Protein AF-0000000087600252 (afdb_homodimer)

Sequence (888 aa):
MESMSRAPHVVSIRDRVKFGDTDSASLASPEAEEEAQTPMVDALLRDGLIDSFSDLHMGVAGELQANMRGIDRDSQDSFAGTSYQRAQASSSFLEGEIVPVIVVAYPGASKTVLTPEAGEGLVSILPEVDALPGIPEALREEVAEEVAREGRVADAEREHSSCVVVCPAPSPCVTWVGGDEQPSRYRPDKMSKLRPAFIRSCPPLPTLLSHPAYRDDTGSSSSHFLAETGTEAKGREGVSQLSGTDTLVGTITAANAPSLNDGAAALVVTLPRCLEGGEEVVDNGVVTEVVCVAEVAVPPLAFTEAPTQAIRAIVRSLALASRTHSLSPEGERPPTLSPSDIDLYEVNEAFSCVALGSIGALGLDPQTVNVHGGSVGLGHPIGCSGARITGTLARSLQQLLEGREAEQGGDAGCVLGVAAICNGGGGGSAILLQVRRRGTSPRVMESMSRAPHVVSIRDRVKFGDTDSASLASPEAEEEAQTPMVDALLRDGLIDSFSDLHMGVAGELQANMRGIDRDSQDSFAGTSYQRAQASSSFLEGEIVPVIVVAYPGASKTVLTPEAGEGLVSILPEVDALPGIPEALREEVAEEVAREGRVADAEREHSSCVVVCPAPSPCVTWVGGDEQPSRYRPDKMSKLRPAFIRSCPPLPTLLSHPAYRDDTGSSSSHFLAETGTEAKGREGVSQLSGTDTLVGTITAANAPSLNDGAAALVVTLPRCLEGGEEVVDNGVVTEVVCVAEVAVPPLAFTEAPTQAIRAIVRSLALASRTHSLSPEGERPPTLSPSDIDLYEVNEAFSCVALGSIGALGLDPQTVNVHGGSVGLGHPIGCSGARITGTLARSLQQLLEGREAEQGGDAGCVLGVAAICNGGGGGSAILLQVRRRGTSPRV

Secondary structure (DSSP, 8-state):
-EESTTPPEEE--TTT--SS-EEGGGGS-SS-SS--PPEEEEHIIIIIIB-TTT--BHHHHHHHHHHHTT--HHHHHHHHHHHHHHHHHTHHHHHTT---EEEEE-TTSPPEEE-TTTTHHHHHSS--GGGSTT--HHHHHHHHHHHHH-SS-----S-SSS------TTS-EEEEE-S-SGGGG--HHHHTTPPPSSGGGPPPHHHHHHSGGGB-TTSSBTHHHHHTTT--SSSSHHHHGGGS-SSPPP---SSSS--S-EE--------GGGGTT-HHHHHHS---EEEEEEEEE--GGGGGGHHHHHHHHHHHHHHHHHHHS--SSSSS------GGG-SEEEE--SSHHHHHHHHHHHT--GGGBSTT--HHHH---TTTHHHHHHHHHHHHHHHHHHHHHHHHTS---EEEEEEEEE-TTSEEEEEEEEEE-TT-----/-EESTTPPEEE--TTT--SS-EEGGGGS-SS-SS--PPEEEEHIIIIIIB-TTT--BHHHHHHHHHHHTT--HHHHHHHHHHHHHHHHHTHHHHHTT---EEEEE-TTSPPEEE-TTTTHHHHHTS--GGGSTT--HHHHHHHHHHHHH-S------S-S-S-EEE--TTS-EEEEE-S-SGGGG--HHHHTTPPPSSGGGPPPHHHHHHSGGGB-TTSSBTHHHHHTTT--TTSSHHHHGGGS-SSPPP---SSSS----EE--------GGGGTT-HHHHHHS---EEEEEEEEE--GGGGGGHHHHHHHHHHHHHHHHHHHS--SSSSS------GGG-SEEEE--SSHHHHHHHHHHHT--GGGBSTT--HHHH---TTTHHHHHHHHHHHHHHHHHHHHHHHHTS---EEEEEEEEE-TTSEEEEEEEEEE-TT-----

Radius of gyration: 30.77 Å; Cα contacts (8 Å, |Δi|>4): 1554; chains: 2; bounding box: 82×77×81 Å

InterPro domains:
  IPR016039 Thiolase-like [G3DSA:3.40.47.10] (1-436)
  IPR016039 Thiolase-like [SSF53901] (1-270)
  IPR016039 Thiolase-like [SSF53901] (336-434)
  IPR020610 Thiolase, active site [PS00099] (417-430)
  IPR020616 Thiolase, N-terminal [PF00108] (1-115)
  IPR020617 Thiolase, C-terminal [PF02803] (337-434)

pLDDT: mean 72.81, std 24.36, range [25.77, 98.75]

Nearest PDB structures (foldseek):
  5lp7-assembly2_B  TM=8.497E-01  e=2.070E-17  Bacillus subtilis subsp. subtilis str. 168
  7ei4-assembly1_A  TM=8.134E-01  e=1.364E-16  [Empedobacter] haloabium
  5lp7-assembly2_A  TM=8.135E-01  e=5.949E-16  Bacillus subtilis subsp. subtilis str. 168
  5lp7-assembly1_E  TM=8.385E-01  e=1.933E-15  Bacillus subtilis subsp. subtilis str. 168
  4e1l-assembly1_B  TM=7.996E-01  e=1.261E-12  Clostridioides difficile 630

Structure (mmCIF, N/CA/C/O backbone):
data_AF-0000000087600252-model_v1
#
loop_
_entity.id
_entity.type
_entity.pdbx_description
1 polymer 'Thiolase C-terminal domain-containing protein'
#
loop_
_atom_site.group_PDB
_atom_site.id
_atom_site.type_symbol
_atom_site.label_atom_id
_atom_site.label_alt_id
_atom_site.label_comp_id
_atom_site.label_asym_id
_atom_site.label_entity_id
_atom_site.label_seq_id
_atom_site.pdbx_PDB_ins_code
_atom_site.Cartn_x
_atom_site.Cartn_y
_atom_site.Cartn_z
_atom_site.occupancy
_atom_site.B_iso_or_equiv
_atom_site.auth_seq_id
_atom_site.auth_comp_id
_atom_site.auth_asym_id
_atom_site.auth_atom_id
_atom_site.pdbx_PDB_model_num
ATOM 1 N N . MET A 1 1 ? -1.108 10.328 -3.381 1 85.75 1 MET 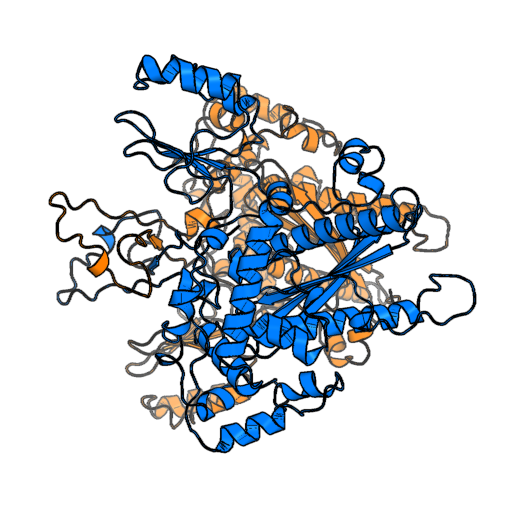A N 1
ATOM 2 C CA . MET A 1 1 ? -2.398 10.945 -3.666 1 85.75 1 MET A CA 1
ATOM 3 C C . MET A 1 1 ? -3.475 10.422 -2.723 1 85.75 1 MET A C 1
ATOM 5 O O . MET A 1 1 ? -3.391 9.289 -2.248 1 85.75 1 MET A O 1
ATOM 9 N N . GLU A 1 2 ? -4.363 11.352 -2.42 1 89 2 GLU A N 1
ATOM 10 C CA . GLU A 1 2 ? -5.484 11.008 -1.548 1 89 2 GLU A CA 1
ATOM 11 C C . GLU A 1 2 ? -6.75 11.75 -1.958 1 89 2 GLU A C 1
ATOM 13 O O . GLU A 1 2 ? -6.707 12.945 -2.262 1 89 2 GLU A O 1
ATOM 18 N N . SER A 1 3 ? -7.844 10.961 -2.105 1 89 3 SER A N 1
ATOM 19 C CA . SER A 1 3 ? -9.18 11.523 -2.301 1 89 3 SER A CA 1
ATOM 20 C C . SER A 1 3 ? -10.117 11.133 -1.163 1 89 3 SER A C 1
ATOM 22 O O . SER A 1 3 ? -10.852 10.148 -1.266 1 89 3 SER A O 1
ATOM 24 N N . MET A 1 4 ? -10.07 11.953 -0.156 1 90.62 4 MET A N 1
ATOM 25 C CA . MET A 1 4 ? -10.891 11.664 1.019 1 90.62 4 MET A CA 1
ATOM 26 C C . MET A 1 4 ? -12.367 11.945 0.738 1 90.62 4 MET A C 1
ATOM 28 O O . MET A 1 4 ? -13.234 11.195 1.184 1 90.62 4 MET A O 1
ATOM 32 N N . SER A 1 5 ? -12.672 12.961 -0.054 1 87.12 5 SER A N 1
ATOM 33 C CA . SER A 1 5 ? -14.039 13.367 -0.356 1 87.12 5 SER A CA 1
ATOM 34 C C . SER A 1 5 ? -14.758 12.305 -1.189 1 87.12 5 SER A C 1
ATOM 36 O O . SER A 1 5 ? -15.984 12.289 -1.259 1 87.12 5 SER A O 1
ATOM 38 N N . ARG A 1 6 ? -13.961 11.469 -1.792 1 87 6 ARG A N 1
ATOM 39 C CA . ARG A 1 6 ? -14.562 10.469 -2.668 1 87 6 ARG A CA 1
ATOM 40 C C . ARG A 1 6 ? -14.352 9.062 -2.119 1 87 6 ARG A C 1
ATOM 42 O O . ARG A 1 6 ? -14.547 8.078 -2.832 1 87 6 ARG A O 1
ATOM 49 N N . ALA A 1 7 ? -13.953 8.977 -0.904 1 92 7 ALA A N 1
ATOM 50 C CA . ALA A 1 7 ? -13.797 7.652 -0.314 1 92 7 ALA A CA 1
ATOM 51 C C . ALA A 1 7 ? -15.117 6.887 -0.337 1 92 7 ALA A C 1
ATOM 53 O O . ALA A 1 7 ? -16.172 7.445 -0.034 1 92 7 ALA A O 1
ATOM 54 N N . PRO A 1 8 ? -15.125 5.688 -0.701 1 93.25 8 PRO A N 1
ATOM 55 C CA . PRO A 1 8 ? -16.359 4.918 -0.836 1 93.25 8 PRO A CA 1
ATOM 56 C C . PRO A 1 8 ? -16.828 4.297 0.482 1 93.25 8 PRO A C 1
ATOM 58 O O . PRO A 1 8 ? -16.094 4.359 1.48 1 93.25 8 PRO A O 1
ATOM 61 N N . HIS A 1 9 ? -18.047 3.883 0.476 1 94.44 9 HIS A N 1
ATOM 62 C CA . HIS A 1 9 ? -18.5 2.869 1.426 1 94.44 9 HIS A CA 1
ATOM 63 C C . HIS A 1 9 ? -18.312 1.466 0.861 1 94.44 9 HIS A C 1
ATOM 65 O O . HIS A 1 9 ? -18.312 1.274 -0.357 1 94.44 9 HIS A O 1
ATOM 71 N N . VAL A 1 10 ? -18.047 0.513 1.712 1 94.19 10 VAL A N 1
ATOM 72 C CA . VAL A 1 10 ? -17.766 -0.861 1.303 1 94.19 10 VAL A CA 1
ATOM 73 C C . VAL A 1 10 ? -18.875 -1.783 1.828 1 94.19 10 VAL A C 1
ATOM 75 O O . VAL A 1 10 ? -19.375 -1.589 2.936 1 94.19 10 VAL A O 1
ATOM 78 N N . VAL A 1 11 ? -19.25 -2.727 1.015 1 92 11 VAL A N 1
ATOM 79 C CA . VAL A 1 11 ? -20.297 -3.674 1.385 1 92 11 VAL A CA 1
ATOM 80 C C . VAL A 1 11 ? -19.828 -5.098 1.08 1 92 11 VAL A C 1
ATOM 82 O O . VAL A 1 11 ? -19.219 -5.352 0.038 1 92 11 VAL A O 1
ATOM 85 N N . SER A 1 12 ? -20.047 -6.008 1.998 1 90.5 12 SER A N 1
ATOM 86 C CA . SER A 1 12 ? -19.672 -7.406 1.829 1 90.5 12 SER A CA 1
ATOM 87 C C . SER A 1 12 ? -20.844 -8.242 1.325 1 90.5 12 SER A C 1
ATOM 89 O O . SER A 1 12 ? -21.688 -8.664 2.113 1 90.5 12 SER A O 1
ATOM 91 N N . ILE A 1 13 ? -20.844 -8.508 0.002 1 88.44 13 ILE A N 1
ATOM 92 C CA . ILE A 1 13 ? -22 -9.211 -0.544 1 88.44 13 ILE A CA 1
ATOM 93 C C . ILE A 1 13 ? -21.516 -10.289 -1.523 1 88.44 13 ILE A C 1
ATOM 95 O O . ILE A 1 13 ? -22.203 -10.578 -2.512 1 88.44 13 ILE A O 1
ATOM 99 N N . ARG A 1 14 ? -20.328 -10.773 -1.345 1 86.81 14 ARG A N 1
ATOM 100 C CA . ARG A 1 14 ? -19.781 -11.773 -2.256 1 86.81 14 ARG A CA 1
ATOM 101 C C . ARG A 1 14 ? -20.625 -13.047 -2.242 1 86.81 14 ARG A C 1
ATOM 103 O O . ARG A 1 14 ? -20.625 -13.805 -3.217 1 86.81 14 ARG A O 1
ATOM 110 N N . ASP A 1 15 ? -21.297 -13.359 -1.185 1 80.88 15 ASP A N 1
ATOM 111 C CA . ASP A 1 15 ? -22.172 -14.516 -1.106 1 80.88 15 ASP A CA 1
ATOM 112 C C . ASP A 1 15 ? -23.359 -14.367 -2.051 1 80.88 15 ASP A C 1
ATOM 114 O O . ASP A 1 15 ? -23.953 -15.359 -2.49 1 80.88 15 ASP A O 1
ATOM 118 N N . ARG A 1 16 ? -23.812 -13.078 -2.34 1 82.94 16 ARG A N 1
ATOM 119 C CA . ARG A 1 16 ? -24.938 -12.789 -3.225 1 82.94 16 ARG A CA 1
ATOM 120 C C . ARG A 1 16 ? -24.469 -12.539 -4.652 1 82.94 16 ARG A C 1
ATOM 122 O O . ARG A 1 16 ? -25.109 -12.969 -5.609 1 82.94 16 ARG A O 1
ATOM 129 N N . VAL A 1 17 ? -23.359 -11.789 -4.645 1 88.06 17 VAL A N 1
ATOM 130 C CA . VAL A 1 17 ? -22.75 -11.453 -5.926 1 88.06 17 VAL A CA 1
ATOM 131 C C . VAL A 1 17 ? -21.297 -11.93 -5.941 1 88.06 17 VAL A C 1
ATOM 133 O O . VAL A 1 17 ? -20.406 -11.25 -5.434 1 88.06 17 VAL A O 1
ATOM 136 N N . LYS A 1 18 ? -21.062 -13.047 -6.562 1 82.5 18 LYS A N 1
ATOM 137 C CA . LYS A 1 18 ? -19.766 -13.695 -6.492 1 82.5 18 LYS A CA 1
ATOM 138 C C . LYS A 1 18 ? -18.719 -12.914 -7.293 1 82.5 18 LYS A C 1
ATOM 140 O O . LYS A 1 18 ? -17.562 -12.797 -6.871 1 82.5 18 LYS A O 1
ATOM 145 N N . PHE A 1 19 ? -19.219 -12.469 -8.562 1 86.06 19 PHE A N 1
ATOM 146 C CA . PHE A 1 19 ? -18.281 -11.805 -9.445 1 86.06 19 PHE A CA 1
ATOM 147 C C . PHE A 1 19 ? -18.938 -10.664 -10.211 1 86.06 19 PHE A C 1
ATOM 149 O O . PHE A 1 19 ? -20.109 -10.773 -10.602 1 86.06 19 PHE A O 1
ATOM 156 N N . GLY A 1 20 ? -18.156 -9.586 -10.344 1 89.56 20 GLY A N 1
ATOM 157 C CA . GLY A 1 20 ? -18.609 -8.547 -11.25 1 89.56 20 GLY A CA 1
ATOM 158 C C . GLY A 1 20 ? -19.266 -7.379 -10.539 1 89.56 20 GLY A C 1
ATOM 159 O O . GLY A 1 20 ? -19.734 -7.516 -9.406 1 89.56 20 GLY A O 1
ATOM 160 N N . ASP A 1 21 ? -19.281 -6.266 -11.234 1 90.44 21 ASP A N 1
ATOM 161 C CA . ASP A 1 21 ? -20.016 -5.09 -10.766 1 90.44 21 ASP A CA 1
ATOM 162 C C . ASP A 1 21 ? -21.5 -5.387 -10.625 1 90.44 21 ASP A C 1
ATOM 164 O O . ASP A 1 21 ? -22.016 -6.309 -11.266 1 90.44 21 ASP A O 1
ATOM 168 N N . THR A 1 22 ? -22.125 -4.645 -9.719 1 91.25 22 THR A N 1
ATOM 169 C CA . THR A 1 22 ? -23.562 -4.789 -9.508 1 91.25 22 THR A CA 1
ATOM 170 C C . THR A 1 22 ? -24.188 -3.463 -9.086 1 91.25 22 THR A C 1
ATOM 172 O O . THR A 1 22 ? -23.656 -2.395 -9.406 1 91.25 22 THR A O 1
ATOM 175 N N . ASP A 1 23 ? -25.391 -3.533 -8.641 1 88.94 23 ASP A N 1
ATOM 176 C CA . ASP A 1 23 ? -26.047 -2.322 -8.172 1 88.94 23 ASP A CA 1
ATOM 177 C C . ASP A 1 23 ? -26.891 -2.604 -6.934 1 88.94 23 ASP A C 1
ATOM 179 O O . ASP A 1 23 ? -26.875 -3.715 -6.402 1 88.94 23 ASP A O 1
ATOM 183 N N . SER A 1 24 ? -27.594 -1.586 -6.469 1 87.25 24 SER A N 1
ATOM 184 C CA . SER A 1 24 ? -28.281 -1.638 -5.188 1 87.25 24 SER A CA 1
ATOM 185 C C . SER A 1 24 ? -29.453 -2.619 -5.234 1 87.25 24 SER A C 1
ATOM 187 O O . SER A 1 24 ? -29.969 -3.023 -4.191 1 87.25 24 SER A O 1
ATOM 189 N N . ALA A 1 25 ? -29.859 -3.031 -6.422 1 82.62 25 ALA A N 1
ATOM 190 C CA . ALA A 1 25 ? -30.922 -4.027 -6.527 1 82.62 25 ALA A CA 1
ATOM 191 C C . ALA A 1 25 ? -30.484 -5.363 -5.941 1 82.62 25 ALA A C 1
ATOM 193 O O . ALA A 1 25 ? -31.312 -6.133 -5.441 1 82.62 25 ALA A O 1
ATOM 194 N N . SER A 1 26 ? -29.203 -5.586 -6.012 1 85.06 26 SER A N 1
ATOM 195 C CA . SER A 1 26 ? -28.656 -6.848 -5.527 1 85.06 26 SER A CA 1
ATOM 196 C C . SER A 1 26 ? -28.734 -6.941 -4.008 1 85.06 26 SER A C 1
ATOM 198 O O . SER A 1 26 ? -28.547 -8.016 -3.438 1 85.06 26 SER A O 1
ATOM 200 N N . LEU A 1 27 ? -29.016 -5.887 -3.373 1 82.88 27 LEU A N 1
ATOM 201 C CA . LEU A 1 27 ? -29.078 -5.875 -1.916 1 82.88 27 LEU A CA 1
ATOM 202 C C . LEU A 1 27 ? -30.484 -6.207 -1.433 1 82.88 27 LEU A C 1
ATOM 204 O O . LEU A 1 27 ? -30.703 -6.449 -0.243 1 82.88 27 LEU A O 1
ATOM 208 N N . ALA A 1 28 ? -31.469 -6.207 -2.316 1 70.19 28 ALA A N 1
ATOM 209 C CA . ALA A 1 28 ? -32.844 -6.484 -1.97 1 70.19 28 ALA A CA 1
ATOM 210 C C . ALA A 1 28 ? -33.094 -7.988 -1.853 1 70.19 28 ALA A C 1
ATOM 212 O O . ALA A 1 28 ? -32.594 -8.773 -2.652 1 70.19 28 ALA A O 1
ATOM 213 N N . SER A 1 29 ? -32.812 -8.672 -0.77 1 57.66 29 SER A N 1
ATOM 214 C CA . SER A 1 29 ? -33.062 -10.102 -0.623 1 57.66 29 SER A CA 1
ATOM 215 C C . SER A 1 29 ? -34.5 -10.445 -0.946 1 57.66 29 SER A C 1
ATOM 217 O O . SER A 1 29 ? -35.438 -9.844 -0.389 1 57.66 29 SER A O 1
ATOM 219 N N . PRO A 1 30 ? -34.812 -11.273 -2.049 1 51.72 30 PRO A N 1
ATOM 220 C CA . PRO A 1 30 ? -36.188 -11.656 -2.262 1 51.72 30 PRO A CA 1
ATOM 221 C C . PRO A 1 30 ? -36.844 -12.281 -1.021 1 51.72 30 PRO A C 1
ATOM 223 O O . PRO A 1 30 ? -38.031 -12.109 -0.785 1 51.72 30 PRO A O 1
ATOM 226 N N . GLU A 1 31 ? -36.188 -13.383 -0.538 1 49.75 31 GLU A N 1
ATOM 227 C CA . GLU A 1 31 ? -36.906 -14.266 0.389 1 49.75 31 GLU A CA 1
ATOM 228 C C . GLU A 1 31 ? -37 -13.633 1.775 1 49.75 31 GLU A C 1
ATOM 230 O O . GLU A 1 31 ? -37.688 -14.164 2.652 1 49.75 31 GLU A O 1
ATOM 235 N N . ALA A 1 32 ? -36 -12.836 2.213 1 45.72 32 ALA A N 1
ATOM 236 C CA . ALA A 1 32 ? -36.031 -12.641 3.66 1 45.72 32 ALA A CA 1
ATOM 237 C C . ALA A 1 32 ? -37.156 -11.68 4.059 1 45.72 32 ALA A C 1
ATOM 239 O O . ALA A 1 32 ? -37.25 -10.578 3.502 1 45.72 32 ALA A O 1
ATOM 240 N N . GLU A 1 33 ? -38.219 -12.102 4.5 1 47.5 33 GLU A N 1
ATOM 241 C CA . GLU A 1 33 ? -39.312 -11.398 5.16 1 47.5 33 GLU A CA 1
ATOM 242 C C . GLU A 1 33 ? -38.812 -10.156 5.891 1 47.5 33 GLU A C 1
ATOM 244 O O . GLU A 1 33 ? -39.469 -9.117 5.891 1 47.5 33 GLU A O 1
ATOM 249 N N . GLU A 1 34 ? -38 -10.32 6.988 1 48.09 34 GLU A N 1
ATOM 250 C CA . GLU A 1 34 ? -37.438 -9.211 7.762 1 48.09 34 GLU A CA 1
ATOM 251 C C . GLU A 1 34 ? -36.188 -8.656 7.109 1 48.09 34 GLU A C 1
ATOM 253 O O . GLU A 1 34 ? -35.188 -9.375 6.965 1 48.09 34 GLU A O 1
ATOM 258 N N . GLU A 1 35 ? -36.25 -7.816 6.18 1 52.16 35 GLU A N 1
ATOM 259 C CA . GLU A 1 35 ? -35.281 -7.156 5.293 1 52.16 35 GLU A CA 1
ATOM 260 C C . GLU A 1 35 ? -34.031 -6.75 6.039 1 52.16 35 GLU A C 1
ATOM 262 O O . GLU A 1 35 ? -33.969 -5.688 6.668 1 52.16 35 GLU A O 1
ATOM 267 N N . ALA A 1 36 ? -33.312 -7.641 6.625 1 64 36 ALA A N 1
ATOM 268 C CA . ALA A 1 36 ? -32.062 -7.242 7.32 1 64 36 ALA A CA 1
ATOM 269 C C . ALA A 1 36 ? -31.172 -6.406 6.414 1 64 36 ALA A C 1
ATOM 271 O O . ALA A 1 36 ? -30.891 -6.797 5.281 1 64 36 ALA A O 1
ATOM 272 N N . GLN A 1 37 ? -31.109 -5.062 6.734 1 81.06 37 GLN A N 1
ATOM 273 C CA . GLN A 1 37 ? -30.266 -4.09 6.043 1 81.06 37 GLN A CA 1
ATOM 274 C C . GLN A 1 37 ? -28.812 -4.543 6.008 1 81.06 37 GLN A C 1
ATOM 276 O O . GLN A 1 37 ? -28.312 -5.137 6.973 1 81.06 37 GLN A O 1
ATOM 281 N N . THR A 1 38 ? -28.344 -4.539 4.793 1 87.25 38 THR A N 1
ATOM 282 C CA . THR A 1 38 ? -26.938 -4.895 4.625 1 87.25 38 THR A CA 1
ATOM 283 C C . THR A 1 38 ? -26.031 -3.768 5.105 1 87.25 38 THR A C 1
ATOM 285 O O . THR A 1 38 ? -26.141 -2.631 4.641 1 87.25 38 THR A O 1
ATOM 288 N N . PRO A 1 39 ? -25.219 -4.059 6.055 1 89.25 39 PRO A N 1
ATOM 289 C CA . PRO A 1 39 ? -24.328 -3.008 6.562 1 89.25 39 PRO A CA 1
ATOM 290 C C . PRO A 1 39 ? -23.328 -2.535 5.523 1 89.25 39 PRO A C 1
ATOM 292 O O . PRO A 1 39 ? -22.844 -3.332 4.715 1 89.25 39 PRO A O 1
ATOM 295 N N . MET A 1 40 ? -23.047 -1.247 5.562 1 92.19 40 MET A N 1
ATOM 296 C CA . MET A 1 40 ? -22.016 -0.619 4.734 1 92.19 40 MET A CA 1
ATOM 297 C C . MET A 1 40 ? -21 0.125 5.594 1 92.19 40 MET A C 1
ATOM 299 O O . MET A 1 40 ? -21.375 0.919 6.457 1 92.19 40 MET A O 1
ATOM 303 N N . VAL A 1 41 ? -19.734 -0.138 5.277 1 93.56 41 VAL A N 1
ATOM 304 C CA . VAL A 1 41 ? -18.656 0.399 6.102 1 93.56 41 VAL A CA 1
ATOM 305 C C . VAL A 1 41 ? -18.016 1.6 5.406 1 93.56 41 VAL A C 1
ATOM 307 O O . VAL A 1 41 ? -17.703 1.543 4.211 1 93.56 41 VAL A O 1
ATOM 310 N N . ASP A 1 42 ? -17.859 2.672 6.176 1 94 42 ASP A N 1
ATOM 311 C CA . ASP A 1 42 ? -17.188 3.869 5.672 1 94 42 ASP A CA 1
ATOM 312 C C . ASP A 1 42 ? -15.68 3.652 5.555 1 94 42 ASP A C 1
ATOM 314 O O . ASP A 1 42 ? -14.977 3.631 6.566 1 94 42 ASP A O 1
ATOM 318 N N . ALA A 1 43 ? -15.195 3.615 4.32 1 92.44 43 ALA A N 1
ATOM 319 C CA . ALA A 1 43 ? -13.773 3.334 4.102 1 92.44 43 ALA A CA 1
ATOM 320 C C . ALA A 1 43 ? -12.906 4.492 4.586 1 92.44 43 ALA A C 1
ATOM 322 O O . ALA A 1 43 ? -11.766 4.285 5 1 92.44 43 ALA A O 1
ATOM 323 N N . LEU A 1 44 ? -13.406 5.684 4.582 1 92.19 44 LEU A N 1
ATOM 324 C CA . LEU A 1 44 ? -12.664 6.844 5.066 1 92.19 44 LEU A CA 1
ATOM 325 C C . LEU A 1 44 ? -12.312 6.684 6.543 1 92.19 44 LEU A C 1
ATOM 327 O O . LEU A 1 44 ? -11.164 6.898 6.938 1 92.19 44 LEU A O 1
ATOM 331 N N . LEU A 1 45 ? -13.289 6.266 7.27 1 90.94 45 LEU A N 1
ATOM 332 C CA . LEU A 1 45 ? -13.086 6.094 8.703 1 90.94 45 LEU A CA 1
ATOM 333 C C . LEU A 1 45 ? -12.281 4.832 8.992 1 90.94 45 LEU A C 1
ATOM 335 O O . LEU A 1 45 ? -11.25 4.887 9.664 1 90.94 45 LEU A O 1
ATOM 339 N N . ARG A 1 46 ? -12.688 3.783 8.414 1 89.88 46 ARG A N 1
ATOM 340 C CA . ARG A 1 46 ? -12.117 2.48 8.734 1 89.88 46 ARG A CA 1
ATOM 341 C C . ARG A 1 46 ? -10.648 2.414 8.328 1 89.88 46 ARG A C 1
ATOM 343 O O . ARG A 1 46 ? -9.805 1.941 9.094 1 89.88 46 ARG A O 1
ATOM 350 N N . ASP A 1 47 ? -10.367 2.918 7.133 1 86.25 47 ASP A N 1
ATOM 351 C CA . ASP A 1 47 ? -9.016 2.768 6.609 1 86.25 47 ASP A CA 1
ATOM 352 C C . ASP A 1 47 ? -8.18 4.016 6.883 1 86.25 47 ASP A C 1
ATOM 354 O O . ASP A 1 47 ? -6.949 3.961 6.852 1 86.25 47 ASP A O 1
ATOM 358 N N . GLY A 1 48 ? -8.766 5.07 7.207 1 88.38 48 GLY A N 1
ATOM 359 C CA . GLY A 1 48 ? -8.008 6.312 7.238 1 88.38 48 GLY A CA 1
ATOM 360 C C . GLY A 1 48 ? -7.949 6.941 8.617 1 88.38 48 GLY A C 1
ATOM 361 O O . GLY A 1 48 ? -6.918 7.48 9.016 1 88.38 48 GLY A O 1
ATOM 362 N N . LEU A 1 49 ? -9.086 6.84 9.367 1 91.19 49 LEU A N 1
ATOM 363 C CA . LEU A 1 49 ? -9.164 7.746 10.508 1 91.19 49 LEU A CA 1
ATOM 364 C C . LEU A 1 49 ? -9.383 6.973 11.805 1 91.19 49 LEU A C 1
ATOM 366 O O . LEU A 1 49 ? -9.352 7.555 12.891 1 91.19 49 LEU A O 1
ATOM 370 N N . ILE A 1 50 ? -9.609 5.676 11.758 1 89.44 50 ILE A N 1
ATOM 371 C CA . ILE A 1 50 ? -9.742 4.816 12.93 1 89.44 50 ILE A CA 1
ATOM 372 C C . ILE A 1 50 ? -8.5 3.934 13.062 1 89.44 50 ILE A C 1
ATOM 374 O O . ILE A 1 50 ? -8.031 3.357 12.078 1 89.44 50 ILE A O 1
ATOM 378 N N . ASP A 1 51 ? -8.023 3.965 14.219 1 85.38 51 ASP A N 1
ATOM 379 C CA . ASP A 1 51 ? -6.848 3.141 14.5 1 85.38 51 ASP A CA 1
ATOM 380 C C . ASP A 1 51 ? -7.199 1.655 14.453 1 85.38 51 ASP A C 1
ATOM 382 O O . ASP A 1 51 ? -8.125 1.211 15.133 1 85.38 51 ASP A O 1
ATOM 386 N N . SER A 1 52 ? -6.398 0.893 13.75 1 78.38 52 SER A N 1
ATOM 387 C CA . SER A 1 52 ? -6.703 -0.514 13.508 1 78.38 52 SER A CA 1
ATOM 388 C C . SER A 1 52 ? -6.449 -1.358 14.75 1 78.38 52 SER A C 1
ATOM 390 O O . SER A 1 52 ? -6.953 -2.479 14.859 1 78.38 52 SER A O 1
ATOM 392 N N . PHE A 1 53 ? -5.75 -0.844 15.727 1 73.25 53 PHE A N 1
ATOM 393 C CA . PHE A 1 53 ? -5.402 -1.625 16.906 1 73.25 53 PHE A CA 1
ATOM 394 C C . PHE A 1 53 ? -6.371 -1.345 18.047 1 73.25 53 PHE A C 1
ATOM 396 O O . PHE A 1 53 ? -6.699 -2.242 18.828 1 73.25 53 PHE A O 1
ATOM 403 N N . SER A 1 54 ? -6.867 -0.15 18.156 1 77.5 54 SER A N 1
ATOM 404 C CA . SER A 1 54 ? -7.703 0.248 19.281 1 77.5 54 SER A CA 1
ATOM 405 C C . SER A 1 54 ? -9.156 0.418 18.859 1 77.5 54 SER A C 1
ATOM 407 O O . SER A 1 54 ? -10.055 0.486 19.703 1 77.5 54 SER A O 1
ATOM 409 N N . ASP A 1 55 ? -9.359 0.556 17.594 1 82.31 55 ASP A N 1
ATOM 410 C CA . ASP A 1 55 ? -10.68 0.824 17.031 1 82.31 55 ASP A CA 1
ATOM 411 C C . ASP A 1 55 ? -11.203 2.188 17.469 1 82.31 55 ASP A C 1
ATOM 413 O O . ASP A 1 55 ? -12.414 2.418 17.484 1 82.31 55 ASP A O 1
ATOM 417 N N . LEU A 1 56 ? -10.312 3.037 17.906 1 86.31 56 LEU A N 1
ATOM 418 C CA . LEU A 1 56 ? -10.656 4.406 18.266 1 86.31 56 LEU A CA 1
ATOM 419 C C . LEU A 1 56 ? -10.258 5.383 17.172 1 86.31 56 LEU A C 1
ATOM 421 O O . LEU A 1 56 ? -9.273 5.168 16.469 1 86.31 56 LEU A O 1
ATOM 425 N N . HIS A 1 57 ? -11.102 6.398 17.047 1 90.06 57 HIS A N 1
ATOM 426 C CA . HIS A 1 57 ? -10.742 7.473 16.125 1 90.06 57 HIS A CA 1
ATOM 427 C C . HIS A 1 57 ? -9.398 8.094 16.5 1 90.06 57 HIS A C 1
ATOM 429 O O . HIS A 1 57 ? -9.117 8.312 17.688 1 90.06 57 HIS A O 1
ATOM 435 N N . MET A 1 58 ? -8.609 8.438 15.539 1 91.75 58 MET A N 1
ATOM 436 C CA . MET A 1 58 ? -7.281 8.992 15.781 1 91.75 58 MET A CA 1
ATOM 437 C C . MET A 1 58 ? -7.375 10.305 16.547 1 91.75 58 MET A C 1
ATOM 439 O O . MET A 1 58 ? -6.445 10.672 17.281 1 91.75 58 MET A O 1
ATOM 443 N N . GLY A 1 59 ? -8.492 10.992 16.406 1 92.94 59 GLY A N 1
ATOM 444 C CA . GLY A 1 59 ? -8.719 12.195 17.188 1 92.94 59 GLY A CA 1
ATOM 445 C C . GLY A 1 59 ? -8.773 11.938 18.672 1 92.94 59 GLY A C 1
ATOM 446 O O . GLY A 1 59 ? -8.391 12.797 19.469 1 92.94 59 GLY A O 1
ATOM 447 N N . VAL A 1 60 ? -9.297 10.742 19.047 1 91.19 60 VAL A N 1
ATOM 448 C CA . VAL A 1 60 ? -9.328 10.352 20.453 1 91.19 60 VAL A CA 1
ATOM 449 C C . VAL A 1 60 ? -7.898 10.188 20.969 1 91.19 60 VAL A C 1
ATOM 451 O O . VAL A 1 60 ? -7.574 10.633 22.062 1 91.19 60 VAL A O 1
ATOM 454 N N . ALA A 1 61 ? -7.094 9.586 20.172 1 90.25 61 ALA A N 1
ATOM 455 C CA . ALA A 1 61 ? -5.684 9.453 20.516 1 90.25 61 ALA A CA 1
ATOM 456 C C . ALA A 1 61 ? -5.008 10.82 20.609 1 90.25 61 ALA A C 1
ATOM 458 O O . ALA A 1 61 ? -4.152 11.031 21.484 1 90.25 61 ALA A O 1
ATOM 459 N N . GLY A 1 62 ? -5.371 11.711 19.719 1 93.06 62 GLY A N 1
ATOM 460 C CA . GLY A 1 62 ? -4.887 13.078 19.812 1 93.06 62 GLY A CA 1
ATOM 461 C C . GLY A 1 62 ? -5.262 13.766 21.109 1 93.06 62 GLY A C 1
ATOM 462 O O . GLY A 1 62 ? -4.414 14.398 21.734 1 93.06 62 GLY A O 1
ATOM 463 N N . GLU A 1 63 ? -6.516 13.625 21.484 1 91.75 63 GLU A N 1
ATOM 464 C CA . GLU A 1 63 ? -6.988 14.203 22.734 1 91.75 63 GLU A CA 1
ATOM 465 C C . GLU A 1 63 ? -6.238 13.625 23.938 1 91.75 63 GLU A C 1
ATOM 467 O O . GLU A 1 63 ? -5.852 14.352 24.844 1 91.75 63 GLU A O 1
ATOM 472 N N . LEU A 1 64 ? -6.09 12.312 23.922 1 87.5 64 LEU A N 1
ATOM 473 C CA . LEU A 1 64 ? -5.371 11.641 25 1 87.5 64 LEU A CA 1
ATOM 474 C C . LEU A 1 64 ? -3.971 12.219 25.156 1 87.5 64 LEU A C 1
ATOM 476 O O . LEU A 1 64 ? -3.572 12.594 26.266 1 87.5 64 LEU A O 1
ATOM 480 N N . GLN A 1 65 ? -3.311 12.406 24.156 1 86.38 65 GLN A N 1
ATOM 481 C CA . GLN A 1 65 ? -1.929 12.875 24.203 1 86.38 65 GLN A CA 1
ATOM 482 C C . GLN A 1 65 ? -1.864 14.352 24.594 1 86.38 65 GLN A C 1
ATOM 484 O O . GLN A 1 65 ? -0.972 14.766 25.328 1 86.38 65 GLN A O 1
ATOM 489 N N . ALA A 1 66 ? -2.76 15.133 24.016 1 92.06 66 ALA A N 1
ATOM 490 C CA . ALA A 1 66 ? -2.816 16.547 24.391 1 92.06 66 ALA A CA 1
ATOM 491 C C . ALA A 1 66 ? -2.996 16.703 25.891 1 92.06 66 ALA A C 1
ATOM 493 O O . ALA A 1 66 ? -2.312 17.516 26.516 1 92.06 66 ALA A O 1
ATOM 494 N N . ASN A 1 67 ? -3.904 15.922 26.438 1 86.94 67 ASN A N 1
ATOM 495 C CA . ASN A 1 67 ? -4.152 15.969 27.875 1 86.94 67 ASN A CA 1
ATOM 496 C C . ASN A 1 67 ? -2.936 15.5 28.656 1 86.94 67 ASN A C 1
ATOM 498 O O . ASN A 1 67 ? -2.533 16.156 29.625 1 86.94 67 ASN A O 1
ATOM 502 N N . MET A 1 68 ? -2.324 14.477 28.188 1 83.44 68 MET A N 1
ATOM 503 C CA . MET A 1 68 ? -1.201 13.883 28.906 1 83.44 68 MET A CA 1
ATOM 504 C C . MET A 1 68 ? 0.02 14.789 28.859 1 83.44 68 MET A C 1
ATOM 506 O O . MET A 1 68 ? 0.814 14.812 29.797 1 83.44 68 MET A O 1
ATOM 510 N N . ARG A 1 69 ? 0.122 15.609 27.859 1 87.31 69 ARG A N 1
ATOM 511 C CA . ARG A 1 69 ? 1.288 16.469 27.688 1 87.31 69 ARG A CA 1
ATOM 512 C C . ARG A 1 69 ? 0.985 17.906 28.141 1 87.31 69 ARG A C 1
ATOM 514 O O . ARG A 1 69 ? 1.834 18.781 28.016 1 87.31 69 ARG A O 1
ATOM 521 N N . GLY A 1 70 ? -0.157 18.078 28.484 1 88.19 70 GLY A N 1
ATOM 522 C CA . GLY A 1 70 ? -0.532 19.406 28.984 1 88.19 70 GLY A CA 1
ATOM 523 C C . GLY A 1 70 ? -0.647 20.438 27.875 1 88.19 70 GLY A C 1
ATOM 524 O O . GLY A 1 70 ? -0.313 21.594 28.062 1 88.19 70 GLY A O 1
ATOM 525 N N . ILE A 1 71 ? -1.033 20.016 26.719 1 94.12 71 ILE A N 1
ATOM 526 C CA . ILE A 1 71 ? -1.266 20.922 25.609 1 94.12 71 ILE A CA 1
ATOM 527 C C . ILE A 1 71 ? -2.734 21.344 25.578 1 94.12 71 ILE A C 1
ATOM 529 O O . ILE A 1 71 ? -3.6 20.562 25.172 1 94.12 71 ILE A O 1
ATOM 533 N N . ASP A 1 72 ? -2.973 22.547 25.906 1 94.19 72 ASP A N 1
ATOM 534 C CA . ASP A 1 72 ? -4.355 22.969 26.109 1 94.19 72 ASP A CA 1
ATOM 535 C C . ASP A 1 72 ? -4.953 23.531 24.828 1 94.19 72 ASP A C 1
ATOM 537 O O . ASP A 1 72 ? -4.254 23.672 23.828 1 94.19 72 ASP A O 1
ATOM 541 N N . ARG A 1 73 ? -6.223 23.828 24.875 1 95.44 73 ARG A N 1
ATOM 542 C CA . ARG A 1 73 ? -7.004 24.328 23.75 1 95.44 73 ARG A CA 1
ATOM 543 C C . ARG A 1 73 ? -6.43 25.656 23.234 1 95.44 73 ARG A C 1
ATOM 545 O O . ARG A 1 73 ? -6.266 25.828 22.031 1 95.44 73 ARG A O 1
ATOM 552 N N . ASP A 1 74 ? -6.055 26.531 24.094 1 95.62 74 ASP A N 1
ATOM 553 C CA . ASP A 1 74 ? -5.566 27.844 23.703 1 95.62 74 ASP A CA 1
ATOM 554 C C . ASP A 1 74 ? -4.254 27.75 22.938 1 95.62 74 ASP A C 1
ATOM 556 O O . ASP A 1 74 ? -4.066 28.438 21.922 1 95.62 74 ASP A O 1
ATOM 560 N N . SER A 1 75 ? -3.406 26.938 23.422 1 96.5 75 SER A N 1
ATOM 561 C CA . SER A 1 75 ? -2.137 26.734 22.734 1 96.5 75 SER A CA 1
ATOM 562 C C . SER A 1 75 ? -2.352 26.156 21.344 1 96.5 75 SER A C 1
ATOM 564 O O . SER A 1 75 ? -1.688 26.578 20.391 1 96.5 75 SER A O 1
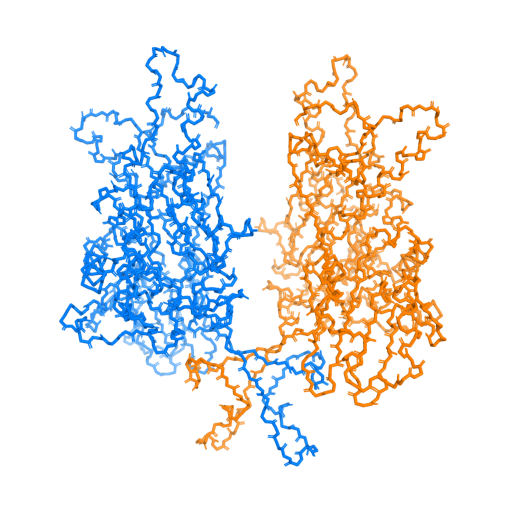ATOM 566 N N . GLN A 1 76 ? -3.287 25.25 21.219 1 97.44 76 GLN A N 1
ATOM 567 C CA . GLN A 1 76 ? -3.559 24.609 19.938 1 97.44 76 GLN A CA 1
ATOM 568 C C . GLN A 1 76 ? -4.199 25.594 18.969 1 97.44 76 GLN A C 1
ATOM 570 O O . GLN A 1 76 ? -3.83 25.641 17.781 1 97.44 76 GLN A O 1
ATOM 575 N N . ASP A 1 77 ? -5.117 26.391 19.469 1 97.06 77 ASP A N 1
ATOM 576 C CA . ASP A 1 77 ? -5.762 27.391 18.641 1 97.06 77 ASP A CA 1
ATOM 577 C C . ASP A 1 77 ? -4.766 28.453 18.188 1 97.06 77 ASP A C 1
ATOM 579 O O . ASP A 1 77 ? -4.805 28.906 17.031 1 97.06 77 ASP A O 1
ATOM 583 N N . SER A 1 78 ? -3.912 28.844 19.094 1 97.19 78 SER A N 1
ATOM 584 C CA . SER A 1 78 ? -2.883 29.828 18.75 1 97.19 78 SER A CA 1
ATOM 585 C C . SER A 1 78 ? -1.95 29.281 17.656 1 97.19 78 SER A C 1
ATOM 587 O O . SER A 1 78 ? -1.624 29.984 16.703 1 97.19 78 SER A O 1
ATOM 589 N N . PHE A 1 79 ? -1.549 28.125 17.844 1 97.69 79 PHE A N 1
ATOM 590 C CA . PHE A 1 79 ? -0.694 27.484 16.844 1 97.69 79 PHE A CA 1
ATOM 591 C C . PHE A 1 79 ? -1.403 27.391 15.5 1 97.69 79 PHE A C 1
ATOM 593 O O . PHE A 1 79 ? -0.803 27.656 14.461 1 97.69 79 PHE A O 1
ATOM 600 N N . ALA A 1 80 ? -2.664 26.906 15.531 1 98.06 80 ALA A N 1
ATOM 601 C CA . ALA A 1 80 ? -3.461 26.828 14.312 1 98.06 80 ALA A CA 1
ATOM 602 C C . ALA A 1 80 ? -3.512 28.188 13.609 1 98.06 80 ALA A C 1
ATOM 604 O O . ALA A 1 80 ? -3.348 28.266 12.391 1 98.06 80 ALA A O 1
ATOM 605 N N . GLY A 1 81 ? -3.748 29.25 14.422 1 97.38 81 GLY A N 1
ATOM 606 C CA . GLY A 1 81 ? -3.725 30.594 13.852 1 97.38 81 GLY A CA 1
ATOM 607 C C . GLY A 1 81 ? -2.422 30.922 13.148 1 97.38 81 GLY A C 1
ATOM 608 O O . GLY A 1 81 ? -2.43 31.469 12.039 1 97.38 81 GLY A O 1
ATOM 609 N N . THR A 1 82 ? -1.338 30.578 13.758 1 97.88 82 THR A N 1
ATOM 610 C CA . THR A 1 82 ? -0.022 30.797 13.172 1 97.88 82 THR A CA 1
ATOM 611 C C . THR A 1 82 ? 0.133 30.016 11.875 1 97.88 82 THR A C 1
ATOM 613 O O . THR A 1 82 ? 0.658 30.531 10.883 1 97.88 82 THR A O 1
ATOM 616 N N . SER A 1 83 ? -0.311 28.766 11.859 1 97.94 83 SER A N 1
ATOM 617 C CA . SER A 1 83 ? -0.225 27.922 10.664 1 97.94 83 SER A CA 1
ATOM 618 C C . SER A 1 83 ? -1.006 28.531 9.508 1 97.94 83 SER A C 1
ATOM 620 O O . SER A 1 83 ? -0.502 28.609 8.383 1 97.94 83 SER A O 1
ATOM 622 N N . TYR A 1 84 ? -2.211 29.016 9.797 1 97.19 84 TYR A N 1
ATOM 623 C CA . TYR A 1 84 ? -3.039 29.656 8.781 1 97.19 84 TYR A CA 1
ATOM 624 C C . TYR A 1 84 ? -2.381 30.938 8.273 1 97.19 84 TYR A C 1
ATOM 626 O O . TYR A 1 84 ? -2.301 31.172 7.066 1 97.19 84 TYR A O 1
ATOM 634 N N . GLN A 1 85 ? -1.897 31.734 9.156 1 97.69 85 GLN A N 1
ATOM 635 C CA . GLN A 1 85 ? -1.3 33.031 8.797 1 97.69 85 GLN A CA 1
ATOM 636 C C . GLN A 1 85 ? -0.026 32.812 7.977 1 97.69 85 GLN A C 1
ATOM 638 O O . GLN A 1 85 ? 0.206 33.531 7 1 97.69 85 GLN A O 1
ATOM 643 N N . ARG A 1 86 ? 0.742 31.891 8.383 1 98.31 86 ARG A N 1
ATOM 644 C CA . ARG A 1 86 ? 1.958 31.594 7.637 1 98.31 86 ARG A CA 1
ATOM 645 C C . ARG A 1 86 ? 1.626 31.094 6.234 1 98.31 86 ARG A C 1
ATOM 647 O O . ARG A 1 86 ? 2.281 31.469 5.262 1 98.31 86 ARG A O 1
ATOM 654 N N . ALA A 1 87 ? 0.612 30.234 6.164 1 97.31 87 ALA A N 1
ATOM 655 C CA . ALA A 1 87 ? 0.186 29.734 4.855 1 97.31 87 ALA A CA 1
ATOM 656 C C . ALA A 1 87 ? -0.269 30.891 3.961 1 97.31 87 ALA A C 1
ATOM 658 O O . ALA A 1 87 ? 0.1 30.953 2.785 1 97.31 87 ALA A O 1
ATOM 659 N N . GLN A 1 88 ? -0.979 31.812 4.527 1 95.81 88 GLN A N 1
ATOM 660 C CA . GLN A 1 88 ? -1.456 32.969 3.781 1 95.81 88 GLN A CA 1
ATOM 661 C C . GLN A 1 88 ? -0.298 33.875 3.369 1 95.81 88 GLN A C 1
ATOM 663 O O . GLN A 1 88 ? -0.243 34.344 2.23 1 95.81 88 GLN A O 1
ATOM 668 N N . ALA A 1 89 ? 0.6 34.062 4.25 1 97 89 ALA A N 1
ATOM 669 C CA . ALA A 1 89 ? 1.742 34.938 3.998 1 97 89 ALA A CA 1
ATOM 670 C C . ALA A 1 89 ? 2.689 34.312 2.973 1 97 89 ALA A C 1
ATOM 672 O O . ALA A 1 89 ? 3.449 35.031 2.314 1 97 89 ALA A O 1
ATOM 673 N N . SER A 1 90 ? 2.576 33 2.842 1 96.75 90 SER A N 1
ATOM 674 C CA . SER A 1 90 ? 3.518 32.312 1.979 1 96.75 90 SER A CA 1
ATOM 675 C C . SER A 1 90 ? 2.871 31.922 0.651 1 96.75 90 SER A C 1
ATOM 677 O O . SER A 1 90 ? 3.307 30.969 -0.007 1 96.75 90 SER A O 1
ATOM 679 N N . SER A 1 91 ? 1.854 32.562 0.292 1 90.81 91 SER A N 1
ATOM 680 C CA . SER A 1 91 ? 1.104 32.219 -0.913 1 90.81 91 SER A CA 1
ATOM 681 C C . SER A 1 91 ? 2.008 32.219 -2.141 1 90.81 91 SER A C 1
ATOM 683 O O . SER A 1 91 ? 1.911 31.297 -2.975 1 90.81 91 SER A O 1
ATOM 685 N N . SER A 1 92 ? 2.908 33.125 -2.232 1 90.38 92 SER A N 1
ATOM 686 C CA . SER A 1 92 ? 3.812 33.219 -3.375 1 90.38 92 SER A CA 1
ATOM 687 C C . SER A 1 92 ? 4.789 32.031 -3.389 1 90.38 92 SER A C 1
ATOM 689 O O . SER A 1 92 ? 5.055 31.453 -4.441 1 90.38 92 SER A O 1
ATOM 691 N N . PHE A 1 93 ? 5.324 31.781 -2.295 1 93.06 93 PHE A N 1
ATOM 692 C CA . PHE A 1 93 ? 6.211 30.625 -2.172 1 93.06 93 PHE A CA 1
ATOM 693 C C . PHE A 1 93 ? 5.484 29.344 -2.543 1 93.06 93 PHE A C 1
ATOM 695 O O . PHE A 1 93 ? 6.004 28.531 -3.307 1 93.06 93 PHE A O 1
ATOM 702 N N . LEU A 1 94 ? 4.27 29.172 -2.061 1 93.06 94 LEU A N 1
ATOM 703 C CA . LEU A 1 94 ? 3.504 27.953 -2.229 1 93.06 94 LEU A CA 1
ATOM 704 C C . LEU A 1 94 ? 3.047 27.781 -3.676 1 93.06 94 LEU A C 1
ATOM 706 O O . LEU A 1 94 ? 2.848 26.656 -4.145 1 93.06 94 LEU A O 1
ATOM 710 N N . GLU A 1 95 ? 2.932 28.812 -4.355 1 84.81 95 GLU A N 1
ATOM 711 C CA . GLU A 1 95 ? 2.574 28.766 -5.773 1 84.81 95 GLU A CA 1
ATOM 712 C C . GLU A 1 95 ? 3.602 27.969 -6.57 1 84.81 95 GLU A C 1
ATOM 714 O O . GLU A 1 95 ? 3.256 27.312 -7.559 1 84.81 95 GLU A O 1
ATOM 719 N N . GLY A 1 96 ? 4.812 27.984 -6.102 1 85.31 96 GLY A N 1
ATOM 720 C CA . GLY A 1 96 ? 5.879 27.281 -6.789 1 85.31 96 GLY A CA 1
ATOM 721 C C . GLY A 1 96 ? 5.773 25.766 -6.66 1 85.31 96 GLY A C 1
ATOM 722 O O . GLY A 1 96 ? 6.449 25.031 -7.375 1 85.31 96 GLY A O 1
ATOM 723 N N . GLU A 1 97 ? 4.91 25.328 -5.848 1 88.5 97 GLU A N 1
ATOM 724 C CA . GLU A 1 97 ? 4.777 23.891 -5.672 1 88.5 97 GLU A CA 1
ATOM 725 C C . GLU A 1 97 ? 3.393 23.406 -6.102 1 88.5 97 GLU A C 1
ATOM 727 O O . GLU A 1 97 ? 3.043 22.25 -5.895 1 88.5 97 GLU A O 1
ATOM 732 N N . ILE A 1 98 ? 2.627 24.219 -6.668 1 85.25 98 ILE A N 1
ATOM 733 C CA . ILE A 1 98 ? 1.268 23.859 -7.062 1 85.25 98 ILE A CA 1
ATOM 734 C C . ILE A 1 98 ? 1.176 23.781 -8.586 1 85.25 98 ILE A C 1
ATOM 736 O O . ILE A 1 98 ? 1.626 24.688 -9.289 1 85.25 98 ILE A O 1
ATOM 740 N N . VAL A 1 99 ? 0.775 22.625 -9.047 1 78 99 VAL A N 1
ATOM 741 C CA . VAL A 1 99 ? 0.388 22.469 -10.445 1 78 99 VAL A CA 1
ATOM 742 C C . VAL A 1 99 ? -1.131 22.562 -10.57 1 78 99 VAL A C 1
ATOM 744 O O . VAL A 1 99 ? -1.858 21.766 -9.969 1 78 99 VAL A O 1
ATOM 747 N N . PRO A 1 100 ? -1.541 23.547 -11.234 1 73.88 100 PRO A N 1
ATOM 748 C CA . PRO A 1 100 ? -2.992 23.688 -11.367 1 73.88 100 PRO A CA 1
ATOM 749 C C . PRO A 1 100 ? -3.637 22.516 -12.102 1 73.88 100 PRO A C 1
ATOM 751 O O . PRO A 1 100 ? -2.996 21.891 -12.945 1 73.88 100 PRO A O 1
ATOM 754 N N . VAL A 1 101 ? -4.832 22.172 -11.648 1 68.62 101 VAL A N 1
ATOM 755 C CA . VAL A 1 101 ? -5.629 21.141 -12.312 1 68.62 101 VAL A CA 1
ATOM 756 C C . VAL A 1 101 ? -6.898 21.766 -12.891 1 68.62 101 VAL A C 1
ATOM 758 O O . VAL A 1 101 ? -7.516 22.625 -12.266 1 68.62 101 VAL A O 1
ATOM 761 N N . ILE A 1 102 ? -7.172 21.391 -14.172 1 58.97 102 ILE A N 1
ATOM 762 C CA . ILE A 1 102 ? -8.398 21.828 -14.82 1 58.97 102 ILE A CA 1
ATOM 763 C C . ILE A 1 102 ? -9.422 20.688 -14.82 1 58.97 102 ILE A C 1
ATOM 765 O O . ILE A 1 102 ? -9.133 19.594 -15.289 1 58.97 102 ILE A O 1
ATOM 769 N N . VAL A 1 103 ? -10.5 20.906 -14.172 1 60.66 103 VAL A N 1
ATOM 770 C CA . VAL A 1 103 ? -11.57 19.922 -14.117 1 60.66 103 VAL A CA 1
ATOM 771 C C . VAL A 1 103 ? -12.688 20.312 -15.078 1 60.66 103 VAL A C 1
ATOM 773 O O . VAL A 1 103 ? -13.203 21.438 -15.008 1 60.66 103 VAL A O 1
ATOM 776 N N . VAL A 1 104 ? -12.938 19.328 -16.047 1 52.62 104 VAL A N 1
ATOM 777 C CA . VAL A 1 104 ? -14.008 19.562 -17.016 1 52.62 104 VAL A CA 1
ATOM 778 C C . VAL A 1 104 ? -15.203 18.672 -16.688 1 52.62 104 VAL A C 1
ATOM 780 O O . VAL A 1 104 ? -15.062 17.453 -16.547 1 52.62 104 VAL A O 1
ATOM 783 N N . ALA A 1 105 ? -16.219 19.234 -16.188 1 55.03 105 ALA A N 1
ATOM 784 C CA . ALA A 1 105 ? -17.438 18.469 -15.891 1 55.03 105 ALA A CA 1
ATOM 785 C C . ALA A 1 105 ? -18.484 18.688 -16.969 1 55.03 105 ALA A C 1
ATOM 787 O O . ALA A 1 105 ? -18.75 19.812 -17.375 1 55.03 105 A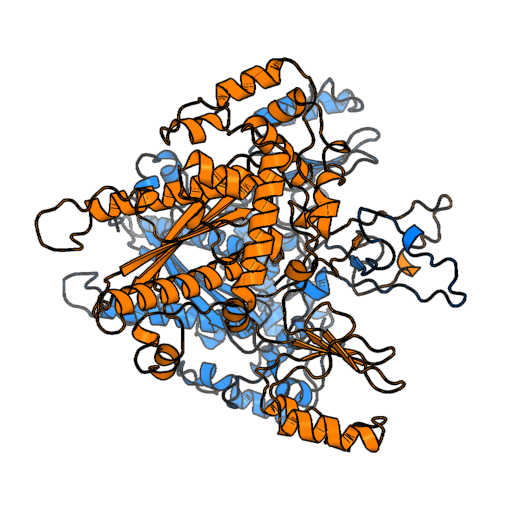LA A O 1
ATOM 788 N N . TYR A 1 106 ? -18.703 17.469 -17.609 1 45.5 106 TYR A N 1
ATOM 789 C CA . TYR A 1 106 ? -19.797 17.516 -18.578 1 45.5 106 TYR A CA 1
ATOM 790 C C . TYR A 1 106 ? -21.141 17.25 -17.875 1 45.5 106 TYR A C 1
ATOM 792 O O . TYR A 1 106 ? -21.203 16.484 -16.906 1 45.5 106 TYR A O 1
ATOM 800 N N . PRO A 1 107 ? -22.094 18.156 -18.188 1 45.31 107 PRO A N 1
ATOM 801 C CA . PRO A 1 107 ? -23.391 17.781 -17.625 1 45.31 107 PRO A CA 1
ATOM 802 C C . PRO A 1 107 ? -23.719 16.297 -17.828 1 45.31 107 PRO A C 1
ATOM 804 O O . PRO A 1 107 ? -23.594 15.781 -18.953 1 45.31 107 PRO A O 1
ATOM 807 N N . GLY A 1 108 ? -24.078 15.57 -16.781 1 46.56 108 GLY A N 1
ATOM 808 C CA . GLY A 1 108 ? -24.469 14.172 -16.797 1 46.56 108 GLY A CA 1
ATOM 809 C C . GLY A 1 108 ? -23.297 13.219 -16.828 1 46.56 108 GLY A C 1
ATOM 810 O O . GLY A 1 108 ? -23.469 12.008 -16.688 1 46.56 108 GLY A O 1
ATOM 811 N N . ALA A 1 109 ? -22.094 13.789 -17.406 1 45.31 109 ALA A N 1
ATOM 812 C CA . ALA A 1 109 ? -20.984 12.844 -17.578 1 45.31 109 ALA A CA 1
ATOM 813 C C . ALA A 1 109 ? -20.031 12.898 -16.391 1 45.31 109 ALA A C 1
ATOM 815 O O . ALA A 1 109 ? -19.984 13.891 -15.664 1 45.31 109 ALA A O 1
ATOM 816 N N . SER A 1 110 ? -19.391 11.719 -16.078 1 43.69 110 SER A N 1
ATOM 817 C CA . SER A 1 110 ? -18.312 11.617 -15.102 1 43.69 110 SER A CA 1
ATOM 818 C C . SER A 1 110 ? -17.203 12.625 -15.383 1 43.69 110 SER A C 1
ATOM 820 O O . SER A 1 110 ? -16.938 12.938 -16.531 1 43.69 110 SER A O 1
ATOM 822 N N . LYS A 1 111 ? -16.828 13.398 -14.445 1 47.59 111 LYS A N 1
ATOM 823 C CA . LYS A 1 111 ? -15.82 14.453 -14.461 1 47.59 111 LYS A CA 1
ATOM 824 C C . LYS A 1 111 ? -14.5 13.938 -15.031 1 47.59 111 LYS A C 1
ATOM 826 O O . LYS A 1 111 ? -14.078 12.828 -14.711 1 47.59 111 LYS A O 1
ATOM 831 N N . THR A 1 112 ? -14.023 14.586 -16.094 1 44.56 112 THR A N 1
ATOM 832 C CA . THR A 1 112 ? -12.68 14.359 -16.625 1 44.56 112 THR A CA 1
ATOM 833 C C . THR A 1 112 ? -11.695 15.375 -16.062 1 44.56 112 THR A C 1
ATOM 835 O O . THR A 1 112 ? -12.008 16.562 -15.969 1 44.56 112 THR A O 1
ATOM 838 N N . VAL A 1 113 ? -10.617 15.031 -15.25 1 44 113 VAL A N 1
ATOM 839 C CA . VAL A 1 113 ? -9.547 15.859 -14.703 1 44 113 VAL A CA 1
ATOM 840 C C . VAL A 1 113 ? -8.406 15.961 -15.711 1 44 113 VAL A C 1
ATOM 842 O O . VAL A 1 113 ? -7.93 14.953 -16.234 1 44 113 VAL A O 1
ATOM 845 N N . LEU A 1 114 ? -8.102 17.062 -16.234 1 43.34 114 LEU A N 1
ATOM 846 C CA . LEU A 1 114 ? -6.953 17.281 -17.109 1 43.34 114 LEU A CA 1
ATOM 847 C C . LEU A 1 114 ? -5.824 17.984 -16.359 1 43.34 114 LEU A C 1
ATOM 849 O O . LEU A 1 114 ? -6.078 18.828 -15.5 1 43.34 114 LEU A O 1
ATOM 853 N N . THR A 1 115 ? -4.516 17.328 -16.219 1 39.03 115 THR A N 1
ATOM 854 C CA . THR A 1 115 ? -3.326 17.938 -15.648 1 39.03 115 THR A CA 1
ATOM 855 C C . THR A 1 115 ? -2.65 18.859 -16.656 1 39.03 115 THR A C 1
ATOM 857 O O . THR A 1 115 ? -2.672 18.594 -17.859 1 39.03 115 THR A O 1
ATOM 860 N N . PRO A 1 116 ? -2.066 19.922 -16.188 1 35.09 116 PRO A N 1
ATOM 861 C CA . PRO A 1 116 ? -1.465 20.906 -17.094 1 35.09 116 PRO A CA 1
ATOM 862 C C . PRO A 1 116 ? -0.26 20.359 -17.844 1 35.09 116 PRO A C 1
ATOM 864 O O . PRO A 1 116 ? 0.043 20.828 -18.953 1 35.09 116 PRO A O 1
ATOM 867 N N . GLU A 1 117 ? 0.748 19.562 -17.391 1 33.88 117 GLU A N 1
ATOM 868 C CA . GLU A 1 117 ? 1.868 19.234 -18.25 1 33.88 117 GLU A CA 1
ATOM 869 C C . GLU A 1 117 ? 1.384 18.594 -19.562 1 33.88 117 GLU A C 1
ATOM 871 O O . GLU A 1 117 ? 2.18 18.328 -20.453 1 33.88 117 GLU A O 1
ATOM 876 N N . ALA A 1 118 ? 0.402 17.797 -19.578 1 32.09 118 ALA A N 1
ATOM 877 C CA . ALA A 1 118 ? -0.118 17.594 -20.938 1 32.09 118 ALA A CA 1
ATOM 878 C C . ALA A 1 118 ? -0.359 18.922 -21.641 1 32.09 118 ALA A C 1
ATOM 880 O O . ALA A 1 118 ? -1.496 19.391 -21.719 1 32.09 118 ALA A O 1
ATOM 881 N N . GLY A 1 119 ? 0.299 19.875 -21.453 1 29.02 119 GLY A N 1
ATOM 882 C CA . GLY A 1 119 ? 0.198 21.203 -22.031 1 29.02 119 GLY A CA 1
ATOM 883 C C . GLY A 1 119 ? 0.083 21.188 -23.547 1 29.02 119 GLY A C 1
ATOM 884 O O . GLY A 1 119 ? -0.648 22 -24.125 1 29.02 119 GLY A O 1
ATOM 885 N N . GLU A 1 120 ? 1.129 20.578 -24.266 1 30.83 120 GLU A N 1
ATOM 886 C CA . GLU A 1 120 ? 0.905 20.75 -25.703 1 30.83 120 GLU A CA 1
ATOM 887 C C . GLU A 1 120 ? -0.377 20.047 -26.141 1 30.83 120 GLU A C 1
ATOM 889 O O . GLU A 1 120 ? -1.102 20.562 -27 1 30.83 120 GLU A O 1
ATOM 894 N N . GLY A 1 121 ? -0.46 18.75 -25.859 1 28.11 121 GLY A N 1
ATOM 895 C CA . GLY A 1 121 ? -1.631 18.016 -26.328 1 28.11 121 GLY A CA 1
ATOM 896 C C . GLY A 1 121 ? -2.877 18.312 -25.516 1 28.11 121 GLY A C 1
ATOM 897 O O . GLY A 1 121 ? -3.869 17.578 -25.609 1 28.11 121 GLY A O 1
ATOM 898 N N . LEU A 1 122 ? -2.805 19 -24.516 1 31.69 122 LEU A N 1
ATOM 899 C CA . LEU A 1 122 ? -4.047 19.453 -23.906 1 31.69 122 LEU A CA 1
ATOM 900 C C . LEU A 1 122 ? -4.922 20.188 -24.922 1 31.69 122 LEU A C 1
ATOM 902 O O . LEU A 1 122 ? -6.152 20.078 -24.875 1 31.69 122 LEU A O 1
ATOM 906 N N . VAL A 1 123 ? -4.238 20.969 -25.781 1 30.22 123 VAL A N 1
ATOM 907 C CA . VAL A 1 123 ? -4.871 21.797 -26.812 1 30.22 123 VAL A CA 1
ATOM 908 C C . VAL A 1 123 ? -5.57 20.906 -27.828 1 30.22 123 VAL A C 1
ATOM 910 O O . VAL A 1 123 ? -6.691 21.188 -28.266 1 30.22 123 VAL A O 1
ATOM 913 N N . SER A 1 124 ? -4.84 19.953 -28.375 1 29.78 124 SER A N 1
ATOM 914 C CA . SER A 1 124 ? -5.418 19.219 -29.5 1 29.78 124 SER A CA 1
ATOM 915 C C . SER A 1 124 ? -6.562 18.328 -29.047 1 29.78 124 SER A C 1
ATOM 917 O O . SER A 1 124 ? -7.332 17.828 -29.859 1 29.78 124 SER A O 1
ATOM 919 N N . ILE A 1 125 ? -6.496 17.891 -27.844 1 31.03 125 ILE A N 1
ATOM 920 C CA . ILE A 1 125 ? -7.676 17.094 -27.531 1 31.03 125 ILE A CA 1
ATOM 921 C C . ILE A 1 125 ? -8.836 18.016 -27.141 1 31.03 125 ILE A C 1
ATOM 923 O O . ILE A 1 125 ? -9.945 17.562 -26.891 1 31.03 125 ILE A O 1
ATOM 927 N N . LEU A 1 126 ? -8.555 19.344 -26.734 1 32.06 126 LEU A N 1
ATOM 928 C CA . LEU A 1 126 ? -9.688 20.266 -26.828 1 32.06 126 LEU A CA 1
ATOM 929 C C . LEU A 1 126 ? -10.102 20.469 -28.281 1 32.06 126 LEU A C 1
ATOM 931 O O . LEU A 1 126 ? -9.266 20.766 -29.125 1 32.06 126 LEU A O 1
ATOM 935 N N . PRO A 1 127 ? -10.984 19.844 -28.844 1 31.44 127 PRO A N 1
ATOM 936 C CA . PRO A 1 127 ? -11.367 20.375 -30.156 1 31.44 127 PRO A CA 1
ATOM 937 C C . PRO A 1 127 ? -11.156 21.891 -30.266 1 31.44 127 PRO A C 1
ATOM 939 O O . PRO A 1 127 ? -11.039 22.562 -29.25 1 31.44 127 PRO A O 1
ATOM 942 N N . GLU A 1 128 ? -10.828 22.516 -31.484 1 32.97 128 GLU A N 1
ATOM 943 C CA . GLU A 1 128 ? -11.023 23.938 -31.75 1 32.97 128 GLU A CA 1
ATOM 944 C C . GLU A 1 128 ? -12.086 24.516 -30.812 1 32.97 128 GLU A C 1
ATOM 946 O O . GLU A 1 128 ? -13.148 23.938 -30.625 1 32.97 128 GLU A O 1
ATOM 951 N N . VAL A 1 129 ? -11.641 25.422 -29.812 1 36.41 129 VAL A N 1
ATOM 952 C CA . VAL A 1 129 ? -12.641 26.156 -29.031 1 36.41 129 VAL A CA 1
ATOM 953 C C . VAL A 1 129 ? -13.914 26.312 -29.844 1 36.41 129 VAL A C 1
ATOM 955 O O . VAL A 1 129 ? -15.023 26.281 -29.297 1 36.41 129 VAL A O 1
ATOM 958 N N . ASP A 1 130 ? -13.688 26.516 -31.109 1 36.97 130 ASP A N 1
ATOM 959 C CA . ASP A 1 130 ? -14.781 26.688 -32.062 1 36.97 130 ASP A CA 1
ATOM 960 C C . ASP A 1 130 ? -15.609 25.406 -32.188 1 36.97 130 ASP A C 1
ATOM 962 O O . ASP A 1 130 ? -16.797 25.453 -32.469 1 36.97 130 ASP A O 1
ATOM 966 N N . ALA A 1 131 ? -14.953 24.375 -32.219 1 36.12 131 ALA A N 1
ATO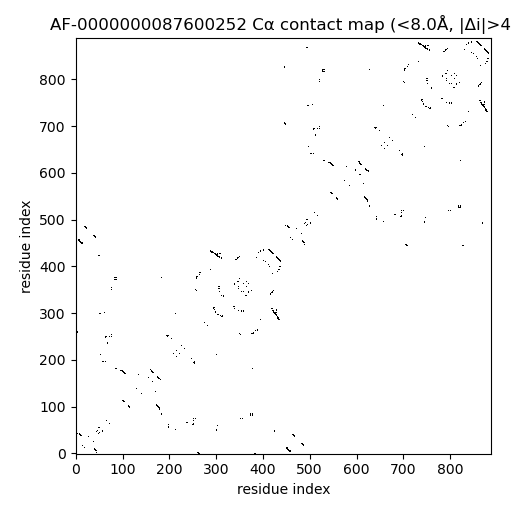M 967 C CA . ALA A 1 131 ? -15.703 23.141 -32.469 1 36.12 131 ALA A CA 1
ATOM 968 C C . ALA A 1 131 ? -16.219 22.531 -31.156 1 36.12 131 ALA A C 1
ATOM 970 O O . ALA A 1 131 ? -16.75 21.422 -31.141 1 36.12 131 ALA A O 1
ATOM 971 N N . LEU A 1 132 ? -15.852 23.094 -30.047 1 37.25 132 LEU A N 1
ATOM 972 C CA . LEU A 1 132 ? -16.5 22.688 -28.812 1 37.25 132 LEU A CA 1
ATOM 973 C C . LEU A 1 132 ? -17.984 23.062 -28.828 1 37.25 132 LEU A C 1
ATOM 975 O O . LEU A 1 132 ? -18.328 24.25 -28.969 1 37.25 132 LEU A O 1
ATOM 979 N N . PRO A 1 133 ? -18.844 22.406 -29.172 1 35.66 133 PRO A N 1
ATOM 980 C CA . PRO A 1 133 ? -20.281 22.703 -29.234 1 35.66 133 PRO A CA 1
ATOM 981 C C . PRO A 1 133 ? -20.844 23.172 -27.906 1 35.66 133 PRO A C 1
ATOM 983 O O . PRO A 1 133 ? -20.406 22.688 -26.844 1 35.66 133 PRO A O 1
ATOM 986 N N . GLY A 1 134 ? -21.672 24.484 -27.875 1 32.44 134 GLY A N 1
ATOM 987 C CA . GLY A 1 134 ? -22.453 25.062 -26.797 1 32.44 134 GLY A CA 1
ATOM 988 C C . GLY A 1 134 ? -21.766 26.25 -26.141 1 32.44 134 GLY A C 1
ATOM 989 O O . GLY A 1 134 ? -22.266 26.781 -25.141 1 32.44 134 GLY A O 1
ATOM 990 N N . ILE A 1 135 ? -20.484 26.453 -26.453 1 38.03 135 ILE A N 1
ATOM 991 C CA . ILE A 1 135 ? -19.953 27.719 -25.969 1 38.03 135 ILE A CA 1
ATOM 992 C C . ILE A 1 135 ? -20.578 28.875 -26.734 1 38.03 135 ILE A C 1
ATOM 994 O O . ILE A 1 135 ? -20.578 28.891 -27.969 1 38.03 135 ILE A O 1
ATOM 998 N N . PRO A 1 136 ? -21.297 29.703 -26.078 1 36.72 136 PRO A N 1
ATOM 999 C CA . PRO A 1 136 ? -21.781 30.859 -26.844 1 36.72 136 PRO A CA 1
ATOM 1000 C C . PRO A 1 136 ? -20.656 31.625 -27.531 1 36.72 136 PRO A C 1
ATOM 1002 O O . PRO A 1 136 ? -19.516 31.625 -27.047 1 36.72 136 PRO A O 1
ATOM 1005 N N . GLU A 1 137 ? -21 32.25 -28.656 1 42.41 137 GLU A N 1
ATOM 1006 C CA . GLU A 1 137 ? -20.109 33 -29.562 1 42.41 137 GLU A CA 1
ATOM 1007 C C . GLU A 1 137 ? -19.328 34.062 -28.812 1 42.41 137 GLU A C 1
ATOM 1009 O O . GLU A 1 137 ? -18.125 34.25 -29.062 1 42.41 137 GLU A O 1
ATOM 1014 N N . ALA A 1 138 ? -19.938 34.719 -27.828 1 40.69 138 ALA A N 1
ATOM 1015 C CA . ALA A 1 138 ? -19.344 35.875 -27.172 1 40.69 138 ALA A CA 1
ATOM 1016 C C . ALA A 1 138 ? -18.188 35.469 -26.25 1 40.69 138 ALA A C 1
ATOM 1018 O O . ALA A 1 138 ? -17.234 36.188 -26.062 1 40.69 138 ALA A O 1
ATOM 1019 N N . LEU A 1 139 ? -18.328 34.312 -25.672 1 42.38 139 LEU A N 1
ATOM 1020 C CA . LEU A 1 139 ? -17.281 33.875 -24.75 1 42.38 139 LEU A CA 1
ATOM 1021 C C . LEU A 1 139 ? -16.172 33.125 -25.484 1 42.38 139 LEU A C 1
ATOM 1023 O O . LEU A 1 139 ? -15.109 32.875 -24.922 1 42.38 139 LEU A O 1
ATOM 1027 N N . ARG A 1 140 ? -16.453 32.844 -26.734 1 45.16 140 ARG A N 1
ATOM 1028 C CA . ARG A 1 140 ? -15.461 32.125 -27.531 1 45.16 140 ARG A CA 1
ATOM 1029 C C . ARG A 1 140 ? -14.172 32.938 -27.656 1 45.16 140 ARG A C 1
ATOM 1031 O O . ARG A 1 140 ? -13.078 32.375 -27.547 1 45.16 140 ARG A O 1
ATOM 1038 N N . GLU A 1 141 ? -14.367 34.156 -27.938 1 44.97 141 GLU A N 1
ATOM 1039 C CA . GLU A 1 141 ? -13.211 35 -28.094 1 44.97 141 GLU A CA 1
ATOM 1040 C C . GLU A 1 141 ? -12.453 35.156 -26.781 1 44.97 141 GLU A C 1
ATOM 1042 O O . GLU A 1 141 ? -11.227 35.125 -26.75 1 44.97 141 GLU A O 1
ATOM 1047 N N . GLU A 1 142 ? -13.133 35.312 -25.656 1 41.38 142 GLU A N 1
ATOM 1048 C CA . GLU A 1 142 ? -12.453 35.5 -24.375 1 41.38 142 GLU A CA 1
ATOM 1049 C C . GLU A 1 142 ? -11.75 34.219 -23.922 1 41.38 142 GLU A C 1
ATOM 1051 O O . GLU A 1 142 ? -10.617 34.25 -23.453 1 41.38 142 GLU A O 1
ATOM 1056 N N . VAL A 1 143 ? -12.359 33.156 -24.078 1 43.19 143 VAL A N 1
ATOM 1057 C CA . VAL A 1 143 ? -11.711 31.875 -23.797 1 43.19 143 VAL A CA 1
ATOM 1058 C C . VAL A 1 143 ? -10.586 31.625 -24.797 1 43.19 143 VAL A C 1
ATOM 1060 O O . VAL A 1 143 ? -9.5 31.188 -24.422 1 43.19 143 VAL A O 1
ATOM 1063 N N . ALA A 1 144 ? -10.898 31.953 -26.016 1 44.44 144 ALA A N 1
ATOM 1064 C CA . ALA A 1 144 ? -9.836 31.875 -27.016 1 44.44 144 ALA A CA 1
ATOM 1065 C C . ALA A 1 144 ? -8.703 32.844 -26.703 1 44.44 144 ALA A C 1
ATOM 1067 O O . ALA A 1 144 ? -7.531 32.5 -26.812 1 44.44 144 ALA A O 1
ATOM 1068 N N . GLU A 1 145 ? -8.953 34.062 -26.438 1 42.03 145 GLU A N 1
ATOM 1069 C CA . GLU A 1 145 ? -7.941 35.031 -26.047 1 42.03 145 GLU A CA 1
ATOM 1070 C C . GLU A 1 145 ? -7.273 34.656 -24.734 1 42.03 145 GLU A C 1
ATOM 1072 O O . GLU A 1 145 ? -6.055 34.781 -24.594 1 42.03 145 GLU A O 1
ATOM 1077 N N . GLU A 1 146 ? -8 34.281 -23.766 1 38.06 146 GLU A N 1
ATOM 1078 C CA . GLU A 1 146 ? -7.363 33.844 -22.516 1 38.06 146 GLU A CA 1
ATOM 1079 C C . GLU A 1 146 ? -6.547 32.594 -22.719 1 38.06 146 GLU A C 1
ATOM 1081 O O . GLU A 1 146 ? -5.453 32.438 -22.156 1 38.06 146 GLU A O 1
ATOM 1086 N N . VAL A 1 147 ? -6.992 31.547 -23.312 1 40.22 147 VAL A N 1
ATOM 1087 C CA . VAL A 1 147 ? -6.168 30.438 -23.75 1 40.22 147 VAL A CA 1
ATOM 1088 C C . VAL A 1 147 ? -5.027 30.953 -24.625 1 40.22 147 VAL A C 1
ATOM 1090 O O . VAL A 1 147 ? -3.891 30.484 -24.516 1 40.22 147 VAL A O 1
ATOM 1093 N N . ALA A 1 148 ? -5.25 31.656 -25.547 1 38.34 148 ALA A N 1
ATOM 1094 C CA . ALA A 1 148 ? -4.25 32.375 -26.344 1 38.34 148 ALA A CA 1
ATOM 1095 C C . ALA A 1 148 ? -3.426 33.312 -25.469 1 38.34 148 ALA A C 1
ATOM 1097 O O . ALA A 1 148 ? -2.227 33.5 -25.703 1 38.34 148 ALA A O 1
ATOM 1098 N N . ARG A 1 149 ? -4.086 34.156 -24.734 1 32.62 149 ARG A N 1
ATOM 1099 C CA . ARG A 1 149 ? -3.264 34.969 -23.844 1 32.62 149 ARG A CA 1
ATOM 1100 C C . ARG A 1 149 ? -2.678 34.125 -22.719 1 32.62 149 ARG A C 1
ATOM 1102 O O . ARG A 1 149 ? -1.487 34.219 -22.422 1 32.62 149 ARG A O 1
ATOM 1109 N N . GLU A 1 150 ? -3.707 34 -21.438 1 31.53 150 GLU A N 1
ATOM 1110 C CA . GLU A 1 150 ? -3.047 33.219 -20.406 1 31.53 150 GLU A CA 1
ATOM 1111 C C . GLU A 1 150 ? -2.949 31.734 -20.812 1 31.53 150 GLU A C 1
ATOM 1113 O O . GLU A 1 150 ? -3.84 31.219 -21.484 1 31.53 150 GLU A O 1
ATOM 1118 N N . GLY A 1 151 ? -1.952 31.031 -20.375 1 29.11 151 GLY A N 1
ATOM 1119 C CA . GLY A 1 151 ? -1.379 30.688 -19.078 1 29.11 151 GLY A CA 1
ATOM 1120 C C . GLY A 1 151 ? -2.293 31.016 -17.922 1 29.11 151 GLY A C 1
ATOM 1121 O O . GLY A 1 151 ? -2.387 30.25 -16.953 1 29.11 151 GLY A O 1
ATOM 1122 N N . ARG A 1 152 ? -2.705 32.344 -17.359 1 27.06 152 ARG A N 1
ATOM 1123 C CA . ARG A 1 152 ? -3.277 32.562 -16.031 1 27.06 152 ARG A CA 1
ATOM 1124 C C . ARG A 1 152 ? -4.801 32.469 -16.078 1 27.06 152 ARG A C 1
ATOM 1126 O O . ARG A 1 152 ? -5.395 32.438 -17.156 1 27.06 152 ARG A O 1
ATOM 1133 N N . VAL A 1 153 ? -5.504 33.5 -15.141 1 28.84 153 VAL A N 1
ATOM 1134 C CA . VAL A 1 153 ? -6.051 34 -13.883 1 28.84 153 VAL A CA 1
ATOM 1135 C C . VAL A 1 153 ? -7.48 34.5 -14.094 1 28.84 153 VAL A C 1
ATOM 1137 O O . VAL A 1 153 ? -8.086 35.062 -13.188 1 28.84 153 VAL A O 1
ATOM 1140 N N . ALA A 1 154 ? -8.305 34.219 -14.945 1 27.02 154 ALA A N 1
ATOM 1141 C CA . ALA A 1 154 ? -9.289 35.281 -14.953 1 27.02 154 ALA A CA 1
ATOM 1142 C C . ALA A 1 154 ? -9.977 35.406 -13.594 1 27.02 154 ALA A C 1
ATOM 1144 O O . ALA A 1 154 ? -9.945 34.5 -12.789 1 27.02 154 ALA A O 1
ATOM 1145 N N . ASP A 1 155 ? -11.023 36.469 -13.297 1 25.97 155 ASP A N 1
ATOM 1146 C CA . ASP A 1 155 ? -11.664 37.312 -12.281 1 25.97 155 ASP A CA 1
ATOM 1147 C C . ASP A 1 155 ? -12.359 36.469 -11.227 1 25.97 155 ASP A C 1
ATOM 1149 O O . ASP A 1 155 ? -13.023 35.469 -11.555 1 25.97 155 ASP A O 1
ATOM 1153 N N . ALA A 1 156 ? -12.094 36.781 -9.922 1 25.77 156 ALA A N 1
ATOM 1154 C CA . ALA A 1 156 ? -11.844 36.562 -8.508 1 25.77 156 ALA A CA 1
ATOM 1155 C C . ALA A 1 156 ? -13.148 36.469 -7.723 1 25.77 156 ALA A C 1
ATOM 1157 O O . ALA A 1 156 ? -13.141 36.25 -6.508 1 25.77 156 ALA A O 1
ATOM 1158 N N . GLU A 1 157 ? -14.414 37.156 -7.988 1 26.67 157 GLU A N 1
ATOM 1159 C CA . GLU A 1 157 ? -14.906 37.688 -6.715 1 26.67 157 GLU A CA 1
ATOM 1160 C C . GLU A 1 157 ? -15.109 36.531 -5.707 1 26.67 157 GLU A C 1
ATOM 1162 O O . GLU A 1 157 ? -15.359 36.781 -4.527 1 26.67 157 GLU A O 1
ATOM 1167 N N . ARG A 1 158 ? -16.094 35.562 -5.934 1 28.67 158 ARG A N 1
ATOM 1168 C CA . ARG A 1 158 ? -16.062 34.906 -4.637 1 28.67 158 ARG A CA 1
ATOM 1169 C C . ARG A 1 158 ? -14.633 34.469 -4.285 1 28.67 158 ARG A C 1
ATOM 1171 O O . ARG A 1 158 ? -13.891 34 -5.141 1 28.67 158 ARG A O 1
ATOM 1178 N N . GLU A 1 159 ? -13.844 35.219 -3.363 1 29.02 159 GLU A N 1
ATOM 1179 C CA . GLU A 1 159 ? -12.461 35.281 -2.887 1 29.02 159 GLU A CA 1
ATOM 1180 C C . GLU A 1 159 ? -11.789 33.906 -3.018 1 29.02 159 GLU A C 1
ATOM 1182 O O . GLU A 1 159 ? -10.578 33.781 -2.82 1 29.02 159 GLU A O 1
ATOM 1187 N N . HIS A 1 160 ? -12.398 32.938 -2.568 1 28.2 160 HIS A N 1
ATOM 1188 C CA . HIS A 1 160 ? -11.375 31.922 -2.414 1 28.2 160 HIS A CA 1
ATOM 1189 C C . HIS A 1 160 ? -10.82 31.484 -3.768 1 28.2 160 HIS A C 1
ATOM 1191 O O . HIS A 1 160 ? -11.508 31.578 -4.785 1 28.2 160 HIS A O 1
ATOM 1197 N N . SER A 1 161 ? -9.492 31.344 -4.051 1 30.03 161 SER A N 1
ATOM 1198 C CA . SER A 1 161 ? -8.539 31.109 -5.137 1 30.03 161 SER A CA 1
ATOM 1199 C C . SER A 1 161 ? -9.195 30.344 -6.285 1 30.03 161 SER A C 1
ATOM 1201 O O . SER A 1 161 ? -9.383 30.906 -7.371 1 30.03 161 SER A O 1
ATOM 1203 N N . SER A 1 162 ? -8.82 29.188 -6.605 1 30.5 162 SER A N 1
ATOM 1204 C CA . SER A 1 162 ? -8.492 28.625 -7.906 1 30.5 162 SER A CA 1
ATOM 1205 C C . SER A 1 162 ? -9.75 28.328 -8.719 1 30.5 162 SER A C 1
ATOM 1207 O O . SER A 1 162 ? -9.664 27.969 -9.891 1 30.5 162 SER A O 1
ATOM 1209 N N . CYS A 1 163 ? -10.984 28.078 -8.172 1 32.59 163 CYS A N 1
ATOM 1210 C CA . CYS A 1 163 ? -11.773 27.344 -9.148 1 32.59 163 CYS A CA 1
ATOM 1211 C C . CYS A 1 163 ? -12.625 28.281 -9.992 1 32.59 163 CYS A C 1
ATOM 1213 O O . CYS A 1 163 ? -13.352 29.125 -9.453 1 32.59 163 CYS A O 1
ATOM 1215 N N . VAL A 1 164 ? -12.172 28.891 -11.094 1 35.12 164 VAL A N 1
ATOM 1216 C CA . VAL A 1 164 ? -13.078 29.703 -11.891 1 35.12 164 VAL A CA 1
ATOM 1217 C C . VAL A 1 164 ? -13.953 28.797 -12.766 1 35.12 164 VAL A C 1
ATOM 1219 O O . VAL A 1 164 ? -15.148 29.047 -12.93 1 35.12 164 VAL A O 1
ATOM 1222 N N . VAL A 1 165 ? -14.453 27.75 -12.758 1 36.03 165 VAL A N 1
ATOM 1223 C CA . VAL A 1 165 ? -15.039 27.312 -14.023 1 36.03 165 VAL A CA 1
ATOM 1224 C C . VAL A 1 165 ? -16.516 27.703 -14.062 1 36.03 165 VAL A C 1
ATOM 1226 O O . VAL A 1 165 ? -17.281 27.375 -13.148 1 36.03 165 VAL A O 1
ATOM 1229 N N . VAL A 1 166 ? -17.125 28.688 -14.711 1 36.66 166 VAL A N 1
ATOM 1230 C CA . VAL A 1 166 ? -18.516 29.016 -15.023 1 36.66 166 VAL A CA 1
ATOM 1231 C C . VAL A 1 166 ? -18.969 28.188 -16.219 1 36.66 166 VAL A C 1
ATOM 1233 O O . VAL A 1 166 ? -18.312 28.172 -17.266 1 36.66 166 VAL A O 1
ATOM 1236 N N . CYS A 1 167 ? -19.719 27.031 -16.125 1 38.47 167 CYS A N 1
ATOM 1237 C CA . CYS A 1 167 ? -20.422 26.109 -17.016 1 38.47 167 CYS A CA 1
ATOM 1238 C C . CYS A 1 167 ? -21.688 26.766 -17.594 1 38.47 167 CYS A C 1
ATOM 1240 O O . CYS A 1 167 ? -22.594 27.125 -16.844 1 38.47 167 CYS A O 1
ATOM 1242 N N . PRO A 1 168 ? -21.953 27.578 -18.438 1 34.56 168 PRO A N 1
ATOM 1243 C CA . PRO A 1 168 ? -23.297 27.719 -19.016 1 34.56 168 PRO A CA 1
ATOM 1244 C C . PRO A 1 168 ? -23.844 26.391 -19.547 1 34.56 168 PRO A C 1
ATOM 1246 O O . PRO A 1 168 ? -23.078 25.516 -19.953 1 34.56 168 PRO A O 1
ATOM 1249 N N . ALA A 1 169 ? -25.016 25.781 -19.391 1 40.78 169 ALA A N 1
ATOM 1250 C CA . ALA A 1 169 ? -25.703 24.75 -20.156 1 40.78 169 ALA A CA 1
ATOM 1251 C C . ALA A 1 169 ? -25.641 25.062 -21.656 1 40.78 169 ALA A C 1
ATOM 1253 O O . ALA A 1 169 ? -25.688 26.234 -22.062 1 40.78 169 ALA A O 1
ATOM 1254 N N . PRO A 1 170 ? -25.594 23.766 -22.5 1 41.44 170 PRO A N 1
ATOM 1255 C CA . PRO A 1 170 ? -25.156 22.391 -22.281 1 41.44 170 PRO A CA 1
ATOM 1256 C C . PRO A 1 170 ? -23.641 22.281 -22.125 1 41.44 170 PRO A C 1
ATOM 1258 O O . PRO A 1 170 ? -23.062 21.203 -22.359 1 41.44 170 PRO A O 1
ATOM 1261 N N . SER A 1 171 ? -23 23.344 -22.047 1 42.38 171 SER A N 1
ATOM 1262 C CA . SER A 1 171 ? -21.531 23.422 -22.062 1 42.38 171 SER A CA 1
ATOM 1263 C C . SER A 1 171 ? -20.938 22.828 -20.781 1 42.38 171 SER A C 1
ATOM 1265 O O . SER A 1 171 ? -21.578 22.828 -19.734 1 42.38 171 SER A O 1
ATOM 1267 N N . PRO A 1 172 ? -19.734 21.969 -21 1 47.25 172 PRO A N 1
ATOM 1268 C CA . PRO A 1 172 ? -19.078 21.422 -19.812 1 47.25 172 PRO A CA 1
ATOM 1269 C C . PRO A 1 172 ? -18.625 22.5 -18.828 1 47.25 172 PRO A C 1
ATOM 1271 O O . PRO A 1 172 ? -18.391 23.641 -19.219 1 47.25 172 PRO A O 1
ATOM 1274 N N . CYS A 1 173 ? -18.828 22.312 -17.562 1 53.03 173 CYS A N 1
ATOM 1275 C CA . CYS A 1 173 ? -18.312 23.141 -16.5 1 53.03 173 CYS A CA 1
ATOM 1276 C C . CYS A 1 173 ? -16.812 22.938 -16.297 1 53.03 173 CYS A C 1
ATOM 1278 O O . CYS A 1 173 ? -16.359 21.797 -16.172 1 53.03 173 CYS A O 1
ATOM 1280 N N . VAL A 1 174 ? -16 24.016 -16.703 1 53.53 174 VAL A N 1
ATOM 1281 C CA . VAL A 1 174 ? -14.562 23.922 -16.516 1 53.53 174 VAL A CA 1
ATOM 1282 C C . VAL A 1 174 ? -14.164 24.609 -15.211 1 53.53 174 VAL A C 1
ATOM 1284 O O . VAL A 1 174 ? -14.516 25.766 -14.969 1 53.53 174 VAL A O 1
ATOM 1287 N N . THR A 1 175 ? -13.578 23.859 -14.281 1 61.59 175 THR A N 1
ATOM 1288 C CA . THR A 1 175 ? -13.102 24.375 -13 1 61.59 175 THR A CA 1
ATOM 1289 C C . THR A 1 175 ? -11.578 24.328 -12.938 1 61.59 175 THR A C 1
ATOM 1291 O O . THR A 1 175 ? -10.977 23.297 -13.234 1 61.59 175 THR A O 1
ATOM 1294 N N . TRP A 1 176 ? -10.969 25.562 -12.75 1 61.91 176 TRP A N 1
ATOM 1295 C CA . TRP A 1 176 ? -9.531 25.641 -12.5 1 61.91 176 TRP A CA 1
ATOM 1296 C C . TRP A 1 176 ? -9.234 25.578 -11.008 1 61.91 176 TRP A C 1
ATOM 1298 O O . TRP A 1 176 ? -9.695 26.406 -10.234 1 61.91 176 TRP A O 1
ATOM 1308 N N . VAL A 1 177 ? -8.508 24.609 -10.625 1 72.5 177 VAL A N 1
ATOM 1309 C CA . VAL A 1 177 ? -8.055 24.469 -9.242 1 72.5 177 VAL A CA 1
ATOM 1310 C C . VAL A 1 177 ? -6.559 24.781 -9.164 1 72.5 177 VAL A C 1
ATOM 1312 O O . VAL A 1 177 ? -5.723 23.922 -9.445 1 72.5 177 VAL A O 1
ATOM 1315 N N . GLY A 1 178 ? -6.246 26.047 -8.789 1 73.38 178 GLY A N 1
ATOM 1316 C CA . GLY A 1 178 ? -4.863 26.484 -8.844 1 73.38 178 GLY A CA 1
ATOM 1317 C C . GLY A 1 178 ? -4.277 26.781 -7.473 1 73.38 178 GLY A C 1
ATOM 1318 O O . GLY A 1 178 ? -3.135 27.234 -7.363 1 73.38 178 GLY A O 1
ATOM 1319 N N . GLY A 1 179 ? -5.016 26.641 -6.438 1 80.56 179 GLY A N 1
ATOM 1320 C CA . GLY A 1 179 ? -4.523 26.922 -5.098 1 80.56 179 GLY A CA 1
ATOM 1321 C C . GLY A 1 179 ? -5.152 26.047 -4.035 1 80.56 179 GLY A C 1
ATOM 1322 O O . GLY A 1 179 ? -6.203 25.438 -4.266 1 80.56 179 GLY A O 1
ATOM 1323 N N . ASP A 1 180 ? -4.469 26.031 -2.936 1 88 180 ASP A N 1
ATOM 1324 C CA . ASP A 1 180 ? -5.02 25.297 -1.795 1 88 180 ASP A CA 1
ATOM 1325 C C . ASP A 1 180 ? -6.207 26.047 -1.194 1 88 180 ASP A C 1
ATOM 1327 O O . ASP A 1 180 ? -6.176 27.266 -1.059 1 88 180 ASP A O 1
ATOM 1331 N N . GLU A 1 181 ? -7.246 25.375 -0.783 1 86.94 181 GLU A N 1
ATOM 1332 C CA . GLU A 1 181 ? -8.484 25.984 -0.316 1 86.94 181 GLU A CA 1
ATOM 1333 C C . GLU A 1 181 ? -8.406 26.344 1.166 1 86.94 181 GLU A C 1
ATOM 1335 O O . GLU A 1 181 ? -9.031 27.297 1.617 1 86.94 181 GLU A O 1
ATOM 1340 N N . GLN A 1 182 ? -7.59 25.688 1.894 1 91.25 182 GLN A N 1
ATOM 1341 C CA . GLN A 1 182 ? -7.656 25.719 3.352 1 91.25 182 GLN A CA 1
ATOM 1342 C C . GLN A 1 182 ? -7.223 27.078 3.896 1 91.25 182 GLN A C 1
ATOM 1344 O O . GLN A 1 182 ? -7.809 27.578 4.859 1 91.25 182 GLN A O 1
ATOM 1349 N N . PRO A 1 183 ? -6.199 27.75 3.355 1 92.69 183 PRO A N 1
ATOM 1350 C CA . PRO A 1 183 ? -5.766 29.031 3.918 1 92.69 183 PRO A CA 1
ATOM 1351 C C . PRO A 1 183 ? -6.875 30.078 3.936 1 92.69 183 PRO A C 1
ATOM 1353 O O . PRO A 1 183 ? -6.949 30.891 4.859 1 92.69 183 PRO A O 1
ATOM 1356 N N . SER A 1 184 ? -7.727 29.969 3.004 1 88.94 184 SER A N 1
ATOM 1357 C CA . SER A 1 184 ? -8.781 30.969 2.881 1 88.94 184 SER A CA 1
ATOM 1358 C C . SER A 1 184 ? -9.906 30.703 3.877 1 88.94 184 SER A C 1
ATOM 1360 O O . SER A 1 184 ? -10.758 31.562 4.098 1 88.94 184 SER A O 1
ATOM 1362 N N . ARG A 1 185 ? -9.883 29.625 4.543 1 87.94 185 ARG A N 1
ATOM 1363 C CA . ARG A 1 185 ? -10.961 29.25 5.445 1 87.94 185 ARG A CA 1
ATOM 1364 C C . ARG A 1 185 ? -10.648 29.656 6.879 1 87.94 185 ARG A C 1
ATOM 1366 O O . ARG A 1 185 ? -11.422 29.359 7.797 1 87.94 185 ARG A O 1
ATOM 1373 N N . TYR A 1 186 ? -9.57 30.406 7.062 1 92.56 186 TYR A N 1
ATOM 1374 C CA . TYR A 1 186 ? -9.156 30.859 8.383 1 92.56 186 TYR A CA 1
ATOM 1375 C C . TYR A 1 186 ? -10.156 31.875 8.945 1 92.56 186 TYR A C 1
ATOM 1377 O O . TYR A 1 186 ? -10.43 32.906 8.32 1 92.56 186 TYR A O 1
ATOM 1385 N N . ARG A 1 187 ? -10.773 31.5 10.055 1 91.75 187 ARG A N 1
ATOM 1386 C CA . ARG A 1 187 ? -11.719 32.344 10.766 1 91.75 187 ARG A CA 1
ATOM 1387 C C . ARG A 1 187 ? -11.344 32.5 12.234 1 91.75 187 ARG A C 1
ATOM 1389 O O . ARG A 1 187 ? -11.906 31.812 13.094 1 91.75 187 ARG A O 1
ATOM 1396 N N . PRO A 1 188 ? -10.469 33.469 12.531 1 92.44 188 PRO A N 1
ATOM 1397 C CA . PRO A 1 188 ? -9.984 33.594 13.906 1 92.44 188 PRO A CA 1
ATOM 1398 C C . PRO A 1 188 ? -11.109 33.906 14.898 1 92.44 188 PRO A C 1
ATOM 1400 O O . PRO A 1 188 ? -11.07 33.438 16.047 1 92.44 188 PRO A O 1
ATOM 1403 N N . ASP A 1 189 ? -12.141 34.594 14.531 1 91.94 189 ASP A N 1
ATOM 1404 C CA . ASP A 1 189 ? -13.219 35 15.422 1 91.94 189 ASP A CA 1
ATOM 1405 C C . ASP A 1 189 ? -14.117 33.844 15.797 1 91.94 189 ASP A C 1
ATOM 1407 O O . ASP A 1 189 ? -14.773 33.875 16.844 1 91.94 189 ASP A O 1
ATOM 1411 N N . LYS A 1 190 ? -14.094 32.812 14.977 1 91.25 190 LYS A N 1
ATOM 1412 C CA . LYS A 1 190 ? -15 31.688 15.203 1 91.25 190 LYS A CA 1
ATOM 1413 C C . LYS A 1 190 ? -14.281 30.531 15.906 1 91.25 190 LYS A C 1
ATOM 1415 O O . LYS A 1 190 ? -14.93 29.609 16.422 1 91.25 190 LYS A O 1
ATOM 1420 N N . MET A 1 191 ? -13.008 30.609 16.016 1 91.5 191 MET A N 1
ATOM 1421 C CA . MET A 1 191 ? -12.211 29.484 16.484 1 91.5 191 MET A CA 1
ATOM 1422 C C . MET A 1 191 ? -12.539 29.156 17.938 1 91.5 191 MET A C 1
ATOM 1424 O O . MET A 1 191 ? -12.688 27.984 18.312 1 91.5 191 MET A O 1
ATOM 1428 N N . SER A 1 192 ? -12.688 30.219 18.734 1 86.88 192 SER A N 1
ATOM 1429 C CA . SER A 1 192 ? -12.875 30.031 20.172 1 86.88 192 SER A CA 1
ATOM 1430 C C . SER A 1 192 ? -14.258 29.453 20.469 1 86.88 192 SER A C 1
ATOM 1432 O O . SER A 1 192 ? -14.477 28.906 21.562 1 86.88 192 SER A O 1
ATOM 1434 N N . LYS A 1 193 ? -15.172 29.484 19.547 1 91.06 193 LYS A N 1
ATOM 1435 C CA . LYS A 1 193 ? -16.547 29.062 19.781 1 91.06 193 LYS A CA 1
ATOM 1436 C C . LYS A 1 193 ? -16.75 27.609 19.359 1 91.06 193 LYS A C 1
ATOM 1438 O O . LYS A 1 193 ? -17.797 27 19.641 1 91.06 193 LYS A O 1
ATOM 1443 N N . LEU A 1 194 ? -15.812 27.047 18.797 1 93.06 194 LEU A N 1
ATOM 1444 C CA . LEU A 1 194 ? -15.953 25.688 18.266 1 93.06 194 LEU A CA 1
ATOM 1445 C C . LEU A 1 194 ? -15.922 24.656 19.391 1 93.06 194 LEU A C 1
ATOM 1447 O O . LEU A 1 194 ? -15.164 24.812 20.344 1 93.06 194 LEU A O 1
ATOM 1451 N N . ARG A 1 195 ? -16.734 23.672 19.219 1 92.38 195 ARG A N 1
ATOM 1452 C CA . ARG A 1 195 ? -16.766 22.578 20.188 1 92.38 195 ARG A CA 1
ATOM 1453 C C . ARG A 1 195 ? -15.68 21.547 19.875 1 92.38 195 ARG A C 1
ATOM 1455 O O . ARG A 1 195 ? -15.312 21.344 18.719 1 92.38 195 ARG A O 1
ATOM 1462 N N . PRO A 1 196 ? -15.18 20.922 20.938 1 92.5 196 PRO A N 1
ATOM 1463 C CA . PRO A 1 196 ? -14.25 19.828 20.688 1 92.5 196 PRO A CA 1
ATOM 1464 C C . PRO A 1 196 ? -14.844 18.734 19.797 1 92.5 196 PRO A C 1
ATOM 1466 O O . PRO A 1 196 ? -16.016 18.391 19.953 1 92.5 196 PRO A O 1
ATOM 1469 N N . ALA A 1 197 ? -14.07 18.25 18.953 1 91.19 197 ALA A N 1
ATOM 1470 C CA . ALA A 1 197 ? -14.57 17.391 17.875 1 91.19 197 ALA A CA 1
ATOM 1471 C C . ALA A 1 197 ? -14.609 15.93 18.312 1 91.19 197 ALA A C 1
ATOM 1473 O O . ALA A 1 197 ? -15.414 15.141 17.812 1 91.19 197 ALA A O 1
ATOM 1474 N N . PHE A 1 198 ? -13.828 15.523 19.328 1 90 198 PHE A N 1
ATOM 1475 C CA . PHE A 1 198 ? -13.641 14.086 19.516 1 90 198 PHE A CA 1
ATOM 1476 C C . PHE A 1 198 ? -13.938 13.688 20.953 1 90 198 PHE A C 1
ATOM 1478 O O . PHE A 1 198 ? -13.922 12.5 21.297 1 90 198 PHE A O 1
ATOM 1485 N N . ILE A 1 199 ? -14.266 14.594 21.797 1 85.56 199 ILE A N 1
ATOM 1486 C CA . ILE A 1 199 ? -14.344 14.336 23.234 1 85.56 199 ILE A CA 1
ATOM 1487 C C . ILE A 1 199 ? -15.531 13.422 23.531 1 85.56 199 ILE A C 1
ATOM 1489 O O . ILE A 1 199 ? -15.469 12.594 24.438 1 85.56 199 ILE A O 1
ATOM 1493 N N . ARG A 1 200 ? -16.531 13.5 22.781 1 78.44 200 ARG A N 1
ATOM 1494 C CA . ARG A 1 200 ? -17.734 12.719 23.031 1 78.44 200 ARG A CA 1
ATOM 1495 C C . ARG A 1 200 ? -17.484 11.234 22.781 1 78.44 200 ARG A C 1
ATOM 1497 O O . ARG A 1 200 ? -18.172 10.383 23.328 1 78.44 200 ARG A O 1
ATOM 1504 N N . SER A 1 201 ? -16.484 10.992 22 1 76.56 201 SER A N 1
ATOM 1505 C CA . SER A 1 201 ? -16.188 9.609 21.641 1 76.56 201 SER A CA 1
ATOM 1506 C C . SER A 1 201 ? -15.07 9.039 22.516 1 76.56 201 SER A C 1
ATOM 1508 O O . SER A 1 201 ? -14.656 7.891 22.328 1 76.56 201 SER A O 1
ATOM 1510 N N . CYS A 1 202 ? -14.656 9.812 23.469 1 83.38 202 CYS A N 1
ATOM 1511 C CA . CYS A 1 202 ? -13.523 9.375 24.266 1 83.38 202 CYS A CA 1
ATOM 1512 C C . CYS A 1 202 ? -13.984 8.492 25.422 1 83.38 202 CYS A C 1
ATOM 1514 O O . CYS A 1 202 ? -14.836 8.891 26.219 1 83.38 202 CYS A O 1
ATOM 1516 N N . PRO A 1 203 ? -13.367 7.297 25.531 1 78.31 203 PRO A N 1
ATOM 1517 C CA . PRO A 1 203 ? -13.57 6.516 26.75 1 78.31 203 PRO A CA 1
ATOM 1518 C C . PRO A 1 203 ? -12.938 7.176 27.984 1 78.31 203 PRO A C 1
ATOM 1520 O O . PRO A 1 203 ? -12.148 8.109 27.844 1 78.31 203 PRO A O 1
ATOM 1523 N N . PRO A 1 204 ? -13.43 6.613 29.172 1 80 204 PRO A N 1
ATOM 1524 C CA . PRO A 1 204 ? -12.781 7.121 30.375 1 80 204 PRO A CA 1
ATOM 1525 C C . PRO A 1 204 ? -11.266 6.941 30.359 1 80 204 PRO A C 1
ATOM 1527 O O . PRO A 1 204 ? -10.758 5.98 29.781 1 80 204 PRO A O 1
ATOM 1530 N N . LEU A 1 205 ? -10.648 7.875 31.016 1 81 205 LEU A N 1
ATOM 1531 C CA . LEU A 1 205 ? -9.195 7.949 30.984 1 81 205 LEU A CA 1
ATOM 1532 C C . LEU A 1 205 ? -8.57 6.641 31.469 1 81 205 LEU A C 1
ATOM 1534 O O . LEU A 1 205 ? -7.664 6.109 30.828 1 81 205 LEU A O 1
ATOM 1538 N N . PRO A 1 206 ? -9.031 6.051 32.531 1 71.12 206 PRO A N 1
ATOM 1539 C CA . PRO A 1 206 ? -8.43 4.789 32.969 1 71.12 206 PRO A CA 1
ATOM 1540 C C . PRO A 1 206 ? -8.539 3.693 31.906 1 71.12 206 PRO A C 1
ATOM 1542 O O . PRO A 1 206 ? -7.629 2.865 31.766 1 71.12 206 PRO A O 1
ATOM 1545 N N . THR A 1 207 ? -9.594 3.781 31.156 1 76.44 207 THR A N 1
ATOM 1546 C CA . THR A 1 207 ? -9.797 2.809 30.094 1 76.44 207 THR A CA 1
ATOM 1547 C C . THR A 1 207 ? -8.773 3.004 28.984 1 76.44 207 THR A C 1
ATOM 1549 O O . THR A 1 207 ? -8.203 2.033 28.469 1 76.44 207 THR A O 1
ATOM 1552 N N . LEU A 1 208 ? -8.555 4.223 28.656 1 81.38 208 LEU A N 1
ATOM 1553 C CA . LEU A 1 208 ? -7.59 4.535 27.609 1 81.38 208 LEU A CA 1
ATOM 1554 C C . LEU A 1 208 ? -6.172 4.18 28.062 1 81.38 208 LEU A C 1
ATOM 1556 O O . LEU A 1 208 ? -5.406 3.594 27.281 1 81.38 208 LEU A O 1
ATOM 1560 N N . LEU A 1 209 ? -5.824 4.406 29.266 1 75.56 209 LEU A N 1
ATOM 1561 C CA . LEU A 1 209 ? -4.477 4.195 29.781 1 75.56 209 LEU A CA 1
ATOM 1562 C C . LEU A 1 209 ? -4.184 2.705 29.938 1 75.56 209 LEU A C 1
ATOM 1564 O O . LEU A 1 209 ? -3.025 2.287 29.875 1 75.56 209 LEU A O 1
ATOM 1568 N N . SER A 1 210 ? -5.227 1.972 30.094 1 73.56 210 SER A N 1
ATOM 1569 C CA . SER A 1 210 ? -5.051 0.536 30.281 1 73.56 210 SER A CA 1
ATOM 1570 C C . SER A 1 210 ? -5.164 -0.214 28.953 1 73.56 210 SER A C 1
ATOM 1572 O O . SER A 1 210 ? -4.941 -1.426 28.906 1 73.56 210 SER A O 1
ATOM 1574 N N . HIS A 1 211 ? -5.504 0.537 27.984 1 75.19 211 HIS A N 1
ATOM 1575 C CA . HIS A 1 211 ? -5.684 -0.115 26.688 1 75.19 211 HIS A CA 1
ATOM 1576 C C . HIS A 1 211 ? -4.363 -0.682 26.172 1 75.19 211 HIS A C 1
ATOM 1578 O O . HIS A 1 211 ? -3.326 -0.022 26.25 1 75.19 211 HIS A O 1
ATOM 1584 N N . PRO A 1 212 ? -4.32 -1.835 25.578 1 71.19 212 PRO A N 1
ATOM 1585 C CA . PRO A 1 212 ? -3.088 -2.441 25.062 1 71.19 212 PRO A CA 1
ATOM 1586 C C . PRO A 1 212 ? -2.434 -1.606 23.953 1 71.19 212 PRO A C 1
ATOM 1588 O O . PRO A 1 212 ? -1.215 -1.665 23.781 1 71.19 212 PRO A O 1
ATOM 1591 N N . ALA A 1 213 ? -3.209 -0.837 23.312 1 75.44 213 ALA A N 1
ATOM 1592 C CA . ALA A 1 213 ? -2.697 -0.001 22.234 1 75.44 213 ALA A CA 1
ATOM 1593 C C . ALA A 1 213 ? -1.95 1.211 22.781 1 75.44 213 ALA A C 1
ATOM 1595 O O . ALA A 1 213 ? -1.363 1.984 22.031 1 75.44 213 ALA A O 1
ATOM 1596 N N . TYR A 1 214 ? -2.031 1.345 24.062 1 72.31 214 TYR A N 1
ATOM 1597 C CA . TYR A 1 214 ? -1.269 2.428 24.672 1 72.31 214 TYR A CA 1
ATOM 1598 C C . TYR A 1 214 ? -0.059 1.884 25.422 1 72.31 214 TYR A C 1
ATOM 1600 O O . TYR A 1 214 ? 0.787 2.652 25.891 1 72.31 214 TYR A O 1
ATOM 1608 N N . ARG A 1 215 ? 0.036 0.396 25.516 1 62.19 215 ARG A N 1
ATOM 1609 C CA . ARG A 1 215 ? 1.104 -0.198 26.312 1 62.19 215 ARG A CA 1
ATOM 1610 C C . ARG A 1 215 ? 2.207 -0.756 25.422 1 62.19 215 ARG A C 1
ATOM 1612 O O . ARG A 1 215 ? 1.95 -1.149 24.281 1 62.19 215 ARG A O 1
ATOM 1619 N N . ASP A 1 216 ? 3.469 -0.491 25.594 1 53.94 216 ASP A N 1
ATOM 1620 C CA . ASP A 1 216 ? 4.578 -1.13 24.891 1 53.94 216 ASP A CA 1
ATOM 1621 C C . ASP A 1 216 ? 4.738 -2.584 25.328 1 53.94 216 ASP A C 1
ATOM 1623 O O . ASP A 1 216 ? 4.203 -2.992 26.359 1 53.94 216 ASP A O 1
ATOM 1627 N N . ASP A 1 217 ? 4.945 -3.621 24.406 1 42.75 217 ASP A N 1
ATOM 1628 C CA . ASP A 1 217 ? 5.086 -5.047 24.703 1 42.75 217 ASP A CA 1
ATOM 1629 C C . ASP A 1 217 ? 5.773 -5.266 26.047 1 42.75 217 ASP A C 1
ATOM 1631 O O . ASP A 1 217 ? 5.883 -6.402 26.516 1 42.75 217 ASP A O 1
ATOM 1635 N N . THR A 1 218 ? 7.012 -4.691 26.344 1 37.69 218 THR A N 1
ATOM 1636 C CA . THR A 1 218 ? 7.77 -5.098 27.516 1 37.69 218 THR A CA 1
ATOM 1637 C C . THR A 1 218 ? 6.969 -4.836 28.797 1 37.69 218 THR A C 1
ATOM 1639 O O . THR A 1 218 ? 7.453 -5.09 29.906 1 37.69 218 THR A O 1
ATOM 1642 N N . GLY A 1 219 ? 5.703 -4.762 28.875 1 34.12 219 GLY A N 1
ATOM 1643 C CA . GLY A 1 219 ? 4.973 -4.352 30.062 1 34.12 219 GLY A CA 1
ATOM 1644 C C . GLY A 1 219 ? 5.184 -2.891 30.422 1 34.12 219 GLY A C 1
ATOM 1645 O O . GLY A 1 219 ? 4.645 -2.402 31.422 1 34.12 219 GLY A O 1
ATOM 1646 N N . SER A 1 220 ? 6.41 -2.336 30.344 1 30.27 220 SER A N 1
ATOM 1647 C CA . SER A 1 220 ? 6.746 -0.938 30.594 1 30.27 220 SER A CA 1
ATOM 1648 C C . SER A 1 220 ? 5.98 -0.006 29.656 1 30.27 220 SER A C 1
ATOM 1650 O O . SER A 1 220 ? 5.75 -0.337 28.5 1 30.27 220 SER A O 1
ATOM 1652 N N . SER A 1 221 ? 5.191 0.748 30.172 1 29.11 221 SER A N 1
ATOM 1653 C CA . SER A 1 221 ? 4.504 1.859 29.531 1 29.11 221 SER A CA 1
ATOM 1654 C C . SER A 1 221 ? 5.34 2.438 28.391 1 29.11 221 SER A C 1
ATOM 1656 O O . SER A 1 221 ? 6.566 2.311 28.391 1 29.11 221 SER A O 1
ATOM 1658 N N . SER A 1 222 ? 4.875 2.703 27.203 1 34.88 222 SER A N 1
ATOM 1659 C CA . SER A 1 222 ? 5.496 3.525 26.172 1 34.88 222 SER A CA 1
ATOM 1660 C C . SER A 1 222 ? 6.52 4.484 26.766 1 34.88 222 SER A C 1
ATOM 1662 O O . SER A 1 222 ? 7.031 5.367 26.078 1 34.88 222 SER A O 1
ATOM 1664 N N . SER A 1 223 ? 6.762 4.422 28.031 1 31.59 223 SER A N 1
ATOM 1665 C CA . SER A 1 223 ? 7.707 5.258 28.766 1 31.59 223 SER A CA 1
ATOM 1666 C C . SER A 1 223 ? 9.148 4.922 28.375 1 31.59 223 SER A C 1
ATOM 1668 O O . SER A 1 223 ? 10.062 5.715 28.625 1 31.59 223 SER A O 1
ATOM 1670 N N . HIS A 1 224 ? 9.398 3.752 28.219 1 32.91 224 HIS A N 1
ATOM 1671 C CA . HIS A 1 224 ? 10.805 3.473 27.953 1 32.91 224 HIS A CA 1
ATOM 1672 C C . HIS A 1 224 ? 11.266 4.117 26.641 1 32.91 224 HIS A C 1
ATOM 1674 O O . HIS A 1 224 ? 12.445 4.402 26.469 1 32.91 224 HIS A O 1
ATOM 1680 N N . PHE A 1 225 ? 10.508 3.984 25.672 1 32.28 225 PHE A N 1
ATOM 1681 C CA . PHE A 1 225 ? 10.859 4.773 24.484 1 32.28 225 PHE A CA 1
ATOM 1682 C C . PHE A 1 225 ? 11 6.246 24.844 1 32.28 225 PHE A C 1
ATOM 1684 O O . PHE A 1 225 ? 11.844 6.949 24.281 1 32.28 225 PHE A O 1
ATOM 1691 N N . LEU A 1 226 ? 10.172 6.613 25.828 1 32.31 226 LEU A N 1
ATOM 1692 C CA . LEU A 1 226 ? 10.344 7.938 26.406 1 32.31 226 LEU A CA 1
ATOM 1693 C C . LEU A 1 226 ? 11.617 8.008 27.234 1 32.31 226 LEU A C 1
ATOM 1695 O O . LEU A 1 226 ? 12.234 9.07 27.359 1 32.31 226 LEU A O 1
ATOM 1699 N N . ALA A 1 227 ? 11.938 6.977 28.031 1 30.83 227 ALA A N 1
ATOM 1700 C CA . ALA A 1 227 ? 13.031 6.992 29 1 30.83 227 ALA A CA 1
ATOM 1701 C C . ALA A 1 227 ? 14.383 7.035 28.281 1 30.83 227 ALA A C 1
ATOM 1703 O O . ALA A 1 227 ? 15.312 7.699 28.75 1 30.83 227 ALA A O 1
ATOM 1704 N N . GLU A 1 228 ? 14.617 6.125 27.375 1 31.98 228 GLU A N 1
ATOM 1705 C CA . GLU A 1 228 ? 16 6.172 26.906 1 31.98 228 GLU A CA 1
ATOM 1706 C C . GLU A 1 228 ? 16.328 7.531 26.297 1 31.98 228 GLU A C 1
ATOM 1708 O O . GLU A 1 228 ? 17.484 7.805 25.969 1 31.98 228 GLU A O 1
ATOM 1713 N N . THR A 1 229 ? 15.453 8.07 25.562 1 32.41 229 THR A N 1
ATOM 1714 C CA . THR A 1 229 ? 15.883 9.312 24.938 1 32.41 229 THR A CA 1
ATOM 1715 C C . THR A 1 229 ? 16.062 10.414 25.984 1 32.41 229 THR A C 1
ATOM 1717 O O . THR A 1 229 ? 16.188 11.594 25.641 1 32.41 229 THR A O 1
ATOM 1720 N N . GLY A 1 230 ? 16.547 10.094 27.281 1 30.39 230 GLY A N 1
ATOM 1721 C CA . GLY A 1 230 ? 16.812 11.055 28.344 1 30.39 230 GLY A CA 1
ATOM 1722 C C . GLY A 1 230 ? 15.633 11.953 28.656 1 30.39 230 GLY A C 1
ATOM 1723 O O . GLY A 1 230 ? 15.773 12.938 29.391 1 30.39 230 GLY A O 1
ATOM 1724 N N . THR A 1 231 ? 14.812 12.234 27.797 1 29.86 231 THR A N 1
ATOM 1725 C CA . THR A 1 231 ? 13.789 13.172 28.25 1 29.86 231 THR A CA 1
ATOM 1726 C C . THR A 1 231 ? 12.969 12.57 29.391 1 29.86 231 THR A C 1
ATOM 1728 O O . THR A 1 231 ? 12.344 11.523 29.219 1 29.86 231 THR A O 1
ATOM 1731 N N . GLU A 1 232 ? 13.383 12.648 30.625 1 29.91 232 GLU A N 1
ATOM 1732 C CA . GLU A 1 232 ? 12.734 12.5 31.922 1 29.91 232 GLU A CA 1
ATOM 1733 C C . GLU A 1 232 ? 11.242 12.812 31.844 1 29.91 232 GLU A C 1
ATOM 1735 O O . GLU A 1 232 ? 10.82 13.648 31.047 1 29.91 232 GLU A O 1
ATOM 1740 N N . ALA A 1 233 ? 10.422 11.93 32.312 1 31.61 233 ALA A N 1
ATOM 1741 C CA . ALA A 1 233 ? 9.016 12.047 32.688 1 31.61 233 ALA A CA 1
ATOM 1742 C C . ALA A 1 233 ? 8.719 13.422 33.281 1 31.61 233 ALA A C 1
ATOM 1744 O O . ALA A 1 233 ? 8.719 13.586 34.5 1 31.61 233 ALA A O 1
ATOM 1745 N N . LYS A 1 234 ? 9.445 14.422 33.125 1 32.84 234 LYS A N 1
ATOM 1746 C CA . LYS A 1 234 ? 8.766 15.547 33.781 1 32.84 234 LYS A CA 1
ATOM 1747 C C . LYS A 1 234 ? 7.285 15.57 33.406 1 32.84 234 LYS A C 1
ATOM 1749 O O . LYS A 1 234 ? 6.508 16.328 34 1 32.84 234 LYS A O 1
ATOM 1754 N N . GLY A 1 235 ? 6.977 15.117 32.312 1 31.16 235 GLY A N 1
ATOM 1755 C CA . GLY A 1 235 ? 5.574 15.18 31.938 1 31.16 235 GLY A CA 1
ATOM 1756 C C . GLY A 1 235 ? 4.719 14.141 32.656 1 31.16 235 GLY A C 1
ATOM 1757 O O . GLY A 1 235 ? 3.537 13.984 32.344 1 31.16 235 GLY A O 1
ATOM 1758 N N . ARG A 1 236 ? 5.281 13.234 33.219 1 35.66 236 ARG A N 1
ATOM 1759 C CA . ARG A 1 236 ? 4.5 12.359 34.094 1 35.66 236 ARG A CA 1
ATOM 1760 C C . ARG A 1 236 ? 3.902 13.133 35.25 1 35.66 236 ARG A C 1
ATOM 1762 O O . ARG A 1 236 ? 3.027 12.625 35.969 1 35.66 236 ARG A O 1
ATOM 1769 N N . GLU A 1 237 ? 4.664 13.992 35.594 1 33.31 237 GLU A N 1
ATOM 1770 C CA . GLU A 1 237 ? 4.062 14.781 36.656 1 33.31 237 GLU A CA 1
ATOM 1771 C C . GLU A 1 237 ? 2.723 15.367 36.25 1 33.31 237 GLU A C 1
ATOM 1773 O O . GLU A 1 237 ? 1.858 15.641 37.062 1 33.31 237 GLU A O 1
ATOM 1778 N N . GLY A 1 238 ? 2.701 15.773 35 1 34.72 238 GLY A N 1
ATOM 1779 C CA . GLY A 1 238 ? 1.406 16.281 34.562 1 34.72 238 GLY A CA 1
ATOM 1780 C C . GLY A 1 238 ? 0.337 15.211 34.5 1 34.72 238 GLY A C 1
ATOM 1781 O O . GLY A 1 238 ? -0.851 15.516 34.375 1 34.72 238 GLY A O 1
ATOM 1782 N N . VAL A 1 239 ? 0.746 13.969 34.219 1 39.28 239 VAL A N 1
ATOM 1783 C CA . VAL A 1 239 ? -0.207 12.875 34.312 1 39.28 239 VAL A CA 1
ATOM 1784 C C . VAL A 1 239 ? -0.751 12.781 35.75 1 39.28 239 VAL A C 1
ATOM 1786 O O . VAL A 1 239 ? -1.904 12.391 35.938 1 39.28 239 VAL A O 1
ATOM 1789 N N . SER A 1 240 ? 0.057 13.008 36.656 1 36.44 240 SER A N 1
ATOM 1790 C CA . SER A 1 240 ? -0.398 13.008 38.031 1 36.44 240 SER A CA 1
ATOM 1791 C C . SER A 1 240 ? -1.558 13.969 38.25 1 36.44 240 SER A C 1
ATOM 1793 O O . SER A 1 240 ? -2.414 13.75 39.094 1 36.44 240 SER A O 1
ATOM 1795 N N . GLN A 1 241 ? -1.431 15.094 37.594 1 36.59 241 GLN A N 1
ATOM 1796 C CA . GLN A 1 241 ? -2.533 16.016 37.812 1 36.59 241 GLN A CA 1
ATOM 1797 C C . GLN A 1 241 ? -3.801 15.562 37.094 1 36.59 241 GLN A C 1
ATOM 1799 O O . GLN A 1 241 ? -4.867 16.156 37.281 1 36.59 241 GLN A O 1
ATOM 1804 N N . LEU A 1 242 ? -3.65 14.828 36.094 1 43.31 242 LEU A N 1
ATOM 1805 C CA . LEU A 1 242 ? -4.855 14.203 35.562 1 43.31 242 LEU A CA 1
ATOM 1806 C C . LEU A 1 242 ? -5.457 13.227 36.562 1 43.31 242 LEU A C 1
ATOM 1808 O O . LEU A 1 242 ? -6.359 12.461 36.25 1 43.31 242 LEU A O 1
ATOM 1812 N N . SER A 1 243 ? -4.84 12.953 37.625 1 42 243 SER A N 1
ATOM 1813 C CA . SER A 1 243 ? -5.184 12.07 38.719 1 42 243 SER A CA 1
ATOM 1814 C C . SER A 1 243 ? -6.645 12.234 39.125 1 42 243 SER A C 1
ATOM 1816 O O . SER A 1 243 ? -7.27 11.289 39.625 1 42 243 SER A O 1
ATOM 1818 N N . GLY A 1 244 ? -7.156 13.461 39.094 1 44.81 244 GLY A N 1
ATOM 1819 C CA . GLY A 1 244 ? -8.43 13.523 39.781 1 44.81 244 GLY A CA 1
ATOM 1820 C C . GLY A 1 244 ? -9.617 13.164 38.906 1 44.81 244 GLY A C 1
ATOM 1821 O O . GLY A 1 244 ? -10.703 12.883 39.406 1 44.81 244 GLY A O 1
ATOM 1822 N N . THR A 1 245 ? -9.641 13.656 37.531 1 55.81 245 THR A N 1
ATOM 1823 C CA . THR A 1 245 ? -10.906 13.445 36.844 1 55.81 245 THR A CA 1
ATOM 1824 C C . THR A 1 245 ? -10.805 12.25 35.906 1 55.81 245 THR A C 1
ATOM 1826 O O . THR A 1 245 ? -9.742 11.984 35.344 1 55.81 245 THR A O 1
ATOM 1829 N N . ASP A 1 246 ? -11.781 11.367 35.938 1 66.12 246 ASP A N 1
ATOM 1830 C CA . ASP A 1 246 ? -12.07 10.164 35.156 1 66.12 246 ASP A CA 1
ATOM 1831 C C . ASP A 1 246 ? -12.281 10.5 33.688 1 66.12 246 ASP A C 1
ATOM 1833 O O . ASP A 1 246 ? -12.484 9.609 32.875 1 66.12 246 ASP A O 1
ATOM 1837 N N . THR A 1 247 ? -12.156 11.961 33.375 1 74.31 247 THR A N 1
ATOM 1838 C CA . THR A 1 247 ? -12.547 12.297 32 1 74.31 247 THR A CA 1
ATOM 1839 C C . THR A 1 247 ? -11.492 13.188 31.359 1 74.31 247 THR A C 1
ATOM 1841 O O . THR A 1 247 ? -10.781 13.93 32.031 1 74.31 247 THR A O 1
ATOM 1844 N N . LEU A 1 248 ? -11.227 13.117 30.125 1 84.31 248 LEU A N 1
ATOM 1845 C CA . LEU A 1 248 ? -10.375 13.953 29.297 1 84.31 248 LEU A CA 1
ATOM 1846 C C . LEU A 1 248 ? -11.07 15.273 28.953 1 84.31 248 LEU A C 1
ATOM 1848 O O . LEU A 1 248 ? -12.297 15.344 28.922 1 84.31 248 LEU A O 1
ATOM 1852 N N . VAL A 1 249 ? -10.227 16.328 28.891 1 87.38 249 VAL A N 1
ATOM 1853 C CA . VAL A 1 249 ? -10.719 17.609 28.406 1 87.38 249 VAL A CA 1
ATOM 1854 C C . VAL A 1 249 ? -10.586 17.688 26.875 1 87.38 249 VAL A C 1
ATOM 1856 O O . VAL A 1 249 ? -9.539 17.344 26.328 1 87.38 249 VAL A O 1
ATOM 1859 N N . GLY A 1 250 ? -11.727 18.047 26.25 1 92.31 250 GLY A N 1
ATOM 1860 C CA . GLY A 1 250 ? -11.688 18.219 24.812 1 92.31 250 GLY A CA 1
ATOM 1861 C C . GLY A 1 250 ? -10.922 19.453 24.375 1 92.31 250 GLY A C 1
ATOM 1862 O O . GLY A 1 250 ? -11.234 20.562 24.812 1 92.31 250 GLY A O 1
ATOM 1863 N N . THR A 1 251 ? -9.875 19.281 23.5 1 95.19 251 THR A N 1
ATOM 1864 C CA . THR A 1 251 ? -9.039 20.422 23.109 1 95.19 251 THR A CA 1
ATOM 1865 C C . THR A 1 251 ? -8.961 20.531 21.594 1 95.19 251 THR A C 1
ATOM 1867 O O . THR A 1 251 ? -8.609 21.578 21.062 1 95.19 251 THR A O 1
ATOM 1870 N N . ILE A 1 252 ? -9.258 19.5 20.844 1 96.12 252 ILE A N 1
ATOM 1871 C CA . ILE A 1 252 ? -9.117 19.5 19.391 1 96.12 252 ILE A CA 1
ATOM 1872 C C . ILE A 1 252 ? -10.438 19.891 18.734 1 96.12 252 ILE A C 1
ATOM 1874 O O . ILE A 1 252 ? -11.492 19.359 19.094 1 96.12 252 ILE A O 1
ATOM 1878 N N . THR A 1 253 ? -10.375 20.828 17.844 1 95.69 253 THR A N 1
ATOM 1879 C CA . THR A 1 253 ? -11.539 21.312 17.125 1 95.69 253 THR A CA 1
ATOM 1880 C C . THR A 1 253 ? -11.289 21.297 15.625 1 95.69 253 THR A C 1
ATOM 1882 O O . THR A 1 253 ? -10.195 20.969 15.172 1 95.69 253 THR A O 1
ATOM 1885 N N . ALA A 1 254 ? -12.336 21.688 14.898 1 93.75 254 ALA A N 1
ATOM 1886 C CA . ALA A 1 254 ? -12.234 21.766 13.445 1 93.75 254 ALA A CA 1
ATOM 1887 C C . ALA A 1 254 ? -11.242 22.844 13.016 1 93.75 254 ALA A C 1
ATOM 1889 O O . ALA A 1 254 ? -10.766 22.844 11.875 1 93.75 254 ALA A O 1
ATOM 1890 N N . ALA A 1 255 ? -10.875 23.75 13.898 1 94.44 255 ALA A N 1
ATOM 1891 C CA . ALA A 1 255 ? -9.977 24.844 13.547 1 94.44 255 ALA A CA 1
ATOM 1892 C C . ALA A 1 255 ? -8.516 24.453 13.781 1 94.44 255 ALA A C 1
ATOM 1894 O O . ALA A 1 255 ? -7.621 24.938 13.086 1 94.44 255 ALA A O 1
ATOM 1895 N N . ASN A 1 256 ? -8.328 23.656 14.812 1 97 256 ASN A N 1
ATOM 1896 C CA . ASN A 1 256 ? -6.941 23.344 15.141 1 97 256 ASN A CA 1
ATOM 1897 C C . ASN A 1 256 ? -6.574 21.922 14.703 1 97 256 ASN A C 1
ATOM 1899 O O . ASN A 1 256 ? -5.664 21.312 15.266 1 97 256 ASN A O 1
ATOM 1903 N N . ALA A 1 257 ? -7.367 21.359 13.773 1 96.25 257 ALA A N 1
ATOM 1904 C CA . ALA A 1 257 ? -7.117 20.125 13.031 1 96.25 257 ALA A CA 1
ATOM 1905 C C . ALA A 1 257 ? -7.426 20.312 11.547 1 96.25 257 ALA A C 1
ATOM 1907 O O . ALA A 1 257 ? -8.25 21.156 11.172 1 96.25 257 ALA A O 1
ATOM 1908 N N . PRO A 1 258 ? -6.684 19.5 10.766 1 94.25 258 PRO A N 1
ATOM 1909 C CA . PRO A 1 258 ? -7.023 19.562 9.336 1 94.25 258 PRO A CA 1
ATOM 1910 C C . PRO A 1 258 ? -8.414 19.016 9.039 1 94.25 258 PRO A C 1
ATOM 1912 O O . PRO A 1 258 ? -8.93 18.172 9.781 1 94.25 258 PRO A O 1
ATOM 1915 N N . SER A 1 259 ? -8.992 19.5 8.008 1 89.5 259 SER A N 1
ATOM 1916 C CA . SER A 1 259 ? -10.258 18.984 7.504 1 89.5 259 SER A CA 1
ATOM 1917 C C . SER A 1 259 ? -10.039 17.766 6.621 1 89.5 259 SER A C 1
ATOM 1919 O O . SER A 1 259 ? -8.961 17.156 6.641 1 89.5 259 SER A O 1
ATOM 1921 N N . LEU A 1 260 ? -11.188 17.281 6.031 1 88.75 260 LEU A N 1
ATOM 1922 C CA . LEU A 1 260 ? -11.062 16.281 4.984 1 88.75 260 LEU A CA 1
ATOM 1923 C C . LEU A 1 260 ? -10.508 16.891 3.703 1 88.75 260 LEU A C 1
ATOM 1925 O O . LEU A 1 260 ? -11.086 17.844 3.162 1 88.75 260 LEU A O 1
ATOM 1929 N N . ASN A 1 261 ? -9.359 16.406 3.334 1 92.44 261 ASN A N 1
ATOM 1930 C CA . ASN A 1 261 ? -8.664 17.047 2.229 1 92.44 261 ASN A CA 1
ATOM 1931 C C . ASN A 1 261 ? -8.352 16.062 1.104 1 92.44 261 ASN A C 1
ATOM 1933 O O . ASN A 1 261 ? -8.117 14.883 1.358 1 92.44 261 ASN A O 1
ATOM 1937 N N . ASP A 1 262 ? -8.477 16.562 -0.095 1 90.06 262 ASP A N 1
ATOM 1938 C CA . ASP A 1 262 ? -7.996 15.891 -1.296 1 90.06 262 ASP A CA 1
ATOM 1939 C C . ASP A 1 262 ? -6.719 16.547 -1.816 1 90.06 262 ASP A C 1
ATOM 1941 O O . ASP A 1 262 ? -6.566 17.766 -1.748 1 90.06 262 ASP A O 1
ATOM 1945 N N . GLY A 1 263 ? -5.766 15.664 -2.229 1 90.75 263 GLY A N 1
ATOM 1946 C CA . GLY A 1 263 ? -4.535 16.219 -2.762 1 90.75 263 GLY A CA 1
ATOM 1947 C C . GLY A 1 263 ? -3.568 15.172 -3.268 1 90.75 263 GLY A C 1
ATOM 1948 O O . GLY A 1 263 ? -3.758 13.977 -3.021 1 90.75 263 GLY A O 1
ATOM 1949 N N . ALA A 1 264 ? -2.705 15.656 -4.051 1 91.12 264 ALA A N 1
ATOM 1950 C CA . ALA A 1 264 ? -1.64 14.805 -4.578 1 91.12 264 ALA A CA 1
ATOM 1951 C C . ALA A 1 264 ? -0.309 15.555 -4.605 1 91.12 264 ALA A C 1
ATOM 1953 O O . ALA A 1 264 ? -0.281 16.781 -4.719 1 91.12 264 ALA A O 1
ATOM 1954 N N . ALA A 1 265 ? 0.746 14.836 -4.379 1 93.25 265 ALA A N 1
ATOM 1955 C CA . ALA A 1 265 ? 2.115 15.336 -4.484 1 93.25 265 ALA A CA 1
ATOM 1956 C C . ALA A 1 265 ? 3.033 14.289 -5.109 1 93.25 265 ALA A C 1
ATOM 1958 O O . ALA A 1 265 ? 2.824 13.086 -4.934 1 93.25 265 ALA A O 1
ATOM 1959 N N . ALA A 1 266 ? 3.986 14.773 -5.902 1 88.19 266 ALA A N 1
ATOM 1960 C CA . ALA A 1 266 ? 4.965 13.883 -6.52 1 88.19 266 ALA A CA 1
ATOM 1961 C C . ALA A 1 266 ? 6.387 14.398 -6.316 1 88.19 266 ALA A C 1
ATOM 1963 O O . ALA A 1 266 ? 6.633 15.609 -6.414 1 88.19 266 ALA A O 1
ATOM 1964 N N . LEU A 1 267 ? 7.293 13.523 -5.953 1 88.38 267 LEU A N 1
ATOM 1965 C CA . LEU A 1 267 ? 8.719 13.789 -5.801 1 88.38 267 LEU A CA 1
ATOM 1966 C C . LEU A 1 267 ? 9.547 12.82 -6.648 1 88.38 267 LEU A C 1
ATOM 1968 O O . LEU A 1 267 ? 9.188 11.648 -6.781 1 88.38 267 LEU A O 1
ATOM 1972 N N . VAL A 1 268 ? 10.625 13.359 -7.238 1 81.31 268 VAL A N 1
ATOM 1973 C CA . VAL A 1 268 ? 11.555 12.523 -7.984 1 81.31 268 VAL A CA 1
ATOM 1974 C C . VAL A 1 268 ? 12.852 12.367 -7.195 1 81.31 268 VAL A C 1
ATOM 1976 O O . VAL A 1 268 ? 13.453 13.359 -6.77 1 81.31 268 VAL A O 1
ATOM 1979 N N . VAL A 1 269 ? 13.203 11.141 -6.863 1 77.88 269 VAL A N 1
ATOM 1980 C CA . VAL A 1 269 ? 14.477 10.812 -6.23 1 77.88 269 VAL A CA 1
ATOM 1981 C C . VAL A 1 269 ? 15.391 10.133 -7.238 1 77.88 269 VAL A C 1
ATOM 1983 O O . VAL A 1 269 ? 14.984 9.195 -7.926 1 77.88 269 VAL A O 1
ATOM 1986 N N . THR A 1 270 ? 16.531 10.719 -7.422 1 72.12 270 THR A N 1
ATOM 1987 C CA . THR A 1 270 ? 17.484 10.172 -8.391 1 72.12 270 THR A CA 1
ATOM 1988 C C . THR A 1 270 ? 18.891 10.125 -7.812 1 72.12 270 THR A C 1
ATOM 1990 O O . THR A 1 270 ? 19.109 10.555 -6.676 1 72.12 270 THR A O 1
ATOM 1993 N N . LEU A 1 271 ? 19.75 9.43 -8.547 1 64 271 LEU A N 1
ATOM 1994 C CA . LEU A 1 271 ? 21.172 9.383 -8.188 1 64 271 LEU A CA 1
ATOM 1995 C C . LEU A 1 271 ? 21.922 10.57 -8.766 1 64 271 LEU A C 1
ATOM 1997 O O . LEU A 1 271 ? 21.547 11.094 -9.82 1 64 271 LEU A O 1
ATOM 2001 N N . PRO A 1 272 ? 22.969 10.961 -7.988 1 65.5 272 PRO A N 1
ATOM 2002 C CA . PRO A 1 272 ? 23.75 12.102 -8.477 1 65.5 272 PRO A CA 1
ATOM 2003 C C . PRO A 1 272 ? 24.219 11.93 -9.914 1 65.5 272 PRO A C 1
ATOM 2005 O O . PRO A 1 272 ? 24.234 12.891 -10.688 1 65.5 272 PRO A O 1
ATOM 2008 N N . ARG A 1 273 ? 24.516 10.711 -10.289 1 63.22 273 ARG A N 1
ATOM 2009 C CA . ARG A 1 273 ? 25.062 10.453 -11.617 1 63.22 273 ARG A CA 1
ATOM 2010 C C . ARG A 1 273 ? 24.016 10.719 -12.695 1 63.22 273 ARG A C 1
ATOM 2012 O O . ARG A 1 273 ? 24.359 11.062 -13.828 1 63.22 273 ARG A O 1
ATOM 2019 N N . CYS A 1 274 ? 22.797 10.508 -12.305 1 65.38 274 CYS A N 1
ATOM 2020 C CA . CYS A 1 274 ? 21.719 10.711 -13.258 1 65.38 274 CYS A CA 1
ATOM 2021 C C . CYS A 1 274 ? 21.5 12.195 -13.547 1 65.38 274 CYS A C 1
ATOM 2023 O O . CYS A 1 274 ? 20.859 12.562 -14.531 1 65.38 274 CYS A O 1
ATOM 2025 N N . LEU A 1 275 ? 22 12.922 -12.68 1 67.62 275 LEU A N 1
ATOM 2026 C CA . LEU A 1 275 ? 21.859 14.359 -12.844 1 67.62 275 LEU A CA 1
ATOM 2027 C C . LEU A 1 275 ? 22.969 14.906 -13.742 1 67.62 275 LEU A C 1
ATOM 2029 O O . LEU A 1 275 ? 22.891 16.047 -14.203 1 67.62 275 LEU A O 1
ATOM 2033 N N . GLU A 1 276 ? 23.984 13.906 -13.914 1 60.72 276 GLU A N 1
ATOM 2034 C CA . GLU A 1 276 ? 25.062 14.328 -14.789 1 60.72 276 GLU A CA 1
ATOM 2035 C C . GLU A 1 276 ? 24.578 14.531 -16.219 1 60.72 276 GLU A C 1
ATOM 2037 O O . GLU A 1 276 ? 23.922 13.648 -16.781 1 60.72 276 GLU A O 1
ATOM 2042 N N . GLY A 1 277 ? 24.703 15.555 -16.672 1 58.84 277 GLY A N 1
ATOM 2043 C CA . GLY A 1 277 ? 24.266 15.898 -18.016 1 58.84 277 GLY A CA 1
ATOM 2044 C C . GLY A 1 277 ? 22.891 16.531 -18.062 1 58.84 277 GLY A C 1
ATOM 2045 O O . GLY A 1 277 ? 22.422 16.953 -19.125 1 58.84 277 GLY A O 1
ATOM 2046 N N . GLY A 1 278 ? 22.188 16.312 -16.984 1 57.62 278 GLY A N 1
ATOM 2047 C CA . GLY A 1 278 ? 20.844 16.891 -16.922 1 57.62 278 GLY A CA 1
ATOM 2048 C C . GLY A 1 278 ? 20.828 18.281 -16.328 1 57.62 278 GLY A C 1
ATOM 2049 O O . GLY A 1 278 ? 19.922 18.625 -15.57 1 57.62 278 GLY A O 1
ATOM 2050 N N . GLU A 1 279 ? 21.766 18.922 -16.719 1 58.72 279 GLU A N 1
ATOM 2051 C CA . GLU A 1 279 ? 22.016 20.266 -16.188 1 58.72 279 GLU A CA 1
ATOM 2052 C C . GLU A 1 279 ? 20.75 21.109 -16.203 1 58.72 279 GLU A C 1
ATOM 2054 O O . GLU A 1 279 ? 20.531 21.922 -15.297 1 58.72 279 GLU A O 1
ATOM 2059 N N . GLU A 1 280 ? 19.984 20.781 -17.078 1 55.25 280 GLU A N 1
ATOM 2060 C CA . GLU A 1 280 ? 18.766 21.594 -17.172 1 55.25 280 GLU A CA 1
ATOM 2061 C C . GLU A 1 280 ? 17.828 21.312 -16 1 55.25 280 GLU A C 1
ATOM 2063 O O . GLU A 1 280 ? 17.25 22.234 -15.438 1 55.25 280 GLU A O 1
ATOM 2068 N N . VAL A 1 281 ? 17.734 20.094 -15.672 1 58.62 281 VAL A N 1
ATOM 2069 C CA . VAL A 1 281 ? 16.859 19.75 -14.547 1 58.62 281 VAL A CA 1
ATOM 2070 C C . VAL A 1 281 ? 17.438 20.328 -13.258 1 58.62 281 VAL A C 1
ATOM 2072 O O . VAL A 1 281 ? 16.688 20.844 -12.414 1 58.62 281 VAL A O 1
ATOM 2075 N N . VAL A 1 282 ? 18.656 20.25 -13.305 1 59.06 282 VAL A N 1
ATOM 2076 C CA . VAL A 1 282 ? 19.375 20.703 -12.109 1 59.06 282 VAL A CA 1
ATOM 2077 C C . VAL A 1 282 ? 19.312 22.219 -12.023 1 59.06 282 VAL A C 1
ATOM 2079 O O . VAL A 1 282 ? 19.156 22.781 -10.945 1 59.06 282 VAL A O 1
ATOM 2082 N N . ASP A 1 283 ? 19.422 22.766 -13.188 1 57.69 283 ASP A N 1
ATOM 2083 C CA . ASP A 1 283 ? 19.484 24.219 -13.195 1 57.69 283 ASP A CA 1
ATOM 2084 C C . ASP A 1 283 ? 18.141 24.828 -12.82 1 57.69 283 ASP A C 1
ATOM 2086 O O . ASP A 1 283 ? 18.078 25.922 -12.25 1 57.69 283 ASP A O 1
ATOM 2090 N N . ASN A 1 284 ? 17.125 24.094 -13.07 1 56.12 284 ASN A N 1
ATOM 2091 C CA . ASN A 1 284 ? 15.805 24.688 -12.859 1 56.12 284 ASN A CA 1
ATOM 2092 C C . ASN A 1 284 ? 15.102 24.078 -11.656 1 56.12 284 ASN A C 1
ATOM 2094 O O . ASN A 1 284 ? 14.023 24.531 -11.266 1 56.12 284 ASN A O 1
ATOM 2098 N N . GLY A 1 285 ? 15.82 23.109 -11.094 1 65.12 285 GLY A N 1
ATOM 2099 C CA . GLY A 1 285 ? 15.055 22.422 -10.062 1 65.12 285 GLY A CA 1
ATOM 2100 C C . GLY A 1 285 ? 15.719 22.469 -8.695 1 65.12 285 GLY A C 1
ATOM 2101 O O . GLY A 1 285 ? 16.812 23.016 -8.547 1 65.12 285 GLY A O 1
ATOM 2102 N N . VAL A 1 286 ? 14.906 22.312 -7.648 1 68.19 286 VAL A N 1
ATOM 2103 C CA . VAL A 1 286 ? 15.398 22.141 -6.285 1 68.19 286 VAL A CA 1
ATOM 2104 C C . VAL A 1 286 ? 16.062 20.781 -6.141 1 68.19 286 VAL A C 1
ATOM 2106 O O . VAL A 1 286 ? 15.43 19.75 -6.391 1 68.19 286 VAL A O 1
ATOM 2109 N N . VAL A 1 287 ? 17.391 20.953 -6.016 1 76.88 287 VAL A N 1
ATOM 2110 C CA . VAL A 1 287 ? 18.109 19.703 -5.793 1 76.88 287 VAL A CA 1
ATOM 2111 C C . VAL A 1 287 ? 18.531 19.609 -4.332 1 76.88 287 VAL A C 1
ATOM 2113 O O . VAL A 1 287 ? 19.234 20.5 -3.826 1 76.88 287 VAL A O 1
ATOM 2116 N N . THR A 1 288 ? 17.953 18.719 -3.688 1 87.69 288 THR A N 1
ATOM 2117 C CA . THR A 1 288 ? 18.266 18.438 -2.291 1 87.69 288 THR A CA 1
ATOM 2118 C C . THR A 1 288 ? 18.766 17.016 -2.125 1 87.69 288 THR A C 1
ATOM 2120 O O . THR A 1 288 ? 18.453 16.141 -2.938 1 87.69 288 THR A O 1
ATOM 2123 N N . GLU A 1 289 ? 19.641 16.859 -1.176 1 85.5 289 GLU A N 1
ATOM 2124 C CA . GLU A 1 289 ? 20.172 15.531 -0.905 1 85.5 289 GLU A CA 1
ATOM 2125 C C . GLU A 1 289 ? 19.484 14.891 0.295 1 85.5 289 GLU A C 1
ATOM 2127 O O . GLU A 1 289 ? 19.281 15.539 1.321 1 85.5 289 GLU A O 1
ATOM 2132 N N . VAL A 1 290 ? 19.125 13.641 0.113 1 86.12 290 VAL A N 1
ATOM 2133 C CA . VAL A 1 290 ? 18.656 12.859 1.25 1 86.12 290 VAL A CA 1
ATOM 2134 C C . VAL A 1 290 ? 19.859 12.328 2.037 1 86.12 290 VAL A C 1
ATOM 2136 O O . VAL A 1 290 ? 20.641 11.523 1.525 1 86.12 290 VAL A O 1
ATOM 2139 N N . VAL A 1 291 ? 20 12.758 3.24 1 82.38 291 VAL A N 1
ATOM 2140 C CA . VAL A 1 291 ? 21.141 12.367 4.062 1 82.38 291 VAL A CA 1
ATOM 2141 C C . VAL A 1 291 ? 20.828 11.07 4.797 1 82.38 291 VAL A C 1
ATOM 2143 O O . VAL A 1 291 ? 21.641 10.133 4.797 1 82.38 291 VAL A O 1
ATOM 2146 N N . CYS A 1 292 ? 19.75 11.031 5.461 1 80.31 292 CYS A N 1
ATOM 2147 C CA . CYS A 1 292 ? 19.297 9.812 6.133 1 80.31 292 CYS A CA 1
ATOM 2148 C C . CYS A 1 292 ? 17.797 9.844 6.383 1 80.31 292 CYS A C 1
ATOM 2150 O O . CYS A 1 292 ? 17.156 10.883 6.211 1 80.31 292 CYS A O 1
ATOM 2152 N N . VAL A 1 293 ? 17.266 8.695 6.688 1 86.12 293 VAL A N 1
ATOM 2153 C CA . VAL A 1 293 ? 15.859 8.516 7.02 1 86.12 293 VAL A CA 1
ATOM 2154 C C . VAL A 1 293 ? 15.734 7.711 8.312 1 86.12 293 VAL A C 1
ATOM 2156 O O . VAL A 1 293 ? 16.656 7.008 8.711 1 86.12 293 VAL A O 1
ATOM 2159 N N . ALA A 1 294 ? 14.648 7.988 9.008 1 83.31 294 ALA A N 1
ATOM 2160 C CA . ALA A 1 294 ? 14.359 7.234 10.219 1 83.31 294 ALA A CA 1
ATOM 2161 C C . ALA A 1 294 ? 12.898 6.793 10.258 1 83.31 294 ALA A C 1
ATOM 2163 O O . ALA A 1 294 ? 12.008 7.543 9.852 1 83.31 294 ALA A O 1
ATOM 2164 N N . GLU A 1 295 ? 12.711 5.562 10.641 1 81.56 295 GLU A N 1
ATOM 2165 C CA . GLU A 1 295 ? 11.391 5.004 10.938 1 81.56 295 GLU A CA 1
ATOM 2166 C C . GLU A 1 295 ? 11.305 4.531 12.383 1 81.56 295 GLU A C 1
ATOM 2168 O O . GLU A 1 295 ? 12.242 3.932 12.906 1 81.56 295 GLU A O 1
ATOM 2173 N N . VAL A 1 296 ? 10.203 4.914 13 1 81.62 296 VAL A N 1
ATOM 2174 C CA . VAL A 1 296 ? 10.023 4.547 14.406 1 81.62 296 VAL A CA 1
ATOM 2175 C C . VAL A 1 296 ? 8.609 4.016 14.625 1 81.62 296 VAL A C 1
ATOM 2177 O O . VAL A 1 296 ? 7.75 4.145 13.742 1 81.62 296 VAL A O 1
ATOM 2180 N N . ALA A 1 297 ? 8.438 3.309 15.734 1 81.56 297 ALA A N 1
ATOM 2181 C CA . ALA A 1 297 ? 7.109 2.865 16.156 1 81.56 297 ALA A CA 1
ATOM 2182 C C . ALA A 1 297 ? 6.879 3.152 17.641 1 81.56 297 ALA A C 1
ATOM 2184 O O . ALA A 1 297 ? 7.781 2.977 18.453 1 81.56 297 ALA A O 1
ATOM 2185 N N . VAL A 1 298 ? 5.785 3.719 17.875 1 82.88 298 VAL A N 1
ATOM 2186 C CA . VAL A 1 298 ? 5.277 3.92 19.219 1 82.88 298 VAL A CA 1
ATOM 2187 C C . VAL A 1 298 ? 3.92 3.232 19.375 1 82.88 298 VAL A C 1
ATOM 2189 O O . VAL A 1 298 ? 3.344 2.762 18.391 1 82.88 298 VAL A O 1
ATOM 2192 N N . PRO A 1 299 ? 3.463 3.068 20.688 1 81.12 299 PRO A N 1
ATOM 2193 C CA . PRO A 1 299 ? 2.115 2.504 20.797 1 81.12 299 PRO A CA 1
ATOM 2194 C C . PRO A 1 299 ? 1.078 3.287 20 1 81.12 299 PRO A C 1
ATOM 2196 O O . PRO A 1 299 ? 1.134 4.52 19.938 1 81.12 299 PRO A O 1
ATOM 2199 N N . PRO A 1 300 ? 0.142 2.625 19.453 1 87.19 300 PRO A N 1
ATOM 2200 C CA . PRO A 1 300 ? -0.812 3.242 18.516 1 87.19 300 PRO A CA 1
ATOM 2201 C C . PRO A 1 300 ? -1.521 4.453 19.125 1 87.19 300 PRO A C 1
ATOM 2203 O O . PRO A 1 300 ? -1.674 5.477 18.453 1 87.19 300 PRO A O 1
ATOM 2206 N N . LEU A 1 301 ? -1.889 4.422 20.375 1 87.81 301 LEU A N 1
ATOM 2207 C CA . LEU A 1 301 ? -2.633 5.523 20.984 1 87.81 301 LEU A CA 1
ATOM 2208 C C . LEU A 1 301 ? -1.702 6.676 21.344 1 87.81 301 LEU A C 1
ATOM 2210 O O . LEU A 1 301 ? -2.164 7.758 21.703 1 87.81 301 LEU A O 1
ATOM 2214 N N . ALA A 1 302 ? -0.399 6.461 21.141 1 87.5 302 ALA A N 1
ATOM 2215 C CA . ALA A 1 302 ? 0.593 7.512 21.344 1 87.5 302 ALA A CA 1
ATOM 2216 C C . ALA A 1 302 ? 1.167 7.996 20.016 1 87.5 302 ALA A C 1
ATOM 2218 O O . ALA A 1 302 ? 2.24 8.602 19.984 1 87.5 302 ALA A O 1
ATOM 2219 N N . PHE A 1 303 ? 0.413 7.797 18.984 1 90.75 303 PHE A N 1
ATOM 2220 C CA . PHE A 1 303 ? 0.955 7.988 17.641 1 90.75 303 PHE A CA 1
ATOM 2221 C C . PHE A 1 303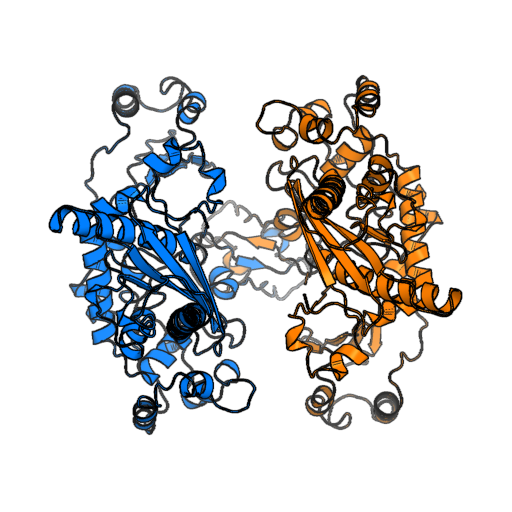 ? 1.402 9.43 17.438 1 90.75 303 PHE A C 1
ATOM 2223 O O . PHE A 1 303 ? 2.293 9.703 16.625 1 90.75 303 PHE A O 1
ATOM 2230 N N . THR A 1 304 ? 0.864 10.406 18.172 1 93.5 304 THR A N 1
ATOM 2231 C CA . THR A 1 304 ? 1.205 11.812 18.016 1 93.5 304 THR A CA 1
ATOM 2232 C C . THR A 1 304 ? 2.639 12.078 18.453 1 93.5 304 THR A C 1
ATOM 2234 O O . THR A 1 304 ? 3.207 13.133 18.156 1 93.5 304 THR A O 1
ATOM 2237 N N . GLU A 1 305 ? 3.254 11.141 19.094 1 92.06 305 GLU A N 1
ATOM 2238 C CA . GLU A 1 305 ? 4.637 11.273 19.547 1 92.06 305 GLU A CA 1
ATOM 2239 C C . GLU A 1 305 ? 5.613 10.758 18.484 1 92.06 305 GLU A C 1
ATOM 2241 O O . GLU A 1 305 ? 6.816 11.008 18.578 1 92.06 305 GLU A O 1
ATOM 2246 N N . ALA A 1 306 ? 5.117 10.109 17.578 1 92.81 306 ALA A N 1
ATOM 2247 C CA . ALA A 1 306 ? 5.961 9.383 16.641 1 92.81 306 ALA A CA 1
ATOM 2248 C C . ALA A 1 306 ? 6.891 10.328 15.891 1 92.81 306 ALA A C 1
ATOM 2250 O O . ALA A 1 306 ? 8.078 10.039 15.727 1 92.81 306 ALA A O 1
ATOM 2251 N N . PRO A 1 307 ? 6.41 11.516 15.477 1 96.31 307 PRO A N 1
ATOM 2252 C CA . PRO A 1 307 ? 7.336 12.43 14.797 1 96.31 307 PRO A CA 1
ATOM 2253 C C . PRO A 1 307 ? 8.5 12.859 15.688 1 96.31 307 PRO A C 1
ATOM 2255 O O . PRO A 1 307 ? 9.633 12.969 15.219 1 96.31 307 PRO A O 1
ATOM 2258 N N . THR A 1 308 ? 8.188 13.117 16.938 1 94.56 308 THR A N 1
ATOM 2259 C CA . THR A 1 308 ? 9.219 13.5 17.891 1 94.56 308 THR A CA 1
ATOM 2260 C C . THR A 1 308 ? 10.297 12.422 18 1 94.56 308 THR A C 1
ATOM 2262 O O . THR A 1 308 ? 11.492 12.719 17.922 1 94.56 308 THR A O 1
ATOM 2265 N N . GLN A 1 309 ? 9.805 11.227 18.094 1 90.12 309 GLN A N 1
ATOM 2266 C CA . GLN A 1 309 ? 10.734 10.109 18.203 1 90.12 309 GLN A CA 1
ATOM 2267 C C . GLN A 1 309 ? 11.523 9.914 16.906 1 90.12 309 GLN A C 1
ATOM 2269 O O . GLN A 1 309 ? 12.703 9.555 16.938 1 90.12 309 GLN A O 1
ATOM 2274 N N . ALA A 1 310 ? 10.891 10.086 15.828 1 90.88 310 ALA A N 1
ATOM 2275 C CA . ALA A 1 310 ? 11.57 9.953 14.539 1 90.88 310 ALA A CA 1
ATOM 2276 C C . ALA A 1 310 ? 12.664 11.008 14.383 1 90.88 310 ALA A C 1
ATOM 2278 O O . ALA A 1 310 ? 13.758 10.703 13.891 1 90.88 310 ALA A O 1
ATOM 2279 N N . ILE A 1 311 ? 12.391 12.219 14.812 1 93.81 311 ILE A N 1
ATOM 2280 C CA . ILE A 1 311 ? 13.375 13.297 14.758 1 93.81 311 ILE A CA 1
ATOM 2281 C C . ILE A 1 311 ? 14.555 12.953 15.672 1 93.81 311 ILE A C 1
ATOM 2283 O O . ILE A 1 311 ? 15.711 13.133 15.289 1 93.81 311 ILE A O 1
ATOM 2287 N N . ARG A 1 312 ? 14.258 12.453 16.844 1 88.56 312 ARG A N 1
ATOM 2288 C CA . ARG A 1 312 ? 15.312 12.031 17.766 1 88.56 312 ARG A CA 1
ATOM 2289 C C . ARG A 1 312 ? 16.203 10.977 17.109 1 88.56 312 ARG A C 1
ATOM 2291 O O . ARG A 1 312 ? 17.422 11.008 17.266 1 88.56 312 ARG A O 1
ATOM 2298 N N . ALA A 1 313 ? 15.547 10.086 16.453 1 83.12 313 ALA A N 1
ATOM 2299 C CA . ALA A 1 313 ? 16.297 9.023 15.781 1 83.12 313 ALA A CA 1
ATOM 2300 C C . ALA A 1 313 ? 17.219 9.602 14.719 1 83.12 313 ALA A C 1
ATOM 2302 O O . ALA A 1 313 ? 18.359 9.141 14.57 1 83.12 313 ALA A O 1
ATOM 2303 N N . ILE A 1 314 ? 16.766 10.562 13.953 1 86.38 314 ILE A N 1
ATOM 2304 C CA . ILE A 1 314 ? 17.578 11.234 12.945 1 86.38 314 ILE A CA 1
ATOM 2305 C C . ILE A 1 314 ? 18.797 11.883 13.617 1 86.38 314 ILE A C 1
ATOM 2307 O O . ILE A 1 314 ? 19.922 11.703 13.164 1 86.38 314 ILE A O 1
ATOM 2311 N N . VAL A 1 315 ? 18.594 12.602 14.648 1 83.06 315 VAL A N 1
ATOM 2312 C CA . VAL A 1 315 ? 19.641 13.352 15.336 1 83.06 315 VAL A CA 1
ATOM 2313 C C . VAL A 1 315 ? 20.672 12.383 15.914 1 83.06 315 VAL A C 1
ATOM 2315 O O . VAL A 1 315 ? 21.875 12.617 15.828 1 83.06 315 VAL A O 1
ATOM 2318 N N . ARG A 1 316 ? 20.172 11.273 16.391 1 77.31 316 ARG A N 1
ATOM 2319 C CA . ARG A 1 316 ? 21.062 10.258 16.938 1 77.31 316 ARG A CA 1
ATOM 2320 C C . ARG A 1 316 ? 21.922 9.641 15.844 1 77.31 316 ARG A C 1
ATOM 2322 O O . ARG A 1 316 ? 23.109 9.391 16.062 1 77.31 316 ARG A O 1
ATOM 2329 N N . SER A 1 317 ? 21.312 9.336 14.758 1 72.19 317 SER A N 1
ATOM 2330 C CA . SER A 1 317 ? 22.031 8.734 13.633 1 72.19 317 SER A CA 1
ATOM 2331 C C . SER A 1 317 ? 23.141 9.648 13.141 1 72.19 317 SER A C 1
ATOM 2333 O O . SER A 1 317 ? 24.219 9.18 12.766 1 72.19 317 SER A O 1
ATOM 2335 N N . LEU A 1 318 ? 22.922 10.812 13.102 1 71.19 318 LEU A N 1
ATOM 2336 C CA . LEU A 1 318 ? 23.922 11.781 12.664 1 71.19 318 LEU A CA 1
ATOM 2337 C C . LEU A 1 318 ? 25.062 11.875 13.656 1 71.19 318 LEU A C 1
ATOM 2339 O O . LEU A 1 318 ? 26.219 12.016 13.266 1 71.19 318 LEU A O 1
ATOM 2343 N N . ALA A 1 319 ? 24.672 11.797 14.852 1 62.12 319 ALA A N 1
ATOM 2344 C CA . ALA A 1 319 ? 25.703 11.828 15.883 1 62.12 319 ALA A CA 1
ATOM 2345 C C . ALA A 1 319 ? 26.641 10.633 15.766 1 62.12 319 ALA A C 1
ATOM 2347 O O . ALA A 1 319 ? 27.859 10.773 15.922 1 62.12 319 ALA A O 1
ATOM 2348 N N . L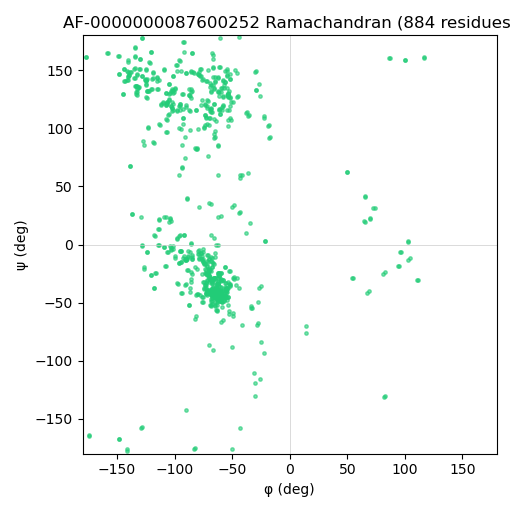EU A 1 320 ? 26.078 9.523 15.344 1 53.53 320 LEU A N 1
ATOM 2349 C CA . LEU A 1 320 ? 26.859 8.297 15.203 1 53.53 320 LEU A CA 1
ATOM 2350 C C . LEU A 1 320 ? 27.734 8.359 13.953 1 53.53 320 LEU A C 1
ATOM 2352 O O . LEU A 1 320 ? 28.875 7.918 13.969 1 53.53 320 LEU A O 1
ATOM 2356 N N . ALA A 1 321 ? 27.188 8.773 12.891 1 54.31 321 ALA A N 1
ATOM 2357 C CA . ALA A 1 321 ? 27.938 8.875 11.641 1 54.31 321 ALA A CA 1
ATOM 2358 C C . ALA A 1 321 ? 29.109 9.844 11.781 1 54.31 321 ALA A C 1
ATOM 2360 O O . ALA A 1 321 ? 30.156 9.641 11.18 1 54.31 321 ALA A O 1
ATOM 2361 N N . SER A 1 322 ? 28.859 10.852 12.391 1 50.09 322 SER A N 1
ATOM 2362 C CA . SER A 1 322 ? 29.938 11.812 12.625 1 50.09 322 SER A CA 1
ATOM 2363 C C . SER A 1 322 ? 31.078 11.18 13.414 1 50.09 322 SER A C 1
ATOM 2365 O O . SER A 1 322 ? 32.25 11.562 13.25 1 50.09 322 SER A O 1
ATOM 2367 N N . ARG A 1 323 ? 30.656 10.094 14.18 1 45.09 323 ARG A N 1
ATOM 2368 C CA . ARG A 1 323 ? 31.703 9.438 14.961 1 45.09 323 ARG A CA 1
ATOM 2369 C C . ARG A 1 323 ? 32.5 8.477 14.086 1 45.09 323 ARG A C 1
ATOM 2371 O O . ARG A 1 323 ? 33.688 8.273 14.32 1 45.09 323 ARG A O 1
ATOM 2378 N N . THR A 1 324 ? 31.797 7.688 13.234 1 40.97 324 THR A N 1
ATOM 2379 C CA . THR A 1 324 ? 32.5 6.648 12.492 1 40.97 324 THR A CA 1
ATOM 2380 C C . THR A 1 324 ? 33.188 7.242 11.258 1 40.97 324 THR A C 1
ATOM 2382 O O . THR A 1 324 ? 34.188 6.699 10.773 1 40.97 324 THR A O 1
ATOM 2385 N N . HIS A 1 325 ? 32.562 7.828 10.273 1 37.84 325 HIS A N 1
ATOM 2386 C CA . HIS A 1 325 ? 33.125 8.32 9.031 1 37.84 325 HIS A CA 1
ATOM 2387 C C . HIS A 1 325 ? 33.844 9.656 9.258 1 37.84 325 HIS A C 1
ATOM 2389 O O . HIS A 1 325 ? 33.344 10.508 10 1 37.84 325 HIS A O 1
ATOM 2395 N N . SER A 1 326 ? 35.281 9.672 8.922 1 34.44 326 SER A N 1
ATOM 2396 C CA . SER A 1 326 ? 36.188 10.812 8.789 1 34.44 326 SER A CA 1
ATOM 2397 C C . SER A 1 326 ? 35.531 11.945 8.008 1 34.44 326 SER A C 1
ATOM 2399 O O . SER A 1 326 ? 35.688 12.047 6.793 1 34.44 326 SER A O 1
ATOM 2401 N N . LEU A 1 327 ? 34.25 12.289 7.863 1 34.28 327 LEU A N 1
ATOM 2402 C CA . LEU A 1 327 ? 34 13.453 7.027 1 34.28 327 LEU A CA 1
ATOM 2403 C C . LEU A 1 327 ? 35.156 14.445 7.113 1 34.28 327 LEU A C 1
ATOM 2405 O O . LEU A 1 327 ? 35.656 14.898 6.09 1 34.28 327 LEU A O 1
ATOM 2409 N N . SER A 1 328 ? 35.188 15.727 7.699 1 32.34 328 SER A N 1
ATOM 2410 C CA . SER A 1 328 ? 36.344 16.578 7.527 1 32.34 328 SER A CA 1
ATOM 2411 C C . SER A 1 328 ? 37.594 15.93 8.125 1 32.34 328 SER A C 1
ATOM 2413 O O . SER A 1 328 ? 37.531 15.227 9.133 1 32.34 328 SER A O 1
ATOM 2415 N N . PRO A 1 329 ? 38.812 15.781 7.379 1 31.83 329 PRO A N 1
ATOM 2416 C CA . PRO A 1 329 ? 40.156 15.57 7.93 1 31.83 329 PRO A CA 1
ATOM 2417 C C . PRO A 1 329 ? 40.281 16.047 9.375 1 31.83 329 PRO A C 1
ATOM 2419 O O . PRO A 1 329 ? 40.906 15.375 10.195 1 31.83 329 PRO A O 1
ATOM 2422 N N . GLU A 1 330 ? 40.781 17.453 9.484 1 31.59 330 GLU A N 1
ATOM 2423 C CA . GLU A 1 330 ? 41.344 18 10.703 1 31.59 330 GLU A CA 1
ATOM 2424 C C . GLU A 1 330 ? 40.531 17.594 11.93 1 31.59 330 GLU A C 1
ATOM 2426 O O . GLU A 1 330 ? 39.438 17.062 11.805 1 31.59 330 GLU A O 1
ATOM 2431 N N . GLY A 1 331 ? 40.719 18.5 13.102 1 32.19 331 GLY A N 1
ATOM 2432 C CA . GLY A 1 331 ? 40.562 18.609 14.539 1 32.19 331 GLY A CA 1
ATOM 2433 C C . GLY A 1 331 ? 39.156 18.203 15.023 1 32.19 331 GLY A C 1
ATOM 2434 O O . GLY A 1 331 ? 39.031 17.406 15.945 1 32.19 331 GLY A O 1
ATOM 2435 N N . GLU A 1 332 ? 38.219 19.219 15.031 1 33.31 332 GLU A N 1
ATOM 2436 C CA . GLU A 1 332 ? 37.125 19.359 15.969 1 33.31 332 GLU A CA 1
ATOM 2437 C C . GLU A 1 332 ? 36.031 18.312 15.711 1 33.31 332 GLU A C 1
ATOM 2439 O O . GLU A 1 332 ? 35.719 18.016 14.562 1 33.31 332 GLU A O 1
ATOM 2444 N N . ARG A 1 333 ? 35.969 17.203 16.594 1 38.12 333 ARG A N 1
ATOM 2445 C CA . ARG A 1 333 ? 34.844 16.266 16.766 1 38.12 333 ARG A CA 1
ATOM 2446 C C . ARG A 1 333 ? 33.562 16.844 16.203 1 38.12 333 ARG A C 1
ATOM 2448 O O . ARG A 1 333 ? 33.156 17.953 16.547 1 38.12 333 ARG A O 1
ATOM 2455 N N . PRO A 1 334 ? 33.281 16.594 15.055 1 39.62 334 PRO A N 1
ATOM 2456 C CA . PRO A 1 334 ? 32 17.203 14.727 1 39.62 334 PRO A CA 1
ATOM 2457 C C . PRO A 1 334 ? 31.016 17.203 15.898 1 39.62 334 PRO A C 1
ATOM 2459 O O . PRO A 1 334 ? 30.922 16.203 16.625 1 39.62 334 PRO A O 1
ATOM 2462 N N . PRO A 1 335 ? 30.609 18.281 16.547 1 45.06 335 PRO A N 1
ATOM 2463 C CA . PRO A 1 335 ? 29.625 18.469 17.609 1 45.06 335 PRO A CA 1
ATOM 2464 C C . PRO A 1 335 ? 28.391 17.594 17.438 1 45.06 335 PRO A C 1
ATOM 2466 O O . PRO A 1 335 ? 28.047 17.219 16.312 1 45.06 335 PRO A O 1
ATOM 2469 N N . THR A 1 336 ? 28.062 16.547 18.328 1 56.91 336 THR A N 1
ATOM 2470 C CA . THR A 1 336 ? 26.75 15.922 18.5 1 56.91 336 THR A CA 1
ATOM 2471 C C . THR A 1 336 ? 25.656 16.812 17.938 1 56.91 336 THR A C 1
ATOM 2473 O O . THR A 1 336 ? 25.547 17.984 18.312 1 56.91 336 THR A O 1
ATOM 2476 N N . LEU A 1 337 ? 25.203 16.391 16.75 1 68.31 337 LEU A N 1
ATOM 2477 C CA . LEU A 1 337 ? 24.094 17.188 16.234 1 68.31 337 LEU A CA 1
ATOM 2478 C C . LEU A 1 337 ? 22.922 17.188 17.203 1 68.31 337 LEU A C 1
ATOM 2480 O O . LEU A 1 337 ? 22.609 16.156 17.797 1 68.31 337 LEU A O 1
ATOM 2484 N N . SER A 1 338 ? 22.594 18.312 17.641 1 82.5 338 SER A N 1
ATOM 2485 C CA . SER A 1 338 ? 21.391 18.547 18.438 1 82.5 338 SER A CA 1
ATOM 2486 C C . SER A 1 338 ? 20.234 19.031 17.562 1 82.5 338 SER A C 1
ATOM 2488 O O . SER A 1 338 ? 20.453 19.469 16.422 1 82.5 338 SER A O 1
ATOM 2490 N N . PRO A 1 339 ? 19.047 18.844 18.078 1 87.5 339 PRO A N 1
ATOM 2491 C CA . PRO A 1 339 ? 17.891 19.359 17.312 1 87.5 339 PRO A CA 1
ATOM 2492 C C . PRO A 1 339 ? 18.047 20.828 16.938 1 87.5 339 PRO A C 1
ATOM 2494 O O . PRO A 1 339 ? 17.516 21.266 15.914 1 87.5 339 PRO A O 1
ATOM 2497 N N . SER A 1 340 ? 18.859 21.5 17.688 1 88.88 340 SER A N 1
ATOM 2498 C CA . SER A 1 340 ? 19.062 22.922 17.438 1 88.88 340 SER A CA 1
ATOM 2499 C C . SER A 1 340 ? 19.969 23.156 16.234 1 88.88 340 SER A C 1
ATOM 2501 O O . SER A 1 340 ? 20.047 24.266 15.711 1 88.88 340 SER A O 1
ATOM 2503 N N . ASP A 1 341 ? 20.625 22.125 15.805 1 87.06 341 ASP A N 1
ATOM 2504 C CA . ASP A 1 341 ? 21.562 22.234 14.68 1 87.06 341 ASP A CA 1
ATOM 2505 C C . ASP A 1 341 ? 20.828 22.109 13.352 1 87.06 341 ASP A C 1
ATOM 2507 O O . ASP A 1 341 ? 21.406 22.375 12.289 1 87.06 341 ASP A O 1
ATOM 2511 N N . ILE A 1 342 ? 19.641 21.766 13.422 1 93.5 342 ILE A N 1
ATOM 2512 C CA . ILE A 1 342 ? 18.812 21.672 12.219 1 93.5 342 ILE A CA 1
ATOM 2513 C C . ILE A 1 342 ? 18.188 23.031 11.93 1 93.5 342 ILE A C 1
ATOM 2515 O O . ILE A 1 342 ? 17.656 23.688 12.828 1 93.5 342 ILE A O 1
ATOM 2519 N N . ASP A 1 343 ? 18.266 23.422 10.703 1 95.88 343 ASP A N 1
ATOM 2520 C CA . ASP A 1 343 ? 17.859 24.781 10.336 1 95.88 343 ASP A CA 1
ATOM 2521 C C . ASP A 1 343 ? 16.344 24.891 10.25 1 95.88 343 ASP A C 1
ATOM 2523 O O . ASP A 1 343 ? 15.773 25.906 10.648 1 95.88 343 ASP A O 1
ATOM 2527 N N . LEU A 1 344 ? 15.719 23.906 9.648 1 98.12 344 LEU A N 1
ATOM 2528 C CA . LEU A 1 344 ? 14.273 23.969 9.453 1 98.12 344 LEU A CA 1
ATOM 2529 C C . LEU A 1 344 ? 13.633 22.609 9.734 1 98.12 344 LEU A C 1
ATOM 2531 O O . LEU A 1 344 ? 14.258 21.562 9.508 1 98.12 344 LEU A O 1
ATOM 2535 N N . TYR A 1 345 ? 12.398 22.688 10.219 1 98.62 345 TYR A N 1
ATOM 2536 C CA . TYR A 1 345 ? 11.586 21.484 10.43 1 98.62 345 TYR A CA 1
ATOM 2537 C C . TYR A 1 345 ? 10.258 21.594 9.703 1 98.62 345 TYR A C 1
ATOM 2539 O O . TYR A 1 345 ? 9.641 22.656 9.672 1 98.62 345 TYR A O 1
ATOM 2547 N N . GLU A 1 346 ? 9.859 20.531 9.094 1 98.75 346 GLU A N 1
ATOM 2548 C CA . GLU A 1 346 ? 8.469 20.297 8.695 1 98.75 346 GLU A CA 1
ATOM 2549 C C . GLU A 1 346 ? 7.867 19.141 9.477 1 98.75 346 GLU A C 1
ATOM 2551 O O . GLU A 1 346 ? 8.133 17.969 9.18 1 98.75 346 GLU A O 1
ATOM 2556 N N . VAL A 1 347 ? 7.066 19.453 10.414 1 98.56 347 VAL A N 1
ATOM 2557 C CA . VAL A 1 347 ? 6.355 18.438 11.188 1 98.56 347 VAL A CA 1
ATOM 2558 C C . VAL A 1 347 ? 4.883 18.422 10.781 1 98.56 347 VAL A C 1
ATOM 2560 O O . VAL A 1 347 ? 4.184 19.422 10.891 1 98.56 347 VAL A O 1
ATOM 2563 N N . ASN A 1 348 ? 4.465 17.266 10.328 1 98.44 348 ASN A N 1
ATOM 2564 C CA . ASN A 1 348 ? 3.082 17.203 9.875 1 98.44 348 ASN A CA 1
ATOM 2565 C C . ASN A 1 348 ? 2.102 17.484 11.008 1 98.44 348 ASN A C 1
ATOM 2567 O O . ASN A 1 348 ? 2.223 16.922 12.094 1 98.44 348 ASN A O 1
ATOM 2571 N N . GLU A 1 349 ? 1.18 18.359 10.688 1 97.38 349 GLU A N 1
ATOM 2572 C CA . GLU A 1 349 ? 0.186 18.797 11.664 1 97.38 349 GLU A CA 1
ATOM 2573 C C . GLU A 1 349 ? -1.087 17.953 11.57 1 97.38 349 GLU A C 1
ATOM 2575 O O . GLU A 1 349 ? -2.168 18.484 11.305 1 97.38 349 GLU A O 1
ATOM 2580 N N . ALA A 1 350 ? -0.922 16.688 11.922 1 96.81 350 ALA A N 1
ATOM 2581 C CA . ALA A 1 350 ? -2.156 15.906 11.969 1 96.81 350 ALA A CA 1
ATOM 2582 C C . ALA A 1 350 ? -3.182 16.562 12.898 1 96.81 350 ALA A C 1
ATOM 2584 O O . ALA A 1 350 ? -4.387 16.469 12.656 1 96.81 350 ALA A O 1
ATOM 2585 N N . PHE A 1 351 ? -2.689 17.078 13.938 1 96.81 351 PHE A N 1
ATOM 2586 C CA . PHE A 1 351 ? -3.295 18.031 14.867 1 96.81 351 PHE A CA 1
ATOM 2587 C C . PHE A 1 351 ? -2.279 19.078 15.312 1 96.81 351 PHE A C 1
ATOM 2589 O O . PHE A 1 351 ? -1.071 18.844 15.25 1 96.81 351 PHE A O 1
ATOM 2596 N N . SER A 1 352 ? -2.838 20.172 15.758 1 98 352 SER A N 1
ATOM 2597 C CA . SER A 1 352 ? -1.921 21.172 16.281 1 98 352 SER A CA 1
ATOM 2598 C C . SER A 1 352 ? -1.048 20.594 17.391 1 98 352 SER A C 1
ATOM 2600 O O . SER A 1 352 ? 0.13 20.938 17.5 1 98 352 SER A O 1
ATOM 2602 N N . CYS A 1 353 ? -1.611 19.703 18.125 1 97.06 353 CYS A N 1
ATOM 2603 C CA . CYS A 1 353 ? -0.903 19.188 19.297 1 97.06 353 CYS A CA 1
ATOM 2604 C C . CYS A 1 353 ? 0.283 18.328 18.859 1 97.06 353 CYS A C 1
ATOM 2606 O O . CYS A 1 353 ? 1.208 18.109 19.641 1 97.06 353 CYS A O 1
ATOM 2608 N N . VAL A 1 354 ? 0.27 17.781 17.641 1 97.5 354 VAL A N 1
ATOM 2609 C CA . VAL A 1 354 ? 1.383 16.969 17.172 1 97.5 354 VAL A CA 1
ATOM 2610 C C . VAL A 1 354 ? 2.625 17.844 16.984 1 97.5 354 VAL A C 1
ATOM 2612 O O . VAL A 1 354 ? 3.689 17.531 17.531 1 97.5 354 VAL A O 1
ATOM 2615 N N . ALA A 1 355 ? 2.504 18.906 16.281 1 97.94 355 ALA A N 1
ATOM 2616 C CA . ALA A 1 355 ? 3.625 19.828 16.078 1 97.94 355 ALA A CA 1
ATOM 2617 C C . ALA A 1 355 ? 4.059 20.469 17.391 1 97.94 355 ALA A C 1
ATOM 2619 O O . ALA A 1 355 ? 5.254 20.562 17.688 1 97.94 355 ALA A O 1
ATOM 2620 N N . LEU A 1 356 ? 3.088 20.875 18.188 1 97.56 356 LEU A N 1
ATOM 2621 C CA . LEU A 1 356 ? 3.391 21.469 19.484 1 97.56 356 LEU A CA 1
ATOM 2622 C C . LEU A 1 356 ? 4.148 20.5 20.375 1 97.56 356 LEU A C 1
ATOM 2624 O O . LEU A 1 356 ? 5.055 20.891 21.109 1 97.56 356 LEU A O 1
ATOM 2628 N N . GLY A 1 357 ? 3.695 19.266 20.281 1 95.56 357 GLY A N 1
ATOM 2629 C CA . GLY A 1 357 ? 4.383 18.234 21.047 1 95.56 357 GLY A CA 1
ATOM 2630 C C . GLY A 1 357 ? 5.848 18.109 20.672 1 95.56 357 GLY A C 1
ATOM 2631 O O . GLY A 1 357 ? 6.707 18 21.547 1 95.56 357 GLY A O 1
ATOM 2632 N N . SER A 1 358 ? 6.125 18.125 19.438 1 96.19 358 SER A N 1
ATOM 2633 C CA . SER A 1 358 ? 7.504 18.016 18.969 1 96.19 358 SER A CA 1
ATOM 2634 C C . SER A 1 358 ? 8.312 19.25 19.359 1 96.19 358 SER A C 1
ATOM 2636 O O . SER A 1 358 ? 9.461 19.141 19.781 1 96.19 358 SER A O 1
ATOM 2638 N N . ILE A 1 359 ? 7.734 20.438 19.188 1 96.81 359 ILE A N 1
ATOM 2639 C CA . ILE A 1 359 ? 8.391 21.688 19.562 1 96.81 359 ILE A CA 1
ATOM 2640 C C . ILE A 1 359 ? 8.773 21.656 21.031 1 96.81 359 ILE A C 1
ATOM 2642 O O . ILE A 1 359 ? 9.922 21.938 21.391 1 96.81 359 ILE A O 1
ATOM 2646 N N . GLY A 1 360 ? 7.844 21.266 21.859 1 94.38 360 GLY A N 1
ATOM 2647 C CA . GLY A 1 360 ? 8.078 21.234 23.297 1 94.38 360 GLY A CA 1
ATOM 2648 C C . GLY A 1 360 ? 9.078 20.172 23.703 1 94.38 360 GLY A C 1
ATOM 2649 O O . GLY A 1 360 ? 10.031 20.469 24.438 1 94.38 360 GLY A O 1
ATOM 2650 N N . ALA A 1 361 ? 8.898 19 23.234 1 92.12 361 ALA A N 1
ATOM 2651 C CA . ALA A 1 361 ? 9.695 17.859 23.672 1 92.12 361 ALA A CA 1
ATOM 2652 C C . ALA A 1 361 ? 11.148 18 23.219 1 92.12 361 ALA A C 1
ATOM 2654 O O . ALA A 1 361 ? 12.062 17.562 23.922 1 92.12 361 ALA A O 1
ATOM 2655 N N . LEU A 1 362 ? 11.344 18.641 22.078 1 93.88 362 LEU A N 1
ATOM 2656 C CA . LEU A 1 362 ? 12.688 18.734 21.516 1 93.88 362 LEU A CA 1
ATOM 2657 C C . LEU A 1 362 ? 13.289 20.109 21.75 1 93.88 362 LEU A C 1
ATOM 2659 O O . LEU A 1 362 ? 14.453 20.359 21.422 1 93.88 362 LEU A O 1
ATOM 2663 N N . GLY A 1 363 ? 12.523 20.969 22.297 1 94.44 363 GLY A N 1
ATOM 2664 C CA . GLY A 1 363 ? 13 22.328 22.531 1 94.44 363 GLY A CA 1
ATOM 2665 C C . GLY A 1 363 ? 13.281 23.078 21.234 1 94.44 363 GLY A C 1
ATOM 2666 O O . GLY A 1 363 ? 14.281 23.797 21.141 1 94.44 363 GLY A O 1
ATOM 2667 N N . LEU A 1 364 ? 12.445 22.922 20.297 1 96.75 364 LEU A N 1
ATOM 2668 C CA . LEU A 1 364 ? 12.664 23.562 19 1 96.75 364 LEU A CA 1
ATOM 2669 C C . LEU A 1 364 ? 12.25 25.031 19.047 1 96.75 364 LEU A C 1
ATOM 2671 O O . LEU A 1 364 ? 11.336 25.406 19.766 1 96.75 364 LEU A O 1
ATOM 2675 N N . ASP A 1 365 ? 12.984 25.812 18.281 1 96.94 365 ASP A N 1
ATOM 2676 C CA . ASP A 1 365 ? 12.508 27.172 18 1 96.94 365 ASP A CA 1
ATOM 2677 C C . ASP A 1 365 ? 11.266 27.141 17.125 1 96.94 365 ASP A C 1
ATOM 2679 O O . ASP A 1 365 ? 11.328 26.734 15.961 1 96.94 365 ASP A O 1
ATOM 2683 N N . PRO A 1 366 ? 10.086 27.594 17.672 1 97.31 366 PRO A N 1
ATOM 2684 C CA . PRO A 1 366 ? 8.852 27.547 16.891 1 97.31 366 PRO A CA 1
ATOM 2685 C C . PRO A 1 366 ? 8.961 28.281 15.562 1 97.31 366 PRO A C 1
ATOM 2687 O O . PRO A 1 366 ? 8.227 27.969 14.617 1 97.31 366 PRO A O 1
ATOM 2690 N N . GLN A 1 367 ? 9.922 29.156 15.414 1 97.12 367 GLN A N 1
ATOM 2691 C CA . GLN A 1 367 ? 10.07 29.953 14.195 1 97.12 367 GLN A CA 1
ATOM 2692 C C . GLN A 1 367 ? 10.719 29.125 13.078 1 97.12 367 GLN A C 1
ATOM 2694 O O . GLN A 1 367 ? 10.711 29.531 11.914 1 97.12 367 GLN A O 1
ATOM 2699 N N . THR A 1 368 ? 11.242 27.984 13.43 1 97.94 368 THR A N 1
ATOM 2700 C CA . THR A 1 368 ? 11.914 27.156 12.445 1 97.94 368 THR A CA 1
ATOM 2701 C C . THR A 1 368 ? 11.039 25.969 12.039 1 97.94 368 THR A C 1
ATOM 2703 O O . THR A 1 368 ? 11.43 25.156 11.203 1 97.94 368 THR A O 1
ATOM 2706 N N . VAL A 1 369 ? 9.828 25.891 12.672 1 98.56 369 VAL A N 1
ATOM 2707 C CA . VAL A 1 369 ? 8.945 24.766 12.422 1 98.56 369 VAL A CA 1
ATOM 2708 C C . VAL A 1 369 ? 7.789 25.188 11.531 1 98.56 369 VAL A C 1
ATOM 2710 O O . VAL A 1 369 ? 7.059 26.125 11.859 1 98.56 369 VAL A O 1
ATOM 2713 N N . ASN A 1 370 ? 7.621 24.5 10.438 1 98.56 370 ASN A N 1
ATOM 2714 C CA . ASN A 1 370 ? 6.523 24.781 9.516 1 98.56 370 ASN A CA 1
ATOM 2715 C C . ASN A 1 370 ? 6.438 26.25 9.164 1 98.56 370 ASN A C 1
ATOM 2717 O O . ASN A 1 370 ? 5.379 26.875 9.312 1 98.56 370 ASN A O 1
ATOM 2721 N N . VAL A 1 371 ? 7.5 26.766 8.516 1 98.31 371 VAL A N 1
ATOM 2722 C CA . VAL A 1 371 ? 7.684 28.219 8.359 1 98.31 371 VAL A CA 1
ATOM 2723 C C . VAL A 1 371 ? 6.711 28.75 7.312 1 98.31 371 VAL A C 1
ATOM 2725 O O . VAL A 1 371 ? 6.441 29.953 7.262 1 98.31 371 VAL A O 1
ATOM 2728 N N . HIS A 1 372 ? 6.148 27.906 6.512 1 98.06 372 HIS A N 1
ATOM 2729 C CA . HIS A 1 372 ? 5.195 28.312 5.492 1 98.06 372 HIS A CA 1
ATOM 2730 C C . HIS A 1 372 ? 3.801 27.766 5.789 1 98.06 372 HIS A C 1
ATOM 2732 O O . HIS A 1 372 ? 2.967 27.656 4.887 1 98.06 372 HIS A O 1
ATOM 2738 N N . GLY A 1 373 ? 3.57 27.438 7.055 1 97.69 373 GLY A N 1
ATOM 2739 C CA . GLY A 1 373 ? 2.326 26.766 7.402 1 97.69 373 GLY A CA 1
ATOM 2740 C C . GLY A 1 373 ? 2.398 25.25 7.254 1 97.69 373 GLY A C 1
ATOM 2741 O O . GLY A 1 373 ? 3.316 24.734 6.617 1 97.69 373 GLY A O 1
ATOM 2742 N N . GLY A 1 374 ? 1.493 24.594 7.898 1 97.44 374 GLY A N 1
ATOM 2743 C CA . GLY A 1 374 ? 1.431 23.141 7.848 1 97.44 374 GLY A CA 1
ATOM 2744 C C . GLY A 1 374 ? 0.052 22.609 7.496 1 97.44 374 GLY A C 1
ATOM 2745 O O . GLY A 1 374 ? -0.736 23.297 6.848 1 97.44 374 GLY A O 1
ATOM 2746 N N . SER A 1 375 ? -0.21 21.406 7.848 1 97.44 375 SER A N 1
ATOM 2747 C CA . SER A 1 375 ? -1.417 20.703 7.426 1 97.44 375 SER A CA 1
ATOM 2748 C C . SER A 1 375 ? -2.668 21.359 8.008 1 97.44 375 SER A C 1
ATOM 2750 O O . SER A 1 375 ? -3.746 21.281 7.41 1 97.44 375 SER A O 1
ATOM 2752 N N . VAL A 1 376 ? -2.564 21.984 9.148 1 97.5 376 VAL A N 1
ATOM 2753 C CA . VAL A 1 376 ? -3.715 22.672 9.727 1 97.5 376 VAL A CA 1
ATOM 2754 C C . VAL A 1 376 ? -4.125 23.844 8.82 1 97.5 376 VAL A C 1
ATOM 2756 O O . VAL A 1 376 ? -5.316 24.047 8.57 1 97.5 376 VAL A O 1
ATOM 2759 N N . GLY A 1 377 ? -3.176 24.484 8.289 1 96.5 377 GLY A N 1
ATOM 2760 C CA . GLY A 1 377 ? -3.447 25.656 7.465 1 96.5 377 GLY A CA 1
ATOM 2761 C C . GLY A 1 377 ? -3.535 25.344 5.984 1 96.5 377 GLY A C 1
ATOM 2762 O O . GLY A 1 377 ? -4.066 26.125 5.203 1 96.5 377 GLY A O 1
ATOM 2763 N N . LEU A 1 378 ? -3.068 24.188 5.59 1 96.06 378 LEU A N 1
ATOM 2764 C CA . LEU A 1 378 ? -2.969 23.875 4.168 1 96.06 378 LEU A CA 1
ATOM 2765 C C . LEU A 1 378 ? -3.799 22.641 3.826 1 96.06 378 LEU A C 1
ATOM 2767 O O . LEU A 1 378 ? -4.184 22.453 2.672 1 96.06 378 LEU A O 1
ATOM 2771 N N . GLY A 1 379 ? -3.994 21.828 4.734 1 94.25 379 GLY A N 1
ATOM 2772 C CA . GLY A 1 379 ? -4.676 20.562 4.5 1 94.25 379 GLY A CA 1
ATOM 2773 C C . GLY A 1 379 ? -3.797 19.359 4.746 1 94.25 379 GLY A C 1
ATOM 2774 O O . GLY A 1 379 ? -2.57 19.469 4.781 1 94.25 379 GLY A O 1
ATOM 2775 N N . HIS A 1 380 ? -4.555 18.234 4.922 1 94.69 380 HIS A N 1
ATOM 2776 C CA . HIS A 1 380 ? -3.863 16.984 5.234 1 94.69 380 HIS A CA 1
ATOM 2777 C C . HIS A 1 380 ? -4.473 15.812 4.473 1 94.69 380 HIS A C 1
ATOM 2779 O O . HIS A 1 380 ? -5.051 14.906 5.074 1 94.69 380 HIS A O 1
ATOM 2785 N N . PRO A 1 381 ? -4.324 15.805 3.121 1 95.44 381 PRO A N 1
ATOM 2786 C CA . PRO A 1 381 ? -4.594 14.5 2.504 1 95.44 381 PRO A CA 1
ATOM 2787 C C . PRO A 1 381 ? -3.664 13.398 3.018 1 95.44 381 PRO A C 1
ATOM 2789 O O . PRO A 1 381 ? -2.469 13.406 2.717 1 95.44 381 PRO A O 1
ATOM 2792 N N . ILE A 1 382 ? -4.203 12.484 3.721 1 92.06 382 ILE A N 1
ATOM 2793 C CA . ILE A 1 382 ? -3.414 11.656 4.625 1 92.06 382 ILE A CA 1
ATOM 2794 C C . ILE A 1 382 ? -2.381 10.859 3.83 1 92.06 382 ILE A C 1
ATOM 2796 O O . ILE A 1 382 ? -1.253 10.664 4.289 1 92.06 382 ILE A O 1
ATOM 2800 N N . GLY A 1 383 ? -2.664 10.422 2.605 1 91.25 383 GLY A N 1
ATOM 2801 C CA . GLY A 1 383 ? -1.71 9.664 1.807 1 91.25 383 GLY A CA 1
ATOM 2802 C C . GLY A 1 383 ? -0.754 10.547 1.03 1 91.25 383 GLY A C 1
ATOM 2803 O O . GLY A 1 383 ? 0.151 10.055 0.355 1 91.25 383 GLY A O 1
ATOM 2804 N N . CYS A 1 384 ? -0.866 11.789 1.147 1 92.06 384 CYS A N 1
ATOM 2805 C CA . CYS A 1 384 ? -0.125 12.758 0.352 1 92.06 384 CYS A CA 1
ATOM 2806 C C . CYS A 1 384 ? 0.808 13.586 1.23 1 92.06 384 CYS A C 1
ATOM 2808 O O . CYS A 1 384 ? 1.826 14.094 0.757 1 92.06 384 CYS A O 1
ATOM 2810 N N . SER A 1 385 ? 0.537 13.703 2.418 1 96 385 SER A N 1
ATOM 2811 C CA . SER A 1 385 ? 1.108 14.75 3.254 1 96 385 SER A CA 1
ATOM 2812 C C . SER A 1 385 ? 2.607 14.547 3.449 1 96 385 SER A C 1
ATOM 2814 O O . SER A 1 385 ? 3.367 15.516 3.516 1 96 385 SER A O 1
ATOM 2816 N N . GLY A 1 386 ? 3.053 13.289 3.502 1 95.88 386 GLY A N 1
ATOM 2817 C CA . GLY A 1 386 ? 4.48 13.047 3.641 1 95.88 386 GLY A CA 1
ATOM 2818 C C . GLY A 1 386 ? 5.297 13.617 2.498 1 95.88 386 GLY A C 1
ATOM 2819 O O . GLY A 1 386 ? 6.297 14.297 2.723 1 95.88 386 GLY A O 1
ATOM 2820 N N . ALA A 1 387 ? 4.855 13.336 1.311 1 95.69 387 ALA A N 1
ATOM 2821 C CA . ALA A 1 387 ? 5.535 13.859 0.13 1 95.69 387 ALA A CA 1
ATOM 2822 C C . ALA A 1 387 ? 5.441 15.383 0.076 1 95.69 387 ALA A C 1
ATOM 2824 O O . ALA A 1 387 ? 6.418 16.062 -0.26 1 95.69 387 ALA A O 1
ATOM 2825 N N . ARG A 1 388 ? 4.324 15.922 0.429 1 96.06 388 ARG A N 1
ATOM 2826 C CA . ARG A 1 388 ? 4.105 17.359 0.365 1 96.06 388 ARG A CA 1
ATOM 2827 C C . ARG A 1 388 ? 5.059 18.109 1.295 1 96.06 388 ARG A C 1
ATOM 2829 O O . ARG A 1 388 ? 5.723 19.062 0.88 1 96.06 388 ARG A O 1
ATOM 2836 N N . ILE A 1 389 ? 5.172 17.656 2.529 1 97.88 389 ILE A N 1
ATOM 2837 C CA . ILE A 1 389 ? 6 18.391 3.473 1 97.88 389 ILE A CA 1
ATOM 2838 C C . ILE A 1 389 ? 7.473 18.203 3.123 1 97.88 389 ILE A C 1
ATOM 2840 O O . ILE A 1 389 ? 8.289 19.094 3.369 1 97.88 389 ILE A O 1
ATOM 2844 N N . THR A 1 390 ? 7.785 17.062 2.566 1 97.25 390 THR A N 1
ATOM 2845 C CA . THR A 1 390 ? 9.156 16.859 2.125 1 97.25 390 THR A CA 1
ATOM 2846 C C . THR A 1 390 ? 9.516 17.828 1.003 1 97.25 390 THR A C 1
ATOM 2848 O O . THR A 1 390 ? 10.594 18.422 1.016 1 97.25 390 THR A O 1
ATOM 2851 N N . GLY A 1 391 ? 8.641 17.953 0.036 1 95.31 391 GLY A N 1
ATOM 2852 C CA . GLY A 1 391 ? 8.852 18.906 -1.039 1 95.31 391 GLY A CA 1
ATOM 2853 C C . GLY A 1 391 ? 8.961 20.344 -0.55 1 95.31 391 GLY A C 1
ATOM 2854 O O . GLY A 1 391 ? 9.836 21.094 -0.985 1 95.31 391 GLY A O 1
ATOM 2855 N N . THR A 1 392 ? 8.055 20.734 0.328 1 96.94 392 THR A N 1
ATOM 2856 C CA . THR A 1 392 ? 8.078 22.078 0.897 1 96.94 392 THR A CA 1
ATOM 2857 C C . THR A 1 392 ? 9.391 22.328 1.632 1 96.94 392 THR A C 1
ATOM 2859 O O . THR A 1 392 ? 9.984 23.406 1.509 1 96.94 392 THR A O 1
ATOM 2862 N N . LEU A 1 393 ? 9.812 21.328 2.375 1 97.75 393 LEU A N 1
ATOM 2863 C CA . LEU A 1 393 ? 11.07 21.469 3.102 1 97.75 393 LEU A CA 1
ATOM 2864 C C . LEU A 1 393 ? 12.234 21.688 2.139 1 97.75 393 LEU A C 1
ATOM 2866 O O . LEU A 1 393 ? 13.086 22.547 2.373 1 97.75 393 LEU A O 1
ATOM 2870 N N . ALA A 1 394 ? 12.297 20.938 1.112 1 94.81 394 ALA A N 1
ATOM 2871 C CA . ALA A 1 394 ? 13.367 21.047 0.126 1 94.81 394 ALA A CA 1
ATOM 2872 C C . ALA A 1 394 ? 13.43 22.469 -0.439 1 94.81 394 ALA A C 1
ATOM 2874 O O . ALA A 1 394 ? 14.508 23.078 -0.498 1 94.81 394 ALA A O 1
ATOM 2875 N N . ARG A 1 395 ? 12.352 23.016 -0.751 1 94.5 395 ARG A N 1
ATOM 2876 C CA . ARG A 1 395 ? 12.289 24.359 -1.323 1 94.5 395 ARG A CA 1
ATOM 2877 C C . ARG A 1 395 ? 12.633 25.422 -0.278 1 94.5 395 ARG A C 1
ATOM 2879 O O . ARG A 1 395 ? 13.289 26.406 -0.586 1 94.5 395 ARG A O 1
ATOM 2886 N N . SER A 1 396 ? 12.117 25.188 0.896 1 96.94 396 SER A N 1
ATOM 2887 C CA . SER A 1 396 ? 12.406 26.109 1.985 1 96.94 396 SER A CA 1
ATOM 2888 C C . SER A 1 396 ? 13.906 26.188 2.27 1 96.94 396 SER A C 1
ATOM 2890 O O . SER A 1 396 ? 14.445 27.266 2.523 1 96.94 396 SER A O 1
ATOM 2892 N N . LEU A 1 397 ? 14.531 25.016 2.25 1 95.69 397 LEU A N 1
ATOM 2893 C CA . LEU A 1 397 ? 15.969 24.969 2.488 1 95.69 397 LEU A CA 1
ATOM 2894 C C . LEU A 1 397 ? 16.734 25.688 1.389 1 95.69 397 LEU A C 1
ATOM 2896 O O . LEU A 1 397 ? 17.703 26.391 1.664 1 95.69 397 LEU A O 1
ATOM 2900 N N . GLN A 1 398 ? 16.312 25.516 0.209 1 91.31 398 GLN A N 1
ATOM 2901 C CA . GLN A 1 398 ? 16.938 26.234 -0.902 1 91.31 398 GLN A CA 1
ATOM 2902 C C . GLN A 1 398 ? 16.828 27.75 -0.716 1 91.31 398 GLN A C 1
ATOM 2904 O O . GLN A 1 398 ? 17.797 28.469 -0.896 1 91.31 398 GLN A O 1
ATOM 2909 N N . GLN A 1 399 ? 15.641 28.203 -0.391 1 92.25 399 GLN A N 1
ATOM 2910 C CA . GLN A 1 399 ? 15.406 29.625 -0.154 1 92.25 399 GLN A CA 1
ATOM 2911 C C . GLN A 1 399 ? 16.266 30.125 0.997 1 92.25 399 GLN A C 1
ATOM 2913 O O . GLN A 1 399 ? 16.812 31.234 0.929 1 92.25 399 GLN A O 1
ATOM 2918 N N . LEU A 1 400 ? 16.359 29.328 2.027 1 94.5 400 LEU A N 1
ATOM 2919 C CA . LEU A 1 400 ? 17.172 29.703 3.18 1 94.5 400 LEU A CA 1
ATOM 2920 C C . LEU A 1 400 ? 18.641 29.844 2.787 1 94.5 400 LEU A C 1
ATOM 2922 O O . LEU A 1 400 ? 19.297 30.797 3.195 1 94.5 400 LEU A O 1
ATOM 2926 N N . LEU A 1 401 ? 19.125 28.906 2.037 1 92.12 401 LEU A N 1
ATOM 2927 C CA . LEU A 1 401 ? 20.5 28.953 1.591 1 92.12 401 LEU A CA 1
ATOM 2928 C C . LEU A 1 401 ? 20.766 30.203 0.744 1 92.12 401 LEU A C 1
ATOM 2930 O O . LEU A 1 401 ? 21.766 30.891 0.942 1 92.12 401 LEU A O 1
ATOM 2934 N N . GLU A 1 402 ? 19.938 30.453 -0.168 1 89.94 402 GLU A N 1
ATOM 2935 C CA . GLU A 1 402 ? 20.062 31.625 -1.036 1 89.94 402 GLU A CA 1
ATOM 2936 C C . GLU A 1 402 ? 20.062 32.906 -0.227 1 89.94 402 GLU A C 1
ATOM 2938 O O . GLU A 1 402 ? 20.812 33.844 -0.521 1 89.94 402 GLU A O 1
ATOM 2943 N N . GLY A 1 403 ? 19.203 32.938 0.712 1 92.19 403 GLY A N 1
ATOM 2944 C CA . GLY A 1 403 ? 19.172 34.094 1.585 1 92.19 403 GLY A CA 1
ATOM 2945 C C . GLY A 1 403 ? 20.453 34.312 2.365 1 92.19 403 GLY A C 1
ATOM 2946 O O . GLY A 1 403 ? 20.953 35.438 2.457 1 92.19 403 GLY A O 1
ATOM 2947 N N . ARG A 1 404 ? 20.938 33.25 2.832 1 92.75 404 ARG A N 1
ATOM 2948 C CA . ARG A 1 404 ? 22.188 33.312 3.584 1 92.75 404 ARG A CA 1
ATOM 2949 C C . ARG A 1 404 ? 23.344 33.719 2.684 1 92.75 404 ARG A C 1
ATOM 2951 O O . ARG A 1 404 ? 24.219 34.469 3.098 1 92.75 404 ARG A O 1
ATOM 2958 N N . GLU A 1 405 ? 23.359 33.188 1.582 1 90.81 405 GLU A N 1
ATOM 2959 C CA . GLU A 1 405 ? 24.406 33.531 0.629 1 90.81 405 GLU A CA 1
ATOM 2960 C C . GLU A 1 405 ? 24.328 35 0.223 1 90.81 405 GLU A C 1
ATOM 2962 O O . GLU A 1 405 ? 25.359 35.656 0.061 1 90.81 405 GLU A O 1
ATOM 2967 N N . ALA A 1 406 ? 23.219 35.469 0.046 1 92.38 406 ALA A N 1
ATOM 2968 C CA . ALA A 1 406 ? 23.031 36.875 -0.292 1 92.38 406 ALA A CA 1
ATOM 2969 C C . ALA A 1 406 ? 23.5 37.781 0.843 1 92.38 406 ALA A C 1
ATOM 2971 O O . ALA A 1 406 ? 24.109 38.812 0.601 1 92.38 406 ALA A O 1
ATOM 2972 N N . GLU A 1 407 ? 23.297 37.375 1.971 1 92.62 407 GLU A N 1
ATOM 2973 C CA . GLU A 1 407 ? 23.672 38.156 3.145 1 92.62 407 GLU A CA 1
ATOM 2974 C C . GLU A 1 407 ? 25.172 38.125 3.373 1 92.62 407 GLU A C 1
ATOM 2976 O O . GLU A 1 407 ? 25.797 39.125 3.721 1 92.62 407 GLU A O 1
ATOM 2981 N N . GLN A 1 408 ? 25.734 36.938 3.109 1 90.06 408 GLN A N 1
ATOM 2982 C CA . GLN A 1 408 ? 27.156 36.719 3.404 1 90.06 408 GLN A CA 1
ATOM 2983 C C . GLN A 1 408 ? 28.016 37.094 2.203 1 90.06 408 GLN A C 1
ATOM 2985 O O . GLN A 1 408 ? 29.234 37.281 2.346 1 90.06 408 GLN A O 1
ATOM 2990 N N . GLY A 1 409 ? 27.547 37.281 1.121 1 85.88 409 GLY A N 1
ATOM 2991 C CA . GLY A 1 409 ? 28.281 37.594 -0.097 1 85.88 409 GLY A CA 1
ATOM 2992 C C . GLY A 1 409 ? 29.094 36.406 -0.598 1 85.88 409 GLY A C 1
ATOM 2993 O O . GLY A 1 409 ? 30.156 36.594 -1.193 1 85.88 409 GLY A O 1
ATOM 2994 N N . GLY A 1 410 ? 28.719 35.188 -0.206 1 84.12 410 GLY A N 1
ATOM 2995 C CA . GLY A 1 410 ? 29.469 34 -0.646 1 84.12 410 GLY A CA 1
ATOM 2996 C C . GLY A 1 410 ? 28.828 32.688 -0.229 1 84.12 410 GLY A C 1
ATOM 2997 O O . GLY A 1 410 ? 27.625 32.625 0.027 1 84.12 410 GLY A O 1
ATOM 2998 N N . ASP A 1 411 ? 29.625 31.688 -0.321 1 83.19 411 ASP A N 1
ATOM 2999 C CA . ASP A 1 411 ? 29.188 30.328 0.021 1 83.19 411 ASP A CA 1
ATOM 3000 C C . ASP A 1 411 ? 28.766 30.234 1.487 1 83.19 411 ASP A C 1
ATOM 3002 O O . ASP A 1 411 ? 29.578 30.516 2.383 1 83.19 411 ASP A O 1
ATOM 3006 N N . ALA A 1 412 ? 27.484 29.922 1.663 1 83.12 412 ALA A N 1
ATOM 3007 C CA . ALA A 1 412 ? 26.922 29.859 3.014 1 83.12 412 ALA A CA 1
ATOM 3008 C C . ALA A 1 412 ? 27.016 28.453 3.578 1 83.12 412 ALA A C 1
ATOM 3010 O O . ALA A 1 412 ? 26.453 28.156 4.637 1 83.12 412 ALA A O 1
ATOM 3011 N N . GLY A 1 413 ? 27.672 27.656 2.912 1 83.69 413 GLY A N 1
ATOM 3012 C CA . GLY A 1 413 ? 27.844 26.297 3.402 1 83.69 413 GLY A CA 1
ATOM 3013 C C . GLY A 1 413 ? 26.656 25.391 3.084 1 83.69 413 GLY A C 1
ATOM 3014 O O . GLY A 1 413 ? 26.219 25.328 1.936 1 83.69 413 GLY A O 1
ATOM 3015 N N . CYS A 1 414 ? 26.219 24.688 4.207 1 87.19 414 CYS A N 1
ATOM 3016 C CA . CYS A 1 414 ? 25.141 23.719 4.062 1 87.19 414 CYS A CA 1
ATOM 3017 C C . CYS A 1 414 ? 24 24.016 5.027 1 87.19 414 CYS A C 1
ATOM 3019 O O . CYS A 1 414 ? 24.234 24.516 6.133 1 87.19 414 CYS A O 1
ATOM 3021 N N . VAL A 1 415 ? 22.828 23.812 4.539 1 92.38 415 VAL A N 1
ATOM 3022 C CA . VAL A 1 415 ? 21.656 23.938 5.41 1 92.38 415 VAL A CA 1
ATOM 3023 C C . VAL A 1 415 ? 20.969 22.578 5.539 1 92.38 415 VAL A C 1
ATOM 3025 O O . VAL A 1 415 ? 20.906 21.812 4.574 1 92.38 415 VAL A O 1
ATOM 3028 N N . LEU A 1 416 ? 20.438 22.312 6.777 1 93.25 416 LEU A N 1
ATOM 3029 C CA . LEU A 1 416 ? 19.812 21.031 7.105 1 93.25 416 LEU A CA 1
ATOM 3030 C C . LEU A 1 416 ? 18.359 21.203 7.484 1 93.25 416 LEU A C 1
ATOM 3032 O O . LEU A 1 416 ? 18 22.188 8.141 1 93.25 416 LEU A O 1
ATOM 3036 N N . GLY A 1 417 ? 17.562 20.25 7.074 1 96.75 417 GLY A N 1
ATOM 3037 C CA . GLY A 1 417 ? 16.156 20.234 7.461 1 96.75 417 GLY A CA 1
ATOM 3038 C C . GLY A 1 417 ? 15.617 18.844 7.688 1 96.75 417 GLY A C 1
ATOM 3039 O O . GLY A 1 417 ? 16.078 17.875 7.074 1 96.75 417 GLY A O 1
ATOM 3040 N N . VAL A 1 418 ? 14.641 18.734 8.555 1 97.44 418 VAL A N 1
ATOM 3041 C CA . VAL A 1 418 ? 14.008 17.453 8.828 1 97.44 418 VAL A CA 1
ATOM 3042 C C . VAL A 1 418 ? 12.5 17.562 8.586 1 97.44 418 VAL A C 1
ATOM 3044 O O . VAL A 1 418 ? 11.852 18.484 9.062 1 97.44 418 VAL A O 1
ATOM 3047 N N . ALA A 1 419 ? 12 16.672 7.77 1 98.56 419 ALA A N 1
ATOM 3048 C CA . ALA A 1 419 ? 10.555 16.453 7.684 1 98.56 419 ALA A CA 1
ATOM 3049 C C . ALA A 1 419 ? 10.141 15.219 8.469 1 98.56 419 ALA A C 1
ATOM 3051 O O . ALA A 1 419 ? 10.789 14.172 8.383 1 98.56 419 ALA A O 1
ATOM 3052 N N . ALA A 1 420 ? 9.102 15.344 9.32 1 98.31 420 ALA A N 1
ATOM 3053 C CA . ALA A 1 420 ? 8.656 14.234 10.164 1 98.31 420 ALA A CA 1
ATOM 3054 C C . ALA A 1 420 ? 7.133 14.109 10.141 1 98.31 420 ALA A C 1
ATOM 3056 O O . ALA A 1 420 ? 6.422 15.109 10.094 1 98.31 420 ALA A O 1
ATOM 3057 N N . ILE A 1 421 ? 6.645 12.859 10.164 1 97.88 421 ILE A N 1
ATOM 3058 C CA . ILE A 1 421 ? 5.211 12.609 10.07 1 97.88 421 ILE A CA 1
ATOM 3059 C C . ILE A 1 421 ? 4.848 11.359 10.867 1 97.88 421 ILE A C 1
ATOM 3061 O O . ILE A 1 421 ? 5.672 10.461 11.023 1 97.88 421 ILE A O 1
ATOM 3065 N N . CYS A 1 422 ? 3.621 11.469 11.414 1 95.62 422 CYS A N 1
ATOM 3066 C CA . CYS A 1 422 ? 3.096 10.297 12.102 1 95.62 422 CYS A CA 1
ATOM 3067 C C . CYS A 1 422 ? 2.146 9.516 11.203 1 95.62 422 CYS A C 1
ATOM 3069 O O . CYS A 1 422 ? 1.675 10.031 10.188 1 95.62 422 CYS A O 1
ATOM 3071 N N . ASN A 1 423 ? 1.998 8.289 11.43 1 89.69 423 ASN A N 1
ATOM 3072 C CA . ASN A 1 423 ? 0.985 7.461 10.789 1 89.69 423 ASN A CA 1
ATOM 3073 C C . ASN A 1 423 ? 0.114 6.738 11.812 1 89.69 423 ASN A C 1
ATOM 3075 O O . ASN A 1 423 ? 0.565 6.445 12.922 1 89.69 423 ASN A O 1
ATOM 3079 N N . GLY A 1 424 ? -1.138 6.496 11.375 1 84.5 424 GLY A N 1
ATOM 3080 C CA . GLY A 1 424 ? -1.979 5.648 12.203 1 84.5 424 GLY A CA 1
ATOM 3081 C C . GLY A 1 424 ? -1.325 4.328 12.562 1 84.5 424 GLY A C 1
ATOM 3082 O O . GLY A 1 424 ? -0.589 3.752 11.758 1 84.5 424 GLY A O 1
ATOM 3083 N N . GLY A 1 425 ? -1.537 3.844 13.773 1 82.75 425 GLY A N 1
ATOM 3084 C CA . GLY A 1 425 ? -0.925 2.605 14.234 1 82.75 425 GLY A CA 1
ATOM 3085 C C . GLY A 1 425 ? 0.345 2.83 15.031 1 82.75 425 GLY A C 1
ATOM 3086 O O . GLY A 1 425 ? 0.923 1.882 15.562 1 82.75 425 GLY A O 1
ATOM 3087 N N . GLY A 1 426 ? 0.771 4.062 15.07 1 86.19 426 GLY A N 1
ATOM 3088 C CA . GLY A 1 426 ? 1.879 4.398 15.945 1 86.19 426 GLY A CA 1
ATOM 3089 C C . GLY A 1 426 ? 3.197 4.562 15.219 1 86.19 426 GLY A C 1
ATOM 3090 O O . GLY A 1 426 ? 4.227 4.848 15.836 1 86.19 426 GLY A O 1
ATOM 3091 N N . GLY A 1 427 ? 3.162 4.438 13.914 1 85.69 427 GLY A N 1
ATOM 3092 C CA . GLY A 1 427 ? 4.379 4.609 13.133 1 85.69 427 GLY A CA 1
ATOM 3093 C C . GLY A 1 427 ? 4.766 6.062 12.938 1 85.69 427 GLY A C 1
ATOM 3094 O O . GLY A 1 427 ? 3.912 6.949 13.008 1 85.69 427 GLY A O 1
ATOM 3095 N N . GLY A 1 428 ? 6.059 6.359 12.797 1 91.62 428 GLY A N 1
ATOM 3096 C CA . GLY A 1 428 ? 6.605 7.668 12.484 1 91.62 428 GLY A CA 1
ATOM 3097 C C . GLY A 1 428 ? 7.781 7.609 11.523 1 91.62 428 GLY A C 1
ATOM 3098 O O . GLY A 1 428 ? 8.578 6.668 11.57 1 91.62 428 GLY A O 1
ATOM 3099 N N . SER A 1 429 ? 7.801 8.586 10.641 1 92.12 429 SER A N 1
ATOM 3100 C CA . SER A 1 429 ? 8.891 8.68 9.68 1 92.12 429 SER A CA 1
ATOM 3101 C C . SER A 1 429 ? 9.508 10.078 9.68 1 92.12 429 SER A C 1
ATOM 3103 O O . SER A 1 429 ? 8.82 11.07 9.93 1 92.12 429 SER A O 1
ATOM 3105 N N . ALA A 1 430 ? 10.797 10.055 9.477 1 94.69 430 ALA A N 1
ATOM 3106 C CA . ALA A 1 430 ? 11.5 11.32 9.32 1 94.69 430 ALA A CA 1
ATOM 3107 C C . ALA A 1 430 ? 12.578 11.219 8.242 1 94.69 430 ALA A C 1
ATOM 3109 O O . ALA A 1 430 ? 13.117 10.141 8 1 94.69 430 ALA A O 1
ATOM 3110 N N . ILE A 1 431 ? 12.805 12.312 7.586 1 92.81 431 ILE A N 1
ATOM 3111 C CA . ILE A 1 431 ? 13.828 12.398 6.547 1 92.81 431 ILE A CA 1
ATOM 3112 C C . ILE A 1 431 ? 14.672 13.648 6.75 1 92.81 431 ILE A C 1
ATOM 3114 O O . ILE A 1 431 ? 14.141 14.734 7 1 92.81 431 ILE A O 1
ATOM 3118 N N . LEU A 1 432 ? 15.938 13.438 6.758 1 91.94 432 LEU A N 1
ATOM 3119 C CA . LEU A 1 432 ? 16.891 14.547 6.832 1 91.94 432 LEU A CA 1
ATOM 3120 C C . LEU A 1 432 ? 17.359 14.945 5.441 1 91.94 432 LEU A C 1
ATOM 3122 O O . LEU A 1 432 ? 17.922 14.117 4.711 1 91.94 432 LEU A O 1
ATOM 3126 N N . LEU A 1 433 ? 17.109 16.219 5.121 1 93.06 433 LEU A N 1
ATOM 3127 C CA . LEU A 1 433 ? 17.547 16.781 3.838 1 93.06 433 LEU A CA 1
ATOM 3128 C C . LEU A 1 433 ? 18.688 17.766 4.031 1 93.06 433 LEU A C 1
ATOM 3130 O O . LEU A 1 433 ? 18.766 18.438 5.062 1 93.06 433 LEU A O 1
ATOM 3134 N N . GLN A 1 434 ? 19.484 17.812 2.984 1 90.25 434 GLN A N 1
ATOM 3135 C CA . GLN A 1 434 ? 20.578 18.781 2.959 1 90.25 434 GLN A CA 1
ATOM 3136 C C . GLN A 1 434 ? 20.625 19.516 1.626 1 90.25 434 GLN A C 1
ATOM 3138 O O . GLN A 1 434 ? 20.391 18.922 0.57 1 90.25 434 GLN A O 1
ATOM 3143 N N . VAL A 1 435 ? 20.828 20.844 1.711 1 89.19 435 VAL A N 1
ATOM 3144 C CA . VAL A 1 435 ? 21.047 21.656 0.519 1 89.19 435 VAL A CA 1
ATOM 3145 C C . VAL A 1 435 ? 22.391 22.391 0.638 1 89.19 435 VAL A C 1
ATOM 3147 O O . VAL A 1 435 ? 22.719 22.922 1.699 1 89.19 435 VAL A O 1
ATOM 3150 N N . ARG A 1 436 ? 23.156 22.281 -0.465 1 84.44 436 ARG A N 1
ATOM 3151 C CA . ARG A 1 436 ? 24.438 22.953 -0.568 1 84.44 436 ARG A CA 1
ATOM 3152 C C . ARG A 1 436 ? 24.547 23.734 -1.875 1 84.44 436 ARG A C 1
ATOM 3154 O O . ARG A 1 436 ? 23.734 23.547 -2.787 1 84.44 436 ARG A O 1
ATOM 3161 N N . ARG A 1 437 ? 25.562 24.766 -1.796 1 72.81 437 ARG A N 1
ATOM 3162 C CA . ARG A 1 437 ? 25.797 25.516 -3.033 1 72.81 437 ARG A CA 1
ATOM 3163 C C . ARG A 1 437 ? 26.188 24.578 -4.168 1 72.81 437 ARG A C 1
ATOM 3165 O O . ARG A 1 437 ? 26.953 23.625 -3.953 1 72.81 437 ARG A O 1
ATOM 3172 N N . ARG A 1 438 ? 25.453 24.719 -5.223 1 60.97 438 ARG A N 1
ATOM 3173 C CA . ARG A 1 438 ? 25.703 23.938 -6.43 1 60.97 438 ARG A CA 1
ATOM 3174 C C . ARG A 1 438 ? 27.156 24.078 -6.879 1 60.97 438 ARG A C 1
ATOM 3176 O O . ARG A 1 438 ? 27.734 25.156 -6.766 1 60.97 438 ARG A O 1
ATOM 3183 N N . GLY A 1 439 ? 27.859 22.984 -7.137 1 54.5 439 GLY A N 1
ATOM 3184 C CA . GLY A 1 439 ? 29.266 22.938 -7.531 1 54.5 439 GLY A CA 1
ATOM 3185 C C . GLY A 1 439 ? 30.156 22.344 -6.457 1 54.5 439 GLY A C 1
ATOM 3186 O O . GLY A 1 439 ? 31.312 21.984 -6.727 1 54.5 439 GLY A O 1
ATOM 3187 N N . THR A 1 440 ? 29.766 22.531 -5.273 1 41.72 440 THR A N 1
ATOM 3188 C CA . THR A 1 440 ? 30.641 22 -4.23 1 41.72 440 THR A CA 1
ATOM 3189 C C . THR A 1 440 ? 30.234 20.594 -3.838 1 41.72 440 THR A C 1
ATOM 3191 O O . THR A 1 440 ? 30.734 20.047 -2.854 1 41.72 440 THR A O 1
ATOM 3194 N N . SER A 1 441 ? 29.25 20.172 -4.227 1 41.03 441 SER A N 1
ATOM 3195 C CA . SER A 1 441 ? 28.75 18.938 -3.633 1 41.03 441 SER A CA 1
ATOM 3196 C C . SER A 1 441 ? 29.672 17.766 -3.934 1 41.03 441 SER A C 1
ATOM 3198 O O . SER A 1 441 ? 30.016 17.531 -5.094 1 41.03 441 SER A O 1
ATOM 3200 N N . PRO A 1 442 ? 30.391 17.312 -2.916 1 32.72 442 PRO A N 1
ATOM 3201 C CA . PRO A 1 442 ? 31.172 16.094 -3.174 1 32.72 442 PRO A CA 1
ATOM 3202 C C . PRO A 1 442 ? 30.312 14.969 -3.762 1 32.72 442 PRO A C 1
ATOM 3204 O O . PRO A 1 442 ? 29.109 14.898 -3.504 1 32.72 442 PRO A O 1
ATOM 3207 N N . ARG A 1 443 ? 30.703 14.406 -4.891 1 34.34 443 ARG A N 1
ATOM 3208 C CA . ARG A 1 443 ? 30.297 13.188 -5.566 1 34.34 443 ARG A CA 1
ATOM 3209 C C . ARG A 1 443 ? 30.156 12.031 -4.578 1 34.34 443 ARG A C 1
ATOM 3211 O O . ARG A 1 443 ? 31.172 11.508 -4.09 1 34.34 443 ARG A O 1
ATOM 3218 N N . VAL A 1 444 ? 29.359 12.094 -3.559 1 27.14 444 VAL A N 1
ATOM 3219 C CA . VAL A 1 444 ? 29.203 10.781 -2.939 1 27.14 444 VAL A CA 1
ATOM 3220 C C . VAL A 1 444 ? 28.172 9.961 -3.709 1 27.14 444 VAL A C 1
ATOM 3222 O O . VAL A 1 444 ? 27.094 10.469 -4.035 1 27.14 444 VAL A O 1
ATOM 3225 N N . MET B 1 1 ? -0.653 -10.531 2.812 1 85.88 1 MET B N 1
ATOM 3226 C CA . MET B 1 1 ? -1.915 -11.242 2.988 1 85.88 1 MET B CA 1
ATOM 3227 C C . MET B 1 1 ? -2.945 -10.789 1.96 1 85.88 1 MET B C 1
ATOM 3229 O O . MET B 1 1 ? -2.895 -9.656 1.484 1 85.88 1 MET B O 1
ATOM 3233 N N . GLU B 1 2 ? -3.74 -11.773 1.585 1 89.19 2 GLU B N 1
ATOM 3234 C CA . GLU B 1 2 ? -4.809 -11.508 0.627 1 89.19 2 GLU B CA 1
ATOM 3235 C C . GLU B 1 2 ? -6.047 -12.336 0.934 1 89.19 2 GLU B C 1
ATOM 3237 O O . GLU B 1 2 ? -5.945 -13.531 1.234 1 89.19 2 GLU B O 1
ATOM 3242 N N . SER B 1 3 ? -7.203 -11.625 0.984 1 89.12 3 SER B N 1
ATOM 3243 C CA . SER B 1 3 ? -8.5 -12.281 1.07 1 89.12 3 SER B CA 1
ATOM 3244 C C . SER B 1 3 ? -9.367 -11.953 -0.14 1 89.12 3 SER B C 1
ATOM 3246 O O . SER B 1 3 ? -10.172 -11.016 -0.099 1 89.12 3 SER B O 1
ATOM 3248 N N . MET B 1 4 ? -9.188 -12.766 -1.14 1 90.56 4 MET B N 1
ATOM 3249 C CA . MET B 1 4 ? -9.93 -12.523 -2.377 1 90.56 4 MET B CA 1
ATOM 3250 C C . MET B 1 4 ? -11.398 -12.898 -2.217 1 90.56 4 MET B C 1
ATOM 3252 O O . MET B 1 4 ? -12.273 -12.211 -2.738 1 90.56 4 MET B O 1
ATOM 3256 N N . SER B 1 5 ? -11.695 -13.93 -1.444 1 87.06 5 SER B N 1
ATOM 3257 C CA . SER B 1 5 ? -13.055 -14.43 -1.254 1 87.06 5 SER B CA 1
ATOM 3258 C C . SER B 1 5 ? -13.906 -13.422 -0.483 1 87.06 5 SER B C 1
ATOM 3260 O O . SER B 1 5 ? -15.133 -13.492 -0.514 1 87.06 5 SER B O 1
ATOM 3262 N N . ARG B 1 6 ? -13.219 -12.547 0.185 1 87 6 ARG B N 1
ATOM 3263 C CA . ARG B 1 6 ? -13.953 -11.594 1.007 1 87 6 ARG B CA 1
ATOM 3264 C C . ARG B 1 6 ? -13.797 -10.172 0.473 1 87 6 ARG B C 1
ATOM 3266 O O . ARG B 1 6 ? -14.117 -9.203 1.166 1 87 6 ARG B O 1
ATOM 3273 N N . ALA B 1 7 ? -13.312 -10.055 -0.71 1 91.94 7 ALA B N 1
ATOM 3274 C CA . ALA B 1 7 ? -13.195 -8.719 -1.289 1 91.94 7 ALA B CA 1
ATOM 3275 C C . ALA B 1 7 ? -14.562 -8.047 -1.373 1 91.94 7 ALA B C 1
ATOM 3277 O O . ALA B 1 7 ? -15.547 -8.672 -1.764 1 91.94 7 ALA B O 1
ATOM 3278 N N . PRO B 1 8 ? -14.688 -6.844 -1.01 1 93.19 8 PRO B N 1
ATOM 3279 C CA . PRO B 1 8 ? -15.984 -6.16 -0.974 1 93.19 8 PRO B CA 1
ATOM 3280 C C . PRO B 1 8 ? -16.375 -5.57 -2.326 1 93.19 8 PRO B C 1
ATOM 3282 O O . PRO B 1 8 ? -15.57 -5.574 -3.264 1 93.19 8 PRO B O 1
ATOM 3285 N N . HIS B 1 9 ? -17.625 -5.242 -2.41 1 94.38 9 HIS B N 1
ATOM 3286 C CA . HIS B 1 9 ? -18.062 -4.262 -3.396 1 94.38 9 HIS B CA 1
ATOM 3287 C C . HIS B 1 9 ? -18.016 -2.85 -2.824 1 94.38 9 HIS B C 1
ATOM 3289 O O . HIS B 1 9 ? -18.141 -2.66 -1.612 1 94.38 9 HIS B O 1
ATOM 3295 N N . VAL B 1 10 ? -17.734 -1.892 -3.654 1 94.19 10 VAL B N 1
ATOM 3296 C CA . VAL B 1 10 ? -17.594 -0.503 -3.23 1 94.19 10 VAL B CA 1
ATOM 3297 C C . VAL B 1 10 ? -18.719 0.344 -3.84 1 94.19 10 VAL B C 1
ATOM 3299 O O . VAL B 1 10 ? -19.109 0.12 -4.984 1 94.19 10 VAL B O 1
ATOM 3302 N N . VAL B 1 11 ? -19.219 1.265 -3.064 1 92.06 11 VAL B N 1
ATOM 3303 C CA . VAL B 1 11 ? -20.297 2.139 -3.516 1 92.06 11 VAL B CA 1
ATOM 3304 C C . VAL B 1 11 ? -19.969 3.59 -3.182 1 92.06 11 VAL B C 1
ATOM 3306 O O . VAL B 1 11 ? -19.453 3.883 -2.096 1 92.06 11 VAL B O 1
ATOM 3309 N N . SER B 1 12 ? -20.156 4.48 -4.109 1 90.56 12 SER B N 1
ATOM 3310 C CA . SER B 1 12 ? -19.891 5.902 -3.918 1 90.56 12 SER B CA 1
ATOM 3311 C C . SER B 1 12 ? -21.156 6.652 -3.51 1 90.56 12 SER B C 1
ATOM 3313 O O . SER B 1 12 ? -21.969 7.023 -4.363 1 90.56 12 SER B O 1
ATOM 3315 N N . ILE B 1 13 ? -21.281 6.906 -2.201 1 88.56 13 ILE B N 1
ATOM 3316 C CA . ILE B 1 13 ? -22.516 7.531 -1.746 1 88.56 13 ILE B CA 1
ATOM 3317 C C . ILE B 1 13 ? -22.203 8.633 -0.738 1 88.56 13 ILE B C 1
ATOM 3319 O O . ILE B 1 13 ? -22.969 8.875 0.194 1 88.56 13 ILE B O 1
ATOM 3323 N N . ARG B 1 14 ? -21.031 9.203 -0.827 1 86.94 14 ARG B N 1
ATOM 3324 C CA . ARG B 1 14 ? -20.625 10.242 0.117 1 86.94 14 ARG B CA 1
ATOM 3325 C C . ARG B 1 14 ? -21.547 11.453 0.03 1 86.94 14 ARG B C 1
ATOM 3327 O O . ARG B 1 14 ? -21.688 12.203 0.995 1 86.94 14 ARG B O 1
ATOM 3334 N N . ASP B 1 15 ? -22.156 11.711 -1.077 1 81.38 15 ASP B N 1
ATOM 3335 C CA . ASP B 1 15 ? -23.109 12.805 -1.231 1 81.38 15 ASP B CA 1
ATOM 3336 C C . ASP B 1 15 ? -24.359 12.57 -0.382 1 81.38 15 ASP B C 1
ATOM 3338 O O . ASP B 1 15 ? -25.047 13.523 0.004 1 81.38 15 ASP B O 1
ATOM 3342 N N . ARG B 1 16 ? -24.719 11.258 -0.12 1 83.44 16 ARG B N 1
ATOM 3343 C CA . ARG B 1 16 ? -25.891 10.891 0.674 1 83.44 16 ARG B CA 1
ATOM 3344 C C . ARG B 1 16 ? -25.516 10.672 2.135 1 83.44 16 ARG B C 1
ATOM 3346 O O . ARG B 1 16 ? -26.25 11.047 3.039 1 83.44 16 ARG B O 1
ATOM 3353 N N . VAL B 1 17 ? -24.375 10.008 2.215 1 88.38 17 VAL B N 1
ATOM 3354 C CA . VAL B 1 17 ? -23.844 9.711 3.541 1 88.38 17 VAL B CA 1
ATOM 3355 C C . VAL B 1 17 ? -22.438 10.281 3.672 1 88.38 17 VAL B C 1
ATOM 3357 O O . VAL B 1 17 ? -21.453 9.672 3.23 1 88.38 17 VAL B O 1
ATOM 3360 N N . LYS B 1 18 ? -22.328 11.414 4.328 1 82.81 18 LYS B N 1
ATOM 3361 C CA . LYS B 1 18 ? -21.078 12.148 4.359 1 82.81 18 LYS B CA 1
ATOM 3362 C C . LYS B 1 18 ? -20.047 11.445 5.242 1 82.81 18 LYS B C 1
ATOM 3364 O O . LYS B 1 18 ? -18.859 11.406 4.906 1 82.81 18 LYS B O 1
ATOM 3369 N N . PHE B 1 19 ? -20.625 10.938 6.469 1 86.25 19 PHE B N 1
ATOM 3370 C CA . PHE B 1 19 ? -19.703 10.344 7.43 1 86.25 19 PHE B CA 1
ATOM 3371 C C . PHE B 1 19 ? -20.344 9.156 8.141 1 86.25 19 PHE B C 1
ATOM 3373 O O . PHE B 1 19 ? -21.547 9.188 8.438 1 86.25 19 PHE B O 1
ATOM 3380 N N . GLY B 1 20 ? -19.5 8.148 8.328 1 89.62 20 GLY B N 1
ATOM 3381 C CA . GLY B 1 20 ? -19.953 7.082 9.203 1 89.62 20 GLY B CA 1
ATOM 3382 C C . GLY B 1 20 ? -20.469 5.871 8.445 1 89.62 20 GLY B C 1
ATOM 3383 O O . GLY B 1 20 ? -20.859 5.98 7.285 1 89.62 20 GLY B O 1
ATOM 3384 N N . ASP B 1 21 ? -20.469 4.75 9.141 1 90.5 21 ASP B N 1
ATOM 3385 C CA . ASP B 1 21 ? -21.078 3.529 8.617 1 90.5 21 ASP B CA 1
ATOM 3386 C C . ASP B 1 21 ? -22.562 3.721 8.367 1 90.5 21 ASP B C 1
ATOM 3388 O O . ASP B 1 21 ? -23.188 4.598 8.961 1 90.5 21 ASP B O 1
ATOM 3392 N N . THR B 1 22 ? -23.062 2.938 7.414 1 91.44 22 THR B N 1
ATOM 3393 C CA . THR B 1 22 ? -24.484 2.984 7.094 1 91.44 22 THR B CA 1
ATOM 3394 C C . THR B 1 22 ? -24.984 1.617 6.629 1 91.44 22 THR B C 1
ATOM 3396 O O . THR B 1 22 ? -24.422 0.587 6.996 1 91.44 22 THR B O 1
ATOM 3399 N N . ASP B 1 23 ? -26.141 1.614 6.09 1 89 23 ASP B N 1
ATOM 3400 C CA . ASP B 1 23 ? -26.688 0.36 5.574 1 89 23 ASP B CA 1
ATOM 3401 C C . ASP B 1 23 ? -27.438 0.585 4.27 1 89 23 ASP B C 1
ATOM 3403 O O . ASP B 1 23 ? -27.453 1.695 3.734 1 89 23 ASP B O 1
ATOM 3407 N N . SER B 1 24 ? -28.016 -0.47 3.75 1 87.31 24 SER B N 1
ATOM 3408 C CA . SER B 1 24 ? -28.609 -0.464 2.418 1 87.31 24 SER B CA 1
ATOM 3409 C C . SER B 1 24 ? -29.844 0.437 2.367 1 87.31 24 SER B C 1
ATOM 3411 O O . SER B 1 24 ? -30.297 0.804 1.285 1 87.31 24 SER B O 1
ATOM 3413 N N . ALA B 1 25 ? -30.375 0.812 3.525 1 82.69 25 ALA B N 1
ATOM 3414 C CA . ALA B 1 25 ? -31.5 1.734 3.541 1 82.69 25 ALA B CA 1
ATOM 3415 C C . ALA B 1 25 ? -31.109 3.1 2.986 1 82.69 25 ALA B C 1
ATOM 3417 O O . ALA B 1 25 ? -31.938 3.811 2.42 1 82.69 25 ALA B O 1
ATOM 3418 N N . SER B 1 26 ? -29.844 3.402 3.158 1 85.19 26 SER B N 1
ATOM 3419 C CA . SER B 1 26 ? -29.344 4.699 2.711 1 85.19 26 SER B CA 1
ATOM 3420 C C . SER B 1 26 ? -29.312 4.785 1.188 1 85.19 26 SER B C 1
ATOM 3422 O O . SER B 1 26 ? -29.156 5.867 0.625 1 85.19 26 SER B O 1
ATOM 3424 N N . LEU B 1 27 ? -29.469 3.713 0.544 1 82.75 27 LEU B N 1
ATOM 3425 C CA . LEU B 1 27 ? -29.422 3.695 -0.914 1 82.75 27 LEU B CA 1
ATOM 3426 C C . LEU B 1 27 ? -30.812 3.938 -1.507 1 82.75 27 LEU B C 1
ATOM 3428 O O . LEU B 1 27 ? -30.938 4.168 -2.711 1 82.75 27 LEU B O 1
ATOM 3432 N N . ALA B 1 28 ? -31.859 3.871 -0.709 1 70.06 28 ALA B N 1
ATOM 3433 C CA . ALA B 1 28 ? -33.219 4.062 -1.164 1 70.06 28 ALA B CA 1
ATOM 3434 C C . ALA B 1 28 ? -33.562 5.547 -1.307 1 70.06 28 ALA B C 1
ATOM 3436 O O . ALA B 1 28 ? -33.156 6.363 -0.48 1 70.06 28 ALA B O 1
ATOM 3437 N N . SER B 1 29 ? -33.25 6.23 -2.385 1 57.5 29 SER B N 1
ATOM 3438 C CA . SER B 1 29 ? -33.562 7.641 -2.561 1 57.5 29 SER B CA 1
ATOM 3439 C C . SER B 1 29 ? -35.062 7.898 -2.342 1 57.5 29 SER B C 1
ATOM 3441 O O . SER B 1 29 ? -35.906 7.254 -2.965 1 57.5 29 SER B O 1
ATOM 3443 N N . PRO B 1 30 ? -35.469 8.703 -1.262 1 51.25 30 PRO B N 1
ATOM 3444 C CA . PRO B 1 30 ? -36.875 9.008 -1.152 1 51.25 30 PRO B CA 1
ATOM 3445 C C . PRO B 1 30 ? -37.469 9.594 -2.438 1 51.25 30 PRO B C 1
ATOM 3447 O O . PRO B 1 30 ? -38.625 9.352 -2.762 1 51.25 30 PRO B O 1
ATOM 3450 N N . GLU B 1 31 ? -36.875 10.781 -2.863 1 49.94 31 GLU B N 1
ATOM 3451 C CA . GLU B 1 31 ? -37.562 11.617 -3.84 1 49.94 31 GLU B CA 1
ATOM 3452 C C . GLU B 1 31 ? -37.531 10.984 -5.23 1 49.94 31 GLU B C 1
ATOM 3454 O O . GLU B 1 31 ? -38.188 11.484 -6.16 1 49.94 31 GLU B O 1
ATOM 3459 N N . ALA B 1 32 ? -36.438 10.281 -5.602 1 44.94 32 ALA B N 1
ATOM 3460 C CA . ALA B 1 32 ? -36.375 10.086 -7.047 1 44.94 32 ALA B CA 1
ATOM 3461 C C . ALA B 1 32 ? -37.375 9.055 -7.52 1 44.94 32 ALA B C 1
ATOM 3463 O O . ALA B 1 32 ? -37.469 7.949 -6.969 1 44.94 32 ALA B O 1
ATOM 3464 N N . GLU B 1 33 ? -38.406 9.367 -8.031 1 47.12 33 GLU B N 1
ATOM 3465 C CA . GLU B 1 33 ? -39.406 8.594 -8.781 1 47.12 33 GLU B CA 1
ATOM 3466 C C . GLU B 1 33 ? -38.75 7.402 -9.484 1 47.12 33 GLU B C 1
ATOM 3468 O O . GLU B 1 33 ? -39.344 6.32 -9.539 1 47.12 33 GLU B O 1
ATOM 3473 N N . GLU B 1 34 ? -37.906 7.629 -10.516 1 47.84 34 GLU B N 1
ATOM 3474 C CA . GLU B 1 34 ? -37.219 6.574 -11.258 1 47.84 34 GLU B CA 1
ATOM 3475 C C . GLU B 1 34 ? -35.969 6.102 -10.516 1 47.84 34 GLU B C 1
ATOM 3477 O O . GLU B 1 34 ? -35.031 6.883 -10.297 1 47.84 34 GLU B O 1
ATOM 3482 N N . GLU B 1 35 ? -36.031 5.266 -9.594 1 52.19 35 GLU B N 1
ATOM 3483 C CA . GLU B 1 35 ? -35.125 4.684 -8.617 1 52.19 35 GLU B CA 1
ATOM 3484 C C . GLU B 1 35 ? -33.781 4.32 -9.258 1 52.19 35 GLU B C 1
ATOM 3486 O O . GLU B 1 35 ? -33.625 3.248 -9.844 1 52.19 35 GLU B O 1
ATOM 3491 N N . ALA B 1 36 ? -33.062 5.23 -9.812 1 64.06 36 ALA B N 1
ATOM 3492 C CA . ALA B 1 36 ? -31.766 4.887 -10.406 1 64.06 36 ALA B CA 1
ATOM 3493 C C . ALA B 1 36 ? -30.891 4.121 -9.422 1 64.06 36 ALA B C 1
ATOM 3495 O O . ALA B 1 36 ? -30.719 4.547 -8.281 1 64.06 36 ALA B O 1
ATOM 3496 N N . GLN B 1 37 ? -30.719 2.779 -9.711 1 81.12 37 GLN B N 1
ATOM 3497 C CA . GLN B 1 37 ? -29.875 1.869 -8.938 1 81.12 37 GLN B CA 1
ATOM 3498 C C . GLN B 1 37 ? -28.469 2.424 -8.797 1 81.12 37 GLN B C 1
ATOM 3500 O O . GLN B 1 37 ? -27.938 3.051 -9.719 1 81.12 37 GLN B O 1
ATOM 3505 N N . THR B 1 38 ? -28.109 2.443 -7.543 1 87.19 38 THR B N 1
ATOM 3506 C CA . THR B 1 38 ? -26.75 2.898 -7.266 1 87.19 38 THR B CA 1
ATOM 3507 C C . THR B 1 38 ? -25.734 1.839 -7.676 1 87.19 38 THR B C 1
ATOM 3509 O O . THR B 1 38 ? -25.797 0.698 -7.215 1 87.19 38 THR B O 1
ATOM 3512 N N . PRO B 1 39 ? -24.859 2.188 -8.555 1 89.19 39 PRO B N 1
ATOM 3513 C CA . PRO B 1 39 ? -23.875 1.204 -8.992 1 89.19 39 PRO B CA 1
ATOM 3514 C C . PRO B 1 39 ? -22.906 0.798 -7.871 1 89.19 39 PRO B C 1
ATOM 3516 O O . PRO B 1 39 ? -22.562 1.625 -7.027 1 89.19 39 PRO B O 1
ATOM 3519 N N . MET B 1 40 ? -22.547 -0.472 -7.891 1 92 40 MET B N 1
ATOM 3520 C CA . MET B 1 40 ? -21.547 -1.03 -6.977 1 92 40 MET B CA 1
ATOM 3521 C C . MET B 1 40 ? -20.422 -1.698 -7.75 1 92 40 MET B C 1
ATOM 3523 O O . MET B 1 40 ? -20.672 -2.516 -8.641 1 92 40 MET B O 1
ATOM 3527 N N . VAL B 1 41 ? -19.188 -1.347 -7.34 1 93.5 41 VAL B N 1
ATOM 3528 C CA . VAL B 1 41 ? -18.016 -1.805 -8.078 1 93.5 41 VAL B CA 1
ATOM 3529 C C . VAL B 1 41 ? -17.359 -2.961 -7.332 1 93.5 41 VAL B C 1
ATOM 3531 O O . VAL B 1 41 ? -17.141 -2.885 -6.121 1 93.5 41 VAL B O 1
ATOM 3534 N N . ASP B 1 42 ? -17.062 -4.02 -8.086 1 93.94 42 ASP B N 1
ATOM 3535 C CA . ASP B 1 42 ? -16.359 -5.168 -7.531 1 93.94 42 ASP B CA 1
ATOM 3536 C C . ASP B 1 42 ? -14.883 -4.844 -7.297 1 93.94 42 ASP B C 1
ATOM 3538 O O . ASP B 1 42 ? -14.102 -4.766 -8.25 1 93.94 42 ASP B O 1
ATOM 3542 N N . ALA B 1 43 ? -14.508 -4.773 -6.031 1 92.44 43 ALA B N 1
ATOM 3543 C CA . ALA B 1 43 ? -13.141 -4.391 -5.703 1 92.44 43 ALA B CA 1
ATOM 3544 C C . ALA B 1 43 ? -12.156 -5.48 -6.113 1 92.44 43 ALA B C 1
ATOM 3546 O O . ALA B 1 43 ? -11 -5.195 -6.441 1 92.44 43 ALA B O 1
ATOM 3547 N N . LEU B 1 44 ? -12.555 -6.707 -6.141 1 92.06 44 LEU B N 1
ATOM 3548 C CA . LEU B 1 44 ? -11.703 -7.809 -6.566 1 92.06 44 LEU B CA 1
ATOM 3549 C C . LEU B 1 44 ? -11.25 -7.625 -8.008 1 92.06 44 LEU B C 1
ATOM 3551 O O . LEU B 1 44 ? -10.062 -7.754 -8.32 1 92.06 44 LEU B O 1
ATOM 3555 N N . LEU B 1 45 ? -12.203 -7.273 -8.82 1 90.81 45 LEU B N 1
ATOM 3556 C CA . LEU B 1 45 ? -11.898 -7.078 -10.234 1 90.81 45 LEU B CA 1
ATOM 3557 C C . LEU B 1 45 ? -11.164 -5.766 -10.461 1 90.81 45 LEU B C 1
ATOM 3559 O O . LEU B 1 45 ? -10.078 -5.75 -11.047 1 90.81 45 LEU B O 1
ATOM 3563 N N . ARG B 1 46 ? -11.68 -4.75 -9.922 1 89.75 46 ARG B N 1
ATOM 3564 C CA . ARG B 1 46 ? -11.172 -3.41 -10.195 1 89.75 46 ARG B CA 1
ATOM 3565 C C . ARG B 1 46 ? -9.75 -3.244 -9.68 1 89.75 46 ARG B C 1
ATOM 3567 O O . ARG B 1 46 ? -8.883 -2.713 -10.375 1 89.75 46 ARG B O 1
ATOM 3574 N N . ASP B 1 47 ? -9.531 -3.725 -8.469 1 86.12 47 ASP B N 1
ATOM 3575 C CA . ASP B 1 47 ? -8.234 -3.482 -7.84 1 86.12 47 ASP B CA 1
ATOM 3576 C C . ASP B 1 47 ? -7.297 -4.672 -8.039 1 86.12 47 ASP B C 1
ATOM 3578 O O . ASP B 1 47 ? -6.078 -4.535 -7.91 1 86.12 47 ASP B O 1
ATOM 3582 N N . GLY B 1 48 ? -7.785 -5.758 -8.398 1 88.12 48 GLY B N 1
ATOM 3583 C CA . GLY B 1 48 ? -6.949 -6.945 -8.367 1 88.12 48 GLY B CA 1
ATOM 3584 C C . GLY B 1 48 ? -6.738 -7.57 -9.734 1 88.12 48 GLY B C 1
ATOM 3585 O O . GLY B 1 48 ? -5.641 -8.031 -10.047 1 88.12 48 GLY B O 1
ATOM 3586 N N . LEU B 1 49 ? -7.816 -7.547 -10.578 1 90.88 49 LEU B N 1
ATOM 3587 C CA . LEU B 1 49 ? -7.738 -8.453 -11.719 1 90.88 49 LEU B CA 1
ATOM 3588 C C . LEU B 1 49 ? -7.906 -7.695 -13.031 1 90.88 49 LEU B C 1
ATOM 3590 O O . LEU B 1 49 ? -7.746 -8.273 -14.109 1 90.88 49 LEU B O 1
ATOM 3594 N N . ILE B 1 50 ? -8.227 -6.414 -13 1 89.19 50 ILE B N 1
ATOM 3595 C CA . ILE B 1 50 ? -8.32 -5.566 -14.18 1 89.19 50 ILE B CA 1
ATOM 3596 C C . ILE B 1 50 ? -7.141 -4.598 -14.219 1 89.19 50 ILE B C 1
ATOM 3598 O O . ILE B 1 50 ? -6.793 -3.994 -13.203 1 89.19 50 ILE B O 1
ATOM 3602 N N . ASP B 1 51 ? -6.566 -4.594 -15.336 1 85.06 51 ASP B N 1
ATOM 3603 C CA . ASP B 1 51 ? -5.438 -3.688 -15.516 1 85.06 51 ASP B CA 1
ATOM 3604 C C . ASP B 1 51 ? -5.895 -2.23 -15.508 1 85.06 51 ASP B C 1
ATOM 3606 O O . ASP B 1 51 ? -6.785 -1.852 -16.266 1 85.06 51 ASP B O 1
ATOM 3610 N N . SER B 1 52 ? -5.223 -1.419 -14.734 1 77.75 52 SER B N 1
ATOM 3611 C CA . SER B 1 52 ? -5.645 -0.039 -14.523 1 77.75 52 SER B CA 1
ATOM 3612 C C . SER B 1 52 ? -5.352 0.823 -15.75 1 77.75 52 SER B C 1
ATOM 3614 O O . SER B 1 52 ? -5.93 1.9 -15.906 1 77.75 52 SER B O 1
ATOM 3616 N N . PHE B 1 53 ? -4.535 0.359 -16.641 1 72.62 53 PHE B N 1
ATOM 3617 C CA . PHE B 1 53 ? -4.145 1.164 -17.797 1 72.62 53 PHE B CA 1
ATOM 3618 C C . PHE B 1 53 ? -5 0.819 -19.016 1 72.62 53 PHE B C 1
ATOM 3620 O O . PHE B 1 53 ? -5.328 1.696 -19.812 1 72.62 53 PHE B O 1
ATOM 3627 N N . SER B 1 54 ? -5.395 -0.406 -19.172 1 77.19 54 SER B N 1
ATOM 3628 C CA . SER B 1 54 ? -6.105 -0.858 -20.359 1 77.19 54 SER B CA 1
ATOM 3629 C C . SER B 1 54 ? -7.578 -1.13 -20.062 1 77.19 54 SER B C 1
ATOM 3631 O O . SER B 1 54 ? -8.391 -1.257 -20.969 1 77.19 54 SER B O 1
ATOM 3633 N N . ASP B 1 55 ? -7.871 -1.279 -18.812 1 81.94 55 ASP B N 1
ATOM 3634 C CA . ASP B 1 55 ? -9.211 -1.64 -18.344 1 81.94 55 ASP B CA 1
ATOM 3635 C C . ASP B 1 55 ? -9.594 -3.037 -18.828 1 81.94 55 ASP B C 1
ATOM 3637 O O . ASP B 1 55 ? -10.781 -3.352 -18.953 1 81.94 55 ASP B O 1
ATOM 3641 N N . LEU B 1 56 ? -8.609 -3.814 -19.188 1 86.06 56 LEU B N 1
ATOM 3642 C CA . LEU B 1 56 ? -8.828 -5.203 -19.578 1 86.06 56 LEU B CA 1
ATOM 3643 C C . LEU B 1 56 ? -8.461 -6.152 -18.453 1 86.06 56 LEU B C 1
ATOM 3645 O O . LEU B 1 56 ? -7.547 -5.871 -17.672 1 86.06 56 LEU B O 1
ATOM 3649 N N . HIS B 1 57 ? -9.234 -7.227 -18.391 1 89.88 57 HIS B N 1
ATOM 3650 C CA . HIS B 1 57 ? -8.883 -8.281 -17.453 1 89.88 57 HIS B CA 1
ATOM 3651 C C . HIS B 1 57 ? -7.473 -8.805 -17.719 1 89.88 57 HIS B C 1
ATOM 3653 O O . HIS B 1 57 ? -7.086 -9 -18.859 1 89.88 57 HIS B O 1
ATOM 3659 N N . MET B 1 58 ? -6.746 -9.086 -16.672 1 91.5 58 MET B N 1
ATOM 3660 C CA . MET B 1 58 ? -5.367 -9.555 -16.812 1 91.5 58 MET B CA 1
ATOM 3661 C C . MET B 1 58 ? -5.309 -10.867 -17.578 1 91.5 58 MET B C 1
ATOM 3663 O O . MET B 1 58 ? -4.301 -11.164 -18.234 1 91.5 58 MET B O 1
ATOM 3667 N N . GLY B 1 59 ? -6.371 -11.633 -17.516 1 92.75 59 GLY B N 1
ATOM 3668 C CA . GLY B 1 59 ? -6.453 -12.852 -18.297 1 92.75 59 GLY B CA 1
ATOM 3669 C C . GLY B 1 59 ? -6.406 -12.594 -19.797 1 92.75 59 GLY B C 1
ATOM 3670 O O . GLY B 1 59 ? -5.906 -13.43 -20.562 1 92.75 59 GLY B O 1
ATOM 3671 N N . VAL B 1 60 ? -6.992 -11.438 -20.219 1 91.06 60 VAL B N 1
ATOM 3672 C CA . VAL B 1 60 ? -6.934 -11.055 -21.625 1 91.06 60 VAL B CA 1
ATOM 3673 C C . VAL B 1 60 ? -5.488 -10.789 -22.031 1 91.06 60 VAL B C 1
ATOM 3675 O O . VAL B 1 60 ? -5.047 -11.211 -23.109 1 91.06 60 VAL B O 1
ATOM 3678 N N . ALA B 1 61 ? -4.789 -10.133 -21.172 1 90.12 61 ALA B N 1
ATOM 3679 C CA . ALA B 1 61 ? -3.367 -9.898 -21.406 1 90.12 61 ALA B CA 1
ATOM 3680 C C . ALA B 1 61 ? -2.594 -11.219 -21.453 1 90.12 61 ALA B C 1
ATOM 3682 O O . ALA B 1 61 ? -1.664 -11.375 -22.25 1 90.12 61 ALA B O 1
ATOM 3683 N N . GLY B 1 62 ? -2.971 -12.125 -20.578 1 92.88 62 GLY B N 1
ATOM 3684 C CA . GLY B 1 62 ? -2.385 -13.453 -20.609 1 92.88 62 GLY B CA 1
ATOM 3685 C C . GLY B 1 62 ? -2.605 -14.172 -21.938 1 92.88 62 GLY B C 1
ATOM 3686 O O . GLY B 1 62 ? -1.67 -14.742 -22.5 1 92.88 62 GLY B O 1
ATOM 3687 N N . GLU B 1 63 ? -3.83 -14.133 -22.438 1 91.62 63 GLU B N 1
ATOM 3688 C CA . GLU B 1 63 ? -4.156 -14.742 -23.719 1 91.62 63 GLU B CA 1
ATOM 3689 C C . GLU B 1 63 ? -3.359 -14.102 -24.844 1 91.62 63 GLU B C 1
ATOM 3691 O O . GLU B 1 63 ? -2.848 -14.805 -25.719 1 91.62 63 GLU B O 1
ATOM 3696 N N . LEU B 1 64 ? -3.305 -12.781 -24.828 1 87.44 64 LEU B N 1
ATOM 3697 C CA . LEU B 1 64 ? -2.549 -12.062 -25.844 1 87.44 64 LEU B CA 1
ATOM 3698 C C . LEU B 1 64 ? -1.103 -12.539 -25.906 1 87.44 64 LEU B C 1
ATOM 3700 O O . LEU B 1 64 ? -0.594 -12.883 -26.969 1 87.44 64 LEU B O 1
ATOM 3704 N N . GLN B 1 65 ? -0.513 -12.68 -24.828 1 86.31 65 GLN B N 1
ATOM 3705 C CA . GLN B 1 65 ? 0.897 -13.047 -24.766 1 86.31 65 GLN B CA 1
ATOM 3706 C C . GLN B 1 65 ? 1.097 -14.516 -25.141 1 86.31 65 GLN B C 1
ATOM 3708 O O . GLN B 1 65 ? 2.07 -14.867 -25.812 1 86.31 65 GLN B O 1
ATOM 3713 N N . ALA B 1 66 ? 0.205 -15.367 -24.641 1 91.94 66 ALA B N 1
ATOM 3714 C CA . ALA B 1 66 ? 0.276 -16.781 -25 1 91.94 66 ALA B CA 1
ATOM 3715 C C . ALA B 1 66 ? 0.231 -16.953 -26.516 1 91.94 66 ALA B C 1
ATOM 3717 O O . ALA B 1 66 ? 1.02 -17.703 -27.094 1 91.94 66 ALA B O 1
ATOM 3718 N N . ASN B 1 67 ? -0.679 -16.234 -27.141 1 86.88 67 ASN B N 1
ATOM 3719 C CA . ASN B 1 67 ? -0.806 -16.297 -28.594 1 86.88 67 ASN B CA 1
ATOM 3720 C C . ASN B 1 67 ? 0.436 -15.742 -29.281 1 86.88 67 ASN B C 1
ATOM 3722 O O . ASN B 1 67 ? 0.959 -16.359 -30.219 1 86.88 67 ASN B O 1
ATOM 3726 N N . MET B 1 68 ? 0.932 -14.672 -28.766 1 83.31 68 MET B N 1
ATOM 3727 C CA . MET B 1 68 ? 2.064 -13.992 -29.391 1 83.31 68 MET B CA 1
ATOM 3728 C C . MET B 1 68 ? 3.338 -14.82 -29.25 1 83.31 68 MET B C 1
ATOM 3730 O O . MET B 1 68 ? 4.207 -14.781 -30.125 1 83.31 68 MET B O 1
ATOM 3734 N N . ARG B 1 69 ? 3.416 -15.633 -28.234 1 87.25 69 ARG B N 1
ATOM 3735 C CA . ARG B 1 69 ? 4.621 -16.406 -27.969 1 87.25 69 ARG B CA 1
ATOM 3736 C C . ARG B 1 69 ? 4.453 -17.859 -28.438 1 87.25 69 ARG B C 1
ATOM 3738 O O . ARG B 1 69 ? 5.352 -18.672 -28.25 1 87.25 69 ARG B O 1
ATOM 3745 N N . GLY B 1 70 ? 3.361 -18.109 -28.906 1 88.06 70 GLY B N 1
ATOM 3746 C CA . GLY B 1 70 ? 3.119 -19.453 -29.406 1 88.06 70 GLY B CA 1
ATOM 3747 C C . GLY B 1 70 ? 2.984 -20.5 -28.312 1 88.06 70 GLY B C 1
ATOM 3748 O O . GLY B 1 70 ? 3.414 -21.641 -28.484 1 88.06 70 GLY B O 1
ATOM 3749 N N . ILE B 1 71 ? 2.48 -20.109 -27.188 1 94 71 ILE B N 1
ATOM 3750 C CA . ILE B 1 71 ? 2.221 -21.031 -26.094 1 94 71 ILE B CA 1
ATOM 3751 C C . ILE B 1 71 ? 0.787 -21.547 -26.188 1 94 71 ILE B C 1
ATOM 3753 O O . ILE B 1 71 ? -0.161 -20.844 -25.859 1 94 71 ILE B O 1
ATOM 3757 N N . ASP B 1 72 ? 0.658 -22.766 -26.531 1 94.12 72 ASP B N 1
ATOM 3758 C CA . ASP B 1 72 ? -0.669 -23.281 -26.859 1 94.12 72 ASP B CA 1
ATOM 3759 C C . ASP B 1 72 ? -1.329 -23.891 -25.625 1 94.12 72 ASP B C 1
ATOM 3761 O O . ASP B 1 72 ? -0.711 -23.969 -24.562 1 94.12 72 ASP B O 1
ATOM 3765 N N . ARG B 1 73 ? -2.568 -24.281 -25.766 1 95.31 73 ARG B N 1
ATOM 3766 C CA . ARG B 1 73 ? -3.398 -24.844 -24.703 1 95.31 73 ARG B CA 1
ATOM 3767 C C . ARG B 1 73 ? -2.777 -26.109 -24.141 1 95.31 73 ARG B C 1
ATOM 3769 O O . ARG B 1 73 ? -2.693 -26.281 -22.922 1 95.31 73 ARG B O 1
ATOM 3776 N N . ASP B 1 74 ? -2.291 -26.953 -24.969 1 95.62 74 ASP B N 1
ATOM 3777 C CA . ASP B 1 74 ? -1.747 -28.234 -24.531 1 95.62 74 ASP B CA 1
ATOM 3778 C C . ASP B 1 74 ? -0.51 -28.047 -23.656 1 95.62 74 ASP B C 1
ATOM 3780 O O . ASP B 1 74 ? -0.355 -28.719 -22.641 1 95.62 74 ASP B O 1
ATOM 3784 N N . SER B 1 75 ? 0.329 -27.188 -24.094 1 96.5 75 SER B N 1
ATOM 3785 C CA . SER B 1 75 ? 1.524 -26.891 -23.297 1 96.5 75 SER B CA 1
ATOM 3786 C C . SER B 1 75 ? 1.161 -26.344 -21.922 1 96.5 75 SER B C 1
ATOM 3788 O O . SER B 1 75 ? 1.771 -26.719 -20.922 1 96.5 75 SER B O 1
ATOM 3790 N N . GLN B 1 76 ? 0.161 -25.5 -21.891 1 97.38 76 GLN B N 1
ATOM 3791 C CA . GLN B 1 76 ? -0.252 -24.875 -20.625 1 97.38 76 GLN B CA 1
ATOM 3792 C C . GLN B 1 76 ? -0.9 -25.906 -19.703 1 97.38 76 GLN B C 1
ATOM 3794 O O . GLN B 1 76 ? -0.622 -25.922 -18.5 1 97.38 76 GLN B O 1
ATOM 3799 N N . ASP B 1 77 ? -1.717 -26.75 -20.281 1 97 77 ASP B N 1
ATOM 3800 C CA . ASP B 1 77 ? -2.357 -27.797 -19.484 1 97 77 ASP B CA 1
ATOM 3801 C C . ASP B 1 77 ? -1.329 -28.797 -18.953 1 97 77 ASP B C 1
ATOM 3803 O O . ASP B 1 77 ? -1.428 -29.25 -17.812 1 97 77 ASP B O 1
ATOM 3807 N N . SER B 1 78 ? -0.392 -29.141 -19.781 1 97.19 78 SER B N 1
ATOM 3808 C CA . SER B 1 78 ? 0.671 -30.047 -19.359 1 97.19 78 SER B CA 1
ATOM 3809 C C . SER B 1 78 ? 1.478 -29.438 -18.203 1 97.19 78 SER B C 1
ATOM 3811 O O . SER B 1 78 ? 1.772 -30.125 -17.234 1 97.19 78 SER B O 1
ATOM 3813 N N . PHE B 1 79 ? 1.816 -28.25 -18.359 1 97.56 79 PHE B N 1
ATOM 3814 C CA . PHE B 1 79 ? 2.543 -27.562 -17.312 1 97.56 79 PHE B CA 1
ATOM 3815 C C . PHE B 1 79 ? 1.723 -27.516 -16.016 1 97.56 79 PHE B C 1
ATOM 3817 O O . PHE B 1 79 ? 2.254 -27.75 -14.93 1 97.56 79 PHE B O 1
ATOM 3824 N N . ALA B 1 80 ? 0.442 -27.125 -16.156 1 98 80 ALA B N 1
ATOM 3825 C CA . ALA B 1 80 ? -0.452 -27.109 -14.992 1 98 80 ALA B CA 1
ATOM 3826 C C . ALA B 1 80 ? -0.466 -28.469 -14.297 1 98 80 ALA B C 1
ATOM 3828 O O . ALA B 1 80 ? -0.39 -28.531 -13.062 1 98 80 ALA B O 1
ATOM 3829 N N . GLY B 1 81 ? -0.565 -29.547 -15.117 1 97.31 81 GLY B N 1
ATOM 3830 C CA . GLY B 1 81 ? -0.495 -30.875 -14.547 1 97.31 81 GLY B CA 1
ATOM 3831 C C . GLY B 1 81 ? 0.767 -31.109 -13.742 1 97.31 81 GLY B C 1
ATOM 3832 O O . GLY B 1 81 ? 0.71 -31.672 -12.633 1 97.31 81 GLY B O 1
ATOM 3833 N N . THR B 1 82 ? 1.87 -30.703 -14.258 1 97.81 82 THR B N 1
ATOM 3834 C CA . THR B 1 82 ? 3.146 -30.828 -13.562 1 97.81 82 THR B CA 1
ATOM 3835 C C . THR B 1 82 ? 3.143 -30.031 -12.266 1 97.81 82 THR B C 1
ATOM 3837 O O . THR B 1 82 ? 3.619 -30.516 -11.234 1 97.81 82 THR B O 1
ATOM 3840 N N . SER B 1 83 ? 2.619 -28.828 -12.289 1 97.88 83 SER B N 1
ATOM 3841 C CA . SER B 1 83 ? 2.551 -27.984 -11.094 1 97.88 83 SER B CA 1
ATOM 3842 C C . SER B 1 83 ? 1.726 -28.656 -10 1 97.88 83 SER B C 1
ATOM 3844 O O . SER B 1 83 ? 2.145 -28.688 -8.844 1 97.88 83 SER B O 1
ATOM 3846 N N . TYR B 1 84 ? 0.587 -29.203 -10.383 1 97.12 84 TYR B N 1
ATOM 3847 C CA . TYR B 1 84 ? -0.271 -29.922 -9.438 1 97.12 84 TYR B CA 1
ATOM 3848 C C . TYR B 1 84 ? 0.433 -31.141 -8.875 1 97.12 84 TYR B C 1
ATOM 3850 O O . TYR B 1 84 ? 0.435 -31.375 -7.66 1 97.12 84 TYR B O 1
ATOM 3858 N N . GLN B 1 85 ? 1.035 -31.906 -9.703 1 97.62 85 GLN B N 1
ATOM 3859 C CA . GLN B 1 85 ? 1.689 -33.156 -9.297 1 97.62 85 GLN B CA 1
ATOM 3860 C C . GLN B 1 85 ? 2.877 -32.875 -8.383 1 97.62 85 GLN B C 1
ATOM 3862 O O . GLN B 1 85 ? 3.078 -33.562 -7.383 1 97.62 85 GLN B O 1
ATOM 3867 N N . ARG B 1 86 ? 3.602 -31.875 -8.727 1 98.25 86 ARG B N 1
ATOM 3868 C CA . ARG B 1 86 ? 4.73 -31.5 -7.883 1 98.25 86 ARG B CA 1
ATOM 3869 C C . ARG B 1 86 ? 4.254 -31.031 -6.512 1 98.25 86 ARG B C 1
ATOM 3871 O O . ARG B 1 86 ? 4.852 -31.359 -5.492 1 98.25 86 ARG B O 1
ATOM 3878 N N . ALA B 1 87 ? 3.184 -30.234 -6.527 1 97.25 87 ALA B N 1
ATOM 3879 C CA . ALA B 1 87 ? 2.621 -29.781 -5.258 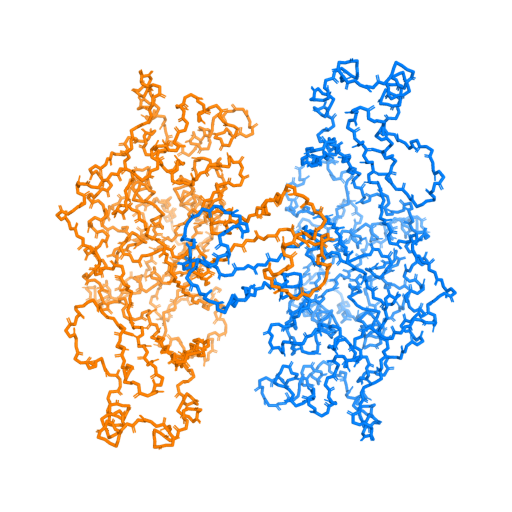1 97.25 87 ALA B CA 1
ATOM 3880 C C . ALA B 1 87 ? 2.178 -30.969 -4.398 1 97.25 87 ALA B C 1
ATOM 3882 O O . ALA B 1 87 ? 2.459 -31 -3.197 1 97.25 87 ALA B O 1
ATOM 3883 N N . GLN B 1 88 ? 1.583 -31.938 -5.023 1 95.75 88 GLN B N 1
ATOM 3884 C CA . GLN B 1 88 ? 1.13 -33.125 -4.312 1 95.75 88 GLN B CA 1
ATOM 3885 C C . GLN B 1 88 ? 2.312 -33.938 -3.807 1 95.75 88 GLN B C 1
ATOM 3887 O O . GLN B 1 88 ? 2.311 -34.406 -2.662 1 95.75 88 GLN B O 1
ATOM 3892 N N . ALA B 1 89 ? 3.281 -34.062 -4.605 1 96.94 89 ALA B N 1
ATOM 3893 C CA . ALA B 1 89 ? 4.457 -34.875 -4.262 1 96.94 89 ALA B CA 1
ATOM 3894 C C . ALA B 1 89 ? 5.273 -34.188 -3.168 1 96.94 89 ALA B C 1
ATOM 3896 O O . ALA B 1 89 ? 6.027 -34.844 -2.447 1 96.94 89 ALA B O 1
ATOM 3897 N N . SER B 1 90 ? 5.066 -32.875 -3.049 1 96.69 90 SER B N 1
ATOM 3898 C CA . SER B 1 90 ? 5.887 -32.125 -2.115 1 96.69 90 SER B CA 1
ATOM 3899 C C . SER B 1 90 ? 5.113 -31.781 -0.845 1 96.69 90 SER B C 1
ATOM 3901 O O . SER B 1 90 ? 5.426 -30.812 -0.161 1 96.69 90 SER B O 1
ATOM 3903 N N . SER B 1 91 ? 4.117 -32.5 -0.562 1 90.69 91 SER B N 1
ATOM 3904 C CA . SER B 1 91 ? 3.252 -32.219 0.578 1 90.69 91 SER B CA 1
ATOM 3905 C C . SER B 1 91 ? 4.055 -32.125 1.873 1 90.69 91 SER B C 1
ATOM 3907 O O . SER B 1 91 ? 3.834 -31.234 2.693 1 90.69 91 SER B O 1
ATOM 3909 N N . SER B 1 92 ? 5.004 -33 2.041 1 90.19 92 SER B N 1
ATOM 3910 C CA . SER B 1 92 ? 5.82 -33 3.25 1 90.19 92 SER B CA 1
ATOM 3911 C C . SER B 1 92 ? 6.707 -31.766 3.336 1 90.19 92 SER B C 1
ATOM 3913 O O . SER B 1 92 ? 6.848 -31.172 4.406 1 90.19 92 SER B O 1
ATOM 3915 N N . PHE B 1 93 ? 7.309 -31.484 2.285 1 92.81 93 PHE B N 1
ATOM 3916 C CA . PHE B 1 93 ? 8.125 -30.281 2.229 1 92.81 93 PHE B CA 1
ATOM 3917 C C . PHE B 1 93 ? 7.281 -29.047 2.541 1 92.81 93 PHE B C 1
ATOM 3919 O O . PHE B 1 93 ? 7.684 -28.188 3.34 1 92.81 93 PHE B O 1
ATOM 3926 N N . LEU B 1 94 ? 6.105 -28.953 1.967 1 92.81 94 LEU B N 1
ATOM 3927 C CA . LEU B 1 94 ? 5.242 -27.781 2.072 1 92.81 94 LEU B CA 1
ATOM 3928 C C . LEU B 1 94 ? 4.668 -27.656 3.479 1 92.81 94 LEU B C 1
ATOM 3930 O O . LEU B 1 94 ? 4.359 -26.547 3.928 1 92.81 94 LEU B O 1
ATOM 3934 N N . GLU B 1 95 ? 4.578 -28.688 4.152 1 84.38 95 GLU B N 1
ATOM 3935 C CA . GLU B 1 95 ? 4.113 -28.672 5.535 1 84.38 95 GLU B CA 1
ATOM 3936 C C . GLU B 1 95 ? 5.016 -27.797 6.406 1 84.38 95 GLU B C 1
ATOM 3938 O O . GLU B 1 95 ? 4.551 -27.172 7.363 1 84.38 95 GLU B O 1
ATOM 3943 N N . GLY B 1 96 ? 6.254 -27.75 6.035 1 85.12 96 GLY B N 1
ATOM 3944 C CA . GLY B 1 96 ? 7.215 -26.953 6.801 1 85.12 96 GLY B CA 1
ATOM 3945 C C . GLY B 1 96 ? 7.012 -25.469 6.656 1 85.12 96 GLY B C 1
ATOM 3946 O O . GLY B 1 96 ? 7.586 -24.672 7.41 1 85.12 96 GLY B O 1
ATOM 3947 N N . GLU B 1 97 ? 6.188 -25.094 5.777 1 88.38 97 GLU B N 1
ATOM 3948 C CA . GLU B 1 97 ? 5.965 -23.656 5.59 1 88.38 97 GLU B CA 1
ATOM 3949 C C . GLU B 1 97 ? 4.52 -23.281 5.898 1 88.38 97 GLU B C 1
ATOM 3951 O O . GLU B 1 97 ? 4.105 -22.141 5.66 1 88.38 97 GLU B O 1
ATOM 3956 N N . ILE B 1 98 ? 3.773 -24.141 6.406 1 85.25 98 ILE B N 1
ATOM 3957 C CA . ILE B 1 98 ? 2.365 -23.891 6.688 1 85.25 98 ILE B CA 1
ATOM 3958 C C . ILE B 1 98 ? 2.145 -23.812 8.195 1 85.25 98 ILE B C 1
ATOM 3960 O O . ILE B 1 98 ? 2.594 -24.703 8.93 1 85.25 98 ILE B O 1
ATOM 3964 N N . VAL B 1 99 ? 1.622 -22.688 8.617 1 77.94 99 VAL B N 1
ATOM 3965 C CA . VAL B 1 99 ? 1.114 -22.562 9.977 1 77.94 99 VAL B CA 1
ATOM 3966 C C . VAL B 1 99 ? -0.4 -22.766 9.984 1 77.94 99 VAL B C 1
ATOM 3968 O O . VAL B 1 99 ? -1.134 -22.031 9.328 1 77.94 99 VAL B O 1
ATOM 3971 N N . PRO B 1 100 ? -0.782 -23.797 10.625 1 73.69 100 PRO B N 1
ATOM 3972 C CA . PRO B 1 100 ? -2.225 -24.047 10.641 1 73.69 100 PRO B CA 1
ATOM 3973 C C . PRO B 1 100 ? -3.01 -22.938 11.32 1 73.69 100 PRO B C 1
ATOM 3975 O O . PRO B 1 100 ? -2.486 -22.266 12.219 1 73.69 100 PRO B O 1
ATOM 3978 N N . VAL B 1 101 ? -4.191 -22.672 10.758 1 68.69 101 VAL B N 1
ATOM 3979 C CA . VAL B 1 101 ? -5.105 -21.703 11.359 1 68.69 101 VAL B CA 1
ATOM 3980 C C . VAL B 1 101 ? -6.367 -22.406 11.844 1 68.69 101 VAL B C 1
ATOM 3982 O O . VAL B 1 101 ? -6.871 -23.312 11.172 1 68.69 101 VAL B O 1
ATOM 3985 N N . ILE B 1 102 ? -6.762 -22.062 13.086 1 58.84 102 ILE B N 1
ATOM 3986 C CA . ILE B 1 102 ? -8 -22.594 13.641 1 58.84 102 ILE B CA 1
ATOM 3987 C C . ILE B 1 102 ? -9.102 -21.531 13.562 1 58.84 102 ILE B C 1
ATOM 3989 O O . ILE B 1 102 ? -8.93 -20.422 14.047 1 58.84 102 ILE B O 1
ATOM 3993 N N . VAL B 1 103 ? -10.102 -21.844 12.828 1 60.59 103 VAL B N 1
ATOM 3994 C CA . VAL B 1 103 ? -11.242 -20.938 12.688 1 60.59 103 VAL B CA 1
ATOM 3995 C C . VAL B 1 103 ? -12.398 -21.438 13.562 1 60.59 103 VAL B C 1
ATOM 3997 O O . VAL B 1 103 ? -12.82 -22.578 13.453 1 60.59 103 VAL B O 1
ATOM 4000 N N . VAL B 1 104 ? -12.797 -20.469 14.484 1 52.69 104 VAL B N 1
ATOM 4001 C CA . VAL B 1 104 ? -13.922 -20.781 15.359 1 52.69 104 VAL B CA 1
ATOM 4002 C C . VAL B 1 104 ? -15.148 -19.984 14.93 1 52.69 104 VAL B C 1
ATOM 4004 O O . VAL B 1 104 ? -15.094 -18.766 14.805 1 52.69 104 VAL B O 1
ATOM 4007 N N . ALA B 1 105 ? -16.094 -20.625 14.367 1 55.09 105 ALA B N 1
ATOM 4008 C CA . ALA B 1 105 ? -17.328 -19.969 13.969 1 55.09 105 ALA B CA 1
ATOM 4009 C C . ALA B 1 105 ? -18.453 -20.266 14.961 1 55.09 105 ALA B C 1
ATOM 4011 O O . ALA B 1 105 ? -18.656 -21.422 15.352 1 55.09 105 ALA B O 1
ATOM 4012 N N . TYR B 1 106 ? -18.812 -19.047 15.57 1 45.78 106 TYR B N 1
ATOM 4013 C CA . TYR B 1 106 ? -19.984 -19.172 16.438 1 45.78 106 TYR B CA 1
ATOM 4014 C C . TYR B 1 106 ? -21.266 -19.031 15.633 1 45.78 106 TYR B C 1
ATOM 4016 O O . TYR B 1 106 ? -21.312 -18.281 14.648 1 45.78 106 TYR B O 1
ATOM 4024 N N . PRO B 1 107 ? -22.172 -20 15.898 1 45.34 107 PRO B N 1
ATOM 4025 C CA . PRO B 1 107 ? -23.453 -19.734 15.234 1 45.34 107 PRO B CA 1
ATOM 4026 C C . PRO B 1 107 ? -23.906 -18.281 15.391 1 45.34 107 PRO B C 1
ATOM 4028 O O . PRO B 1 107 ? -23.906 -17.75 16.5 1 45.34 107 PRO B O 1
ATOM 4031 N N . GLY B 1 108 ? -24.219 -17.562 14.297 1 46.66 108 GLY B N 1
ATOM 4032 C CA . GLY B 1 108 ? -24.719 -16.203 14.266 1 46.66 108 GLY B CA 1
ATOM 4033 C C . GLY B 1 108 ? -23.625 -15.156 14.375 1 46.66 108 GLY B C 1
ATOM 4034 O O . GLY B 1 108 ? -23.875 -13.961 14.211 1 46.66 108 GLY B O 1
ATOM 4035 N N . ALA B 1 109 ? -22.406 -15.633 15.008 1 44.91 109 ALA B N 1
ATOM 4036 C CA . ALA B 1 109 ? -21.406 -14.602 15.25 1 44.91 109 ALA B CA 1
ATOM 4037 C C . ALA B 1 109 ? -20.344 -14.609 14.148 1 44.91 109 ALA B C 1
ATOM 4039 O O . ALA B 1 109 ? -20.156 -15.617 13.461 1 44.91 109 ALA B O 1
ATOM 4040 N N . SER B 1 110 ? -19.75 -13.43 13.844 1 45.81 110 SER B N 1
ATOM 4041 C CA . SER B 1 110 ? -18.625 -13.25 12.938 1 45.81 110 SER B CA 1
ATOM 4042 C C . SER B 1 110 ? -17.453 -14.148 13.312 1 45.81 110 SER B C 1
ATOM 4044 O O . SER B 1 110 ? -17.219 -14.398 14.5 1 45.81 110 SER B O 1
ATOM 4046 N N . LYS B 1 111 ? -16.953 -14.898 12.391 1 46.47 111 LYS B N 1
ATOM 4047 C CA . LYS B 1 111 ? -15.875 -15.875 12.492 1 46.47 111 LYS B CA 1
ATOM 4048 C C . LYS B 1 111 ? -14.633 -15.258 13.133 1 46.47 111 LYS B C 1
ATOM 4050 O O . LYS B 1 111 ? -14.289 -14.109 12.852 1 46.47 111 LYS B O 1
ATOM 4055 N N . THR B 1 112 ? -14.195 -15.836 14.32 1 44.25 112 THR B N 1
ATOM 4056 C CA . THR B 1 112 ? -12.93 -15.484 14.961 1 44.25 112 THR B CA 1
ATOM 4057 C C . THR B 1 112 ? -11.82 -16.422 14.5 1 44.25 112 THR B C 1
ATOM 4059 O O . THR B 1 112 ? -12.031 -17.641 14.398 1 44.25 112 THR B O 1
ATOM 4062 N N . VAL B 1 113 ? -10.727 -15.977 13.797 1 43.69 113 VAL B N 1
ATOM 4063 C CA . VAL B 1 113 ? -9.555 -16.734 13.359 1 43.69 113 VAL B CA 1
ATOM 4064 C C . VAL B 1 113 ? -8.492 -16.734 14.453 1 43.69 113 VAL B C 1
ATOM 4066 O O . VAL B 1 113 ? -8.141 -15.672 14.984 1 43.69 113 VAL B O 1
ATOM 4069 N N . LEU B 1 114 ? -8.141 -17.812 15.031 1 43.38 114 LEU B N 1
ATOM 4070 C CA . LEU B 1 114 ? -7.055 -17.938 16 1 43.38 114 LEU B CA 1
ATOM 4071 C C . LEU B 1 114 ? -5.824 -18.562 15.344 1 43.38 114 LEU B C 1
ATOM 4073 O O . LEU B 1 114 ? -5.949 -19.438 14.477 1 43.38 114 LEU B O 1
ATOM 4077 N N . THR B 1 115 ? -4.562 -17.797 15.297 1 38.47 115 THR B N 1
ATOM 4078 C CA . THR B 1 115 ? -3.293 -18.328 14.82 1 38.47 115 THR B CA 1
ATOM 4079 C C . THR B 1 115 ? -2.629 -19.188 15.891 1 38.47 115 THR B C 1
ATOM 4081 O O . THR B 1 115 ? -2.764 -18.922 17.078 1 38.47 115 THR B O 1
ATOM 4084 N N . PRO B 1 116 ? -1.897 -20.203 15.438 1 34.69 116 PRO B N 1
ATOM 4085 C CA . PRO B 1 116 ? -1.289 -21.141 16.391 1 34.69 116 PRO B CA 1
ATOM 4086 C C . PRO B 1 116 ? -0.175 -20.5 17.219 1 34.69 116 PRO B C 1
ATOM 4088 O O . PRO B 1 116 ? 0.096 -20.953 18.328 1 34.69 116 PRO B O 1
ATOM 4091 N N . GLU B 1 117 ? 0.812 -19.625 16.797 1 33.5 117 GLU B N 1
ATOM 4092 C CA . GLU B 1 117 ? 1.858 -19.219 17.734 1 33.5 117 GLU B CA 1
ATOM 4093 C C . GLU B 1 117 ? 1.263 -18.625 19 1 33.5 117 GLU B C 1
ATOM 4095 O O . GLU B 1 117 ? 1.988 -18.312 19.953 1 33.5 117 GLU B O 1
ATOM 4100 N N . ALA B 1 118 ? 0.226 -17.891 18.984 1 31.95 118 ALA B N 1
ATOM 4101 C CA . ALA B 1 118 ? -0.375 -17.75 20.312 1 31.95 118 ALA B CA 1
ATOM 4102 C C . ALA B 1 118 ? -0.538 -19.109 20.984 1 31.95 118 ALA B C 1
ATOM 4104 O O . ALA B 1 118 ? -1.623 -19.688 20.969 1 31.95 118 ALA B O 1
ATOM 4105 N N . GLY B 1 119 ? 0.242 -20 20.828 1 28.84 119 GLY B N 1
ATOM 4106 C CA . GLY B 1 119 ? 0.221 -21.344 21.375 1 28.84 119 GLY B CA 1
ATOM 4107 C C . GLY B 1 119 ? -0.01 -21.359 22.875 1 28.84 119 GLY B C 1
ATOM 4108 O O . GLY B 1 119 ? -0.727 -22.219 23.391 1 28.84 119 GLY B O 1
ATOM 4109 N N . GLU B 1 120 ? 0.96 -20.703 23.703 1 30.89 120 GLU B N 1
ATOM 4110 C CA . GLU B 1 120 ? 0.648 -20.922 25.109 1 30.89 120 GLU B CA 1
ATOM 4111 C C . GLU B 1 120 ? -0.705 -20.312 25.484 1 30.89 120 GLU B C 1
ATOM 4113 O O . GLU B 1 120 ? -1.456 -20.891 26.266 1 30.89 120 GLU B O 1
ATOM 4118 N N . GLY B 1 121 ? -0.832 -18.969 25.25 1 28.09 121 GLY B N 1
ATOM 4119 C CA . GLY B 1 121 ? -2.076 -18.344 25.656 1 28.09 121 GLY B CA 1
ATOM 4120 C C . GLY B 1 121 ? -3.238 -18.656 24.734 1 28.09 121 GLY B C 1
ATOM 4121 O O . GLY B 1 121 ? -4.273 -18 24.781 1 28.09 121 GLY B O 1
ATOM 4122 N N . LEU B 1 122 ? -3.043 -19.312 23.719 1 31.88 122 LEU B N 1
ATOM 4123 C CA . LEU B 1 122 ? -4.199 -19.797 22.984 1 31.88 122 LEU B CA 1
ATOM 4124 C C . LEU B 1 122 ? -5.125 -20.609 23.891 1 31.88 122 LEU B C 1
ATOM 4126 O O . LEU B 1 122 ? -6.348 -20.562 23.734 1 31.88 122 LEU B O 1
ATOM 4130 N N . VAL B 1 123 ? -4.469 -21.375 24.781 1 30.33 123 VAL B N 1
ATOM 4131 C CA . VAL B 1 123 ? -5.129 -22.266 25.734 1 30.33 123 VAL B CA 1
ATOM 4132 C C . VAL B 1 123 ? -5.957 -21.453 26.719 1 30.33 123 VAL B C 1
ATOM 4134 O O . VAL B 1 123 ? -7.086 -21.828 27.047 1 30.33 123 VAL B O 1
ATOM 4137 N N . SER B 1 124 ? -5.332 -20.469 27.328 1 29.66 124 SER B N 1
ATOM 4138 C CA . SER B 1 124 ? -6.039 -19.797 28.406 1 29.66 124 SER B CA 1
ATOM 4139 C C . SER B 1 124 ? -7.207 -18.969 27.875 1 29.66 124 SER B C 1
ATOM 4141 O O . SER B 1 124 ? -8.039 -18.484 28.656 1 29.66 124 SER B O 1
ATOM 4143 N N . ILE B 1 125 ? -7.07 -18.516 26.688 1 30.86 125 ILE B N 1
ATOM 4144 C CA . ILE B 1 125 ? -8.273 -17.781 26.297 1 30.86 125 ILE B CA 1
ATOM 4145 C C . ILE B 1 125 ? -9.344 -18.781 25.844 1 30.86 125 ILE B C 1
ATOM 4147 O O . ILE B 1 125 ? -10.453 -18.375 25.484 1 30.86 125 ILE B O 1
ATOM 4151 N N . LEU B 1 126 ? -8.953 -20.078 25.438 1 31.83 126 LEU B N 1
ATOM 4152 C CA . LEU B 1 126 ? -10.031 -21.047 25.484 1 31.83 126 LEU B CA 1
ATOM 4153 C C . LEU B 1 126 ? -10.508 -21.281 26.906 1 31.83 126 LEU B C 1
ATOM 4155 O O . LEU B 1 126 ? -9.703 -21.5 27.812 1 31.83 126 LEU B O 1
ATOM 4159 N N . PRO B 1 127 ? -11.484 -20.734 27.406 1 31.48 127 PRO B N 1
ATOM 4160 C CA . PRO B 1 127 ? -11.891 -21.281 28.703 1 31.48 127 PRO B CA 1
ATOM 4161 C C . PRO B 1 127 ? -11.555 -22.766 28.828 1 31.48 127 PRO B C 1
ATOM 4163 O O . PRO B 1 127 ? -11.305 -23.438 27.828 1 31.48 127 PRO B O 1
ATOM 4166 N N . GLU B 1 128 ? -11.227 -23.359 30.078 1 33.25 128 GLU B N 1
ATOM 4167 C CA . GLU B 1 128 ? -11.305 -24.797 30.328 1 33.25 128 GLU B CA 1
ATOM 4168 C C . GLU B 1 128 ? -12.25 -25.484 29.344 1 33.25 128 GLU B C 1
ATOM 4170 O O . GLU B 1 128 ? -13.344 -24.984 29.078 1 33.25 128 GLU B O 1
ATOM 4175 N N . VAL B 1 129 ? -11.656 -26.328 28.344 1 37.09 129 VAL B N 1
ATOM 4176 C CA . VAL B 1 129 ? -12.539 -27.156 27.516 1 37.09 129 VAL B CA 1
ATOM 4177 C C . VAL B 1 129 ? -13.844 -27.422 28.266 1 37.09 129 VAL B C 1
ATOM 4179 O O . VAL B 1 129 ? -14.914 -27.484 27.641 1 37.09 129 VAL B O 1
ATOM 4182 N N . ASP B 1 130 ? -13.68 -27.562 29.547 1 37.47 130 ASP B N 1
ATOM 4183 C CA . ASP B 1 130 ? -14.812 -27.812 30.422 1 37.47 130 ASP B CA 1
ATOM 4184 C C . ASP B 1 130 ? -15.742 -26.609 30.484 1 37.47 130 ASP B C 1
ATOM 4186 O O . ASP B 1 130 ? -16.938 -26.75 30.734 1 37.47 130 ASP B O 1
ATOM 4190 N N . ALA B 1 131 ? -15.172 -25.547 30.547 1 36.78 131 ALA B N 1
ATOM 4191 C CA . ALA B 1 131 ? -16.016 -24.375 30.734 1 36.78 131 ALA B CA 1
ATOM 4192 C C . ALA B 1 131 ? -16.516 -23.828 29.406 1 36.78 131 ALA B C 1
ATOM 4194 O O . ALA B 1 131 ? -17.141 -22.766 29.359 1 36.78 131 ALA B O 1
ATOM 4195 N N . LEU B 1 132 ? -16.031 -24.391 28.328 1 37.91 132 LEU B N 1
ATOM 4196 C CA . LEU B 1 132 ? -16.656 -24.047 27.062 1 37.91 132 LEU B CA 1
ATOM 4197 C C . LEU B 1 132 ? -18.094 -24.547 27.016 1 37.91 132 LEU B C 1
ATOM 4199 O O . LEU B 1 132 ? -18.359 -25.734 27.156 1 37.91 132 LEU B O 1
ATOM 4203 N N . PRO B 1 133 ? -19.016 -23.906 27.344 1 35.53 133 PRO B N 1
ATOM 4204 C CA . PRO B 1 133 ? -20.422 -24.328 27.344 1 35.53 133 PRO B CA 1
ATOM 4205 C C . PRO B 1 133 ? -20.875 -24.859 25.984 1 35.53 133 PRO B C 1
ATOM 4207 O O . PRO B 1 133 ? -20.422 -24.375 24.938 1 35.53 133 PRO B O 1
ATOM 4210 N N . GLY B 1 134 ? -21.609 -26.203 25.953 1 32.56 134 GLY B N 1
ATOM 4211 C CA . GLY B 1 134 ? -22.281 -26.875 24.859 1 32.56 134 GLY B CA 1
ATOM 4212 C C . GLY B 1 134 ? -21.484 -28.016 24.266 1 32.56 134 GLY B C 1
ATOM 4213 O O . GLY B 1 134 ? -21.891 -28.609 23.266 1 32.56 134 GLY B O 1
ATOM 4214 N N . ILE B 1 135 ? -20.188 -28.078 24.625 1 38.31 135 ILE B N 1
ATOM 4215 C CA . ILE B 1 135 ? -19.531 -29.312 24.219 1 38.31 135 ILE B CA 1
ATOM 4216 C C . ILE B 1 135 ? -20.094 -30.5 24.984 1 38.31 135 ILE B C 1
ATOM 4218 O O . ILE B 1 135 ? -20.156 -30.469 26.219 1 38.31 135 ILE B O 1
ATOM 4222 N N . PRO B 1 136 ? -20.75 -31.391 24.328 1 36.84 136 PRO B N 1
ATOM 4223 C CA . PRO B 1 136 ? -21.188 -32.562 25.094 1 36.84 136 PRO B CA 1
ATOM 4224 C C . PRO B 1 136 ? -20.047 -33.219 25.859 1 36.84 136 PRO B C 1
ATOM 4226 O O . PRO B 1 136 ? -18.891 -33.156 25.438 1 36.84 136 PRO B O 1
ATOM 4229 N N . GLU B 1 137 ? -20.375 -33.781 27.031 1 42.44 137 GLU B N 1
ATOM 4230 C CA . GLU B 1 137 ? -19.484 -34.406 27.984 1 42.44 137 GLU B CA 1
ATOM 4231 C C . GLU B 1 137 ? -18.594 -35.469 27.312 1 42.44 137 GLU B C 1
ATOM 4233 O O . GLU B 1 137 ? -17.406 -35.562 27.609 1 42.44 137 GLU B O 1
ATOM 4238 N N . ALA B 1 138 ? -19.109 -36.188 26.312 1 41.12 138 ALA B N 1
ATOM 4239 C CA . ALA B 1 138 ? -18.406 -37.344 25.719 1 41.12 138 ALA B CA 1
ATOM 4240 C C . ALA B 1 138 ? -17.25 -36.844 24.844 1 41.12 138 ALA B C 1
ATOM 4242 O O . ALA B 1 138 ? -16.234 -37.562 24.719 1 41.12 138 ALA B O 1
ATOM 4243 N N . LEU B 1 139 ? -17.438 -35.719 24.25 1 41.97 139 LEU B N 1
ATOM 4244 C CA . LEU B 1 139 ? -16.391 -35.25 23.359 1 41.97 139 LEU B CA 1
ATOM 4245 C C . LEU B 1 139 ? -15.352 -34.438 24.125 1 41.97 139 LEU B C 1
ATOM 4247 O O . LEU B 1 139 ? -14.281 -34.125 23.594 1 41.97 139 LEU B O 1
ATOM 4251 N N . ARG B 1 140 ? -15.672 -34.125 25.328 1 45.5 140 ARG B N 1
ATOM 4252 C CA . ARG B 1 140 ? -14.766 -33.312 26.141 1 45.5 140 ARG B CA 1
ATOM 4253 C C . ARG B 1 140 ? -13.43 -34 26.328 1 45.5 140 ARG B C 1
ATOM 4255 O O . ARG B 1 140 ? -12.375 -33.375 26.219 1 45.5 140 ARG B O 1
ATOM 4262 N N . GLU B 1 141 ? -13.516 -35.219 26.672 1 45.66 141 GLU B N 1
ATOM 4263 C CA . GLU B 1 141 ? -12.297 -35.969 26.891 1 45.66 141 GLU B CA 1
ATOM 4264 C C . GLU B 1 141 ? -11.5 -36.125 25.594 1 45.66 141 GLU B C 1
ATOM 4266 O O . GLU B 1 141 ? -10.273 -35.969 25.594 1 45.66 141 GLU B O 1
ATOM 4271 N N . GLU B 1 142 ? -12.125 -36.375 24.453 1 41.94 142 GLU B N 1
ATOM 4272 C CA . GLU B 1 142 ? -11.398 -36.562 23.203 1 41.94 142 GLU B CA 1
ATOM 4273 C C . GLU B 1 142 ? -10.75 -35.25 22.734 1 41.94 142 GLU B C 1
ATOM 4275 O O . GLU B 1 142 ? -9.602 -35.25 22.297 1 41.94 142 GLU B O 1
ATOM 4280 N N . VAL B 1 143 ? -11.422 -34.219 22.844 1 43.66 143 VAL B N 1
ATOM 4281 C CA . VAL B 1 143 ? -10.836 -32.938 22.531 1 43.66 143 VAL B CA 1
ATOM 4282 C C . VAL B 1 143 ? -9.75 -32.594 23.547 1 43.66 143 VAL B C 1
ATOM 4284 O O . VAL B 1 143 ? -8.672 -32.094 23.188 1 43.66 143 VAL B O 1
ATOM 4287 N N . ALA B 1 144 ? -10.031 -32.906 24.75 1 45.03 144 ALA B N 1
ATOM 4288 C CA . ALA B 1 144 ? -9 -32.75 25.781 1 45.03 144 ALA B CA 1
ATOM 4289 C C . ALA B 1 144 ? -7.805 -33.656 25.5 1 45.03 144 ALA B C 1
ATOM 4291 O O . ALA B 1 144 ? -6.652 -33.219 25.625 1 45.03 144 ALA B O 1
ATOM 4292 N N . GLU B 1 145 ? -7.934 -34.906 25.281 1 42.53 145 GLU B N 1
ATOM 4293 C CA . GLU B 1 145 ? -6.852 -35.844 24.969 1 42.53 145 GLU B CA 1
ATOM 4294 C C . GLU B 1 145 ? -6.172 -35.469 23.656 1 42.53 145 GLU B C 1
ATOM 4296 O O . GLU B 1 145 ? -4.945 -35.531 23.547 1 42.53 145 GLU B O 1
ATOM 4301 N N . GLU B 1 146 ? -6.883 -35.188 22.656 1 38.56 146 GLU B N 1
ATOM 4302 C CA . GLU B 1 146 ? -6.223 -34.812 21.406 1 38.56 146 GLU B CA 1
ATOM 4303 C C . GLU B 1 146 ? -5.457 -33.5 21.562 1 38.56 146 GLU B C 1
ATOM 4305 O O . GLU B 1 146 ? -4.359 -33.344 21.031 1 38.56 146 GLU B O 1
ATOM 4310 N N . VAL B 1 147 ? -5.922 -32.5 22.125 1 40.22 147 VAL B N 1
ATOM 4311 C CA . VAL B 1 147 ? -5.121 -31.344 22.531 1 40.22 147 VAL B CA 1
ATOM 4312 C C . VAL B 1 147 ? -3.969 -31.812 23.422 1 40.22 147 VAL B C 1
ATOM 4314 O O . VAL B 1 147 ? -2.842 -31.328 23.297 1 40.22 147 VAL B O 1
ATOM 4317 N N . ALA B 1 148 ? -4.141 -32.562 24.328 1 38.94 148 ALA B N 1
ATOM 4318 C CA . ALA B 1 148 ? -3.111 -33.188 25.141 1 38.94 148 ALA B CA 1
ATOM 4319 C C . ALA B 1 148 ? -2.242 -34.125 24.297 1 38.94 148 ALA B C 1
ATOM 4321 O O . ALA B 1 148 ? -1.037 -34.219 24.531 1 38.94 148 ALA B O 1
ATOM 4322 N N . ARG B 1 149 ? -2.789 -35.094 23.625 1 33.16 149 ARG B N 1
ATOM 4323 C CA . ARG B 1 149 ? -1.917 -35.906 22.781 1 33.16 149 ARG B CA 1
ATOM 4324 C C . ARG B 1 149 ? -1.352 -35.094 21.625 1 33.16 149 ARG B C 1
ATOM 4326 O O . ARG B 1 149 ? -0.153 -35.156 21.344 1 33.16 149 ARG B O 1
ATOM 4333 N N . GLU B 1 150 ? -2.336 -35.219 20.375 1 31.92 150 GLU B N 1
ATOM 4334 C CA . GLU B 1 150 ? -1.695 -34.531 19.25 1 31.92 150 GLU B CA 1
ATOM 4335 C C . GLU B 1 150 ? -1.603 -33.031 19.516 1 31.92 150 GLU B C 1
ATOM 4337 O O . GLU B 1 150 ? -2.428 -32.469 20.25 1 31.92 150 GLU B O 1
ATOM 4342 N N . GLY B 1 151 ? -0.687 -32.406 18.781 1 29.31 151 GLY B N 1
ATOM 4343 C CA . GLY B 1 151 ? -0.339 -32.188 17.391 1 29.31 151 GLY B CA 1
ATOM 4344 C C . GLY B 1 151 ? -1.447 -32.562 16.422 1 29.31 151 GLY B C 1
ATOM 4345 O O . GLY B 1 151 ? -1.724 -31.828 15.461 1 29.31 151 GLY B O 1
ATOM 4346 N N . ARG B 1 152 ? -1.923 -33.938 15.938 1 27.3 152 ARG B N 1
ATOM 4347 C CA . ARG B 1 152 ? -2.539 -34.344 14.68 1 27.3 152 ARG B CA 1
ATOM 4348 C C . ARG B 1 152 ? -4.059 -34.281 14.773 1 27.3 152 ARG B C 1
ATOM 4350 O O . ARG B 1 152 ? -4.621 -34.312 15.867 1 27.3 152 ARG B O 1
ATOM 4357 N N . VAL B 1 153 ? -4.629 -34.375 13.219 1 30.55 153 VAL B N 1
ATOM 4358 C CA . VAL B 1 153 ? -5.688 -34.344 12.211 1 30.55 153 VAL B CA 1
ATOM 4359 C C . VAL B 1 153 ? -6.668 -35.469 12.469 1 30.55 153 VAL B C 1
ATOM 4361 O O . VAL B 1 153 ? -6.293 -36.656 12.422 1 30.55 153 VAL B O 1
ATOM 4364 N N . ALA B 1 154 ? -7.297 -35.688 13.336 1 27.56 154 ALA B N 1
ATOM 4365 C CA . ALA B 1 154 ? -8.078 -36.906 13.391 1 27.56 154 ALA B CA 1
ATOM 4366 C C . ALA B 1 154 ? -8.906 -37.094 12.117 1 27.56 154 ALA B C 1
ATOM 4368 O O . ALA B 1 154 ? -9.117 -36.156 11.367 1 27.56 154 ALA B O 1
ATOM 4369 N N . ASP B 1 155 ? -9.836 -38.125 11.883 1 26.28 155 ASP B N 1
ATOM 4370 C CA . ASP B 1 155 ? -10.469 -38.938 10.852 1 26.28 155 ASP B CA 1
ATOM 4371 C C . ASP B 1 155 ? -11.188 -38.062 9.828 1 26.28 155 ASP B C 1
ATOM 4373 O O . ASP B 1 155 ? -11.984 -37.188 10.195 1 26.28 155 ASP B O 1
ATOM 4377 N N . ALA B 1 156 ? -10.789 -38.156 8.531 1 26.41 156 ALA B N 1
ATOM 4378 C CA . ALA B 1 156 ? -10.453 -37.812 7.152 1 26.41 156 ALA B CA 1
ATOM 4379 C C . ALA B 1 156 ? -11.688 -37.844 6.258 1 26.41 156 ALA B C 1
ATOM 4381 O O . ALA B 1 156 ? -11.594 -37.625 5.047 1 26.41 156 ALA B O 1
ATOM 4382 N N . GLU B 1 157 ? -12.867 -38.656 6.391 1 26.61 157 GLU B N 1
ATOM 4383 C CA . GLU B 1 157 ? -13.234 -39.125 5.059 1 26.61 157 GLU B CA 1
ATOM 4384 C C . GLU B 1 157 ? -13.469 -37.969 4.098 1 26.61 157 GLU B C 1
ATOM 4386 O O . GLU B 1 157 ? -13.617 -38.156 2.893 1 26.61 157 GLU B O 1
ATOM 4391 N N . ARG B 1 158 ? -14.539 -37.062 4.301 1 29 158 ARG B N 1
ATOM 4392 C CA . ARG B 1 158 ? -14.562 -36.375 3.014 1 29 158 ARG B CA 1
ATOM 4393 C C . ARG B 1 158 ? -13.188 -35.812 2.66 1 29 158 ARG B C 1
ATOM 4395 O O . ARG B 1 158 ? -12.477 -35.281 3.525 1 29 158 ARG B O 1
ATOM 4402 N N . GLU B 1 159 ? -12.406 -36.406 1.657 1 28.92 159 GLU B N 1
ATOM 4403 C CA . GLU B 1 159 ? -11.031 -36.406 1.164 1 28.92 159 GLU B CA 1
ATOM 4404 C C . GLU B 1 159 ? -10.375 -35.031 1.337 1 28.92 159 GLU B C 1
ATOM 4406 O O . GLU B 1 159 ? -9.156 -34.906 1.231 1 28.92 159 GLU B O 1
ATOM 4411 N N . HIS B 1 160 ? -10.969 -34.031 0.847 1 28.52 160 HIS B N 1
ATOM 4412 C CA . HIS B 1 160 ? -9.977 -32.969 0.688 1 28.52 160 HIS B CA 1
ATOM 4413 C C . HIS B 1 160 ? -9.469 -32.5 2.041 1 28.52 160 HIS B C 1
ATOM 4415 O O . HIS B 1 160 ? -10.188 -32.562 3.039 1 28.52 160 HIS B O 1
ATOM 4421 N N . SER B 1 161 ? -8.141 -32.281 2.365 1 30.34 161 SER B N 1
ATOM 4422 C CA . SER B 1 161 ? -7.219 -32.031 3.463 1 30.34 161 SER B CA 1
ATOM 4423 C C . SER B 1 161 ? -7.906 -31.266 4.594 1 30.34 161 SER B C 1
ATOM 4425 O O . SER B 1 161 ? -9.086 -30.938 4.496 1 30.34 161 SER B O 1
ATOM 4427 N N . SER B 1 162 ? -7.328 -30.156 5.117 1 32.06 162 SER B N 1
ATOM 4428 C CA . SER B 1 162 ? -6.973 -29.688 6.457 1 32.06 162 SER B CA 1
ATOM 4429 C C . SER B 1 162 ? -8.203 -29.203 7.219 1 32.06 162 SER B C 1
ATOM 4431 O O . SER B 1 162 ? -8.078 -28.578 8.273 1 32.06 162 SER B O 1
ATOM 4433 N N . CYS B 1 163 ? -9.359 -29.062 6.602 1 32.59 163 CYS B N 1
ATOM 4434 C CA . CYS B 1 163 ? -10.305 -28.359 7.461 1 32.59 163 CYS B CA 1
ATOM 4435 C C . CYS B 1 163 ? -11.102 -29.359 8.305 1 32.59 163 CYS B C 1
ATOM 4437 O O . CYS B 1 163 ? -11.617 -30.344 7.793 1 32.59 163 CYS B O 1
ATOM 4439 N N . VAL B 1 164 ? -10.773 -29.734 9.469 1 34.66 164 VAL B N 1
ATOM 4440 C CA . VAL B 1 164 ? -11.648 -30.484 10.367 1 34.66 164 VAL B CA 1
ATOM 4441 C C . VAL B 1 164 ? -12.734 -29.562 10.922 1 34.66 164 VAL B C 1
ATOM 4443 O O . VAL B 1 164 ? -12.438 -28.484 11.438 1 34.66 164 VAL B O 1
ATOM 4446 N N . VAL B 1 165 ? -13.984 -29.734 10.305 1 35.47 165 VAL B N 1
ATOM 4447 C CA . VAL B 1 165 ? -15.125 -28.969 10.82 1 35.47 165 VAL B CA 1
ATOM 4448 C C . VAL B 1 165 ? -15.781 -29.734 11.961 1 35.47 165 VAL B C 1
ATOM 4450 O O . VAL B 1 165 ? -16.141 -30.906 11.805 1 35.47 165 VAL B O 1
ATOM 4453 N N . VAL B 1 166 ? -15.578 -29.516 13.172 1 36.91 166 VAL B N 1
ATOM 4454 C CA . VAL B 1 166 ? -16.391 -30.141 14.211 1 36.91 166 VAL B CA 1
ATOM 4455 C C . VAL B 1 166 ? -17.578 -29.234 14.539 1 36.91 166 VAL B C 1
ATOM 4457 O O . VAL B 1 166 ? -17.406 -28.078 14.922 1 36.91 166 VAL B O 1
ATOM 4460 N N . CYS B 1 167 ? -18.719 -28.969 13.867 1 38.38 167 CYS B N 1
ATOM 4461 C CA . CYS B 1 167 ? -19.734 -28.078 14.398 1 38.38 167 CYS B CA 1
ATOM 4462 C C . CYS B 1 167 ? -20.828 -28.859 15.117 1 38.38 167 CYS B C 1
ATOM 4464 O O . CYS B 1 167 ? -21.609 -29.578 14.484 1 38.38 167 CYS B O 1
ATOM 4466 N N . PRO B 1 168 ? -20.906 -29.625 16.062 1 34.91 168 PRO B N 1
ATOM 4467 C CA . PRO B 1 168 ? -22.234 -29.953 16.578 1 34.91 168 PRO B CA 1
ATOM 4468 C C . PRO B 1 168 ? -23.016 -28.703 17 1 34.91 168 PRO B C 1
ATOM 4470 O O . PRO B 1 168 ? -22.422 -27.703 17.391 1 34.91 168 PRO B O 1
ATOM 4473 N N . ALA B 1 169 ? -24.203 -28.344 16.797 1 41.28 169 ALA B N 1
ATOM 4474 C CA . ALA B 1 169 ? -25.109 -27.391 17.438 1 41.28 169 ALA B CA 1
ATOM 4475 C C . ALA B 1 169 ? -25.109 -27.562 18.953 1 41.28 169 ALA B C 1
ATOM 4477 O O . ALA B 1 169 ? -24.984 -28.688 19.453 1 41.28 169 ALA B O 1
ATOM 4478 N N . PRO B 1 170 ? -25.391 -26.266 19.766 1 41.53 170 PRO B N 1
ATOM 4479 C CA . PRO B 1 170 ? -25.125 -24.844 19.562 1 41.53 170 PRO B CA 1
ATOM 4480 C C . PRO B 1 170 ? -23.625 -24.516 19.578 1 41.53 170 PRO B C 1
ATOM 4482 O O . PRO B 1 170 ? -23.25 -23.375 19.875 1 41.53 170 PRO B O 1
ATOM 4485 N N . SER B 1 171 ? -22.875 -25.438 19.641 1 42.09 171 SER B N 1
ATOM 4486 C CA . SER B 1 171 ? -21.438 -25.328 19.797 1 42.09 171 SER B CA 1
ATOM 4487 C C . SER B 1 171 ? -20.781 -24.703 18.562 1 42.09 171 SER B C 1
ATOM 4489 O O . SER B 1 171 ? -21.312 -24.812 17.453 1 42.09 171 SER B O 1
ATOM 4491 N N . PRO B 1 172 ? -19.734 -23.703 18.859 1 47.5 172 PRO B N 1
ATOM 4492 C CA . PRO B 1 172 ? -19.016 -23.094 17.734 1 47.5 172 PRO B CA 1
ATOM 4493 C C . PRO B 1 172 ? -18.391 -24.141 16.812 1 47.5 172 PRO B C 1
ATOM 4495 O O . PRO B 1 172 ? -18.094 -25.25 17.234 1 47.5 172 PRO B O 1
ATOM 4498 N N . CYS B 1 173 ? -18.547 -23.969 15.539 1 53.38 173 CYS B N 1
ATOM 4499 C CA . CYS B 1 173 ? -17.875 -24.766 14.523 1 53.38 173 CYS B CA 1
ATOM 4500 C C . CYS B 1 173 ? -16.391 -24.406 14.445 1 53.38 173 CYS B C 1
ATOM 4502 O O . CYS B 1 173 ? -16.031 -23.234 14.336 1 53.38 173 CYS B O 1
ATOM 4504 N N . VAL B 1 174 ? -15.531 -25.406 14.93 1 53.53 174 VAL B N 1
ATOM 4505 C CA . VAL B 1 174 ? -14.086 -25.188 14.852 1 53.53 174 VAL B CA 1
ATOM 4506 C C . VAL B 1 174 ? -13.531 -25.844 13.586 1 53.53 174 VAL B C 1
ATOM 4508 O O . VAL B 1 174 ? -13.766 -27.016 13.336 1 53.53 174 VAL B O 1
ATOM 4511 N N . THR B 1 175 ? -12.953 -25.031 12.711 1 61.56 175 THR B N 1
ATOM 4512 C CA . THR B 1 175 ? -12.344 -25.516 11.477 1 61.56 175 THR B CA 1
ATOM 4513 C C . THR B 1 175 ? -10.828 -25.344 11.523 1 61.56 175 THR B C 1
ATOM 4515 O O . THR B 1 175 ? -10.328 -24.266 11.859 1 61.56 175 THR B O 1
ATOM 4518 N N . TRP B 1 176 ? -10.133 -26.516 11.391 1 62 176 TRP B N 1
ATOM 4519 C CA . TRP B 1 176 ? -8.68 -26.5 11.266 1 62 176 TRP B CA 1
ATOM 4520 C C . TRP B 1 176 ? -8.258 -26.406 9.797 1 62 176 TRP B C 1
ATOM 4522 O O . TRP B 1 176 ? -8.594 -27.281 8.992 1 62 176 TRP B O 1
ATOM 4532 N N . VAL B 1 177 ? -7.59 -25.391 9.469 1 72.69 177 VAL B N 1
ATOM 4533 C CA . VAL B 1 177 ? -7.035 -25.203 8.125 1 72.69 177 VAL B CA 1
ATOM 4534 C C . VAL B 1 177 ? -5.523 -25.406 8.164 1 72.69 177 VAL B C 1
ATOM 4536 O O . VAL B 1 177 ? -4.777 -24.484 8.516 1 72.69 177 VAL B O 1
ATOM 4539 N N . GLY B 1 178 ? -5.086 -26.641 7.809 1 73.31 178 GLY B N 1
ATOM 4540 C CA . GLY B 1 178 ? -3.68 -26.984 7.973 1 73.31 178 GLY B CA 1
ATOM 4541 C C . GLY B 1 178 ? -2.965 -27.219 6.656 1 73.31 178 GLY B C 1
ATOM 4542 O O . GLY B 1 178 ? -1.786 -27.578 6.645 1 73.31 178 GLY B O 1
ATOM 4543 N N . GLY B 1 179 ? -3.641 -27.109 5.566 1 80.31 179 GLY B N 1
ATOM 4544 C CA . GLY B 1 179 ? -3.018 -27.344 4.273 1 80.31 179 GLY B CA 1
ATOM 4545 C C . GLY B 1 179 ? -3.627 -26.5 3.162 1 80.31 179 GLY B C 1
ATOM 4546 O O . GLY B 1 179 ? -4.734 -25.984 3.307 1 80.31 179 GLY B O 1
ATOM 4547 N N . ASP B 1 180 ? -2.855 -26.422 2.119 1 87.81 180 ASP B N 1
ATOM 4548 C CA . ASP B 1 180 ? -3.363 -25.734 0.935 1 87.81 180 ASP B CA 1
ATOM 4549 C C . ASP B 1 180 ? -4.449 -26.562 0.247 1 87.81 180 ASP B C 1
ATOM 4551 O O . ASP B 1 180 ? -4.32 -27.781 0.111 1 87.81 180 ASP B O 1
ATOM 4555 N N . GLU B 1 181 ? -5.496 -25.953 -0.244 1 86.81 181 GLU B N 1
ATOM 4556 C CA . GLU B 1 181 ? -6.652 -26.641 -0.803 1 86.81 181 GLU B CA 1
ATOM 4557 C C . GLU B 1 181 ? -6.434 -26.984 -2.273 1 86.81 181 GLU B C 1
ATOM 4559 O O . GLU B 1 181 ? -6.961 -27.984 -2.768 1 86.81 181 GLU B O 1
ATOM 4564 N N . GLN B 1 182 ? -5.605 -26.297 -2.934 1 91.06 182 GLN B N 1
ATOM 4565 C CA . GLN B 1 182 ? -5.559 -26.328 -4.391 1 91.06 182 GLN B CA 1
ATOM 4566 C C . GLN B 1 182 ? -4.996 -27.656 -4.898 1 91.06 182 GLN B C 1
ATOM 4568 O O . GLN B 1 182 ? -5.473 -28.188 -5.898 1 91.06 182 GLN B O 1
ATOM 4573 N N . PRO B 1 183 ? -3.975 -28.25 -4.27 1 92.5 183 PRO B N 1
ATOM 4574 C CA . PRO B 1 183 ? -3.41 -29.5 -4.797 1 92.5 183 PRO B CA 1
ATOM 4575 C C . PRO B 1 183 ? -4.445 -30.609 -4.898 1 92.5 183 PRO B C 1
ATOM 4577 O O . PRO B 1 183 ? -4.387 -31.438 -5.82 1 92.5 183 PRO B O 1
ATOM 4580 N N . SER B 1 184 ? -5.375 -30.578 -4.035 1 88.69 184 SER B N 1
ATOM 4581 C CA . SER B 1 184 ? -6.367 -31.641 -3.992 1 88.69 184 SER B CA 1
ATOM 4582 C C . SER B 1 184 ? -7.426 -31.453 -5.074 1 88.69 184 SER B C 1
ATOM 4584 O O . SER B 1 184 ? -8.195 -32.375 -5.359 1 88.69 184 SER B O 1
ATOM 4586 N N . ARG B 1 185 ? -7.426 -30.375 -5.754 1 87.44 185 ARG B N 1
ATOM 4587 C CA . ARG B 1 185 ? -8.453 -30.062 -6.738 1 87.44 185 ARG B CA 1
ATOM 4588 C C . ARG B 1 185 ? -8 -30.453 -8.141 1 87.44 185 ARG B C 1
ATOM 4590 O O . ARG B 1 185 ? -8.711 -30.203 -9.117 1 87.44 185 ARG B O 1
ATOM 4597 N N . TYR B 1 186 ? -6.859 -31.141 -8.234 1 92.12 186 TYR B N 1
ATOM 4598 C CA . TYR B 1 186 ? -6.316 -31.562 -9.523 1 92.12 186 TYR B CA 1
ATOM 4599 C C . TYR B 1 186 ? -7.199 -32.625 -10.164 1 92.12 186 TYR B C 1
ATOM 4601 O O . TYR B 1 186 ? -7.449 -33.688 -9.562 1 92.12 186 TYR B O 1
ATOM 4609 N N . ARG B 1 187 ? -7.754 -32.281 -11.312 1 91.31 187 ARG B N 1
ATOM 4610 C CA . ARG B 1 187 ? -8.578 -33.219 -12.086 1 91.31 187 ARG B CA 1
ATOM 4611 C C . ARG B 1 187 ? -8.078 -33.312 -13.523 1 91.31 187 ARG B C 1
ATOM 4613 O O . ARG B 1 187 ? -8.617 -32.656 -14.43 1 91.31 187 ARG B O 1
ATOM 4620 N N . PRO B 1 188 ? -7.121 -34.25 -13.758 1 92.19 188 PRO B N 1
ATOM 4621 C CA . PRO B 1 188 ? -6.523 -34.312 -15.094 1 92.19 188 PRO B CA 1
ATOM 4622 C C . PRO B 1 188 ? -7.535 -34.688 -16.172 1 92.19 188 PRO B C 1
ATOM 4624 O O . PRO B 1 188 ? -7.441 -34.219 -17.312 1 92.19 188 PRO B O 1
ATOM 4627 N N . ASP B 1 189 ? -8.547 -35.469 -15.875 1 91.69 189 ASP B N 1
ATOM 4628 C CA . ASP B 1 189 ? -9.523 -35.969 -16.844 1 91.69 189 ASP B CA 1
ATOM 4629 C C . ASP B 1 189 ? -10.461 -34.844 -17.297 1 91.69 189 ASP B C 1
ATOM 4631 O O . ASP B 1 189 ? -11.031 -34.906 -18.391 1 91.69 189 ASP B O 1
ATOM 4635 N N . LYS B 1 190 ? -10.578 -33.812 -16.5 1 91 190 LYS B N 1
ATOM 4636 C CA . LYS B 1 190 ? -11.531 -32.75 -16.797 1 91 190 LYS B CA 1
ATOM 4637 C C . LYS B 1 190 ? -10.844 -31.547 -17.453 1 91 190 LYS B C 1
ATOM 4639 O O . LYS B 1 190 ? -11.5 -30.672 -18.016 1 91 190 LYS B O 1
ATOM 4644 N N . MET B 1 191 ? -9.555 -31.531 -17.438 1 91.25 191 MET B N 1
ATOM 4645 C CA . MET B 1 191 ? -8.797 -30.359 -17.859 1 91.25 191 MET B CA 1
ATOM 4646 C C . MET B 1 191 ? -9.023 -30.047 -19.328 1 91.25 191 MET B C 1
ATOM 4648 O O . MET B 1 191 ? -9.219 -28.891 -19.703 1 91.25 191 MET B O 1
ATOM 4652 N N . SER B 1 192 ? -9.031 -31.109 -20.141 1 86.5 192 SER B N 1
ATOM 4653 C CA . SER B 1 192 ? -9.117 -30.922 -21.594 1 86.5 192 SER B CA 1
ATOM 4654 C C . SER B 1 192 ? -10.508 -30.453 -22 1 86.5 192 SER B C 1
ATOM 4656 O O . SER B 1 192 ? -10.68 -29.906 -23.094 1 86.5 192 SER B O 1
ATOM 4658 N N . LYS B 1 193 ? -11.508 -30.547 -21.141 1 90.94 193 LYS B N 1
ATOM 4659 C CA . LYS B 1 193 ? -12.883 -30.219 -21.484 1 90.94 193 LYS B CA 1
ATOM 4660 C C . LYS B 1 193 ? -13.227 -28.781 -21.094 1 90.94 193 LYS B C 1
ATOM 4662 O O . LYS B 1 193 ? -14.281 -28.266 -21.453 1 90.94 193 LYS B O 1
ATOM 4667 N N . LEU B 1 194 ? -12.352 -28.156 -20.453 1 92.81 194 LEU B N 1
ATOM 4668 C CA . LEU B 1 194 ? -12.633 -26.812 -19.938 1 92.81 194 LEU B CA 1
ATOM 4669 C C . LEU B 1 194 ? -12.586 -25.781 -21.062 1 92.81 194 LEU B C 1
ATOM 4671 O O . LEU B 1 194 ? -11.742 -25.875 -21.953 1 92.81 194 LEU B O 1
ATOM 4675 N N . ARG B 1 195 ? -13.477 -24.859 -20.969 1 92.12 195 ARG B N 1
ATOM 4676 C CA . ARG B 1 195 ? -13.508 -23.766 -21.922 1 92.12 195 ARG B CA 1
ATOM 4677 C C . ARG B 1 195 ? -12.531 -22.672 -21.547 1 92.12 195 ARG B C 1
ATOM 4679 O O . ARG B 1 195 ? -12.281 -22.438 -20.359 1 92.12 195 ARG B O 1
ATOM 4686 N N . PRO B 1 196 ? -11.977 -22 -22.547 1 92.38 196 PRO B N 1
ATOM 4687 C CA . PRO B 1 196 ? -11.148 -20.844 -22.234 1 92.38 196 PRO B CA 1
ATOM 4688 C C . PRO B 1 196 ? -11.891 -19.797 -21.406 1 92.38 1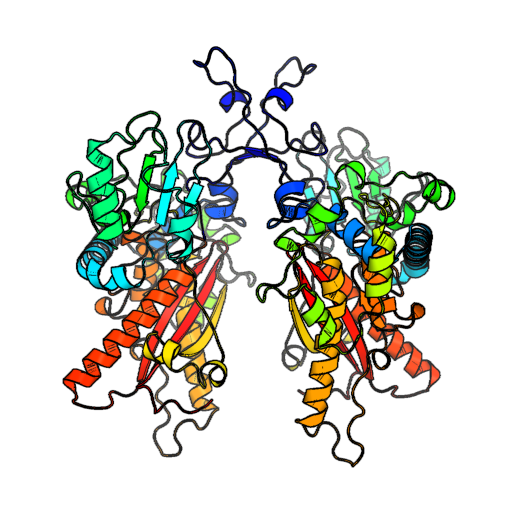96 PRO B C 1
ATOM 4690 O O . PRO B 1 196 ? -13.07 -19.531 -21.641 1 92.38 196 PRO B O 1
ATOM 4693 N N . ALA B 1 197 ? -11.211 -19.25 -20.484 1 90.88 197 ALA B N 1
ATOM 4694 C CA . ALA B 1 197 ? -11.867 -18.438 -19.469 1 90.88 197 ALA B CA 1
ATOM 4695 C C . ALA B 1 197 ? -11.961 -16.984 -19.922 1 90.88 197 ALA B C 1
ATOM 4697 O O . ALA B 1 197 ? -12.859 -16.25 -19.484 1 90.88 197 ALA B O 1
ATOM 4698 N N . PHE B 1 198 ? -11.117 -16.516 -20.875 1 89.69 198 PHE B N 1
ATOM 4699 C CA . PHE B 1 198 ? -11.016 -15.07 -21.047 1 89.69 198 PHE B CA 1
ATOM 4700 C C . PHE B 1 198 ? -11.219 -14.688 -22.5 1 89.69 198 PHE B C 1
ATOM 4702 O O . PHE B 1 198 ? -11.25 -13.5 -22.828 1 89.69 198 PHE B O 1
ATOM 4709 N N . ILE B 1 199 ? -11.43 -15.617 -23.359 1 85 199 ILE B N 1
ATOM 4710 C CA . ILE B 1 199 ? -11.414 -15.359 -24.797 1 85 199 ILE B CA 1
ATOM 4711 C C . ILE B 1 199 ? -12.633 -14.523 -25.188 1 85 199 ILE B C 1
ATOM 4713 O O . ILE B 1 199 ? -12.562 -13.711 -26.109 1 85 199 ILE B O 1
ATOM 4717 N N . ARG B 1 200 ? -13.688 -14.695 -24.531 1 79.81 200 ARG B N 1
ATOM 4718 C CA . ARG B 1 200 ? -14.922 -13.984 -24.891 1 79.81 200 ARG B CA 1
ATOM 4719 C C . ARG B 1 200 ? -14.789 -12.492 -24.625 1 79.81 200 ARG B C 1
ATOM 4721 O O . ARG B 1 200 ? -15.484 -11.68 -25.25 1 79.81 200 ARG B O 1
ATOM 4728 N N . SER B 1 201 ? -13.875 -12.172 -23.75 1 76.75 201 SER B N 1
ATOM 4729 C CA . SER B 1 201 ? -13.703 -10.766 -23.375 1 76.75 201 SER B CA 1
ATOM 4730 C C . SER B 1 201 ? -12.562 -10.125 -24.156 1 76.75 201 SER B C 1
ATOM 4732 O O . SER B 1 201 ? -12.25 -8.953 -23.953 1 76.75 201 SER B O 1
ATOM 4734 N N . CYS B 1 202 ? -12.023 -10.852 -25.078 1 83.31 202 CYS B N 1
ATOM 4735 C CA . CYS B 1 202 ? -10.859 -10.344 -25.797 1 83.31 202 CYS B CA 1
ATOM 4736 C C . CYS B 1 202 ? -11.281 -9.484 -26.969 1 83.31 202 CYS B C 1
ATOM 4738 O O . CYS B 1 202 ? -12.039 -9.93 -27.844 1 83.31 202 CYS B O 1
ATOM 4740 N N . PRO B 1 203 ? -10.742 -8.234 -27.016 1 77.94 203 PRO B N 1
ATOM 4741 C CA . PRO B 1 203 ? -10.891 -7.465 -28.25 1 77.94 203 PRO B CA 1
ATOM 4742 C C . PRO B 1 203 ? -10.125 -8.078 -29.422 1 77.94 203 PRO B C 1
ATOM 4744 O O . PRO B 1 203 ? -9.289 -8.961 -29.234 1 77.94 203 PRO B O 1
ATOM 4747 N N . PRO B 1 204 ? -10.578 -7.562 -30.656 1 79.88 204 PRO B N 1
ATOM 4748 C CA . PRO B 1 204 ? -9.805 -8.023 -31.812 1 79.88 204 PRO B CA 1
ATOM 4749 C C . PRO B 1 204 ? -8.312 -7.746 -31.672 1 79.88 204 PRO B C 1
ATOM 4751 O O . PRO B 1 204 ? -7.918 -6.75 -31.062 1 79.88 204 PRO B O 1
ATOM 4754 N N . LEU B 1 205 ? -7.586 -8.633 -32.281 1 81.19 205 LEU B N 1
ATOM 4755 C CA . LEU B 1 205 ? -6.137 -8.609 -32.125 1 81.19 205 LEU B CA 1
ATOM 4756 C C . LEU B 1 205 ? -5.566 -7.258 -32.562 1 81.19 205 LEU B C 1
ATOM 4758 O O . LEU B 1 205 ? -4.75 -6.668 -31.859 1 81.19 205 LEU B O 1
ATOM 4762 N N . PRO B 1 206 ? -5.973 -6.699 -33.656 1 70.62 206 PRO B N 1
ATOM 4763 C CA . PRO B 1 206 ? -5.422 -5.398 -34.031 1 70.62 206 PRO B CA 1
ATOM 4764 C C . PRO B 1 206 ? -5.691 -4.312 -33 1 70.62 206 PRO B C 1
ATOM 4766 O O . PRO B 1 206 ? -4.859 -3.426 -32.812 1 70.62 206 PRO B O 1
ATOM 4769 N N . THR B 1 207 ? -6.785 -4.473 -32.344 1 76.06 207 THR B N 1
ATOM 4770 C CA . THR B 1 207 ? -7.137 -3.516 -31.297 1 76.06 207 THR B CA 1
ATOM 4771 C C . THR B 1 207 ? -6.195 -3.645 -30.109 1 76.06 207 THR B C 1
ATOM 4773 O O . THR B 1 207 ? -5.738 -2.639 -29.562 1 76.06 207 THR B O 1
ATOM 4776 N N . LEU B 1 208 ? -5.93 -4.844 -29.781 1 81.25 208 LEU B N 1
ATOM 4777 C CA . LEU B 1 208 ? -5.035 -5.094 -28.656 1 81.25 208 LEU B CA 1
ATOM 4778 C C . LEU B 1 208 ? -3.615 -4.641 -28.984 1 81.25 208 LEU B C 1
ATOM 4780 O O . LEU B 1 208 ? -2.959 -4.008 -28.156 1 81.25 208 LEU B O 1
ATOM 4784 N N . LEU B 1 209 ? -3.17 -4.848 -30.156 1 75.31 209 LEU B N 1
ATOM 4785 C CA . LEU B 1 209 ? -1.803 -4.543 -30.562 1 75.31 209 LEU B CA 1
ATOM 4786 C C . LEU B 1 209 ? -1.6 -3.037 -30.703 1 75.31 209 LEU B C 1
ATOM 4788 O O . LEU B 1 209 ? -0.483 -2.539 -30.531 1 75.31 209 LEU B O 1
ATOM 4792 N N . SER B 1 210 ? -2.67 -2.373 -30.938 1 73.38 210 SER B N 1
ATOM 4793 C CA . SER B 1 210 ? -2.58 -0.927 -31.109 1 73.38 210 SER B CA 1
ATOM 4794 C C . SER B 1 210 ? -2.85 -0.192 -29.797 1 73.38 210 SER B C 1
ATOM 4796 O O . SER B 1 210 ? -2.721 1.032 -29.734 1 73.38 210 SER B O 1
ATOM 4798 N N . HIS B 1 211 ? -3.209 -0.966 -28.859 1 74.94 211 HIS B N 1
ATOM 4799 C CA . HIS B 1 211 ? -3.537 -0.333 -27.578 1 74.94 211 HIS B CA 1
ATOM 4800 C C . HIS B 1 211 ? -2.309 0.322 -26.953 1 74.94 211 HIS B C 1
ATOM 4802 O O . HIS B 1 211 ? -1.222 -0.263 -26.953 1 74.94 211 HIS B O 1
ATOM 4808 N N . PRO B 1 212 ? -2.393 1.476 -26.344 1 70.94 212 PRO B N 1
ATOM 4809 C CA . PRO B 1 212 ? -1.253 2.164 -25.734 1 70.94 212 PRO B CA 1
ATOM 4810 C C . PRO B 1 212 ? -0.633 1.374 -24.594 1 70.94 212 PRO B C 1
ATOM 4812 O O . PRO B 1 212 ? 0.561 1.515 -24.312 1 70.94 212 PRO B O 1
ATOM 4815 N N . ALA B 1 213 ? -1.401 0.553 -24.016 1 75.12 213 ALA B N 1
ATOM 4816 C CA . ALA B 1 213 ? -0.92 -0.251 -22.891 1 75.12 213 ALA B CA 1
ATOM 4817 C C . ALA B 1 213 ? -0.05 -1.406 -23.375 1 75.12 213 ALA B C 1
ATOM 4819 O O . ALA B 1 213 ? 0.53 -2.139 -22.578 1 75.12 213 ALA B O 1
ATOM 4820 N N . TYR B 1 214 ? -0.018 -1.551 -24.641 1 71.75 214 TYR B N 1
ATOM 4821 C CA . TYR B 1 214 ? 0.862 -2.574 -25.203 1 71.75 214 TYR B CA 1
ATOM 4822 C C . TYR B 1 214 ? 2.088 -1.947 -25.844 1 71.75 214 TYR B C 1
ATOM 4824 O O . TYR B 1 214 ? 3.008 -2.654 -26.266 1 71.75 214 TYR B O 1
ATOM 4832 N N . ARG B 1 215 ? 2.1 -0.463 -25.922 1 61.97 215 ARG B N 1
ATOM 4833 C CA . ARG B 1 215 ? 3.186 0.21 -26.625 1 61.97 215 ARG B CA 1
ATOM 4834 C C . ARG B 1 215 ? 4.16 0.849 -25.656 1 61.97 215 ARG B C 1
ATOM 4836 O O . ARG B 1 215 ? 3.779 1.222 -24.547 1 61.97 215 ARG B O 1
ATOM 4843 N N . ASP B 1 216 ? 5.453 0.659 -25.719 1 53.84 216 ASP B N 1
ATOM 4844 C CA . ASP B 1 216 ? 6.441 1.38 -24.922 1 53.84 216 ASP B CA 1
ATOM 4845 C C . ASP B 1 216 ? 6.531 2.844 -25.359 1 53.84 216 ASP B C 1
ATOM 4847 O O . ASP B 1 216 ? 6.031 3.215 -26.422 1 53.84 216 ASP B O 1
ATOM 4851 N N . ASP B 1 217 ? 6.648 3.885 -24.422 1 42.53 217 ASP B N 1
ATOM 4852 C CA . ASP B 1 217 ? 6.715 5.316 -24.703 1 42.53 217 ASP B CA 1
ATOM 4853 C C . ASP B 1 217 ? 7.445 5.582 -26.016 1 42.53 217 ASP B C 1
ATOM 4855 O O . ASP B 1 217 ? 7.5 6.723 -26.484 1 42.53 217 ASP B O 1
ATOM 4859 N N . THR B 1 218 ? 8.711 5.082 -26.297 1 37.34 218 THR B N 1
ATOM 4860 C CA . THR B 1 218 ? 9.484 5.531 -27.438 1 37.34 218 THR B CA 1
ATOM 4861 C C . THR B 1 218 ? 8.758 5.203 -28.75 1 37.34 218 THR B C 1
ATOM 4863 O O . THR B 1 218 ? 9.258 5.484 -29.828 1 37.34 218 THR B O 1
ATOM 4866 N N . GLY B 1 219 ? 7.52 5.02 -28.859 1 34.44 219 GLY B N 1
ATOM 4867 C CA . GLY B 1 219 ? 6.859 4.57 -30.062 1 34.44 219 GLY B CA 1
ATOM 4868 C C . GLY B 1 219 ? 7.168 3.129 -30.422 1 34.44 219 GLY B C 1
ATOM 4869 O O . GLY B 1 219 ? 6.691 2.613 -31.438 1 34.44 219 GLY B O 1
ATOM 4870 N N . SER B 1 220 ? 8.422 2.631 -30.266 1 30.48 220 SER B N 1
ATOM 4871 C CA . SER B 1 220 ? 8.859 1.264 -30.531 1 30.48 220 SER B CA 1
ATOM 4872 C C . SER B 1 220 ? 8.109 0.266 -29.656 1 30.48 220 SER B C 1
ATOM 4874 O O . SER B 1 220 ? 7.793 0.56 -28.5 1 30.48 220 SER B O 1
ATOM 4876 N N . SER B 1 221 ? 7.418 -0.54 -30.234 1 29.58 221 SER B N 1
ATOM 4877 C CA . SER B 1 221 ? 6.773 -1.705 -29.641 1 29.58 221 SER B CA 1
ATOM 4878 C C . SER B 1 221 ? 7.582 -2.234 -28.453 1 29.58 221 SER B C 1
ATOM 4880 O O . SER B 1 221 ? 8.797 -2.021 -28.391 1 29.58 221 SER B O 1
ATOM 4882 N N . SER B 1 222 ? 7.074 -2.545 -27.297 1 35.19 222 SER B N 1
ATOM 4883 C CA . SER B 1 222 ? 7.699 -3.33 -26.25 1 35.19 222 SER B CA 1
ATOM 4884 C C . SER B 1 222 ? 8.812 -4.211 -26.797 1 35.19 222 SER B C 1
ATOM 4886 O O . SER B 1 222 ? 9.344 -5.07 -26.078 1 35.19 222 SER B O 1
ATOM 4888 N N . SER B 1 223 ? 9.117 -4.129 -28.047 1 31.78 223 SER B N 1
ATOM 4889 C CA . SER B 1 223 ? 10.172 -4.883 -28.719 1 31.78 223 SER B CA 1
ATOM 4890 C C . SER B 1 223 ? 11.547 -4.445 -28.234 1 31.78 223 SER B C 1
ATOM 4892 O O . SER B 1 223 ? 12.523 -5.188 -28.375 1 31.78 223 SER B O 1
ATOM 4894 N N . HIS B 1 224 ? 11.711 -3.268 -28.062 1 32.91 224 HIS B N 1
ATOM 4895 C CA . HIS B 1 224 ? 13.07 -2.869 -27.703 1 32.91 224 HIS B CA 1
ATOM 4896 C C . HIS B 1 224 ? 13.461 -3.451 -26.344 1 32.91 224 HIS B C 1
ATOM 4898 O O . HIS B 1 224 ? 14.648 -3.656 -26.078 1 32.91 224 HIS B O 1
ATOM 4904 N N . PHE B 1 225 ? 12.633 -3.365 -25.422 1 32.19 225 PHE B N 1
ATOM 4905 C CA . PHE B 1 225 ? 12.938 -4.113 -24.203 1 32.19 225 PHE B CA 1
ATOM 4906 C C . PHE B 1 225 ? 13.227 -5.574 -24.531 1 32.19 225 PHE B C 1
ATOM 4908 O O . PHE B 1 225 ? 14.07 -6.203 -23.891 1 32.19 225 PHE B O 1
ATOM 4915 N N . LEU B 1 226 ? 12.508 -6.035 -25.547 1 32.56 226 LEU B N 1
ATOM 4916 C CA . LEU B 1 226 ? 12.82 -7.348 -26.094 1 32.56 226 LEU B CA 1
ATOM 4917 C C . LEU B 1 226 ? 14.164 -7.324 -26.828 1 32.56 226 LEU B C 1
ATOM 4919 O O . LEU B 1 226 ? 14.883 -8.328 -26.844 1 32.56 226 LEU B O 1
ATOM 4923 N N . ALA B 1 227 ? 14.469 -6.297 -27.594 1 30.59 227 ALA B N 1
ATOM 4924 C CA . ALA B 1 227 ? 15.641 -6.238 -28.469 1 30.59 227 ALA B CA 1
ATOM 4925 C C . ALA B 1 227 ? 16.922 -6.152 -27.656 1 30.59 227 ALA B C 1
ATOM 4927 O O . ALA B 1 227 ? 17.938 -6.738 -28.031 1 30.59 227 ALA B O 1
ATOM 4928 N N . GLU B 1 228 ? 17.016 -5.223 -26.734 1 31.86 228 GLU B N 1
ATOM 4929 C CA . GLU B 1 228 ? 18.359 -5.148 -26.172 1 31.86 228 GLU B CA 1
ATOM 4930 C C . GLU B 1 228 ? 18.75 -6.469 -25.516 1 31.86 228 GLU B C 1
ATOM 4932 O O . GLU B 1 228 ? 19.891 -6.641 -25.078 1 31.86 228 GLU B O 1
ATOM 4937 N N . THR B 1 229 ? 17.859 -7.086 -24.844 1 32.44 229 THR B N 1
ATOM 4938 C CA . THR B 1 229 ? 18.344 -8.281 -24.156 1 32.44 229 THR B CA 1
ATOM 4939 C C . THR B 1 229 ? 18.672 -9.375 -25.156 1 32.44 229 THR B C 1
ATOM 4941 O O . THR B 1 229 ? 18.875 -10.531 -24.781 1 32.44 229 THR B O 1
ATOM 4944 N N . GLY B 1 230 ? 19.234 -9.07 -26.422 1 30.44 230 GLY B N 1
ATOM 4945 C CA . GLY B 1 230 ? 19.672 -10.031 -27.438 1 30.44 230 GLY B CA 1
ATOM 4946 C C . GLY B 1 230 ? 18.578 -11.008 -27.828 1 30.44 230 GLY B C 1
ATOM 4947 O O . GLY B 1 230 ? 18.844 -12 -28.516 1 30.44 230 GLY B O 1
ATOM 4948 N N . THR B 1 231 ? 17.703 -11.32 -27.047 1 30.03 231 THR B N 1
ATOM 4949 C CA . THR B 1 231 ? 16.781 -12.328 -27.562 1 30.03 231 THR B CA 1
ATOM 4950 C C . THR B 1 231 ? 16.031 -11.805 -28.781 1 30.03 231 THR B C 1
ATOM 4952 O O . THR B 1 231 ? 15.328 -10.797 -28.703 1 30.03 231 THR B O 1
ATOM 4955 N N . GLU B 1 232 ? 16.562 -11.898 -30 1 29.66 232 GLU B N 1
ATOM 4956 C CA . GLU B 1 232 ? 16.062 -11.789 -31.359 1 29.66 232 GLU B CA 1
ATOM 4957 C C . GLU B 1 232 ? 14.586 -12.148 -31.438 1 29.66 232 GLU B C 1
ATOM 4959 O O . GLU B 1 232 ? 14.086 -12.945 -30.641 1 29.66 232 GLU B O 1
ATOM 4964 N N . ALA B 1 233 ? 13.82 -11.367 -32.219 1 31.5 233 ALA B N 1
ATOM 4965 C CA . ALA B 1 233 ? 12.492 -11.484 -32.812 1 31.5 233 ALA B CA 1
ATOM 4966 C C . ALA B 1 233 ? 12.234 -12.914 -33.281 1 31.5 233 ALA B C 1
ATOM 4968 O O . ALA B 1 233 ? 12.156 -13.18 -34.469 1 31.5 233 ALA B O 1
ATOM 4969 N N . LYS B 1 234 ? 13 -13.875 -33 1 32.38 234 LYS B N 1
ATOM 4970 C CA . LYS B 1 234 ? 12.422 -15.055 -33.625 1 32.38 234 LYS B CA 1
ATOM 4971 C C . LYS B 1 234 ? 10.93 -15.164 -33.312 1 32.38 234 LYS B C 1
ATOM 4973 O O . LYS B 1 234 ? 10.227 -15.977 -33.938 1 32.38 234 LYS B O 1
ATOM 4978 N N . GLY B 1 235 ? 10.57 -14.695 -32.25 1 31.05 235 GLY B N 1
ATOM 4979 C CA . GLY B 1 235 ? 9.148 -14.82 -31.953 1 31.05 235 GLY B CA 1
ATOM 4980 C C . GLY B 1 235 ? 8.289 -13.844 -32.75 1 31.05 235 GLY B C 1
ATOM 4981 O O . GLY B 1 235 ? 7.086 -13.734 -32.5 1 31.05 235 GLY B O 1
ATOM 4982 N N . ARG B 1 236 ? 8.844 -12.938 -33.344 1 35.34 236 ARG B N 1
ATOM 4983 C CA . ARG B 1 236 ? 8.094 -12.133 -34.281 1 35.34 236 ARG B CA 1
ATOM 4984 C C . ARG B 1 236 ? 7.598 -12.977 -35.469 1 35.34 236 ARG B C 1
ATOM 4986 O O . ARG B 1 236 ? 6.742 -12.547 -36.219 1 35.34 236 ARG B O 1
ATOM 4993 N N . GLU B 1 237 ? 8.406 -13.82 -35.719 1 33.31 237 GLU B N 1
ATOM 4994 C CA . GLU B 1 237 ? 7.918 -14.68 -36.781 1 33.31 237 GLU B CA 1
ATOM 4995 C C . GLU B 1 237 ? 6.586 -15.32 -36.406 1 33.31 237 GLU B C 1
ATOM 4997 O O . GLU B 1 237 ? 5.781 -15.656 -37.281 1 33.31 237 GLU B O 1
ATOM 5002 N N . GLY B 1 238 ? 6.512 -15.695 -35.188 1 34.62 238 GLY B N 1
ATOM 5003 C CA . GLY B 1 238 ? 5.223 -16.266 -34.812 1 34.62 238 GLY B CA 1
ATOM 5004 C C . GLY B 1 238 ? 4.098 -15.25 -34.812 1 34.62 238 GLY B C 1
ATOM 5005 O O . GLY B 1 238 ? 2.922 -15.617 -34.75 1 34.62 238 GLY B O 1
ATOM 5006 N N . VAL B 1 239 ? 4.43 -13.984 -34.531 1 38.97 239 VAL B N 1
ATOM 5007 C CA . VAL B 1 239 ? 3.434 -12.938 -34.719 1 38.97 239 VAL B CA 1
ATOM 5008 C C . VAL B 1 239 ? 2.982 -12.883 -36.156 1 38.97 239 VAL B C 1
ATOM 5010 O O . VAL B 1 239 ? 1.828 -12.562 -36.469 1 38.97 239 VAL B O 1
ATOM 5013 N N . SER B 1 240 ? 3.865 -13.109 -37 1 36.75 240 SER B N 1
ATOM 5014 C CA . SER B 1 240 ? 3.516 -13.148 -38.438 1 36.75 240 SER B CA 1
ATOM 5015 C C . SER B 1 240 ? 2.404 -14.156 -38.688 1 36.75 240 SER B C 1
ATOM 5017 O O . SER B 1 240 ? 1.6 -13.969 -39.625 1 36.75 240 SER B O 1
ATOM 5019 N N . GLN B 1 241 ? 2.514 -15.266 -38.031 1 37.03 241 GLN B N 1
ATOM 5020 C CA . GLN B 1 241 ? 1.468 -16.234 -38.312 1 37.03 241 GLN B CA 1
ATOM 5021 C C . GLN B 1 241 ? 0.137 -15.828 -37.719 1 37.03 241 GLN B C 1
ATOM 5023 O O . GLN B 1 241 ? -0.894 -16.453 -37.969 1 37.03 241 GLN B O 1
ATOM 5028 N N . LEU B 1 242 ? 0.185 -15.078 -36.688 1 43.34 242 LEU B N 1
ATOM 5029 C CA . LEU B 1 242 ? -1.072 -14.5 -36.219 1 43.34 242 LEU B CA 1
ATOM 5030 C C . LEU B 1 242 ? -1.641 -13.547 -37.25 1 43.34 242 LEU B C 1
ATOM 5032 O O . LEU B 1 242 ? -2.66 -12.891 -37.031 1 43.34 242 LEU B O 1
ATOM 5036 N N . SER B 1 243 ? -0.934 -13.18 -38.25 1 42.03 243 SER B N 1
ATOM 5037 C CA . SER B 1 243 ? -1.246 -12.297 -39.344 1 42.03 243 SER B CA 1
ATOM 5038 C C . SER B 1 243 ? -2.611 -12.625 -39.938 1 42.03 243 SER B C 1
ATOM 5040 O O . SER B 1 243 ? -3.281 -11.742 -40.5 1 42.03 243 SER B O 1
ATOM 5042 N N . GLY B 1 244 ? -2.99 -13.875 -39.969 1 44.94 244 GLY B N 1
ATOM 5043 C CA . GLY B 1 244 ? -4.164 -14.07 -40.781 1 44.94 244 GLY B CA 1
ATOM 5044 C C . GLY B 1 244 ? -5.469 -13.852 -40.031 1 44.94 244 GLY B C 1
ATOM 5045 O O . GLY B 1 244 ? -6.527 -13.719 -40.656 1 44.94 244 GLY B O 1
ATOM 5046 N N . THR B 1 245 ? -5.543 -14.297 -38.656 1 56.31 245 THR B N 1
ATOM 5047 C CA . THR B 1 245 ? -6.879 -14.195 -38.062 1 56.31 245 THR B CA 1
ATOM 5048 C C . THR B 1 245 ? -6.973 -12.984 -37.156 1 56.31 245 THR B C 1
ATOM 5050 O O . THR B 1 245 ? -5.988 -12.617 -36.5 1 56.31 245 THR B O 1
ATOM 5053 N N . ASP B 1 246 ? -8.031 -12.211 -37.281 1 66.25 246 ASP B N 1
ATOM 5054 C CA . ASP B 1 246 ? -8.477 -11.023 -36.531 1 66.25 246 ASP B CA 1
ATOM 5055 C C . ASP B 1 246 ? -8.789 -11.367 -35.094 1 66.25 246 ASP B C 1
ATOM 5057 O O . ASP B 1 246 ? -9.133 -10.484 -34.312 1 66.25 246 ASP B O 1
ATOM 5061 N N . THR B 1 247 ? -8.586 -12.82 -34.75 1 74.31 247 THR B N 1
ATOM 5062 C CA . THR B 1 247 ? -9.062 -13.18 -33.438 1 74.31 247 THR B CA 1
ATOM 5063 C C . THR B 1 247 ? -8.008 -14 -32.688 1 74.31 247 THR B C 1
ATOM 5065 O O . THR B 1 247 ? -7.199 -14.688 -33.312 1 74.31 247 THR B O 1
ATOM 5068 N N . LEU B 1 248 ? -7.867 -13.922 -31.438 1 84.12 248 LEU B N 1
ATOM 5069 C CA . LEU B 1 248 ? -7.027 -14.703 -30.531 1 84.12 248 LEU B CA 1
ATOM 5070 C C . LEU B 1 248 ? -7.648 -16.062 -30.25 1 84.12 248 LEU B C 1
ATOM 5072 O O . LEU B 1 248 ? -8.875 -16.219 -30.312 1 84.12 248 LEU B O 1
ATOM 5076 N N . VAL B 1 249 ? -6.75 -17.062 -30.109 1 87.19 249 VAL B N 1
ATOM 5077 C CA . VAL B 1 249 ? -7.191 -18.375 -29.656 1 87.19 249 VAL B CA 1
ATOM 5078 C C . VAL B 1 249 ? -7.176 -18.438 -28.141 1 87.19 249 VAL B C 1
ATOM 5080 O O . VAL B 1 249 ? -6.199 -18.031 -27.5 1 87.19 249 VAL B O 1
ATOM 5083 N N . GLY B 1 250 ? -8.32 -18.875 -27.609 1 92.19 250 GLY B N 1
ATOM 5084 C CA . GLY B 1 250 ? -8.383 -19.047 -26.156 1 92.19 250 GLY B CA 1
ATOM 5085 C C . GLY B 1 250 ? -7.578 -20.234 -25.656 1 92.19 250 GLY B C 1
ATOM 5086 O O . GLY B 1 250 ? -7.773 -21.359 -26.125 1 92.19 250 GLY B O 1
ATOM 5087 N N . THR B 1 251 ? -6.637 -20 -24.703 1 95.12 251 THR B N 1
ATOM 5088 C CA . THR B 1 251 ? -5.758 -21.062 -24.234 1 95.12 251 THR B CA 1
ATOM 5089 C C . THR B 1 251 ? -5.801 -21.188 -22.719 1 95.12 251 THR B C 1
ATOM 5091 O O . THR B 1 251 ? -5.418 -22.219 -22.156 1 95.12 251 THR B O 1
ATOM 5094 N N . ILE B 1 252 ? -6.207 -20.188 -21.984 1 96.06 252 ILE B N 1
ATOM 5095 C CA . ILE B 1 252 ? -6.18 -20.172 -20.516 1 96.06 252 ILE B CA 1
ATOM 5096 C C . ILE B 1 252 ? -7.523 -20.656 -19.984 1 96.06 252 ILE B C 1
ATOM 5098 O O . ILE B 1 252 ? -8.578 -20.188 -20.422 1 96.06 252 ILE B O 1
ATOM 5102 N N . THR B 1 253 ? -7.461 -21.578 -19.094 1 95.5 253 THR B N 1
ATOM 5103 C CA . THR B 1 253 ? -8.648 -22.156 -18.453 1 95.5 253 THR B CA 1
ATOM 5104 C C . THR B 1 253 ? -8.516 -22.125 -16.938 1 95.5 253 THR B C 1
ATOM 5106 O O . THR B 1 253 ? -7.484 -21.703 -16.406 1 95.5 253 THR B O 1
ATOM 5109 N N . ALA B 1 254 ? -9.586 -22.594 -16.297 1 93.56 254 ALA B N 1
ATOM 5110 C CA . ALA B 1 254 ? -9.602 -22.656 -14.844 1 93.56 254 ALA B CA 1
ATOM 5111 C C . ALA B 1 254 ? -8.57 -23.672 -14.336 1 93.56 254 ALA B C 1
ATOM 5113 O O . ALA B 1 254 ? -8.195 -23.641 -13.156 1 93.56 254 ALA B O 1
ATOM 5114 N N . ALA B 1 255 ? -8.07 -24.531 -15.18 1 94.31 255 ALA B N 1
ATOM 5115 C CA . ALA B 1 255 ? -7.129 -25.562 -14.758 1 94.31 255 ALA B CA 1
ATOM 5116 C C . ALA B 1 255 ? -5.688 -25.078 -14.875 1 94.31 255 ALA B C 1
ATOM 5118 O O . ALA B 1 255 ? -4.816 -25.484 -14.109 1 94.31 255 ALA B O 1
ATOM 5119 N N . ASN B 1 256 ? -5.465 -24.281 -15.898 1 96.94 256 ASN B N 1
ATOM 5120 C CA . ASN B 1 256 ? -4.082 -23.859 -16.109 1 96.94 256 ASN B CA 1
ATOM 5121 C C . ASN B 1 256 ? -3.852 -22.422 -15.648 1 96.94 256 ASN B C 1
ATOM 5123 O O . ASN B 1 256 ? -2.938 -21.75 -16.125 1 96.94 256 ASN B O 1
ATOM 5127 N N . ALA B 1 257 ? -4.75 -21.922 -14.781 1 96.12 257 ALA B N 1
ATOM 5128 C CA . ALA B 1 257 ? -4.648 -20.672 -14.031 1 96.12 257 ALA B CA 1
ATOM 5129 C C . ALA B 1 257 ? -5.066 -20.875 -12.578 1 96.12 257 ALA B C 1
ATOM 5131 O O . ALA B 1 257 ? -5.859 -21.766 -12.273 1 96.12 257 ALA B O 1
ATOM 5132 N N . PRO B 1 258 ? -4.434 -20.016 -11.742 1 94.25 258 PRO B N 1
ATOM 5133 C CA . PRO B 1 258 ? -4.879 -20.109 -10.344 1 94.25 258 PRO B CA 1
ATOM 5134 C C . PRO B 1 258 ? -6.328 -19.656 -10.164 1 94.25 258 PRO B C 1
ATOM 5136 O O . PRO B 1 258 ? -6.832 -18.859 -10.945 1 94.25 258 PRO B O 1
ATOM 5139 N N . SER B 1 259 ? -6.949 -20.203 -9.172 1 89.25 259 SER B N 1
ATOM 5140 C CA . SER B 1 259 ? -8.281 -19.766 -8.773 1 89.25 259 SER B CA 1
ATOM 5141 C C . SER B 1 259 ? -8.219 -18.531 -7.879 1 89.25 259 SER B C 1
ATOM 5143 O O . SER B 1 259 ? -7.184 -17.859 -7.809 1 89.25 259 SER B O 1
ATOM 5145 N N . LEU B 1 260 ? -9.438 -18.141 -7.391 1 88.62 260 LEU B N 1
ATOM 5146 C CA . LEU B 1 260 ? -9.461 -17.125 -6.336 1 88.62 260 LEU B CA 1
ATOM 5147 C C . LEU B 1 260 ? -8.961 -17.719 -5.016 1 88.62 260 LEU B C 1
ATOM 5149 O O . LEU B 1 260 ? -9.5 -18.703 -4.527 1 88.62 260 LEU B O 1
ATOM 5153 N N . ASN B 1 261 ? -7.895 -17.141 -4.543 1 92.19 261 ASN B N 1
ATOM 5154 C CA . ASN B 1 261 ? -7.246 -17.75 -3.385 1 92.19 261 ASN B CA 1
ATOM 5155 C C . ASN B 1 261 ? -7.09 -16.75 -2.242 1 92.19 261 ASN B C 1
ATOM 5157 O O . ASN B 1 261 ? -6.91 -15.547 -2.48 1 92.19 261 ASN B O 1
ATOM 5161 N N . ASP B 1 262 ? -7.281 -17.266 -1.058 1 89.94 262 ASP B N 1
ATOM 5162 C CA . ASP B 1 262 ? -6.945 -16.562 0.176 1 89.94 262 ASP B CA 1
ATOM 5163 C C . ASP B 1 262 ? -5.672 -17.125 0.803 1 89.94 262 ASP B C 1
ATOM 5165 O O . ASP B 1 262 ? -5.43 -18.328 0.75 1 89.94 262 ASP B O 1
ATOM 5169 N N . GLY B 1 263 ? -4.828 -16.172 1.295 1 90.56 263 GLY B N 1
ATOM 5170 C CA . GLY B 1 263 ? -3.607 -16.656 1.928 1 90.56 263 GLY B CA 1
ATOM 5171 C C . GLY B 1 263 ? -2.76 -15.539 2.508 1 90.56 263 GLY B C 1
ATOM 5172 O O . GLY B 1 263 ? -3.016 -14.359 2.25 1 90.56 263 GLY B O 1
ATOM 5173 N N . ALA B 1 264 ? -1.927 -15.969 3.359 1 91.19 264 ALA B N 1
ATOM 5174 C CA . ALA B 1 264 ? -0.968 -15.047 3.967 1 91.19 264 ALA B CA 1
ATOM 5175 C C . ALA B 1 264 ? 0.406 -15.703 4.102 1 91.19 264 ALA B C 1
ATOM 5177 O O . ALA B 1 264 ? 0.513 -16.922 4.219 1 91.19 264 ALA B O 1
ATOM 5178 N N . ALA B 1 265 ? 1.42 -14.906 3.947 1 93.25 265 ALA B N 1
ATOM 5179 C CA . ALA B 1 265 ? 2.809 -15.312 4.16 1 93.25 265 ALA B CA 1
ATOM 5180 C C . ALA B 1 265 ? 3.598 -14.203 4.855 1 93.25 265 ALA B C 1
ATOM 5182 O O . ALA B 1 265 ? 3.316 -13.023 4.668 1 93.25 265 ALA B O 1
ATOM 5183 N N . ALA B 1 266 ? 4.516 -14.625 5.707 1 88.19 266 ALA B N 1
ATOM 5184 C CA . ALA B 1 266 ? 5.375 -13.664 6.398 1 88.19 266 ALA B CA 1
ATOM 5185 C C . ALA B 1 266 ? 6.84 -14.086 6.312 1 88.19 266 ALA B C 1
ATOM 5187 O O . ALA B 1 266 ? 7.164 -15.266 6.43 1 88.19 266 ALA B O 1
ATOM 5188 N N . LEU B 1 267 ? 7.711 -13.148 6.008 1 88.38 267 LEU B N 1
ATOM 5189 C CA . LEU B 1 267 ? 9.164 -13.312 5.969 1 88.38 267 LEU B CA 1
ATOM 5190 C C . LEU B 1 267 ? 9.844 -12.289 6.875 1 88.38 267 LEU B C 1
ATOM 5192 O O . LEU B 1 267 ? 9.406 -11.141 6.961 1 88.38 267 LEU B O 1
ATOM 5196 N N . VAL B 1 268 ? 10.898 -12.75 7.559 1 81.31 268 VAL B N 1
ATOM 5197 C CA . VAL B 1 268 ? 11.703 -11.852 8.375 1 81.31 268 VAL B CA 1
ATOM 5198 C C . VAL B 1 268 ? 13.055 -11.602 7.703 1 81.31 268 VAL B C 1
ATOM 5200 O O . VAL B 1 268 ? 13.75 -12.547 7.328 1 81.31 268 VAL B O 1
ATOM 5203 N N . VAL B 1 269 ? 13.336 -10.352 7.398 1 78 269 VAL B N 1
ATOM 5204 C CA . VAL B 1 269 ? 14.625 -9.93 6.867 1 78 269 VAL B CA 1
ATOM 5205 C C . VAL B 1 269 ? 15.414 -9.188 7.945 1 78 269 VAL B C 1
ATOM 5207 O O . VAL B 1 269 ? 14.883 -8.289 8.602 1 78 269 VAL B O 1
ATOM 5210 N N . THR B 1 270 ? 16.578 -9.703 8.211 1 72.19 270 THR B N 1
ATOM 5211 C CA . THR B 1 270 ? 17.391 -9.094 9.258 1 72.19 270 THR B CA 1
ATOM 5212 C C . THR B 1 270 ? 18.844 -8.945 8.789 1 72.19 270 THR B C 1
ATOM 5214 O O . THR B 1 270 ? 19.188 -9.352 7.68 1 72.19 270 THR B O 1
ATOM 5217 N N . LEU B 1 271 ? 19.609 -8.188 9.617 1 64.06 271 LEU B N 1
ATOM 5218 C CA . LEU B 1 271 ? 21.031 -8.047 9.367 1 64.06 271 LEU B CA 1
ATOM 5219 C C . LEU B 1 271 ? 21.812 -9.195 10.008 1 64.06 271 LEU B C 1
ATOM 5221 O O . LEU B 1 271 ? 21.391 -9.742 11.023 1 64.06 271 LEU B O 1
ATOM 5225 N N . PRO B 1 272 ? 22.953 -9.508 9.305 1 65.44 272 PRO B N 1
ATOM 5226 C CA . PRO B 1 272 ? 23.766 -10.602 9.852 1 65.44 272 PRO B CA 1
ATOM 5227 C C . PRO B 1 272 ? 24.094 -10.406 11.328 1 65.44 272 PRO B C 1
ATOM 5229 O O . PRO B 1 272 ? 24.109 -11.367 12.094 1 65.44 272 PRO B O 1
ATOM 5232 N N . ARG B 1 273 ? 24.297 -9.172 11.719 1 63.16 273 ARG B N 1
ATOM 5233 C CA . ARG B 1 273 ? 24.719 -8.883 13.094 1 63.16 273 ARG B CA 1
ATOM 5234 C C . ARG B 1 273 ? 23.609 -9.219 14.078 1 63.16 273 ARG B C 1
ATOM 5236 O O . ARG B 1 273 ? 23.875 -9.547 15.242 1 63.16 273 ARG B O 1
ATOM 5243 N N . CYS B 1 274 ? 22.406 -9.086 13.594 1 65.38 274 CYS B N 1
ATOM 5244 C CA . CYS B 1 274 ? 21.266 -9.367 14.461 1 65.38 274 CYS B CA 1
ATOM 5245 C C . CYS B 1 274 ? 21.125 -10.859 14.734 1 65.38 274 CYS B C 1
ATOM 5247 O O . CYS B 1 274 ? 20.438 -11.266 15.664 1 65.38 274 CYS B O 1
ATOM 5249 N N . LEU B 1 275 ? 21.734 -11.547 13.906 1 67.12 275 LEU B N 1
ATOM 5250 C CA . LEU B 1 275 ? 21.672 -12.992 14.07 1 67.12 275 LEU B CA 1
ATOM 5251 C C . LEU B 1 275 ? 22.734 -13.469 15.055 1 67.12 275 LEU B C 1
ATOM 5253 O O . LEU B 1 275 ? 22.703 -14.609 15.508 1 67.12 275 LEU B O 1
ATOM 5257 N N . GLU B 1 276 ? 23.656 -12.391 15.297 1 60.5 276 GLU B N 1
ATOM 5258 C CA . GLU B 1 276 ? 24.703 -12.742 16.25 1 60.5 276 GLU B CA 1
ATOM 5259 C C . GLU B 1 276 ? 24.125 -12.984 17.641 1 60.5 276 GLU B C 1
ATOM 5261 O O . GLU B 1 276 ? 23.359 -12.164 18.156 1 60.5 276 GLU B O 1
ATOM 5266 N N . GLY B 1 277 ? 24.297 -13.992 18.109 1 58.62 277 GLY B N 1
ATOM 5267 C CA . GLY B 1 277 ? 23.781 -14.375 19.406 1 58.62 277 GLY B CA 1
ATOM 5268 C C . GLY B 1 277 ? 22.453 -15.102 19.344 1 58.62 277 GLY B C 1
ATOM 5269 O O . GLY B 1 277 ? 21.953 -15.57 20.375 1 58.62 277 GLY B O 1
ATOM 5270 N N . GLY B 1 278 ? 21.828 -14.938 18.234 1 57.31 278 GLY B N 1
ATOM 5271 C CA . GLY B 1 278 ? 20.547 -15.602 18.062 1 57.31 278 GLY B CA 1
ATOM 5272 C C . GLY B 1 278 ? 20.672 -17 17.484 1 57.31 278 GLY B C 1
ATOM 5273 O O . GLY B 1 278 ? 19.859 -17.406 16.641 1 57.31 278 GLY B O 1
ATOM 5274 N N . GLU B 1 279 ? 21.609 -17.562 17.938 1 58.47 279 GLU B N 1
ATOM 5275 C CA . GLU B 1 279 ? 22.016 -18.875 17.422 1 58.47 279 GLU B CA 1
ATOM 5276 C C . GLU B 1 279 ? 20.812 -19.812 17.344 1 58.47 279 GLU B C 1
ATOM 5278 O O . GLU B 1 279 ? 20.719 -20.641 16.422 1 58.47 279 GLU B O 1
ATOM 5283 N N . GLU B 1 280 ? 19.969 -19.562 18.156 1 55 280 GLU B N 1
ATOM 5284 C CA . GLU B 1 280 ? 18.812 -20.453 18.156 1 55 280 GLU B CA 1
ATOM 5285 C C . GLU B 1 280 ? 17.953 -20.234 16.922 1 55 280 GLU B C 1
ATOM 5287 O O . GLU B 1 280 ? 17.484 -21.203 16.312 1 55 280 GLU B O 1
ATOM 5292 N N . VAL B 1 281 ? 17.781 -19.016 16.562 1 58.53 281 VAL B N 1
ATOM 5293 C CA . VAL B 1 281 ? 16.984 -18.734 15.383 1 58.53 281 VAL B CA 1
ATOM 5294 C C . VAL B 1 281 ? 17.703 -19.266 14.141 1 58.53 281 VAL B C 1
ATOM 5296 O O . VAL B 1 281 ? 17.062 -19.828 13.242 1 58.53 281 VAL B O 1
ATOM 5299 N N . VAL B 1 282 ? 18.922 -19.094 14.273 1 58.88 282 VAL B N 1
ATOM 5300 C CA . VAL B 1 282 ? 19.75 -19.484 13.141 1 58.88 282 VAL B CA 1
ATOM 5301 C C . VAL B 1 282 ? 19.812 -21.016 13.055 1 58.88 282 VAL B C 1
ATOM 5303 O O . VAL B 1 282 ? 19.781 -21.578 11.969 1 58.88 282 VAL B O 1
ATOM 5306 N N . ASP B 1 283 ? 19.859 -21.547 14.227 1 57.56 283 ASP B N 1
ATOM 5307 C CA . ASP B 1 283 ? 20.031 -22.984 14.234 1 57.56 283 ASP B CA 1
ATOM 5308 C C . ASP B 1 283 ? 18.766 -23.703 13.766 1 57.56 283 ASP B C 1
ATOM 5310 O O . ASP B 1 283 ? 18.844 -24.797 13.195 1 57.56 283 ASP B O 1
ATOM 5314 N N . ASN B 1 284 ? 17.688 -23.047 13.945 1 55.69 284 ASN B N 1
ATOM 5315 C CA . ASN B 1 284 ? 16.438 -23.734 13.633 1 55.69 284 ASN B CA 1
ATOM 5316 C C . ASN B 1 284 ? 15.781 -23.172 12.375 1 55.69 284 ASN B C 1
ATOM 5318 O O . ASN B 1 284 ? 14.773 -23.703 11.891 1 55.69 284 ASN B O 1
ATOM 5322 N N . GLY B 1 285 ? 16.469 -22.141 11.867 1 65 285 GLY B N 1
ATOM 5323 C CA . GLY B 1 285 ? 15.734 -21.516 10.773 1 65 285 GLY B CA 1
ATOM 5324 C C . GLY B 1 285 ? 16.5 -21.5 9.469 1 65 285 GLY B C 1
ATOM 5325 O O . GLY B 1 285 ? 17.641 -21.984 9.398 1 65 285 GLY B O 1
ATOM 5326 N N . VAL B 1 286 ? 15.766 -21.406 8.359 1 68.06 286 VAL B N 1
ATOM 5327 C CA . VAL B 1 286 ? 16.344 -21.188 7.035 1 68.06 286 VAL B CA 1
ATOM 5328 C C . VAL B 1 286 ? 16.922 -19.781 6.941 1 68.06 286 VAL B C 1
ATOM 5330 O O . VAL B 1 286 ? 16.203 -18.797 7.145 1 68.06 286 VAL B O 1
ATOM 5333 N N . VAL B 1 287 ? 18.266 -19.859 6.918 1 76.81 287 VAL B N 1
ATOM 5334 C CA . VAL B 1 287 ? 18.906 -18.562 6.746 1 76.81 287 VAL B CA 1
ATOM 5335 C C . VAL B 1 287 ? 19.453 -18.422 5.328 1 76.81 287 VAL B C 1
ATOM 5337 O O . VAL B 1 287 ? 20.234 -19.266 4.883 1 76.81 287 VAL B O 1
ATOM 5340 N N . THR B 1 288 ? 18.859 -17.578 4.633 1 87.62 288 THR B N 1
ATOM 5341 C CA . THR B 1 288 ? 19.266 -17.281 3.266 1 87.62 288 THR B CA 1
ATOM 5342 C C . THR B 1 288 ? 19.672 -15.82 3.139 1 87.62 288 THR B C 1
ATOM 5344 O O . THR B 1 288 ? 19.234 -14.969 3.92 1 87.62 288 THR B O 1
ATOM 5347 N N . GLU B 1 289 ? 20.609 -15.594 2.26 1 85.44 289 GLU B N 1
ATOM 5348 C CA . GLU B 1 289 ? 21.078 -14.234 2.029 1 85.44 289 GLU B CA 1
ATOM 5349 C C . GLU B 1 289 ? 20.438 -13.633 0.775 1 85.44 289 GLU B C 1
ATOM 5351 O O . GLU B 1 289 ? 20.359 -14.297 -0.263 1 85.44 289 GLU B O 1
ATOM 5356 N N . VAL B 1 290 ? 19.984 -12.422 0.913 1 86.19 290 VAL B N 1
ATOM 5357 C CA . VAL B 1 290 ? 19.562 -11.672 -0.261 1 86.19 290 VAL B CA 1
ATOM 5358 C C . VAL B 1 290 ? 20.781 -11.055 -0.952 1 86.19 290 VAL B C 1
ATOM 5360 O O . VAL B 1 290 ? 21.453 -10.195 -0.383 1 86.19 290 VAL B O 1
ATOM 5363 N N . VAL B 1 291 ? 21.047 -11.469 -2.137 1 82.31 291 VAL B N 1
ATOM 5364 C CA . VAL B 1 291 ? 22.219 -11 -2.867 1 82.31 291 VAL B CA 1
ATOM 5365 C C . VAL B 1 291 ? 21.875 -9.719 -3.633 1 82.31 291 VAL B C 1
ATOM 5367 O O . VAL B 1 291 ? 22.625 -8.742 -3.574 1 82.31 291 VAL B O 1
ATOM 5370 N N . CYS B 1 292 ? 20.844 -9.758 -4.375 1 80.31 292 CYS B N 1
ATOM 5371 C CA . CYS B 1 292 ? 20.375 -8.57 -5.086 1 80.31 292 CYS B CA 1
ATOM 5372 C C . CYS B 1 292 ? 18.906 -8.703 -5.453 1 80.31 292 CYS B C 1
ATOM 5374 O O . CYS B 1 292 ? 18.328 -9.781 -5.32 1 80.31 292 CYS B O 1
ATOM 5376 N N . VAL B 1 293 ? 18.328 -7.59 -5.797 1 86 293 VAL B N 1
ATOM 5377 C CA . VAL B 1 293 ? 16.938 -7.508 -6.238 1 86 293 VAL B CA 1
ATOM 5378 C C . VAL B 1 293 ? 16.859 -6.715 -7.543 1 86 293 VAL B C 1
ATOM 5380 O O . VAL B 1 293 ? 17.766 -5.945 -7.867 1 86 293 VAL B O 1
ATOM 5383 N N . ALA B 1 294 ? 15.852 -7.059 -8.312 1 83.44 294 ALA B N 1
ATOM 5384 C CA . ALA B 1 294 ? 15.602 -6.324 -9.555 1 83.44 294 ALA B CA 1
ATOM 5385 C C . ALA B 1 294 ? 14.117 -5.988 -9.703 1 83.44 294 ALA B C 1
ATOM 5387 O O . ALA B 1 294 ? 13.258 -6.797 -9.367 1 83.44 294 ALA B O 1
ATOM 5388 N N . GLU B 1 295 ? 13.867 -4.781 -10.117 1 81.5 295 GLU B N 1
ATOM 5389 C CA . GLU B 1 295 ? 12.539 -4.316 -10.508 1 81.5 295 GLU B CA 1
ATOM 5390 C C . GLU B 1 295 ? 12.531 -3.846 -11.961 1 81.5 295 GLU B C 1
ATOM 5392 O O . GLU B 1 295 ? 13.469 -3.176 -12.406 1 81.5 295 GLU B O 1
ATOM 5397 N N . VAL B 1 296 ? 11.516 -4.297 -12.664 1 81.69 296 VAL B N 1
ATOM 5398 C CA . VAL B 1 296 ? 11.422 -3.936 -14.078 1 81.69 296 VAL B CA 1
ATOM 5399 C C . VAL B 1 296 ? 9.992 -3.504 -14.406 1 81.69 296 VAL B C 1
ATOM 5401 O O . VAL B 1 296 ? 9.086 -3.691 -13.594 1 81.69 296 VAL B O 1
ATOM 5404 N N . ALA B 1 297 ? 9.859 -2.809 -15.523 1 81.5 297 ALA B N 1
ATOM 5405 C CA . ALA B 1 297 ? 8.539 -2.457 -16.047 1 81.5 297 ALA B CA 1
ATOM 5406 C C . ALA B 1 297 ? 8.445 -2.75 -17.547 1 81.5 297 ALA B C 1
ATOM 5408 O O . ALA B 1 297 ? 9.398 -2.504 -18.297 1 81.5 297 ALA B O 1
ATOM 5409 N N . VAL B 1 298 ? 7.43 -3.391 -17.859 1 82.69 298 VAL B N 1
ATOM 5410 C CA . VAL B 1 298 ? 7.051 -3.619 -19.25 1 82.69 298 VAL B CA 1
ATOM 5411 C C . VAL B 1 298 ? 5.664 -3.031 -19.516 1 82.69 298 VAL B C 1
ATOM 5413 O O . VAL B 1 298 ? 4.977 -2.607 -18.578 1 82.69 298 VAL B O 1
ATOM 5416 N N . PRO B 1 299 ? 5.301 -2.9 -20.844 1 80.88 299 PRO B N 1
ATOM 5417 C CA . PRO B 1 299 ? 3.932 -2.428 -21.062 1 80.88 299 PRO B CA 1
ATOM 5418 C C . PRO B 1 299 ? 2.889 -3.281 -20.344 1 80.88 299 PRO B C 1
ATOM 5420 O O . PRO B 1 299 ? 3.021 -4.504 -20.281 1 80.88 299 PRO B O 1
ATOM 5423 N N . PRO B 1 300 ? 1.862 -2.693 -19.891 1 86.94 300 PRO B N 1
ATOM 5424 C CA . PRO B 1 300 ? 0.881 -3.375 -19.047 1 86.94 300 PRO B CA 1
ATOM 5425 C C . PRO B 1 300 ? 0.306 -4.629 -19.688 1 86.94 300 PRO B C 1
ATOM 5427 O O . PRO B 1 300 ? 0.171 -5.664 -19.031 1 86.94 300 PRO B O 1
ATOM 5430 N N . LEU B 1 301 ? 0.046 -4.613 -20.969 1 87.56 301 LEU B N 1
ATOM 5431 C CA . LEU B 1 301 ? -0.568 -5.762 -21.625 1 87.56 301 LEU B CA 1
ATOM 5432 C C . LEU B 1 301 ? 0.467 -6.848 -21.906 1 87.56 301 LEU B C 1
ATOM 5434 O O . LEU B 1 301 ? 0.113 -7.957 -22.297 1 87.56 301 LEU B O 1
ATOM 5438 N N . ALA B 1 302 ? 1.726 -6.539 -21.625 1 87.31 302 ALA B N 1
ATOM 5439 C CA . ALA B 1 302 ? 2.801 -7.52 -21.75 1 87.31 302 ALA B CA 1
ATOM 5440 C C . ALA B 1 302 ? 3.299 -7.969 -20.375 1 87.31 302 ALA B C 1
ATOM 5442 O O . ALA B 1 302 ? 4.402 -8.5 -20.25 1 87.31 302 ALA B O 1
ATOM 5443 N N . PHE B 1 303 ? 2.453 -7.832 -19.391 1 90.69 303 PHE B N 1
ATOM 5444 C CA . PHE B 1 303 ? 2.898 -7.988 -18.016 1 90.69 303 PHE B CA 1
ATOM 5445 C C . PHE B 1 303 ? 3.428 -9.398 -17.781 1 90.69 303 PHE B C 1
ATOM 5447 O O . PHE B 1 303 ? 4.27 -9.609 -16.906 1 90.69 303 PHE B O 1
ATOM 5454 N N . THR B 1 304 ? 3.021 -10.398 -18.547 1 93.44 304 THR B N 1
ATOM 5455 C CA . THR B 1 304 ? 3.443 -11.781 -18.344 1 93.44 304 THR B CA 1
ATOM 5456 C C . THR B 1 304 ? 4.926 -11.945 -18.672 1 93.44 304 THR B C 1
ATOM 5458 O O . THR B 1 304 ? 5.535 -12.953 -18.328 1 93.44 304 THR B O 1
ATOM 5461 N N . GLU B 1 305 ? 5.523 -10.961 -19.266 1 91.94 305 GLU B N 1
ATOM 5462 C CA . GLU B 1 305 ? 6.941 -11 -19.609 1 91.94 305 GLU B CA 1
ATOM 5463 C C . GLU B 1 305 ? 7.793 -10.422 -18.484 1 91.94 305 GLU B C 1
ATOM 5465 O O . GLU B 1 305 ? 9.016 -10.586 -18.469 1 91.94 305 GLU B O 1
ATOM 5470 N N . ALA B 1 306 ? 7.18 -9.82 -17.609 1 92.75 306 ALA B N 1
ATOM 5471 C CA . ALA B 1 306 ? 7.895 -9.039 -16.594 1 92.75 306 ALA B CA 1
ATOM 5472 C C . ALA B 1 306 ? 8.828 -9.922 -15.781 1 92.75 306 ALA B C 1
ATOM 5474 O O . ALA B 1 306 ? 9.977 -9.555 -15.523 1 92.75 306 ALA B O 1
ATOM 5475 N N . PRO B 1 307 ? 8.398 -11.148 -15.406 1 96.31 307 PRO B N 1
ATOM 5476 C CA . PRO B 1 307 ? 9.328 -11.992 -14.656 1 96.31 307 PRO B CA 1
ATOM 5477 C C . PRO B 1 307 ? 10.586 -12.344 -15.453 1 96.31 307 PRO B C 1
ATOM 5479 O O . PRO B 1 307 ? 11.688 -12.375 -14.891 1 96.31 307 PRO B O 1
ATOM 5482 N N . THR B 1 308 ? 10.391 -12.617 -16.719 1 94.5 308 THR B N 1
ATOM 5483 C CA . THR B 1 308 ? 11.523 -12.922 -17.594 1 94.5 308 THR B CA 1
ATOM 5484 C C . THR B 1 308 ? 12.523 -11.773 -17.609 1 94.5 308 THR B C 1
ATOM 5486 O O . THR B 1 308 ? 13.727 -11.984 -17.438 1 94.5 308 THR B O 1
ATOM 5489 N N . GLN B 1 309 ? 11.969 -10.609 -17.75 1 90.06 309 GLN B N 1
ATOM 5490 C CA . GLN B 1 309 ? 12.82 -9.43 -17.781 1 90.06 309 GLN B CA 1
ATOM 5491 C C . GLN B 1 309 ? 13.492 -9.188 -16.438 1 90.06 309 GLN B C 1
ATOM 5493 O O . GLN B 1 309 ? 14.641 -8.75 -16.375 1 90.06 309 GLN B O 1
ATOM 5498 N N . ALA B 1 310 ? 12.789 -9.398 -15.406 1 90.88 310 ALA B N 1
ATOM 5499 C CA . ALA B 1 310 ? 13.344 -9.227 -14.07 1 90.88 310 ALA B CA 1
ATOM 5500 C C . ALA B 1 310 ? 14.5 -10.203 -13.828 1 90.88 310 ALA B C 1
ATOM 5502 O O . ALA B 1 310 ? 15.523 -9.828 -13.25 1 90.88 310 ALA B O 1
ATOM 5503 N N . ILE B 1 311 ? 14.344 -11.43 -14.273 1 93.81 311 ILE B N 1
ATOM 5504 C CA . ILE B 1 311 ? 15.391 -12.43 -14.141 1 93.81 311 ILE B CA 1
ATOM 5505 C C . ILE B 1 311 ? 16.609 -12.008 -14.953 1 93.81 311 ILE B C 1
ATOM 5507 O O . ILE B 1 311 ? 17.75 -12.109 -14.484 1 93.81 311 ILE B O 1
ATOM 5511 N N . ARG B 1 312 ? 16.375 -11.531 -16.156 1 88.44 312 ARG B N 1
ATOM 5512 C CA . ARG B 1 312 ? 17.469 -11.031 -16.984 1 88.44 312 ARG B CA 1
ATOM 5513 C C . ARG B 1 312 ? 18.219 -9.914 -16.266 1 88.44 312 ARG B C 1
ATOM 5515 O O . ARG B 1 312 ? 19.453 -9.867 -16.328 1 88.44 312 ARG B O 1
ATOM 5522 N N . ALA B 1 313 ? 17.453 -9.078 -15.656 1 83.06 313 ALA B N 1
ATOM 5523 C CA . ALA B 1 313 ? 18.078 -7.969 -14.938 1 83.06 313 ALA B CA 1
ATOM 5524 C C . ALA B 1 313 ? 18.953 -8.477 -13.805 1 83.06 313 ALA B C 1
ATOM 5526 O O . ALA B 1 313 ? 20.047 -7.941 -13.562 1 83.06 313 ALA B O 1
ATOM 5527 N N . ILE B 1 314 ? 18.5 -9.469 -13.078 1 86.31 314 ILE B N 1
ATOM 5528 C CA . ILE B 1 314 ? 19.281 -10.086 -12.008 1 86.31 314 ILE B CA 1
ATOM 5529 C C . ILE B 1 314 ? 20.594 -10.648 -12.578 1 86.31 314 ILE B C 1
ATOM 5531 O O . ILE B 1 314 ? 21.672 -10.391 -12.039 1 86.31 314 ILE B O 1
ATOM 5535 N N . VAL B 1 315 ? 20.516 -11.391 -13.625 1 82.94 315 VAL B N 1
ATOM 5536 C CA . VAL B 1 315 ? 21.672 -12.062 -14.227 1 82.94 315 VAL B CA 1
ATOM 5537 C C . VAL B 1 315 ? 22.672 -11.023 -14.727 1 82.94 315 VAL B C 1
ATOM 5539 O O . VAL B 1 315 ? 23.875 -11.18 -14.547 1 82.94 315 VAL B O 1
ATOM 5542 N N . ARG B 1 316 ? 22.125 -9.945 -15.242 1 77.12 316 ARG B N 1
ATOM 5543 C CA . ARG B 1 316 ? 22.984 -8.867 -15.727 1 77.12 316 ARG B CA 1
ATOM 5544 C C . ARG B 1 316 ? 23.719 -8.195 -14.57 1 77.12 316 ARG B C 1
ATOM 5546 O O . ARG B 1 316 ? 24.906 -7.863 -14.695 1 77.12 316 ARG B O 1
ATOM 5553 N N . SER B 1 317 ? 23.016 -7.941 -13.531 1 72.25 317 SER B N 1
ATOM 5554 C CA . SER B 1 317 ? 23.594 -7.293 -12.359 1 72.25 317 SER B CA 1
ATOM 5555 C C . SER B 1 317 ? 24.734 -8.133 -11.773 1 72.25 317 SER B C 1
ATOM 5557 O O . SER B 1 317 ? 25.734 -7.59 -11.32 1 72.25 317 SER B O 1
ATOM 5559 N N . LEU B 1 318 ? 24.578 -9.305 -11.742 1 71.12 318 LEU B N 1
ATOM 5560 C CA . LEU B 1 318 ? 25.594 -10.203 -11.219 1 71.12 318 LEU B CA 1
ATOM 5561 C C . LEU B 1 318 ? 26.828 -10.219 -12.125 1 71.12 318 LEU B C 1
ATOM 5563 O O . LEU B 1 318 ? 27.953 -10.281 -11.641 1 71.12 318 LEU B O 1
ATOM 5567 N N . ALA B 1 319 ? 26.531 -10.164 -13.352 1 62 319 ALA B N 1
ATOM 5568 C CA . ALA B 1 319 ? 27.641 -10.125 -14.297 1 62 319 ALA B CA 1
ATOM 5569 C C . ALA B 1 319 ? 28.484 -8.875 -14.109 1 62 319 ALA B C 1
ATOM 5571 O O . ALA B 1 319 ? 29.719 -8.93 -14.164 1 62 319 ALA B O 1
ATOM 5572 N N . LEU B 1 320 ? 27.812 -7.809 -13.734 1 53.44 320 LEU B N 1
ATOM 5573 C CA . LEU B 1 320 ? 28.5 -6.539 -13.531 1 53.44 320 LEU B CA 1
ATOM 5574 C C . LEU B 1 320 ? 29.281 -6.543 -12.219 1 53.44 320 LEU B C 1
ATOM 5576 O O . LEU B 1 320 ? 30.406 -6.031 -12.156 1 53.44 320 LEU B O 1
ATOM 5580 N N . ALA B 1 321 ? 28.688 -6.996 -11.203 1 54.12 321 ALA B N 1
ATOM 5581 C CA . ALA B 1 321 ? 29.328 -7.051 -9.898 1 54.12 321 ALA B CA 1
ATOM 5582 C C . ALA B 1 321 ? 30.562 -7.949 -9.938 1 54.12 321 ALA B C 1
ATOM 5584 O O . ALA B 1 321 ? 31.562 -7.684 -9.258 1 54.12 321 ALA B O 1
ATOM 5585 N N . SER B 1 322 ? 30.422 -8.969 -10.555 1 49.88 322 SER B N 1
ATOM 5586 C CA . SER B 1 322 ? 31.578 -9.859 -10.703 1 49.88 322 SER B CA 1
ATOM 5587 C C . SER B 1 322 ? 32.719 -9.156 -11.406 1 49.88 322 SER B C 1
ATOM 5589 O O . SER B 1 322 ? 33.906 -9.477 -11.156 1 49.88 322 SER B O 1
ATOM 5591 N N . ARG B 1 323 ? 32.312 -8.094 -12.219 1 45.28 323 ARG B N 1
ATOM 5592 C CA . ARG B 1 323 ? 33.375 -7.371 -12.914 1 45.28 323 ARG B CA 1
ATOM 5593 C C . ARG B 1 323 ? 34.031 -6.375 -11.984 1 45.28 323 ARG B C 1
ATOM 5595 O O . ARG B 1 323 ? 35.25 -6.102 -12.125 1 45.28 323 ARG B O 1
ATOM 5602 N N . THR B 1 324 ? 33.188 -5.652 -11.18 1 41.03 324 THR B N 1
ATOM 5603 C CA . THR B 1 324 ? 33.781 -4.582 -10.383 1 41.03 324 THR B CA 1
ATOM 5604 C C . THR B 1 324 ? 34.406 -5.141 -9.102 1 41.03 324 THR B C 1
ATOM 5606 O O . THR B 1 324 ? 35.344 -4.551 -8.539 1 41.03 324 THR B O 1
ATOM 5609 N N . HIS B 1 325 ? 33.688 -5.734 -8.141 1 37.72 325 HIS B N 1
ATOM 5610 C CA . HIS B 1 325 ? 34.188 -6.191 -6.848 1 37.72 325 HIS B CA 1
ATOM 5611 C C . HIS B 1 325 ? 34.969 -7.5 -6.988 1 37.72 325 HIS B C 1
ATOM 5613 O O . HIS B 1 325 ? 34.594 -8.359 -7.793 1 37.72 325 HIS B O 1
ATOM 5619 N N . SER B 1 326 ? 36.375 -7.48 -6.453 1 34.53 326 SER B N 1
ATOM 5620 C CA . SER B 1 326 ? 37.281 -8.586 -6.199 1 34.53 326 SER B CA 1
ATOM 5621 C C . SER B 1 326 ? 36.562 -9.75 -5.516 1 34.53 326 SER B C 1
ATOM 5623 O O . SER B 1 326 ? 36.562 -9.844 -4.285 1 34.53 326 SER B O 1
ATOM 5625 N N . LEU B 1 327 ? 35.281 -10.164 -5.535 1 34.91 327 LEU B N 1
ATOM 5626 C CA . LEU B 1 327 ? 35 -11.359 -4.75 1 34.91 327 LEU B CA 1
ATOM 5627 C C . LEU B 1 327 ? 36.219 -12.273 -4.695 1 34.91 327 LEU B C 1
ATOM 5629 O O . LEU B 1 327 ? 36.656 -12.68 -3.613 1 34.91 327 LEU B O 1
ATOM 5633 N N . SER B 1 328 ? 36.344 -13.602 -5.152 1 32.78 328 SER B N 1
ATOM 5634 C CA . SER B 1 328 ? 37.562 -14.336 -4.859 1 32.78 328 SER B CA 1
ATOM 5635 C C . SER B 1 328 ? 38.781 -13.641 -5.438 1 32.78 328 SER B C 1
ATOM 5637 O O . SER B 1 328 ? 38.719 -12.984 -6.48 1 32.78 328 SER B O 1
ATOM 5639 N N . PRO B 1 329 ? 39.969 -13.414 -4.621 1 32 329 PRO B N 1
ATOM 5640 C CA . PRO B 1 329 ? 41.312 -13.109 -5.078 1 32 329 PRO B CA 1
ATOM 5641 C C . PRO B 1 329 ? 41.594 -13.609 -6.496 1 32 329 PRO B C 1
ATOM 5643 O O . PRO B 1 329 ? 42.375 -13.016 -7.223 1 32 329 PRO B O 1
ATOM 5646 N N . GLU B 1 330 ? 42 -15.008 -6.539 1 31.92 330 GLU B N 1
ATOM 5647 C CA . GLU B 1 330 ? 42.688 -15.523 -7.711 1 31.92 330 GLU B CA 1
ATOM 5648 C C . GLU B 1 330 ? 42.031 -15.047 -9 1 31.92 330 GLU B C 1
ATOM 5650 O O . GLU B 1 330 ? 40.906 -14.57 -8.984 1 31.92 330 GLU B O 1
ATOM 5655 N N . GLY B 1 331 ? 42.656 -15.484 -10.266 1 33.09 331 GLY B N 1
ATOM 5656 C CA . GLY B 1 331 ? 42.688 -15.336 -11.711 1 33.09 331 GLY B CA 1
ATOM 5657 C C . GLY B 1 331 ? 41.281 -15.234 -12.328 1 33.09 331 GLY B C 1
ATOM 5658 O O . GLY B 1 331 ? 41.094 -14.57 -13.344 1 33.09 331 GLY B O 1
ATOM 5659 N N . GLU B 1 332 ? 40.531 -16.375 -12.281 1 33.66 332 GLU B N 1
ATOM 5660 C CA . GLU B 1 332 ? 39.531 -16.656 -13.297 1 33.66 332 GLU B CA 1
ATOM 5661 C C . GLU B 1 332 ? 38.344 -15.719 -13.164 1 33.66 332 GLU B C 1
ATOM 5663 O O . GLU B 1 332 ? 37.875 -15.438 -12.055 1 33.66 332 GLU B O 1
ATOM 5668 N N . ARG B 1 333 ? 38.25 -14.633 -14.094 1 38.22 333 ARG B N 1
ATOM 5669 C CA . ARG B 1 333 ? 37.094 -13.812 -14.398 1 38.22 333 ARG B CA 1
ATOM 5670 C C . ARG B 1 333 ? 35.812 -14.484 -13.914 1 38.22 333 ARG B C 1
ATOM 5672 O O . ARG B 1 333 ? 35.531 -15.641 -14.25 1 38.22 333 ARG B O 1
ATOM 5679 N N . PRO B 1 334 ? 35.406 -14.203 -12.797 1 39.66 334 PRO B N 1
ATOM 5680 C CA . PRO B 1 334 ? 34.156 -14.922 -12.562 1 39.66 334 PRO B CA 1
ATOM 5681 C C . PRO B 1 334 ? 33.281 -15.031 -13.82 1 39.66 334 PRO B C 1
ATOM 5683 O O . PRO B 1 334 ? 33.156 -14.062 -14.57 1 39.66 334 PRO B O 1
ATOM 5686 N N . PRO B 1 335 ? 33.062 -16.156 -14.461 1 45.47 335 PRO B N 1
ATOM 5687 C CA . PRO B 1 335 ? 32.188 -16.453 -15.609 1 45.47 335 PRO B CA 1
ATOM 5688 C C . PRO B 1 335 ? 30.875 -15.672 -15.57 1 45.47 335 PRO B C 1
ATOM 5690 O O . PRO B 1 335 ? 30.406 -15.305 -14.492 1 45.47 335 PRO B O 1
ATOM 5693 N N . THR B 1 336 ? 30.547 -14.688 -16.516 1 56.81 336 THR B N 1
ATOM 5694 C CA . THR B 1 336 ? 29.219 -14.164 -16.828 1 56.81 336 THR B CA 1
ATOM 5695 C C . THR B 1 336 ? 28.125 -15.117 -16.344 1 56.81 336 THR B C 1
ATOM 5697 O O . THR B 1 336 ? 28.125 -16.297 -16.688 1 56.81 336 THR B O 1
ATOM 5700 N N . LEU B 1 337 ? 27.547 -14.719 -15.195 1 68.38 337 LEU B N 1
ATOM 5701 C CA . LEU B 1 337 ? 26.453 -15.586 -14.75 1 68.38 337 LEU B CA 1
ATOM 5702 C C . LEU B 1 337 ? 25.359 -15.664 -15.812 1 68.38 337 LEU B C 1
ATOM 5704 O O . LEU B 1 337 ? 25.031 -14.648 -16.438 1 68.38 337 LEU B O 1
ATOM 5708 N N . SER B 1 338 ? 25.156 -16.812 -16.281 1 82.5 338 SER B N 1
ATOM 5709 C CA . SER B 1 338 ? 24.031 -17.125 -17.156 1 82.5 338 SER B CA 1
ATOM 5710 C C . SER B 1 338 ? 22.859 -17.688 -16.375 1 82.5 338 SER B C 1
ATOM 5712 O O . SER B 1 338 ? 23.016 -18.109 -15.227 1 82.5 338 SER B O 1
ATOM 5714 N N . PRO B 1 339 ? 21.688 -17.578 -16.969 1 87.5 339 PRO B N 1
ATOM 5715 C CA . PRO B 1 339 ? 20.531 -18.172 -16.297 1 87.5 339 PRO B CA 1
ATOM 5716 C C . PRO B 1 339 ? 20.75 -19.625 -15.906 1 87.5 339 PRO B C 1
ATOM 5718 O O . PRO B 1 339 ? 20.172 -20.094 -14.922 1 87.5 339 PRO B O 1
ATOM 5721 N N . SER B 1 340 ? 21.656 -20.25 -16.594 1 88.75 340 SER B N 1
ATOM 5722 C CA . SER B 1 340 ? 21.922 -21.656 -16.312 1 88.75 340 SER B CA 1
ATOM 5723 C C . SER B 1 340 ? 22.766 -21.828 -15.055 1 88.75 340 SER B C 1
ATOM 5725 O O . SER B 1 340 ? 22.875 -22.938 -14.523 1 88.75 340 SER B O 1
ATOM 5727 N N . ASP B 1 341 ? 23.297 -20.75 -14.578 1 87 341 ASP B N 1
ATOM 5728 C CA . ASP B 1 341 ? 24.141 -20.797 -13.383 1 87 341 ASP B CA 1
ATOM 5729 C C . ASP B 1 341 ? 23.297 -20.734 -12.117 1 87 341 ASP B C 1
ATOM 5731 O O . ASP B 1 341 ? 23.797 -20.953 -11.016 1 87 341 ASP B O 1
ATOM 5735 N N . ILE B 1 342 ? 22.109 -20.453 -12.273 1 93.44 342 ILE B N 1
ATOM 5736 C CA . ILE B 1 342 ? 21.172 -20.438 -11.148 1 93.44 342 ILE B CA 1
ATOM 5737 C C . ILE B 1 342 ? 20.625 -21.828 -10.898 1 93.44 342 ILE B C 1
ATOM 5739 O O . ILE B 1 342 ? 20.219 -22.531 -11.836 1 93.44 342 ILE B O 1
ATOM 5743 N N . ASP B 1 343 ? 20.625 -22.203 -9.672 1 95.88 343 ASP B N 1
ATOM 5744 C CA . ASP B 1 343 ? 20.297 -23.594 -9.344 1 95.88 343 ASP B CA 1
ATOM 5745 C C . ASP B 1 343 ? 18.797 -23.812 -9.367 1 95.88 343 ASP B C 1
ATOM 5747 O O . ASP B 1 343 ? 18.328 -24.875 -9.805 1 95.88 343 ASP B O 1
ATOM 5751 N N . LEU B 1 344 ? 18.047 -22.875 -8.812 1 98.06 344 LEU B N 1
ATOM 5752 C CA . LEU B 1 344 ? 16.609 -23.031 -8.742 1 98.06 344 LEU B CA 1
ATOM 5753 C C . LEU B 1 344 ? 15.898 -21.719 -9.07 1 98.06 344 LEU B C 1
ATOM 5755 O O . LEU B 1 344 ? 16.438 -20.641 -8.797 1 98.06 344 LEU B O 1
ATOM 5759 N N . TYR B 1 345 ? 14.711 -21.891 -9.656 1 98.56 345 TYR B N 1
ATOM 5760 C CA . TYR B 1 345 ? 13.844 -20.75 -9.938 1 98.56 345 TYR B CA 1
ATOM 5761 C C . TYR B 1 345 ? 12.461 -20.938 -9.32 1 98.56 345 TYR B C 1
ATOM 5763 O O . TYR B 1 345 ? 11.922 -22.047 -9.328 1 98.56 345 TYR B O 1
ATOM 5771 N N . GLU B 1 346 ? 11.945 -19.922 -8.742 1 98.75 346 GLU B N 1
ATOM 5772 C CA . GLU B 1 346 ? 10.523 -19.781 -8.453 1 98.75 346 GLU B CA 1
ATOM 5773 C C . GLU B 1 346 ? 9.898 -18.656 -9.281 1 98.75 346 GLU B C 1
ATOM 5775 O O . GLU B 1 346 ? 10.062 -17.484 -8.961 1 98.75 346 GLU B O 1
ATOM 5780 N N . VAL B 1 347 ? 9.195 -19.016 -10.289 1 98.56 347 VAL B N 1
ATOM 5781 C CA . VAL B 1 347 ? 8.484 -18.062 -11.117 1 98.56 347 VAL B CA 1
ATOM 5782 C C . VAL B 1 347 ? 6.984 -18.141 -10.828 1 98.56 347 VAL B C 1
ATOM 5784 O O . VAL B 1 347 ? 6.371 -19.188 -10.984 1 98.56 347 VAL B O 1
ATOM 5787 N N . ASN B 1 348 ? 6.449 -17.031 -10.414 1 98.44 348 ASN B N 1
ATOM 5788 C CA . ASN B 1 348 ? 5.031 -17.062 -10.07 1 98.44 348 ASN B CA 1
ATOM 5789 C C . ASN B 1 348 ? 4.168 -17.406 -11.281 1 98.44 348 ASN B C 1
ATOM 5791 O O . ASN B 1 348 ? 4.332 -16.828 -12.352 1 98.44 348 ASN B O 1
ATOM 5795 N N . GLU B 1 349 ? 3.287 -18.344 -11.039 1 97.44 349 GLU B N 1
ATOM 5796 C CA . GLU B 1 349 ? 2.41 -18.844 -12.086 1 97.44 349 GLU B CA 1
ATOM 5797 C C . GLU B 1 349 ? 1.077 -18.094 -12.102 1 97.44 349 GLU B C 1
ATOM 5799 O O . GLU B 1 349 ? 0.019 -18.703 -11.922 1 97.44 349 GLU B O 1
ATOM 5804 N N . ALA B 1 350 ? 1.178 -16.812 -12.438 1 96.81 350 ALA B N 1
ATOM 5805 C CA . ALA B 1 350 ? -0.1 -16.125 -12.578 1 96.81 350 ALA B CA 1
ATOM 5806 C C . ALA B 1 350 ? -0.999 -16.828 -13.586 1 96.81 350 ALA B C 1
ATOM 5808 O O . ALA B 1 350 ? -2.225 -16.828 -13.445 1 96.81 350 ALA B O 1
ATOM 5809 N N . PHE B 1 351 ? -0.389 -17.312 -14.578 1 96.81 351 PHE B N 1
ATOM 5810 C CA . PHE B 1 351 ? -0.853 -18.297 -15.555 1 96.81 351 PHE B CA 1
ATOM 5811 C C . PHE B 1 351 ? 0.265 -19.266 -15.914 1 96.81 351 PHE B C 1
ATOM 5813 O O . PHE B 1 351 ? 1.445 -18.953 -15.758 1 96.81 351 PHE B O 1
ATOM 5820 N N . SER B 1 352 ? -0.184 -20.422 -16.391 1 97.94 352 SER B N 1
ATOM 5821 C CA . SER B 1 352 ? 0.838 -21.359 -16.844 1 97.94 352 SER B CA 1
ATOM 5822 C C . SER B 1 352 ? 1.756 -20.719 -17.891 1 97.94 352 SER B C 1
ATOM 5824 O O . SER B 1 352 ? 2.961 -20.984 -17.906 1 97.94 352 SER B O 1
ATOM 5826 N N . CYS B 1 353 ? 1.198 -19.859 -18.672 1 97.06 353 CYS B N 1
ATOM 5827 C CA . CYS B 1 353 ? 1.96 -19.281 -19.781 1 97.06 353 CYS B CA 1
ATOM 5828 C C . CYS B 1 353 ? 3.045 -18.344 -19.266 1 97.06 353 CYS B C 1
ATOM 5830 O O . CYS B 1 353 ? 4.012 -18.062 -19.969 1 97.06 353 CYS B O 1
ATOM 5832 N N . VAL B 1 354 ? 2.902 -17.828 -18.047 1 97.44 354 VAL B N 1
ATOM 5833 C CA . VAL B 1 354 ? 3.914 -16.938 -17.484 1 97.44 354 VAL B CA 1
ATOM 5834 C C . VAL B 1 354 ? 5.195 -17.719 -17.203 1 97.44 354 VAL B C 1
ATOM 5836 O O . VAL B 1 354 ? 6.277 -17.328 -17.656 1 97.44 354 VAL B O 1
ATOM 5839 N N . ALA B 1 355 ? 5.094 -18.797 -16.5 1 98 355 ALA B N 1
ATOM 5840 C CA . ALA B 1 355 ? 6.254 -19.625 -16.203 1 98 355 ALA B CA 1
ATOM 5841 C C . ALA B 1 355 ? 6.836 -20.234 -17.484 1 98 355 ALA B C 1
ATOM 5843 O O . ALA B 1 355 ? 8.055 -20.234 -17.672 1 98 355 ALA B O 1
ATOM 5844 N N . LEU B 1 356 ? 5.953 -20.703 -18.359 1 97.56 356 LEU B N 1
ATOM 5845 C CA . LEU B 1 356 ? 6.398 -21.281 -19.625 1 97.56 356 LEU B CA 1
ATOM 5846 C C . LEU B 1 356 ? 7.152 -20.25 -20.453 1 97.56 356 LEU B C 1
ATOM 5848 O O . LEU B 1 356 ? 8.141 -20.578 -21.109 1 97.56 356 LEU B O 1
ATOM 5852 N N . GLY B 1 357 ? 6.617 -19.062 -20.406 1 95.5 357 GLY B N 1
ATOM 5853 C CA . GLY B 1 357 ? 7.289 -17.984 -21.094 1 95.5 357 GLY B CA 1
ATOM 5854 C C . GLY B 1 357 ? 8.711 -17.75 -20.609 1 95.5 357 GLY B C 1
ATOM 5855 O O . GLY B 1 357 ? 9.625 -17.578 -21.422 1 95.5 357 GLY B O 1
ATOM 5856 N N . SER B 1 358 ? 8.883 -17.75 -19.359 1 96.12 358 SER B N 1
ATOM 5857 C CA . SER B 1 358 ? 10.211 -17.547 -18.781 1 96.12 358 SER B CA 1
ATOM 5858 C C . SER B 1 358 ? 11.133 -18.719 -19.094 1 96.12 358 SER B C 1
ATOM 5860 O O . SER B 1 358 ? 12.305 -18.531 -19.422 1 96.12 358 SER B O 1
ATOM 5862 N N . ILE B 1 359 ? 10.625 -19.938 -18.969 1 96.88 359 ILE B N 1
ATOM 5863 C CA . ILE B 1 359 ? 11.398 -21.141 -19.281 1 96.88 359 ILE B CA 1
ATOM 5864 C C . ILE B 1 359 ? 11.891 -21.078 -20.719 1 96.88 359 ILE B C 1
ATOM 5866 O O . ILE B 1 359 ? 13.078 -21.297 -20.984 1 96.88 359 ILE B O 1
ATOM 5870 N N . GLY B 1 360 ? 11 -20.766 -21.625 1 94.31 360 GLY B N 1
ATOM 5871 C CA . GLY B 1 360 ? 11.344 -20.703 -23.031 1 94.31 360 GLY B CA 1
ATOM 5872 C C . GLY B 1 360 ? 12.297 -19.578 -23.375 1 94.31 360 GLY B C 1
ATOM 5873 O O . GLY B 1 360 ? 13.328 -19.797 -24.016 1 94.31 360 GLY B O 1
ATOM 5874 N N . ALA B 1 361 ? 12.008 -18.422 -22.922 1 91.94 361 ALA B N 1
ATOM 5875 C CA . ALA B 1 361 ? 12.75 -17.219 -23.297 1 91.94 361 ALA B CA 1
ATOM 5876 C C . ALA B 1 361 ? 14.172 -17.266 -22.734 1 91.94 361 ALA B C 1
ATOM 5878 O O . ALA B 1 361 ? 15.109 -16.766 -23.359 1 91.94 361 ALA B O 1
ATOM 5879 N N . LEU B 1 362 ? 14.32 -17.891 -21.562 1 93.81 362 LEU B N 1
ATOM 5880 C CA . LEU B 1 362 ? 15.617 -17.891 -20.906 1 93.81 362 LEU B CA 1
ATOM 5881 C C . LEU B 1 362 ? 16.328 -19.219 -21.078 1 93.81 362 LEU B C 1
ATOM 5883 O O . LEU B 1 362 ? 17.469 -19.391 -20.656 1 93.81 362 LEU B O 1
ATOM 5887 N N . GLY B 1 363 ? 15.672 -20.141 -21.688 1 94.38 363 GLY B N 1
ATOM 5888 C CA . GLY B 1 363 ? 16.266 -21.453 -21.875 1 94.38 363 GLY B CA 1
ATOM 5889 C C . GLY B 1 363 ? 16.484 -22.188 -20.562 1 94.38 363 GLY B C 1
ATOM 5890 O O . GLY B 1 363 ? 17.516 -22.844 -20.391 1 94.38 363 GLY B O 1
ATOM 5891 N N . LEU B 1 364 ? 15.578 -22.094 -19.703 1 96.75 364 LEU B N 1
ATOM 5892 C CA . LEU B 1 364 ? 15.734 -22.719 -18.391 1 96.75 364 LEU B CA 1
ATOM 5893 C C . LEU B 1 364 ? 15.43 -24.203 -18.453 1 96.75 364 LEU B C 1
ATOM 5895 O O . LEU B 1 364 ? 14.594 -24.641 -19.25 1 96.75 364 LEU B O 1
ATOM 5899 N N . ASP B 1 365 ? 16.141 -24.953 -17.625 1 96.94 365 ASP B N 1
ATOM 5900 C CA . ASP B 1 365 ? 15.742 -26.328 -17.391 1 96.94 365 ASP B CA 1
ATOM 5901 C C . ASP B 1 365 ? 14.43 -26.391 -16.609 1 96.94 365 ASP B C 1
ATOM 5903 O O . ASP B 1 365 ? 14.375 -25.984 -15.445 1 96.94 365 ASP B O 1
ATOM 5907 N N . PRO B 1 366 ? 13.336 -26.938 -17.25 1 97.25 366 PRO B N 1
ATOM 5908 C CA . PRO B 1 366 ? 12.039 -26.969 -16.578 1 97.25 366 PRO B CA 1
ATOM 5909 C C . PRO B 1 366 ? 12.094 -27.688 -15.234 1 97.25 366 PRO B C 1
ATOM 5911 O O . PRO B 1 366 ? 11.266 -27.438 -14.352 1 97.25 366 PRO B O 1
ATOM 5914 N N . GLN B 1 367 ? 13.094 -28.5 -14.992 1 97.06 367 GLN B N 1
ATOM 5915 C CA . GLN B 1 367 ? 13.203 -29.281 -13.766 1 97.06 367 GLN B CA 1
ATOM 5916 C C . GLN B 1 367 ? 13.703 -28.422 -12.609 1 97.06 367 GLN B C 1
ATOM 5918 O O . GLN B 1 367 ? 13.633 -28.828 -11.445 1 97.06 367 GLN B O 1
ATOM 5923 N N . THR B 1 368 ? 14.18 -27.25 -12.922 1 97.94 368 THR B N 1
ATOM 5924 C CA . THR B 1 368 ? 14.719 -26.359 -11.891 1 97.94 368 THR B CA 1
ATOM 5925 C C . THR B 1 368 ? 13.727 -25.25 -11.562 1 97.94 368 THR B C 1
ATOM 5927 O O . THR B 1 368 ? 14 -24.406 -10.695 1 97.94 368 THR B O 1
ATOM 5930 N N . VAL B 1 369 ? 12.57 -25.25 -12.289 1 98.56 369 VAL B N 1
ATOM 5931 C CA . VAL B 1 369 ? 11.594 -24.172 -12.117 1 98.56 369 VAL B CA 1
ATOM 5932 C C . VAL B 1 369 ? 10.398 -24.688 -11.312 1 98.56 369 VAL B C 1
ATOM 5934 O O . VAL B 1 369 ? 9.766 -25.672 -11.695 1 98.56 369 VAL B O 1
ATOM 5937 N N . ASN B 1 370 ? 10.109 -24.016 -10.25 1 98.56 370 ASN B N 1
ATOM 5938 C CA . ASN B 1 370 ? 8.961 -24.375 -9.414 1 98.56 370 ASN B CA 1
ATOM 5939 C C . ASN B 1 370 ? 8.945 -25.859 -9.07 1 98.56 370 ASN B C 1
ATOM 5941 O O . ASN B 1 370 ? 7.953 -26.547 -9.305 1 98.56 370 ASN B O 1
ATOM 5945 N N . VAL B 1 371 ? 9.992 -26.297 -8.344 1 98.31 371 VAL B N 1
ATOM 5946 C CA . VAL B 1 371 ? 10.258 -27.719 -8.172 1 98.31 371 VAL B CA 1
ATOM 5947 C C . VAL B 1 371 ? 9.25 -28.328 -7.203 1 98.31 371 VAL B C 1
ATOM 5949 O O . VAL B 1 371 ? 9.062 -29.547 -7.164 1 98.31 371 VAL B O 1
ATOM 5952 N N . HIS B 1 372 ? 8.57 -27.531 -6.445 1 98 372 HIS B N 1
ATOM 5953 C CA . HIS B 1 372 ? 7.566 -28.016 -5.504 1 98 372 HIS B CA 1
ATOM 5954 C C . HIS B 1 372 ? 6.168 -27.578 -5.91 1 98 372 HIS B C 1
ATOM 5956 O O . HIS B 1 372 ? 5.258 -27.531 -5.078 1 98 372 HIS B O 1
ATOM 5962 N N . GLY B 1 373 ? 6.008 -27.25 -7.18 1 97.69 373 GLY B N 1
ATOM 5963 C CA . GLY B 1 373 ? 4.754 -26.672 -7.629 1 97.69 373 GLY B CA 1
ATOM 5964 C C . GLY B 1 373 ? 4.707 -25.156 -7.48 1 97.69 373 GLY B C 1
ATOM 5965 O O . GLY B 1 373 ? 5.527 -24.578 -6.773 1 97.69 373 GLY B O 1
ATOM 5966 N N . GLY B 1 374 ? 3.818 -24.547 -8.203 1 97.38 374 GLY B N 1
ATOM 5967 C CA . GLY B 1 374 ? 3.654 -23.109 -8.164 1 97.38 374 GLY B CA 1
ATOM 5968 C C . GLY B 1 374 ? 2.219 -22.672 -7.926 1 97.38 374 GLY B C 1
ATOM 5969 O O . GLY B 1 374 ? 1.431 -23.422 -7.336 1 97.38 374 GLY B O 1
ATOM 5970 N N . SER B 1 375 ? 1.897 -21.5 -8.305 1 97.38 375 SER B N 1
ATOM 5971 C CA . SER B 1 375 ? 0.615 -20.875 -7.984 1 97.38 375 SER B CA 1
ATOM 5972 C C . SER B 1 375 ? -0.537 -21.609 -8.664 1 97.38 375 SER B C 1
ATOM 5974 O O . SER B 1 375 ? -1.662 -21.609 -8.156 1 97.38 375 SER B O 1
ATOM 5976 N N . VAL B 1 376 ? -0.299 -22.234 -9.797 1 97.44 376 VAL B N 1
ATOM 5977 C CA . VAL B 1 376 ? -1.349 -23 -10.461 1 97.44 376 VAL B CA 1
ATOM 5978 C C . VAL B 1 376 ? -1.751 -24.188 -9.586 1 97.44 376 VAL B C 1
ATOM 5980 O O . VAL B 1 376 ? -2.939 -24.469 -9.43 1 97.44 376 VAL B O 1
ATOM 5983 N N . GLY B 1 377 ? -0.805 -24.766 -8.969 1 96.44 377 GLY B N 1
ATOM 5984 C CA . GLY B 1 377 ? -1.062 -25.953 -8.164 1 96.44 377 GLY B CA 1
ATOM 5985 C C . GLY B 1 377 ? -1.285 -25.641 -6.695 1 96.44 377 GLY B C 1
ATOM 5986 O O . GLY B 1 377 ? -1.817 -26.469 -5.953 1 96.44 377 GLY B O 1
ATOM 5987 N N . LEU B 1 378 ? -0.936 -24.469 -6.273 1 96 378 LEU B N 1
ATOM 5988 C CA . LEU B 1 378 ? -0.972 -24.156 -4.852 1 96 378 LEU B CA 1
ATOM 5989 C C . LEU B 1 378 ? -1.909 -22.984 -4.582 1 96 378 LEU B C 1
ATOM 5991 O O . LEU B 1 378 ? -2.398 -22.812 -3.461 1 96 378 LEU B O 1
ATOM 5995 N N . GLY B 1 379 ? -2.092 -22.172 -5.496 1 94.19 379 GLY B N 1
ATOM 5996 C CA . GLY B 1 379 ? -2.879 -20.969 -5.316 1 94.19 379 GLY B CA 1
ATOM 5997 C C . GLY B 1 379 ? -2.068 -19.703 -5.492 1 94.19 379 GLY B C 1
ATOM 5998 O O . GLY B 1 379 ? -0.837 -19.734 -5.426 1 94.19 379 GLY B O 1
ATOM 5999 N N . HIS B 1 380 ? -2.871 -18.641 -5.734 1 94.56 380 HIS B N 1
ATOM 6000 C CA . HIS B 1 380 ? -2.244 -17.344 -5.992 1 94.56 380 HIS B CA 1
ATOM 6001 C C . HIS B 1 380 ? -2.992 -16.219 -5.289 1 94.56 380 HIS B C 1
ATOM 6003 O O . HIS B 1 380 ? -3.582 -15.359 -5.941 1 94.56 380 HIS B O 1
ATOM 6009 N N . PRO B 1 381 ? -2.953 -16.188 -3.934 1 95.31 381 PRO B N 1
ATOM 6010 C CA . PRO B 1 381 ? -3.357 -14.914 -3.346 1 95.31 381 PRO B CA 1
ATOM 6011 C C . PRO B 1 381 ? -2.469 -13.75 -3.787 1 95.31 381 PRO B C 1
ATOM 6013 O O . PRO B 1 381 ? -1.3 -13.688 -3.398 1 95.31 381 PRO B O 1
ATOM 6016 N N . ILE B 1 382 ? -3.014 -12.875 -4.523 1 91.94 382 ILE B N 1
ATOM 6017 C CA . ILE B 1 382 ? -2.215 -11.992 -5.363 1 91.94 382 ILE B CA 1
ATOM 6018 C C . ILE B 1 382 ? -1.308 -11.125 -4.492 1 91.94 382 ILE B C 1
ATOM 6020 O O . ILE B 1 382 ? -0.164 -10.844 -4.859 1 91.94 382 ILE B O 1
ATOM 6024 N N . GLY B 1 383 ? -1.726 -10.711 -3.297 1 91.12 383 GLY B N 1
ATOM 6025 C CA . GLY B 1 383 ? -0.893 -9.891 -2.426 1 91.12 383 GLY B CA 1
ATOM 6026 C C . GLY B 1 383 ? 0.052 -10.711 -1.567 1 91.12 383 GLY B C 1
ATOM 6027 O O . GLY B 1 383 ? 0.854 -10.156 -0.812 1 91.12 383 GLY B O 1
ATOM 6028 N N . CYS B 1 384 ? 0.049 -11.953 -1.699 1 91.81 384 CYS B N 1
ATOM 6029 C CA . CYS B 1 384 ? 0.787 -12.875 -0.843 1 91.81 384 CYS B CA 1
ATOM 6030 C C . CYS B 1 384 ? 1.838 -13.633 -1.64 1 91.81 384 CYS B C 1
ATOM 6032 O O . CYS B 1 384 ? 2.85 -14.07 -1.085 1 91.81 384 CYS B O 1
ATOM 6034 N N . SER B 1 385 ? 1.671 -13.766 -2.844 1 95.94 385 SER B N 1
ATOM 6035 C CA . SER B 1 385 ? 2.379 -14.773 -3.629 1 95.94 385 SER B CA 1
ATOM 6036 C C . SER B 1 385 ? 3.871 -14.469 -3.705 1 95.94 385 SER B C 1
ATOM 6038 O O . SER B 1 385 ? 4.699 -15.383 -3.713 1 95.94 385 SER B O 1
ATOM 6040 N N . GLY B 1 386 ? 4.238 -13.172 -3.725 1 95.88 386 GLY B N 1
ATOM 6041 C CA . GLY B 1 386 ? 5.652 -12.836 -3.75 1 95.88 386 GLY B CA 1
ATOM 6042 C C . GLY B 1 386 ? 6.41 -13.352 -2.545 1 95.88 386 GLY B C 1
ATOM 6043 O O . GLY B 1 386 ? 7.477 -13.953 -2.688 1 95.88 386 GLY B O 1
ATOM 6044 N N . ALA B 1 387 ? 5.855 -13.102 -1.398 1 95.62 387 ALA B N 1
ATOM 6045 C CA . ALA B 1 387 ? 6.473 -13.586 -0.167 1 95.62 387 ALA B CA 1
ATOM 6046 C C . ALA B 1 387 ? 6.484 -15.109 -0.119 1 95.62 387 ALA B C 1
ATOM 6048 O O . ALA B 1 387 ? 7.477 -15.711 0.292 1 95.62 387 ALA B O 1
ATOM 6049 N N . ARG B 1 388 ? 5.438 -15.727 -0.556 1 96.06 388 ARG B N 1
ATOM 6050 C CA . ARG B 1 388 ? 5.312 -17.188 -0.509 1 96.06 388 ARG B CA 1
ATOM 6051 C C . ARG B 1 388 ? 6.387 -17.844 -1.36 1 96.06 388 ARG B C 1
ATOM 6053 O O . ARG B 1 388 ? 7.082 -18.75 -0.895 1 96.06 388 ARG B O 1
ATOM 6060 N N . ILE B 1 389 ? 6.57 -17.391 -2.584 1 97.88 389 ILE B N 1
ATOM 6061 C CA . ILE B 1 389 ? 7.52 -18.062 -3.459 1 97.88 389 ILE B CA 1
ATOM 6062 C C . ILE B 1 389 ? 8.945 -17.781 -2.99 1 97.88 389 ILE B C 1
ATOM 6064 O O . ILE B 1 389 ? 9.844 -18.609 -3.17 1 97.88 389 ILE B O 1
ATOM 6068 N N . THR B 1 390 ? 9.133 -16.609 -2.408 1 97.19 390 THR B N 1
ATOM 6069 C CA . THR B 1 390 ? 10.445 -16.312 -1.86 1 97.19 390 THR B CA 1
ATOM 6070 C C . THR B 1 390 ? 10.781 -17.25 -0.71 1 97.19 390 THR B C 1
ATOM 6072 O O . THR B 1 390 ? 11.898 -17.781 -0.638 1 97.19 390 THR B O 1
ATOM 6075 N N . GLY B 1 391 ? 9.844 -17.453 0.184 1 95.25 391 GLY B N 1
ATOM 6076 C CA . GLY B 1 391 ? 10.039 -18.391 1.274 1 95.25 391 GLY B CA 1
ATOM 6077 C C . GLY B 1 391 ? 10.281 -19.812 0.798 1 95.25 391 GLY B C 1
ATOM 6078 O O . GLY B 1 391 ? 11.172 -20.5 1.302 1 95.25 391 GLY B O 1
ATOM 6079 N N . THR B 1 392 ? 9.477 -20.266 -0.15 1 96.94 392 THR B N 1
ATOM 6080 C CA . THR B 1 392 ? 9.641 -21.609 -0.71 1 96.94 392 THR B CA 1
ATOM 6081 C C . THR B 1 392 ? 11.016 -21.766 -1.34 1 96.94 392 THR B C 1
ATOM 6083 O O . THR B 1 392 ? 11.672 -22.797 -1.165 1 96.94 392 THR B O 1
ATOM 6086 N N . LEU B 1 393 ? 11.43 -20.734 -2.055 1 97.75 393 LEU B N 1
ATOM 6087 C CA . LEU B 1 393 ? 12.75 -20.781 -2.68 1 97.75 393 LEU B CA 1
ATOM 6088 C C . LEU B 1 393 ? 13.844 -20.922 -1.627 1 97.75 393 LEU B C 1
ATOM 6090 O O . LEU B 1 393 ? 14.766 -21.719 -1.788 1 97.75 393 LEU B O 1
ATOM 6094 N N . ALA B 1 394 ? 13.773 -20.172 -0.595 1 94.75 394 ALA B N 1
ATOM 6095 C CA . ALA B 1 394 ? 14.766 -20.219 0.474 1 94.75 394 ALA B CA 1
ATOM 6096 C C . ALA B 1 394 ? 14.883 -21.625 1.047 1 94.75 394 ALA B C 1
ATOM 6098 O O . ALA B 1 394 ? 15.992 -22.156 1.19 1 94.75 394 ALA B O 1
ATOM 6099 N N . ARG B 1 395 ? 13.828 -22.25 1.278 1 94.44 395 ARG B N 1
ATOM 6100 C CA . ARG B 1 395 ? 13.812 -23.594 1.848 1 94.44 395 ARG B CA 1
ATOM 6101 C C . ARG B 1 395 ? 14.305 -24.625 0.836 1 94.44 395 ARG B C 1
ATOM 6103 O O . ARG B 1 395 ? 15.008 -25.562 1.197 1 94.44 395 ARG B O 1
ATOM 6110 N N . SER B 1 396 ? 13.867 -24.422 -0.386 1 96.88 396 SER B N 1
ATOM 6111 C CA . SER B 1 396 ? 14.305 -25.328 -1.446 1 96.88 396 SER B CA 1
ATOM 6112 C C . SER B 1 396 ? 15.82 -25.297 -1.61 1 96.88 396 SER B C 1
ATOM 6114 O O . SER B 1 396 ? 16.453 -26.344 -1.816 1 96.88 396 SER B O 1
ATOM 6116 N N . LEU B 1 397 ? 16.359 -24.078 -1.538 1 95.62 397 LEU B N 1
ATOM 6117 C CA . LEU B 1 397 ? 17.812 -23.938 -1.664 1 95.62 397 LEU B CA 1
ATOM 6118 C C . LEU B 1 397 ? 18.531 -24.609 -0.504 1 95.62 397 LEU B C 1
ATOM 6120 O O . LEU B 1 397 ? 19.578 -25.234 -0.7 1 95.62 397 LEU B O 1
ATOM 6124 N N . GLN B 1 398 ? 18.016 -24.469 0.642 1 91.25 398 GLN B N 1
ATOM 6125 C CA . GLN B 1 398 ? 18.594 -25.141 1.801 1 91.25 398 GLN B CA 1
ATOM 6126 C C . GLN B 1 398 ? 18.594 -26.656 1.611 1 91.25 398 GLN B C 1
ATOM 6128 O O . GLN B 1 398 ? 19.609 -27.312 1.867 1 91.25 398 GLN B O 1
ATOM 6133 N N . GLN B 1 399 ? 17.484 -27.188 1.187 1 92.06 399 GLN B N 1
ATOM 6134 C CA . GLN B 1 399 ? 17.375 -28.625 0.938 1 92.06 399 GLN B CA 1
ATOM 6135 C C . GLN B 1 399 ? 18.344 -29.062 -0.14 1 92.06 399 GLN B C 1
ATOM 6137 O O . GLN B 1 399 ? 18.969 -30.125 -0.024 1 92.06 399 GLN B O 1
ATOM 6142 N N . LEU B 1 400 ? 18.453 -28.266 -1.167 1 94.38 400 LEU B N 1
ATOM 6143 C CA . LEU B 1 400 ? 19.375 -28.578 -2.25 1 94.38 400 LEU B CA 1
ATOM 6144 C C . LEU B 1 400 ? 20.812 -28.625 -1.741 1 94.38 400 LEU B C 1
ATOM 6146 O O . LEU B 1 400 ? 21.562 -29.531 -2.088 1 94.38 400 LEU B O 1
ATOM 6150 N N . LEU B 1 401 ? 21.172 -27.641 -0.947 1 92 401 LEU B N 1
ATOM 6151 C CA . LEU B 1 401 ? 22.516 -27.594 -0.394 1 92 401 LEU B CA 1
ATOM 6152 C C . LEU B 1 401 ? 22.797 -28.828 0.475 1 92 401 LEU B C 1
ATOM 6154 O O . LEU B 1 401 ? 23.844 -29.453 0.35 1 92 401 LEU B O 1
ATOM 6158 N N . GLU B 1 402 ? 21.922 -29.141 1.317 1 89.81 402 GLU B N 1
ATOM 6159 C CA . GLU B 1 402 ? 22.062 -30.297 2.195 1 89.81 402 GLU B CA 1
ATOM 6160 C C . GLU B 1 402 ? 22.203 -31.578 1.393 1 89.81 402 GLU B C 1
ATOM 6162 O O . GLU B 1 402 ? 23 -32.438 1.747 1 89.81 402 GLU B O 1
ATOM 6167 N N . GLY B 1 403 ? 21.422 -31.672 0.388 1 92 403 GLY B N 1
ATOM 6168 C CA . GLY B 1 403 ? 21.547 -32.812 -0.483 1 92 403 GLY B CA 1
ATOM 6169 C C . GLY B 1 403 ? 22.891 -32.938 -1.157 1 92 403 GLY B C 1
ATOM 6170 O O . GLY B 1 403 ? 23.484 -34.031 -1.207 1 92 403 GLY B O 1
ATOM 6171 N N . ARG B 1 404 ? 23.344 -31.828 -1.594 1 92.56 404 ARG B N 1
ATOM 6172 C CA . ARG B 1 404 ? 24.641 -31.812 -2.244 1 92.56 404 ARG B CA 1
ATOM 6173 C C . ARG B 1 404 ? 25.766 -32.125 -1.254 1 92.56 404 ARG B C 1
ATOM 6175 O O . ARG B 1 404 ? 26.719 -32.844 -1.595 1 92.56 404 ARG B O 1
ATOM 6182 N N . GLU B 1 405 ? 25.641 -31.625 -0.141 1 90.62 405 GLU B N 1
ATOM 6183 C CA . GLU B 1 405 ? 26.641 -31.891 0.894 1 90.62 405 GLU B CA 1
ATOM 6184 C C . GLU B 1 405 ? 26.641 -33.375 1.297 1 90.62 405 GLU B C 1
ATOM 6186 O O . GLU B 1 405 ? 27.688 -33.938 1.542 1 90.62 405 GLU B O 1
ATOM 6191 N N . ALA B 1 406 ? 25.547 -33.906 1.387 1 92.25 406 ALA B N 1
ATOM 6192 C CA . ALA B 1 406 ? 25.422 -35.312 1.713 1 92.25 406 ALA B CA 1
ATOM 6193 C C . ALA B 1 406 ? 26.047 -36.188 0.621 1 92.25 406 ALA B C 1
ATOM 6195 O O . ALA B 1 406 ? 26.719 -37.188 0.914 1 92.25 406 ALA B O 1
ATOM 6196 N N . GLU B 1 407 ? 25.891 -35.812 -0.53 1 92.5 407 GLU B N 1
ATOM 6197 C CA . GLU B 1 407 ? 26.406 -36.562 -1.667 1 92.5 407 GLU B CA 1
ATOM 6198 C C . GLU B 1 407 ? 27.922 -36.406 -1.777 1 92.5 407 GLU B C 1
ATOM 6200 O O . GLU B 1 407 ? 28.641 -37.375 -2.07 1 92.5 407 GLU B O 1
ATOM 6205 N N . GLN B 1 408 ? 28.375 -35.188 -1.47 1 89.75 408 GLN B N 1
ATOM 6206 C CA . GLN B 1 408 ? 29.797 -34.875 -1.652 1 89.75 408 GLN B CA 1
ATOM 6207 C C . GLN B 1 408 ? 30.594 -35.188 -0.387 1 89.75 408 GLN B C 1
ATOM 6209 O O . GLN B 1 408 ? 31.812 -35.312 -0.433 1 89.75 408 GLN B O 1
ATOM 6214 N N . GLY B 1 409 ? 30.047 -35.406 0.655 1 85.81 409 GLY B N 1
ATOM 6215 C CA . GLY B 1 409 ? 30.703 -35.656 1.929 1 85.81 409 GLY B CA 1
ATOM 6216 C C . GLY B 1 409 ? 31.391 -34.438 2.49 1 85.81 409 GLY B C 1
ATOM 6217 O O . GLY B 1 409 ? 32.438 -34.562 3.158 1 85.81 409 GLY B O 1
ATOM 6218 N N . GLY B 1 410 ? 30.969 -33.25 2.074 1 83.69 410 GLY B N 1
ATOM 6219 C CA . GLY B 1 410 ? 31.609 -32.031 2.57 1 83.69 410 GLY B CA 1
ATOM 6220 C C . GLY B 1 410 ? 30.922 -30.766 2.102 1 83.69 410 GLY B C 1
ATOM 6221 O O . GLY B 1 410 ? 29.734 -30.781 1.746 1 83.69 410 GLY B O 1
ATOM 6222 N N . ASP B 1 411 ? 31.625 -29.703 2.25 1 82.94 411 ASP B N 1
ATOM 6223 C CA . ASP B 1 411 ? 31.141 -28.391 1.877 1 82.94 411 ASP B CA 1
ATOM 6224 C C . ASP B 1 411 ? 30.828 -28.312 0.382 1 82.94 411 ASP B C 1
ATOM 6226 O O . ASP B 1 411 ? 31.719 -28.531 -0.446 1 82.94 411 ASP B O 1
ATOM 6230 N N . ALA B 1 412 ? 29.531 -28.094 0.103 1 82.69 412 ALA B N 1
ATOM 6231 C CA . ALA B 1 412 ? 29.094 -28.062 -1.289 1 82.69 412 ALA B CA 1
ATOM 6232 C C . ALA B 1 412 ? 29.141 -26.641 -1.844 1 82.69 412 ALA B C 1
ATOM 6234 O O . ALA B 1 412 ? 28.656 -26.375 -2.951 1 82.69 412 ALA B O 1
ATOM 6235 N N . GLY B 1 413 ? 29.672 -25.797 -1.121 1 83.5 413 GLY B N 1
ATOM 6236 C CA . GLY B 1 413 ? 29.781 -24.422 -1.595 1 83.5 413 GLY B CA 1
ATOM 6237 C C . GLY B 1 413 ? 28.516 -23.609 -1.378 1 83.5 413 GLY B C 1
ATOM 6238 O O . GLY B 1 413 ? 27.969 -23.578 -0.269 1 83.5 413 GLY B O 1
ATOM 6239 N N . CYS B 1 414 ? 28.109 -22.938 -2.553 1 87.12 414 CYS B N 1
ATOM 6240 C CA . CYS B 1 414 ? 26.953 -22.047 -2.496 1 87.12 414 CYS B CA 1
ATOM 6241 C C . CYS B 1 414 ? 25.922 -22.422 -3.549 1 87.12 414 CYS B C 1
ATOM 6243 O O . CYS B 1 414 ? 26.281 -22.906 -4.629 1 87.12 414 CYS B O 1
ATOM 6245 N N . VAL B 1 415 ? 24.703 -22.312 -3.162 1 92.25 415 VAL B N 1
ATOM 6246 C CA . VAL B 1 415 ? 23.625 -22.516 -4.121 1 92.25 415 VAL B CA 1
ATOM 6247 C C . VAL B 1 415 ? 22.859 -21.203 -4.312 1 92.25 415 VAL B C 1
ATOM 6249 O O . VAL B 1 415 ? 22.672 -20.453 -3.357 1 92.25 415 VAL B O 1
ATOM 6252 N N . LEU B 1 416 ? 22.406 -20.969 -5.59 1 93.19 416 LEU B N 1
ATOM 6253 C CA . LEU B 1 416 ? 21.734 -19.719 -5.973 1 93.19 416 LEU B CA 1
ATOM 6254 C C . LEU B 1 416 ? 20.328 -20 -6.469 1 93.19 416 LEU B C 1
ATOM 6256 O O . LEU B 1 416 ? 20.078 -21 -7.152 1 93.19 416 LEU B O 1
ATOM 6260 N N . GLY B 1 417 ? 19.438 -19.109 -6.121 1 96.75 417 GLY B N 1
ATOM 6261 C CA . GLY B 1 417 ? 18.078 -19.188 -6.617 1 96.75 417 GLY B CA 1
ATOM 6262 C C . GLY B 1 417 ? 17.453 -17.828 -6.895 1 96.75 417 GLY B C 1
ATOM 6263 O O . GLY B 1 417 ? 17.797 -16.844 -6.246 1 96.75 417 GLY B O 1
ATOM 6264 N N . VAL B 1 418 ? 16.547 -17.797 -7.832 1 97.44 418 VAL B N 1
ATOM 6265 C CA . VAL B 1 418 ? 15.852 -16.547 -8.156 1 97.44 418 VAL B CA 1
ATOM 6266 C C . VAL B 1 418 ? 14.344 -16.766 -8.039 1 97.44 418 VAL B C 1
ATOM 6268 O O . VAL B 1 418 ? 13.797 -17.734 -8.562 1 97.44 418 VAL B O 1
ATOM 6271 N N . ALA B 1 419 ? 13.711 -15.914 -7.273 1 98.56 419 ALA B N 1
ATOM 6272 C CA . ALA B 1 419 ? 12.25 -15.805 -7.301 1 98.56 419 ALA B CA 1
ATOM 6273 C C . ALA B 1 419 ? 11.812 -14.594 -8.117 1 98.56 419 ALA B C 1
ATOM 6275 O O . ALA B 1 419 ? 12.383 -13.508 -7.988 1 98.56 419 ALA B O 1
ATOM 6276 N N . ALA B 1 420 ? 10.859 -14.789 -9.055 1 98.31 420 ALA B N 1
ATOM 6277 C CA . ALA B 1 420 ? 10.406 -13.711 -9.93 1 98.31 420 ALA B CA 1
ATOM 6278 C C . ALA B 1 420 ? 8.883 -13.688 -10.031 1 98.31 420 ALA B C 1
ATOM 6280 O O . ALA B 1 420 ? 8.242 -14.742 -10.039 1 98.31 420 ALA B O 1
ATOM 6281 N N . ILE B 1 421 ? 8.312 -12.477 -10.102 1 97.88 421 ILE B N 1
ATOM 6282 C CA . ILE B 1 421 ? 6.859 -12.336 -10.125 1 97.88 421 ILE B CA 1
ATOM 6283 C C . ILE B 1 421 ? 6.473 -11.109 -10.945 1 97.88 421 ILE B C 1
ATOM 6285 O O . ILE B 1 421 ? 7.242 -10.148 -11.047 1 97.88 421 ILE B O 1
ATOM 6289 N N . CYS B 1 422 ? 5.305 -11.289 -11.594 1 95.62 422 CYS B N 1
ATOM 6290 C CA . CYS B 1 422 ? 4.754 -10.148 -12.32 1 95.62 422 CYS B CA 1
ATOM 6291 C C . CYS B 1 422 ? 3.684 -9.438 -11.5 1 95.62 422 CYS B C 1
ATOM 6293 O O . CYS B 1 422 ? 3.166 -10 -10.531 1 95.62 422 CYS B O 1
ATOM 6295 N N . ASN B 1 423 ? 3.473 -8.227 -11.742 1 89.69 423 ASN B N 1
ATOM 6296 C CA . ASN B 1 423 ? 2.359 -7.469 -11.18 1 89.69 423 ASN B CA 1
ATOM 6297 C C . ASN B 1 423 ? 1.522 -6.805 -12.266 1 89.69 423 ASN B C 1
ATOM 6299 O O . ASN B 1 423 ? 2.035 -6.484 -13.344 1 89.69 423 ASN B O 1
ATOM 6303 N N . GLY B 1 424 ? 0.219 -6.652 -11.938 1 84.38 424 GLY B N 1
ATOM 6304 C CA . GLY B 1 424 ? -0.613 -5.863 -12.828 1 84.38 424 GLY B CA 1
ATOM 6305 C C . GLY B 1 424 ? -0.025 -4.5 -13.141 1 84.38 424 GLY B C 1
ATOM 6306 O O . GLY B 1 424 ? 0.604 -3.877 -12.281 1 84.38 424 GLY B O 1
ATOM 6307 N N . GLY B 1 425 ? -0.175 -4.035 -14.367 1 82.44 425 GLY B N 1
ATOM 6308 C CA . GLY B 1 425 ? 0.385 -2.76 -14.781 1 82.44 425 GLY B CA 1
ATOM 6309 C C . GLY B 1 425 ? 1.727 -2.895 -15.477 1 82.44 425 GLY B C 1
ATOM 6310 O O . GLY B 1 425 ? 2.277 -1.908 -15.969 1 82.44 425 GLY B O 1
ATOM 6311 N N . GLY B 1 426 ? 2.24 -4.105 -15.477 1 86 426 GLY B N 1
ATOM 6312 C CA . GLY B 1 426 ? 3.436 -4.363 -16.266 1 86 426 GLY B CA 1
ATOM 6313 C C . GLY B 1 426 ? 4.699 -4.434 -15.43 1 86 426 GLY B C 1
ATOM 6314 O O . GLY B 1 426 ? 5.793 -4.641 -15.961 1 86 426 GLY B O 1
ATOM 6315 N N . GLY B 1 427 ? 4.555 -4.309 -14.133 1 85.56 427 GLY B N 1
ATOM 6316 C CA . GLY B 1 427 ? 5.715 -4.395 -13.258 1 85.56 427 GLY B CA 1
ATOM 6317 C C . GLY B 1 427 ? 6.184 -5.82 -13.031 1 85.56 427 GLY B C 1
ATOM 6318 O O . GLY B 1 427 ? 5.406 -6.766 -13.164 1 85.56 427 GLY B O 1
ATOM 6319 N N . GLY B 1 428 ? 7.484 -6.023 -12.789 1 91.56 428 GLY B N 1
ATOM 6320 C CA . GLY B 1 428 ? 8.094 -7.293 -12.422 1 91.56 428 GLY B CA 1
ATOM 6321 C C . GLY B 1 428 ? 9.18 -7.156 -11.383 1 91.56 428 GLY B C 1
ATOM 6322 O O . GLY B 1 428 ? 9.914 -6.16 -11.359 1 91.56 428 GLY B O 1
ATOM 6323 N N . SER B 1 429 ? 9.195 -8.125 -10.5 1 92.06 429 SER B N 1
ATOM 6324 C CA . SER B 1 429 ? 10.211 -8.148 -9.445 1 92.06 429 SER B CA 1
ATOM 6325 C C . SER B 1 429 ? 10.922 -9.5 -9.398 1 92.06 429 SER B C 1
ATOM 6327 O O . SER B 1 429 ? 10.32 -10.531 -9.695 1 92.06 429 SER B O 1
ATOM 6329 N N . ALA B 1 430 ? 12.188 -9.398 -9.086 1 94.75 430 ALA B N 1
ATOM 6330 C CA . ALA B 1 430 ? 12.961 -10.617 -8.867 1 94.75 430 ALA B CA 1
ATOM 6331 C C . ALA B 1 430 ? 13.945 -10.438 -7.715 1 94.75 430 ALA B C 1
ATOM 6333 O O . ALA B 1 430 ? 14.391 -9.32 -7.43 1 94.75 430 ALA B O 1
ATOM 6334 N N . ILE B 1 431 ? 14.203 -11.516 -7.043 1 92.94 431 ILE B N 1
ATOM 6335 C CA . ILE B 1 431 ? 15.141 -11.523 -5.93 1 92.94 431 ILE B CA 1
ATOM 6336 C C . ILE B 1 431 ? 16.094 -12.719 -6.062 1 92.94 431 ILE B C 1
ATOM 6338 O O . ILE B 1 431 ? 15.648 -13.836 -6.348 1 92.94 431 ILE B O 1
ATOM 6342 N N . LEU B 1 432 ? 17.328 -12.414 -5.965 1 92 432 LEU B N 1
ATOM 6343 C CA . LEU B 1 432 ? 18.359 -13.453 -5.961 1 92 432 LEU B CA 1
ATOM 6344 C C . LEU B 1 432 ? 18.75 -13.828 -4.535 1 92 432 LEU B C 1
ATOM 6346 O O . LEU B 1 432 ? 19.188 -12.969 -3.768 1 92 432 LEU B O 1
ATOM 6350 N N . LEU B 1 433 ? 18.562 -15.125 -4.23 1 93.06 433 LEU B N 1
ATOM 6351 C CA . LEU B 1 433 ? 18.922 -15.648 -2.918 1 93.06 433 LEU B CA 1
ATOM 6352 C C . LEU B 1 433 ? 20.141 -16.562 -3.014 1 93.06 433 LEU B C 1
ATOM 6354 O O . LEU B 1 433 ? 20.344 -17.219 -4.035 1 93.06 433 LEU B O 1
ATOM 6358 N N . GLN B 1 434 ? 20.859 -16.547 -1.904 1 90.25 434 GLN B N 1
ATOM 6359 C CA . GLN B 1 434 ? 22 -17.438 -1.788 1 90.25 434 GLN B CA 1
ATOM 6360 C C . GLN B 1 434 ? 22 -18.188 -0.455 1 90.25 434 GLN B C 1
ATOM 6362 O O . GLN B 1 434 ? 21.641 -17.609 0.577 1 90.25 434 GLN B O 1
ATOM 6367 N N . VAL B 1 435 ? 22.297 -19.484 -0.515 1 89.12 435 VAL B N 1
ATOM 6368 C CA . VAL B 1 435 ? 22.484 -20.281 0.694 1 89.12 435 VAL B CA 1
ATOM 6369 C C . VAL B 1 435 ? 23.875 -20.922 0.684 1 89.12 435 VAL B C 1
ATOM 6371 O O . VAL B 1 435 ? 24.312 -21.438 -0.344 1 89.12 435 VAL B O 1
ATOM 6374 N N . ARG B 1 436 ? 24.531 -20.766 1.846 1 84.31 436 ARG B N 1
ATOM 6375 C CA . ARG B 1 436 ? 25.859 -21.359 2.055 1 84.31 436 ARG B CA 1
ATOM 6376 C C . ARG B 1 436 ? 25.906 -22.141 3.365 1 84.31 436 ARG B C 1
ATOM 6378 O O . ARG B 1 436 ? 25.016 -22 4.203 1 84.31 436 ARG B O 1
ATOM 6385 N N . ARG B 1 437 ? 26.984 -23.094 3.393 1 72.5 437 ARG B N 1
ATOM 6386 C CA . ARG B 1 437 ? 27.156 -23.812 4.648 1 72.5 437 ARG B CA 1
ATOM 6387 C C . ARG B 1 437 ? 27.391 -22.859 5.809 1 72.5 437 ARG B C 1
ATOM 6389 O O . ARG B 1 437 ? 28.094 -21.859 5.656 1 72.5 437 ARG B O 1
ATOM 6396 N N . ARG B 1 438 ? 26.594 -23.062 6.793 1 60.66 438 ARG B N 1
ATOM 6397 C CA . ARG B 1 438 ? 26.672 -22.281 8.016 1 60.66 438 ARG B CA 1
ATOM 6398 C C . ARG B 1 438 ? 28.094 -22.312 8.594 1 60.66 438 ARG B C 1
ATOM 6400 O O . ARG B 1 438 ? 28.766 -23.344 8.531 1 60.66 438 ARG B O 1
ATOM 6407 N N . GLY B 1 439 ? 28.719 -21.219 8.93 1 53.78 439 GLY B N 1
ATOM 6408 C CA . GLY B 1 439 ? 30.078 -21.047 9.438 1 53.78 439 GLY B CA 1
ATOM 6409 C C . GLY B 1 439 ? 31 -20.375 8.445 1 53.78 439 GLY B C 1
ATOM 6410 O O . GLY B 1 439 ? 32.094 -19.938 8.812 1 53.78 439 GLY B O 1
ATOM 6411 N N . THR B 1 440 ? 30.75 -20.578 7.23 1 41.44 440 THR B N 1
ATOM 6412 C CA . THR B 1 440 ? 31.672 -19.969 6.27 1 41.44 440 THR B CA 1
ATOM 6413 C C . THR B 1 440 ? 31.156 -18.594 5.836 1 41.44 440 THR B C 1
ATOM 6415 O O . THR B 1 440 ? 31.688 -18 4.887 1 41.44 440 THR B O 1
ATOM 6418 N N . SER B 1 441 ? 30.109 -18.266 6.082 1 41.5 441 SER B N 1
ATOM 6419 C CA . SER B 1 441 ? 29.547 -17.078 5.441 1 41.5 441 SER B CA 1
ATOM 6420 C C . SER B 1 441 ? 30.312 -15.82 5.836 1 41.5 441 SER B C 1
ATOM 6422 O O . SER B 1 441 ? 30.5 -15.555 7.023 1 41.5 441 SER B O 1
ATOM 6424 N N . PRO B 1 442 ? 31.109 -15.289 4.895 1 33.31 442 PRO B N 1
ATOM 6425 C CA . PRO B 1 442 ? 31.766 -14.023 5.227 1 33.31 442 PRO B CA 1
ATOM 6426 C C . PRO B 1 442 ? 30.797 -12.984 5.773 1 33.31 442 PRO B C 1
ATOM 6428 O O . PRO B 1 442 ? 29.609 -13.008 5.441 1 33.31 442 PRO B O 1
ATOM 6431 N N . ARG B 1 443 ? 30.969 -12.414 6.977 1 33.81 443 ARG B N 1
ATOM 6432 C CA . ARG B 1 443 ? 30.391 -11.211 7.574 1 33.81 443 ARG B CA 1
ATOM 6433 C C . ARG B 1 443 ? 30.219 -10.109 6.535 1 33.81 443 ARG B C 1
ATOM 6435 O O . ARG B 1 443 ? 31.188 -9.57 6.02 1 33.81 443 ARG B O 1
ATOM 6442 N N . VAL B 1 444 ? 29.469 -10.273 5.527 1 26.88 444 VAL B N 1
ATOM 6443 C CA . VAL B 1 444 ? 29.234 -9.062 4.758 1 26.88 444 VAL B CA 1
ATOM 6444 C C . VAL B 1 444 ? 28.125 -8.234 5.426 1 26.88 444 VAL B C 1
ATOM 6446 O O . VAL B 1 444 ? 27.094 -8.773 5.824 1 26.88 444 VAL B O 1
#

Foldseek 3Di:
DFDLVPFDWDFDDCVQPVDDDDDPVSQQDPPDPPSPHGDIHGCSCQVPAAFPQQRAGLVLLVLLQCQLQVPFQVNLLVLLLVQLVLQVVCVVVVLVFWFKWKWWAAVVDDIDIDTCVCPVCVVVVPPQLVPQPPDDPVCSVVVVVCNVPDVDDPDAPVPFDFFPFDADPNRIGITIDRAFRQSVVDDSVCSVVFDQDRQVVHAFPVCVQPRVLQADVVNDGLCVLVPVLVLPCPSVVSVVVVVPDRGTDRNFGPLQAFDRDDDAHDDDDDAPVVCVVVVVCVVPHLDKDWDDKFKDFTRQSNLLCQQLSRVSVVLVVVLVCLVPDPPDPDDDSPPSRAPAQAQAEEEAPNGSVSQVVNCVSRVNDPCRYSVSHHCSNRNPSPVHRQNVSVVSFSSVQVVVQVVQCVVVVHWPAKHKYKYKYTGRRGMIMMIIIMDGDPPPDPND/DFDLVPFDWDFDDCVQPVDDDDDPVSQQDPPDPPSPHGDIHGCSCQVPAAFPQQRAGLVLLVLLQCLLQVPFQVNLLVLLLVLLVLQVVCVVVVLVFWFKWKWWAQVVDDIDIDTCVCPPCVVVVPPQLVPQPPDDPVCSVVVVVCNVPDPDDPDQPVPQDFFDFPDDPNGITITIDRAFRQSVVDDSVCSVVFDQDRQVVHAFSVCVQPRVLQADVVRDGLCVLVPVLPLDVPSVVSVVVVVPDRGTDRNFGPQQAFDRDDDAHDDDDDAPVVCVVVVVCVVPHLDKDWDDKFKDFTRQSNLLCQQLSRVSVVLVVVLVCLVPDPPDVDDDSPPSRAPAQAQAEEEAPNGSVSQVVNCVSRVNDPCRYSVSHHCSNRNPSPVHRQNVSVVSQSSVQVVVQVVQCVVVVHWPAKHKYKYKYTGRRGMIMMIIIMDGPPPPDPND

Organism: NCBI:txid797122

Solvent-accessible surface area (backbone atoms only — not comparable to full-atom values): 48651 Å² total; per-residue (Å²): 81,26,58,51,79,67,36,32,32,36,32,80,45,36,93,81,48,76,72,65,64,49,39,52,68,74,69,59,62,88,78,53,82,75,71,73,66,50,61,26,42,30,42,49,45,62,75,67,41,30,26,86,80,68,71,40,47,48,57,38,30,49,37,52,47,24,54,42,66,69,52,50,41,65,60,24,46,52,48,24,49,49,20,20,50,27,25,55,74,27,46,72,66,52,52,77,74,53,74,44,34,41,34,38,30,37,78,97,44,81,68,48,76,46,62,51,86,52,49,75,64,46,53,70,71,40,54,57,80,79,66,43,75,58,65,55,76,79,53,45,54,52,52,46,43,34,62,68,64,30,96,73,72,81,91,57,77,78,70,68,73,29,62,56,42,81,44,57,82,84,21,51,27,39,31,33,43,58,54,73,66,43,37,70,66,68,50,80,86,56,49,83,73,55,60,50,70,35,47,88,76,47,68,44,42,69,58,53,69,65,29,70,36,40,38,33,88,84,74,51,50,51,47,54,77,40,45,72,70,65,52,67,68,64,49,50,58,47,42,54,67,51,64,78,57,66,61,77,69,61,45,48,24,78,64,23,19,36,60,91,23,66,39,70,52,88,83,88,86,79,55,72,71,68,46,58,85,32,51,64,58,57,72,75,40,86,74,61,43,80,74,49,73,26,77,38,77,40,30,35,46,46,16,62,48,13,25,43,53,7,48,51,48,45,36,50,51,50,34,48,45,56,68,70,51,78,70,74,85,79,84,76,69,68,73,69,51,45,74,82,68,43,62,37,35,29,48,50,20,77,27,33,55,28,38,50,45,33,30,62,76,62,65,49,62,69,79,34,43,32,69,52,25,34,16,41,10,52,40,39,15,78,66,13,41,66,56,42,40,44,53,52,44,47,50,49,45,48,53,50,46,53,50,44,18,65,74,67,74,43,89,65,57,69,45,36,33,38,28,24,30,57,38,86,56,1,30,10,35,20,39,34,37,36,32,59,58,86,88,66,66,75,89,116,81,26,58,52,79,67,38,33,32,34,31,79,43,36,92,80,47,77,74,64,64,49,39,51,67,72,69,59,62,87,80,53,82,75,71,74,65,51,62,26,43,28,42,49,45,61,74,68,42,30,24,84,79,70,71,39,47,48,58,38,30,48,35,53,46,23,53,40,65,66,52,50,41,64,61,24,45,51,48,23,49,50,20,22,50,26,25,54,74,28,46,70,67,52,51,76,76,52,76,46,34,41,34,38,31,39,79,98,45,80,70,47,78,46,61,51,86,52,50,77,64,46,53,70,70,39,53,57,78,79,64,40,77,62,64,55,75,80,53,46,55,54,54,48,43,36,64,67,66,35,96,74,82,75,96,59,75,80,71,69,73,36,56,50,70,53,53,57,82,91,25,50,28,39,28,34,42,57,55,74,68,42,36,72,67,67,50,79,88,54,49,84,72,56,60,50,70,35,47,89,75,47,66,45,42,68,56,53,70,66,30,69,37,40,35,33,90,85,74,50,50,52,48,54,76,40,46,73,70,65,52,67,66,66,51,50,56,47,41,55,66,50,65,76,53,65,59,78,68,59,46,49,26,78,61,24,18,36,61,90,22,65,38,69,51,86,84,89,85,80,55,71,71,69,47,58,86,34,51,65,56,57,72,74,40,87,74,62,42,80,75,50,71,27,77,39,76,40,31,36,44,45,15,64,46,13,24,44,52,6,48,50,47,43,36,50,50,49,35,49,44,52,68,71,50,78,71,75,85,74,85,73,69,65,72,72,51,46,75,82,68,43,61,35,35,29,48,50,20,78,28,32,55,28,38,51,45,32,30,62,77,62,65,50,62,71,79,33,43,33,69,54,24,34,17,43,10,52,39,38,15,77,66,14,41,68,56,42,40,44,53,51,44,47,49,49,44,49,53,50,46,53,51,44,18,65,73,68,74,45,88,64,57,70,46,38,31,38,29,24,30,59,38,86,57,1,31,10,35,21,38,34,36,36,32,60,58,86,88,65,67,75,90,114